Protein AF-A0A7S2P3B4-F1 (afdb_monomer)

Organism: NCBI:txid267567

Solvent-accessible surface area (backbone atoms only — not comparable to full-atom values): 57963 Å² total; per-residue (Å²): 142,80,82,96,54,99,84,70,80,70,62,79,88,70,68,71,36,82,64,69,89,72,74,58,65,65,59,49,44,54,50,34,42,74,70,65,80,42,76,73,78,82,79,81,73,94,86,70,83,77,92,78,60,83,74,72,78,47,70,58,53,63,58,38,51,54,54,14,54,56,57,53,67,38,66,69,57,52,55,55,52,47,54,53,45,50,72,57,20,20,38,34,30,26,48,32,79,60,18,63,72,67,55,43,89,60,34,80,54,40,48,56,32,42,24,51,69,35,58,48,49,57,51,44,83,78,52,70,73,56,48,49,65,69,50,72,83,52,55,79,66,56,47,52,50,50,56,51,50,52,50,50,47,26,43,52,43,17,49,49,49,49,51,49,54,50,35,39,73,72,52,30,27,47,83,44,68,42,51,56,65,48,78,87,75,66,76,62,84,84,61,56,82,74,74,58,59,72,81,86,64,42,69,87,51,33,57,51,62,71,59,48,54,61,48,46,72,54,64,50,49,96,69,79,63,57,74,64,55,53,51,52,48,49,53,23,54,50,46,14,39,54,74,49,40,48,59,50,50,40,53,50,51,55,48,51,52,50,52,52,20,43,52,47,47,43,51,54,34,30,51,41,43,41,57,58,50,45,32,22,28,36,63,46,75,91,52,56,87,46,46,67,89,80,58,72,45,52,59,50,30,25,29,2,26,23,40,51,74,49,55,80,42,45,32,18,41,19,34,24,40,45,87,60,47,80,74,49,72,48,84,37,58,34,76,57,57,74,69,34,83,89,37,32,60,57,51,30,53,51,48,63,73,61,61,36,43,28,35,39,29,21,30,87,9,22,67,51,24,57,58,48,38,54,47,48,43,61,47,46,54,54,29,37,49,55,58,61,46,62,84,59,75,51,98,89,49,51,74,66,60,45,50,51,51,51,50,51,50,47,69,77,39,78,85,70,55,84,88,64,74,87,63,77,69,61,65,50,60,48,53,37,90,22,70,68,15,56,49,39,26,74,31,74,62,36,44,68,79,40,67,93,56,57,48,48,48,45,19,2,43,34,33,22,37,34,41,36,36,30,41,26,57,57,38,31,46,42,70,53,58,46,99,86,67,47,58,35,63,63,54,72,74,52,87,60,36,97,63,55,85,81,46,63,64,72,61,42,52,53,46,45,52,51,41,47,26,52,50,36,48,65,55,41,40,52,48,53,56,31,50,74,37,70,65,41,29,24,43,44,31,31,32,49,70,49,26,66,70,52,31,53,49,35,34,55,46,38,51,75,66,74,54,64,72,76,44,70,69,47,40,54,75,71,59,57,41,56,72,72,38,39,71,55,27,50,36,34,41,30,43,71,94,47,83,96,42,72,92,53,89,62,60,72,58,37,40,20,64,54,45,61,58,45,51,69,73,67,33,50,53,43,48,53,28,32,58,43,66,71,52,62,80,82,64,70,67,85,41,65,68,55,43,48,48,39,43,50,55,47,25,52,52,26,34,54,45,53,55,50,50,49,54,48,53,46,50,54,42,31,74,75,75,36,91,81,61,66,41,91,75,65,39,78,86,78,70,48,61,77,88,74,61,83,38,53,70,70,78,52,68,54,63,63,53,25,50,53,41,33,74,73,68,78,45,89,43,48,73,57,53,54,45,48,54,47,35,36,44,48,50,55,56,72,79,43,54,60,44,75,67,62,53,44,60,60,34,37,32,60,28,52,70,55,43,64,71,77,59,44,52,74,40,77,46,58,28,34,28,70,42,71,47,95,66,16,34,36,26,40,31,75,76,78,42,44,28,35,30,43,36,82,26,61,35,80,63,93,61,90,55,43,67,83,80,52,53,71,70,40,76,46,75,29,31,27,68,40,73,39,40,76,78,58,37,31,37,32,31,52,24,64,69,68,75,67,55,56,76,85,76,42,80,77,61,84,88,46,65,78,67,46,95,44,34,46,61,69,62,51,53,55,52,51,55,54,50,51,56,52,50,52,55,50,53,56,56,53,47,67,61,60,70,69,76,76,78,92,76,90,78,81,68,96,73,90,67,87,82,79,79,78,83,74,86,74,74,57,71,67,97,45,95,45,50,42,91,52,56,72,70,57,53,54,46,55,48,48,75,53,34,75,82,36,48,60,42,57,39,33,24,70,29,92,87,40,85,49,26,34,30,36,44,29,24,75,41,77,86,42,70,48,78,43,72,31,41,41,38,76,52,92,43,84,42,43,71,36,54,33,38,34,49,100,89,47,78,27,69,46,69,68,53,36,44,60,69,53,45,48,61,49,38,58,51,51,51,54,49,68,69,32,94,82,57,71,100,64,58,68,72,57,47,50,54,48,50,53,61,72,72,106

Secondary structure (DSSP, 8-state):
-----TT----GGG-PPPP--SS-HHHHHHHHHHHTSS-----PPTT--GGG-GGGG-TTHHHHHHHHHHHHT-HHHHHHHHHHHHHH-EEEEEE-HHHHHH--TTSTTTTTTTB-SEEGGGGSPPPHHHHHHHHTT--HHHHHHHHHHHHHHHHHHHHHHHHHHHHHHTTSEEEEEEPPBPGGG---TTS-GGG--SGGG-GGGB--HHHHHHHHHHHS-SSS--HHHHHHHHHHHHHIIIIIIHHHHHHHHHHHHHHHHHHHHHHHHHHHHHHHHTEEEE--GGGTTS-TTTS--TTS-EEEEE--SSTTSPEEEEEE-TTS-EEEEEEE-TT--TTSHHHHHHHHHHHHHH--SEEEEEGGGHHHHHHHHHHHHHHHHHHHHHHHTTTPPPTT--HHHHHHHHHHHHHH-TT--GGGTT------EEEE--HHHHHHHHSHHHHHHSTTS-HHHHHHHHHHHHHH-HHHHHHHTTSSB-TTS-B-GGGGGS-S-TTGGGS-HHHHHHHHHHHHHHHHHHH-EEHHHHHH-HHHHGGGGGSTT--HHHHHHHHHHHHHTTS----HHHHHHTTSS-HHHHHHHGGGEE----GGGTTS---GGGGSS--HIIIIIS-HHHHHHHHHTT--TTSSSS-HHHHHHHHHHHHHHHHHHHHHHHHHHHHHHHHHH-S---GGG--HHHHS-GGG--STTTSS-HHHHHHHHHHTTS---HHHHHHHHHHHHSTT---SEEEPPP-HHHHHHHHH---TTTS-TT-EEEEEEEEEETTEEEEEEGGG-EEEEEGGGS-SS--S-GGGT--TT-EEEEEEEEEETTTTEEEEE--HHHHHS-GGGSPPPTTSPPPPTTB-HHHHHHHHHHHHHHHHHHHHHHHHHHTTSS-------TT------PPP-PPP----TTB----HHHHHHHHHHTGGGGTT-EEEEE-SS-TTEEEEEEEEETTEEEEEEEEEES-SSTTSPPSEEEETTEEESSHHHHIIIIIHHHHHHHHHHHTSTT---S-HHHHHHHHHHHH-

Nearest PDB structures (foldseek):
  3psi-assembly1_A  TM=7.676E-01  e=2.113E-30  Saccharomyces cerevisiae
  6gmh-assembly1_M  TM=7.067E-01  e=1.093E-31  Homo sapiens
  3psf-assembly1_A  TM=8.142E-01  e=8.832E-27  Saccharomyces cerevisiae
  8a3y-assembly1_M  TM=6.786E-01  e=1.531E-28  Homo sapiens
  5vko-assembly1_A  TM=9.472E-01  e=9.549E-06  Saccharomyces cerevisiae S288C

Radius of gyration: 38.11 Å; Cα contacts (8 Å, |Δi|>4): 1438; chains: 1; bounding box: 111×89×98 Å

Foldseek 3Di:
DDDDDPPCPDDLVPQFADFDDDDFPVVVLVVCVVVVVFDQPDDDDPDDDDPPDPVSRDRCVVVLVVLLVVVLPDPVLLVVVLVVLLQQKFKFKAFDPQLLPPDDLLDLCVLPHGFPRHRLCQLDQDDPVVLCVVCVPDDPVRNVVVVVVSVVSNLLVLLSVLVVVVCVLVRGMDMFIAGAFDPPPVPVPPDDPNRDDPVSVALLRHPCPVSLVVVCVNNPHPDHYDPSVSVSVSSSSSCSCRVRSRVVSRVVSVVVSNVSSLVSQLVLLLVLLLLLLLAFAADFPVCQLDFCLQDPDLQFKEWFWFDALAQQDWIKIFIAGRLLDTPDMDTGGRPDACCPPVNLVVLLLVCLQRLGQEYEFELNNFPVSVVNLVSSQVSVVVSLCCNLCLQPADPPHDPVNNVVSNVVVCVSHVVDDPVVNPDRRHYHGFYAHLLLLLLLLPDPNVCVVPVPDHSSNSSRSVSRVCNSRVNLSQLCQQLDADPVRHGNPSVLSDCSDPSSVVHDPVSSVVSNLVSSLVSLQLQFAALLSLLPPPSNVSSQCSQFLHHNVLSVLLSVLCVVVPSADQALVSCVVSPSDDPVSSQRGQLRYAHDDDPVCPVGDYQLCSQASARCCCCPVVNVLLVLLCVLVVNDPVQSPPDPVSSSVSLLVLLVQLQVQVVVVLVVVQVVCCVPPNNDDSSLPDDPVPNDDLVSGPRSSSVDDLVVVQVVCVVVVNDGCSVSSVRSSVCSNRGSRRPRRHDDGDAFQRSLCSSQVDDSSRDDAFDKFKWAFADWDQQFTWTQTPSRQIETEGQCQLEVDHGRGRCVRDPHGDMDIWGFHDCRRRVSYTYTHPYPVSNLDQPVVGDRDPPRSDNDPSRDPVVSVVSSVVVSVVSVVVVVVVVVVVVVPDDDDDDDDPDPDDDPPQDDQAAADDDDPQEDQDDPVVVLCVQQVVAPSQALPWHKYRDSPDLQKIWIFHHPHRSDTDIFIWGADCDPDSRYGHCWTDGPHDTDRDPVRCCVVPSNVVNVVSVVQCPPPPDDPDDPVVVVVVVVVVVD

Sequence (1032 aa):
PGDEDEDDIGDPRQWIAPVVEGPGPKEFADELIGKGELVMLSNPREGTDWDKTPEMNDPLRACRYVAAMELAQEPRIRRQLRAIYRSEAVITTRPTSKGMGAIDAFHEYYGLHLIRDKPLKEHFPPDDAELERRRAHLNADELKELDTELKKREANSCIQYLNLLKAERSGDITVQVHLPFVSTNIEDASTPWYKLPADKRGRDRQDVARFMEALERVYFPANGDTDEWNEERRKILRMALVNYLLPQFEAEARRDLKDASTRIGVEASAQNLNTMAMTGPYRPSHLLGESRFIVPTGELPIVGVCSSNDAKDGTFLAAVNEKGELSDHLAIPGGTSVTSDKMRERVITFLMQTRPAAIVVGSGGGVSSRATARKLGEVLTQATERWNNRLIQGQDEDDEDFEERMLAFSQMHPNHKDEDEDIDWKCNVDIVDDNVAQLFGRSVRGKKEFPDTAVNLKVAIATARWAKDPLSELAYTWSTASDAGVFGTEMLFLNVHPLQRLLPKPLLLREYERVLCNVVANVGVDLYGACKFDHIHGLLSFVPGLGPRKANNLKQSVARIGGAVSSRRSILAKRLLGPIVYNNSVAFLRVRAIDELQDHQIHPLDDSRCHPDVYQRNKWAVKIAVDALELGDSAAGDNDEYAISAIRDVMQNSQNEVERLYNETKKEWENVYGPTFVVDSWEPRTSVPTERWRDKVEELDLETFAEMIQQSGLGKWLSHLNMVKWEYRLPFQDPRKPMVPPTGETLFRLLTGETDATLCPGKEVTGKVMKNGDFGSQVKLEGDVPGFIPLRNLADDHVESAEDIVQVGTVVTALITQVKMEHMCVDLSLKKEDFKKKSSEWERPQSLPPLDDHFDRAAALTIDEEKDKERESRLDALRLTIGSSNLGDGETGADGQPVRRSGKVTRRACAHPAFRNAKHDEVDRELNEAGDAMVGEALIRPSNKSCDSLAIHWMVRPGCIKVIEVLEQDKDTDASIGNKLIIKKEVYGSIDELLGRYIAPMNDRVEEVLHHRKFLDKLEDEIDTKLETMKR

Structure (mmCIF, N/CA/C/O backbone):
data_AF-A0A7S2P3B4-F1
#
_entry.id   AF-A0A7S2P3B4-F1
#
loop_
_atom_site.group_PDB
_atom_site.id
_atom_site.type_symbol
_atom_site.label_atom_id
_atom_site.label_alt_id
_atom_site.label_comp_id
_atom_site.label_asym_id
_atom_site.label_entity_id
_atom_site.label_seq_id
_atom_site.pdbx_PDB_ins_code
_atom_site.Cartn_x
_atom_site.Cartn_y
_atom_site.Cartn_z
_atom_site.occupancy
_atom_site.B_iso_or_equiv
_atom_site.auth_seq_id
_atom_site.auth_comp_id
_atom_site.auth_asym_id
_atom_site.auth_atom_id
_atom_site.pdbx_PDB_model_num
ATOM 1 N N . PRO A 1 1 ? 51.470 11.364 -23.595 1.00 34.56 1 PRO A N 1
ATOM 2 C CA . PRO A 1 1 ? 52.400 11.359 -22.444 1.00 34.56 1 PRO A CA 1
ATOM 3 C C . PRO A 1 1 ? 52.934 12.773 -22.178 1.00 34.56 1 PRO A C 1
ATOM 5 O O . PRO A 1 1 ? 53.548 13.364 -23.059 1.00 34.56 1 PRO A O 1
ATOM 8 N N . GLY A 1 2 ? 52.630 13.310 -20.999 1.00 31.06 2 GLY A N 1
ATOM 9 C CA . GLY A 1 2 ? 53.184 14.539 -20.434 1.00 31.06 2 GLY A CA 1
ATOM 10 C C . GLY A 1 2 ? 53.289 14.327 -18.924 1.00 31.06 2 GLY A C 1
ATOM 11 O O . GLY A 1 2 ? 52.432 13.640 -18.367 1.00 31.06 2 GLY A O 1
ATOM 12 N N . ASP A 1 3 ? 54.388 14.810 -18.358 1.00 34.62 3 ASP A N 1
ATOM 13 C CA . ASP A 1 3 ? 55.000 14.418 -17.089 1.00 34.62 3 ASP A CA 1
ATOM 14 C C . ASP A 1 3 ? 54.118 14.474 -15.829 1.00 34.62 3 ASP A C 1
ATOM 16 O O . ASP A 1 3 ? 53.118 15.184 -15.735 1.00 34.62 3 ASP A O 1
ATOM 20 N N . GLU A 1 4 ? 54.551 13.657 -14.871 1.00 41.97 4 GLU A N 1
ATOM 21 C CA . GLU A 1 4 ? 54.034 13.436 -13.525 1.00 41.97 4 GLU A CA 1
ATOM 22 C C . GLU A 1 4 ? 54.135 14.701 -12.650 1.00 41.97 4 GLU A C 1
ATOM 24 O O . GLU A 1 4 ? 55.149 14.920 -12.002 1.00 41.97 4 GLU A O 1
ATOM 29 N N . ASP A 1 5 ? 53.065 15.494 -12.586 1.00 36.78 5 ASP A N 1
ATOM 30 C CA . ASP A 1 5 ? 52.767 16.388 -11.459 1.00 36.78 5 ASP A CA 1
ATOM 31 C C . ASP A 1 5 ? 51.239 16.395 -11.242 1.00 36.78 5 ASP A C 1
ATOM 33 O O . ASP A 1 5 ? 50.469 16.868 -12.079 1.00 36.78 5 ASP A O 1
ATOM 37 N N . GLU A 1 6 ? 50.775 15.812 -10.130 1.00 43.25 6 GLU A N 1
ATOM 38 C CA . GLU A 1 6 ? 49.350 15.530 -9.859 1.00 43.25 6 GLU A CA 1
ATOM 39 C C . GLU A 1 6 ? 48.468 16.776 -9.616 1.00 43.25 6 GLU A C 1
ATOM 41 O O . GLU A 1 6 ? 47.247 16.636 -9.546 1.00 43.25 6 GLU A O 1
ATOM 46 N N . ASP A 1 7 ? 49.035 17.987 -9.574 1.00 38.66 7 ASP A N 1
ATOM 47 C CA . ASP A 1 7 ? 48.306 19.219 -9.224 1.00 38.66 7 ASP A CA 1
ATOM 48 C C . ASP A 1 7 ? 48.288 20.319 -10.308 1.00 38.66 7 ASP A C 1
ATOM 50 O O . ASP A 1 7 ? 47.632 21.343 -10.110 1.00 38.66 7 ASP A O 1
ATOM 54 N N . ASP A 1 8 ? 48.910 20.120 -11.478 1.00 39.28 8 ASP A N 1
ATOM 55 C CA . ASP A 1 8 ? 48.806 21.062 -12.612 1.00 39.28 8 ASP A CA 1
ATOM 56 C C . ASP A 1 8 ? 48.320 20.347 -13.879 1.00 39.28 8 ASP A C 1
ATOM 58 O O . ASP A 1 8 ? 49.012 20.149 -14.879 1.00 39.28 8 ASP A O 1
ATOM 62 N N . ILE A 1 9 ? 47.069 19.895 -13.809 1.00 42.28 9 ILE A N 1
ATOM 63 C CA . ILE A 1 9 ? 46.367 19.305 -14.943 1.00 42.28 9 ILE A CA 1
ATOM 64 C C . ILE A 1 9 ? 46.053 20.434 -15.933 1.00 42.28 9 ILE A C 1
ATOM 66 O O . ILE A 1 9 ? 44.994 21.059 -15.855 1.00 42.28 9 ILE A O 1
ATOM 70 N N . GLY A 1 10 ? 46.978 20.676 -16.867 1.00 42.25 10 GLY A N 1
ATOM 71 C CA . GLY A 1 10 ? 46.860 21.692 -17.913 1.00 42.25 10 GLY A CA 1
ATOM 72 C C . GLY A 1 10 ? 45.469 21.744 -18.563 1.00 42.25 10 GLY A C 1
ATOM 73 O O . GLY A 1 10 ? 44.846 20.708 -18.841 1.00 42.25 10 GLY A O 1
ATOM 74 N N . ASP A 1 11 ? 44.987 22.974 -18.781 1.00 44.31 11 ASP A N 1
ATOM 75 C CA . ASP A 1 11 ? 43.674 23.289 -19.355 1.00 44.31 11 ASP A CA 1
ATOM 76 C C . ASP A 1 11 ? 43.444 22.455 -20.635 1.00 44.31 11 ASP A C 1
ATOM 78 O O . ASP A 1 11 ? 44.242 22.540 -21.569 1.00 44.31 11 ASP A O 1
ATOM 82 N N . PRO A 1 12 ? 42.366 21.653 -20.742 1.00 42.94 12 PRO A N 1
ATOM 83 C CA . PRO A 1 12 ? 42.059 20.865 -21.940 1.00 42.94 12 PRO A CA 1
ATOM 84 C C . PRO A 1 12 ? 41.898 21.701 -23.223 1.00 42.94 12 PRO A C 1
ATOM 86 O O . PRO A 1 12 ? 41.903 21.134 -24.314 1.00 42.94 12 PRO A O 1
ATOM 89 N N . ARG A 1 13 ? 41.798 23.034 -23.129 1.00 47.34 13 ARG A N 1
ATOM 90 C CA . ARG A 1 13 ? 41.897 23.956 -24.275 1.00 47.34 13 ARG A CA 1
ATOM 91 C C . ARG A 1 13 ? 43.312 24.081 -24.859 1.00 47.34 13 ARG A C 1
ATOM 93 O O . ARG A 1 13 ? 43.462 24.701 -25.906 1.00 47.34 13 ARG A O 1
ATOM 100 N N . GLN A 1 14 ? 44.330 23.521 -24.204 1.00 49.34 14 GLN A N 1
ATOM 101 C CA . GLN A 1 14 ? 45.727 23.534 -24.652 1.00 49.34 14 GLN A CA 1
ATOM 102 C C . GLN A 1 14 ? 46.142 22.268 -25.422 1.00 49.34 14 GLN A C 1
ATOM 104 O O . GLN A 1 14 ? 47.264 22.215 -25.921 1.00 49.34 14 GLN A O 1
ATOM 109 N N . TRP A 1 15 ? 45.273 21.253 -25.555 1.00 59.69 15 TRP A N 1
ATOM 110 C CA . TRP A 1 15 ? 45.566 20.112 -26.430 1.00 59.69 15 TRP A CA 1
ATOM 111 C C . TRP A 1 15 ? 45.529 20.555 -27.895 1.00 59.69 15 TRP A C 1
ATOM 113 O O . TRP A 1 15 ? 44.482 20.948 -28.408 1.00 59.69 15 TRP A O 1
ATOM 123 N N . ILE A 1 16 ? 46.677 20.478 -28.566 1.00 63.84 16 ILE A N 1
ATOM 124 C CA . ILE A 1 16 ? 46.807 20.727 -30.001 1.00 63.84 16 ILE A CA 1
ATOM 125 C C . ILE A 1 16 ? 46.945 19.364 -30.672 1.00 63.84 16 ILE A C 1
ATOM 127 O O . ILE A 1 16 ? 47.884 18.622 -30.380 1.00 63.84 16 ILE A O 1
ATOM 131 N N . ALA A 1 17 ? 46.005 19.025 -31.556 1.00 66.50 17 ALA A N 1
ATOM 132 C CA . ALA A 1 17 ? 46.086 17.790 -32.323 1.00 66.50 17 ALA A CA 1
ATOM 133 C C . ALA A 1 17 ? 47.395 17.774 -33.141 1.00 66.50 17 ALA A C 1
ATOM 135 O O . ALA A 1 17 ? 47.664 18.740 -33.863 1.00 66.50 17 ALA A O 1
ATOM 136 N N . PRO A 1 18 ? 48.220 16.718 -33.027 1.00 66.75 18 PRO A N 1
ATOM 137 C CA . PRO A 1 18 ? 49.479 16.642 -33.751 1.00 66.75 18 PRO A CA 1
ATOM 138 C C . PRO A 1 18 ? 49.223 16.558 -35.261 1.00 66.75 18 PRO A C 1
ATOM 140 O O . PRO A 1 18 ? 48.375 15.784 -35.714 1.00 66.75 18 PRO A O 1
ATOM 143 N N . VAL A 1 19 ? 49.980 17.355 -36.014 1.00 72.12 19 VAL A N 1
ATOM 144 C CA . VAL A 1 19 ? 50.012 17.365 -37.484 1.00 72.12 19 VAL A CA 1
ATOM 145 C C . VAL A 1 19 ? 50.993 16.287 -37.949 1.00 72.12 19 VAL A C 1
ATOM 147 O O . VAL A 1 19 ? 52.088 16.167 -37.397 1.00 72.12 19 VAL A O 1
ATOM 150 N N . VAL A 1 20 ? 50.600 15.481 -38.932 1.00 71.56 20 VAL A N 1
ATOM 151 C CA . VAL A 1 20 ? 51.435 14.431 -39.523 1.00 71.56 20 VAL A CA 1
ATOM 152 C C . VAL A 1 20 ? 52.139 15.008 -40.748 1.00 71.56 20 VAL A C 1
ATOM 154 O O . VAL A 1 20 ? 51.585 15.073 -41.842 1.00 71.56 20 VAL A O 1
ATOM 157 N N . GLU A 1 21 ? 53.394 15.412 -40.568 1.00 65.12 21 GLU A N 1
ATOM 158 C CA . GLU A 1 21 ? 54.262 15.815 -41.676 1.00 65.12 21 GLU A CA 1
ATOM 159 C C . GLU A 1 21 ? 54.852 14.556 -42.341 1.00 65.12 21 GLU A C 1
ATOM 161 O O . GLU A 1 21 ? 55.771 13.936 -41.805 1.00 65.12 21 GLU A O 1
ATOM 166 N N . GLY A 1 22 ? 54.306 14.121 -43.485 1.00 67.75 22 GLY A N 1
ATOM 167 C CA . GLY A 1 22 ? 54.757 12.886 -44.140 1.00 67.75 22 GLY A CA 1
ATOM 168 C C . GLY A 1 22 ? 53.903 12.406 -45.324 1.00 67.75 22 GLY A C 1
ATOM 169 O O . GLY A 1 22 ? 52.985 13.113 -45.746 1.00 67.75 22 GLY A O 1
ATOM 170 N N . PRO A 1 23 ? 54.218 11.220 -45.886 1.00 68.44 23 PRO A N 1
ATO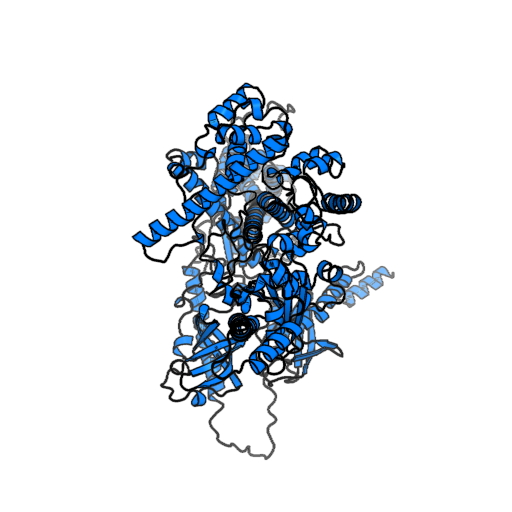M 171 C CA . PRO A 1 23 ? 53.471 10.618 -46.991 1.00 68.44 23 PRO A CA 1
ATOM 172 C C . PRO A 1 23 ? 52.032 10.238 -46.589 1.00 68.44 23 PRO A C 1
ATOM 174 O O . PRO A 1 23 ? 51.699 10.134 -45.403 1.00 68.44 23 PRO A O 1
ATOM 177 N N . GLY A 1 24 ? 51.157 10.051 -47.582 1.00 79.25 24 GLY A N 1
ATOM 178 C CA . GLY A 1 24 ? 49.747 9.715 -47.347 1.00 79.25 24 GLY A CA 1
ATOM 179 C C . GLY A 1 24 ? 49.570 8.369 -46.616 1.00 79.25 24 GLY A C 1
ATOM 180 O O . GLY A 1 24 ? 50.483 7.538 -46.625 1.00 79.25 24 GLY A O 1
ATOM 181 N N . PRO A 1 25 ? 48.396 8.090 -46.016 1.00 80.69 25 PRO A N 1
ATOM 182 C CA . PRO A 1 25 ? 48.178 6.900 -45.183 1.00 80.69 25 PRO A CA 1
ATOM 183 C C . PRO A 1 25 ? 48.524 5.570 -45.865 1.00 80.69 25 PRO A C 1
ATOM 185 O O . PRO A 1 25 ? 48.983 4.630 -45.218 1.00 80.69 25 PRO A O 1
ATOM 188 N N . LYS A 1 26 ? 48.317 5.488 -47.184 1.00 79.75 26 LYS A N 1
ATOM 189 C CA . LYS A 1 26 ? 48.617 4.295 -47.980 1.00 79.75 26 LYS A CA 1
ATOM 190 C C . LYS A 1 26 ? 50.121 4.045 -48.112 1.00 79.75 26 LYS A C 1
ATOM 192 O O . LYS A 1 26 ? 50.571 2.929 -47.890 1.00 79.75 26 LYS A O 1
ATOM 197 N N . GLU A 1 27 ? 50.887 5.085 -48.424 1.00 80.00 27 GLU A N 1
ATOM 198 C CA . GLU A 1 27 ? 52.348 5.013 -48.533 1.00 80.00 27 GLU A CA 1
ATOM 199 C C . GLU A 1 27 ? 52.988 4.708 -47.173 1.00 80.00 27 GLU A C 1
ATOM 201 O O . GLU A 1 27 ? 53.905 3.895 -47.091 1.00 80.00 27 GLU A O 1
ATOM 206 N N . PHE A 1 28 ? 52.443 5.283 -46.096 1.00 82.00 28 PHE A N 1
ATOM 207 C CA . PHE A 1 28 ? 52.837 4.960 -44.725 1.00 82.00 28 PHE A CA 1
ATOM 208 C C . PHE A 1 28 ? 52.593 3.481 -44.382 1.00 82.00 28 PHE A C 1
ATOM 210 O O . PHE A 1 28 ? 53.458 2.818 -43.810 1.00 82.00 28 PHE A O 1
ATOM 217 N N . ALA A 1 29 ? 51.434 2.935 -44.760 1.00 78.62 29 ALA A N 1
ATOM 218 C CA . ALA A 1 29 ? 51.132 1.524 -44.547 1.00 78.62 29 ALA A CA 1
ATOM 219 C C . ALA A 1 29 ? 52.070 0.605 -45.348 1.00 78.62 29 ALA A C 1
ATOM 221 O O . ALA A 1 29 ? 52.605 -0.353 -44.791 1.00 78.62 29 ALA A O 1
ATOM 222 N N . ASP A 1 30 ? 52.311 0.919 -46.624 1.00 78.56 30 ASP A N 1
ATOM 223 C CA . ASP A 1 30 ? 53.215 0.162 -47.497 1.00 78.56 30 ASP A CA 1
ATOM 224 C C . ASP A 1 30 ? 54.665 0.183 -46.968 1.00 78.56 30 ASP A C 1
ATOM 226 O O . ASP A 1 30 ? 55.356 -0.839 -47.004 1.00 78.56 30 ASP A O 1
ATOM 230 N N . GLU A 1 31 ? 55.115 1.310 -46.402 1.00 80.06 31 GLU A N 1
ATOM 231 C CA . GLU A 1 31 ? 56.420 1.434 -45.743 1.00 80.06 31 GLU A CA 1
ATOM 232 C C . GLU A 1 31 ? 56.530 0.534 -44.502 1.00 80.06 31 GLU A C 1
ATOM 234 O O . GLU A 1 31 ? 57.519 -0.188 -44.348 1.00 80.06 31 GLU A O 1
ATOM 239 N N . LEU A 1 32 ? 55.518 0.532 -43.629 1.00 77.69 32 LEU A N 1
ATOM 240 C CA . LEU A 1 32 ? 55.513 -0.294 -42.416 1.00 77.69 32 LEU A CA 1
ATOM 241 C C . LEU A 1 32 ? 55.450 -1.796 -42.723 1.00 77.69 32 LEU A C 1
ATOM 243 O O . LEU A 1 32 ? 56.114 -2.592 -42.051 1.00 77.69 32 LEU A O 1
ATOM 247 N N . ILE A 1 33 ? 54.696 -2.190 -43.755 1.00 77.44 33 ILE A N 1
ATOM 248 C CA . ILE A 1 33 ? 54.684 -3.571 -44.261 1.00 77.44 33 ILE A CA 1
ATOM 249 C C . ILE A 1 33 ? 56.068 -3.929 -44.809 1.00 77.44 33 ILE A C 1
ATOM 251 O O . ILE A 1 33 ? 56.604 -4.990 -44.488 1.00 77.44 33 ILE A O 1
ATOM 255 N N . GLY A 1 34 ? 56.679 -3.032 -45.592 1.00 74.94 34 GLY A N 1
ATOM 256 C CA . GLY A 1 34 ? 58.016 -3.217 -46.160 1.00 74.94 34 GLY A CA 1
ATOM 257 C C . GLY A 1 34 ? 59.121 -3.356 -45.107 1.00 74.94 34 GLY A C 1
ATOM 258 O O . GLY A 1 34 ? 60.079 -4.099 -45.323 1.00 74.94 34 GLY A O 1
ATOM 259 N N . LYS A 1 35 ? 58.974 -2.694 -43.951 1.00 78.06 35 LYS A N 1
ATOM 260 C CA . LYS A 1 35 ? 59.876 -2.808 -42.789 1.00 78.06 35 LYS A CA 1
ATOM 261 C C . LYS A 1 35 ? 59.589 -4.021 -41.893 1.00 78.06 35 LYS A C 1
ATOM 263 O O . LYS A 1 35 ? 60.396 -4.324 -41.018 1.00 78.06 35 LYS A O 1
ATOM 268 N N . GLY A 1 36 ? 58.472 -4.722 -42.103 1.00 69.81 36 GLY A N 1
ATOM 269 C CA . GLY A 1 36 ? 58.033 -5.838 -41.258 1.00 69.81 36 GLY A CA 1
ATOM 270 C C . GLY A 1 36 ? 57.471 -5.417 -39.893 1.00 69.81 36 GLY A C 1
ATOM 271 O O . GLY A 1 36 ? 57.295 -6.265 -39.022 1.00 69.81 36 GLY A O 1
ATOM 272 N N . GLU A 1 37 ? 57.189 -4.127 -39.700 1.00 71.81 37 GLU A N 1
ATOM 273 C CA . GLU A 1 37 ? 56.617 -3.562 -38.467 1.00 71.81 37 GLU A CA 1
ATOM 274 C C . GLU A 1 37 ? 55.086 -3.714 -38.420 1.00 71.81 37 GLU A C 1
ATOM 276 O O . GLU A 1 37 ? 54.486 -3.694 -37.345 1.00 71.81 37 GLU A O 1
ATOM 281 N N . LEU A 1 38 ? 54.454 -3.921 -39.581 1.00 69.25 38 LEU A N 1
ATOM 282 C CA . LEU A 1 38 ? 53.022 -4.162 -39.731 1.00 69.25 38 LEU A CA 1
ATOM 283 C C . LEU A 1 38 ? 52.786 -5.490 -40.462 1.00 69.25 38 LEU A C 1
ATOM 285 O O . LEU A 1 38 ? 53.262 -5.697 -41.576 1.00 69.25 38 LEU A O 1
ATOM 289 N N . VAL A 1 39 ? 52.032 -6.397 -39.839 1.00 64.94 39 VAL A N 1
ATOM 290 C CA . VAL A 1 39 ? 51.682 -7.701 -40.421 1.00 64.94 39 VAL A CA 1
ATOM 291 C C . VAL A 1 39 ? 50.237 -7.665 -40.906 1.00 64.94 39 VAL A C 1
ATOM 293 O O . VAL A 1 39 ? 49.331 -7.323 -40.146 1.00 64.94 39 VAL A O 1
ATOM 296 N N . MET A 1 40 ? 50.009 -8.060 -42.161 1.00 61.19 40 MET A N 1
ATOM 297 C CA . MET A 1 40 ? 48.658 -8.242 -42.697 1.00 61.19 40 MET A CA 1
ATOM 298 C C . MET A 1 40 ? 47.938 -9.334 -41.904 1.00 61.19 40 MET A C 1
ATOM 300 O O . MET A 1 40 ? 48.392 -10.477 -41.847 1.00 61.19 40 MET A O 1
ATOM 304 N N . LEU A 1 41 ? 46.804 -8.992 -41.293 1.00 57.59 41 LEU A N 1
ATOM 305 C CA . LEU A 1 41 ? 45.969 -9.951 -40.573 1.00 57.59 41 LEU A CA 1
ATOM 306 C C . LEU A 1 41 ? 45.239 -10.867 -41.570 1.00 57.59 41 LEU A C 1
ATOM 308 O O . LEU A 1 41 ? 44.057 -10.684 -41.844 1.00 57.59 41 LEU A O 1
ATOM 312 N N . SER A 1 42 ? 45.926 -11.872 -42.112 1.00 49.56 42 SER A N 1
ATOM 313 C CA . SER A 1 42 ? 45.289 -12.961 -42.854 1.00 49.56 42 SER A CA 1
ATOM 314 C C . SER A 1 42 ? 45.012 -14.138 -41.914 1.00 49.56 42 SER A C 1
ATOM 316 O O . SER A 1 42 ? 45.909 -14.944 -41.670 1.00 49.56 42 SER A O 1
ATOM 318 N N . ASN A 1 43 ? 43.787 -14.257 -41.384 1.00 43.41 43 ASN A N 1
ATOM 319 C CA . ASN A 1 43 ? 43.190 -15.582 -41.160 1.00 43.41 43 ASN A CA 1
ATOM 320 C C . ASN A 1 43 ? 41.659 -15.549 -40.927 1.00 43.41 43 ASN A C 1
ATOM 322 O O . ASN A 1 43 ? 41.194 -14.824 -40.044 1.00 43.41 43 ASN A O 1
ATOM 326 N N . PRO A 1 44 ? 40.874 -16.348 -41.677 1.00 38.41 44 PRO A N 1
ATOM 327 C CA . PRO A 1 44 ? 39.423 -16.473 -41.540 1.00 38.41 44 PRO A CA 1
ATOM 328 C C . PRO A 1 44 ? 38.995 -17.548 -40.519 1.00 38.41 44 PRO A C 1
ATOM 330 O O . PRO A 1 44 ? 39.709 -18.518 -40.271 1.00 38.41 44 PRO A O 1
ATOM 333 N N . ARG A 1 45 ? 37.774 -17.414 -39.980 1.00 35.19 45 ARG A N 1
ATOM 334 C CA . ARG A 1 45 ? 36.969 -18.562 -39.519 1.00 35.19 45 ARG A CA 1
ATOM 335 C C . ARG A 1 45 ? 36.423 -19.278 -40.764 1.00 35.19 45 ARG A C 1
ATOM 337 O O . ARG A 1 45 ? 35.971 -18.607 -41.689 1.00 35.19 45 ARG A O 1
ATOM 344 N N . GLU A 1 46 ? 36.464 -20.608 -40.802 1.00 31.47 46 GLU A N 1
ATOM 345 C CA . GLU A 1 46 ? 35.862 -21.395 -41.890 1.00 31.47 46 GLU A CA 1
ATOM 346 C C . GLU A 1 46 ? 34.365 -21.063 -42.042 1.00 31.47 46 GLU A C 1
ATOM 348 O O . GLU A 1 46 ? 33.615 -21.124 -41.067 1.00 31.47 46 GLU A O 1
ATOM 353 N N . GLY A 1 47 ? 33.937 -20.702 -43.261 1.00 43.09 47 GLY A N 1
ATOM 354 C CA . GLY A 1 47 ? 32.521 -20.539 -43.628 1.00 43.09 47 GLY A CA 1
ATOM 355 C C . GLY A 1 47 ? 32.082 -19.164 -44.155 1.00 43.09 47 GLY A C 1
ATOM 356 O O . GLY A 1 47 ? 30.928 -19.029 -44.551 1.00 43.09 47 GLY A O 1
ATOM 357 N N . THR A 1 48 ? 32.951 -18.148 -44.193 1.00 38.19 48 THR A N 1
ATOM 358 C CA . THR A 1 48 ? 32.609 -16.817 -44.746 1.00 38.19 48 THR A CA 1
ATOM 359 C C . THR A 1 48 ? 32.960 -16.683 -46.231 1.00 38.19 48 THR A C 1
ATOM 361 O O . THR A 1 48 ? 34.118 -16.834 -46.614 1.00 38.19 48 THR A O 1
ATOM 364 N N . ASP A 1 49 ? 31.949 -16.375 -47.047 1.00 34.16 49 ASP A N 1
ATOM 365 C CA . ASP A 1 49 ? 32.039 -16.128 -48.492 1.00 34.16 49 ASP A CA 1
ATOM 366 C C . ASP A 1 49 ? 32.799 -14.812 -48.769 1.00 34.16 49 ASP A C 1
ATOM 368 O O . ASP A 1 49 ? 32.398 -13.740 -48.309 1.00 34.16 49 ASP A O 1
ATOM 372 N N . TRP A 1 50 ? 33.949 -14.898 -49.443 1.00 41.09 50 TRP A N 1
ATOM 373 C CA . TRP A 1 50 ? 35.012 -13.878 -49.428 1.00 41.09 50 TRP A CA 1
ATOM 374 C C . TRP A 1 50 ? 34.942 -12.849 -50.570 1.00 41.09 50 TRP A C 1
ATOM 376 O O . TRP A 1 50 ? 35.725 -11.902 -50.584 1.00 41.09 50 TRP A O 1
ATOM 386 N N . ASP A 1 51 ? 33.974 -12.959 -51.479 1.00 38.69 51 ASP A N 1
ATOM 387 C CA . ASP A 1 51 ? 33.840 -12.060 -52.639 1.00 38.69 51 ASP A CA 1
ATOM 388 C C . ASP A 1 51 ? 33.136 -10.714 -52.335 1.00 38.69 51 ASP A C 1
ATOM 390 O O . ASP A 1 51 ? 32.864 -9.934 -53.249 1.00 38.69 51 ASP A O 1
ATOM 394 N N . LYS A 1 52 ? 32.812 -10.399 -51.065 1.00 41.19 52 LYS A N 1
ATOM 395 C CA . LYS A 1 52 ? 31.941 -9.247 -50.720 1.00 41.19 52 LYS A CA 1
ATOM 396 C C . LYS A 1 52 ? 32.471 -8.202 -49.721 1.00 41.19 52 LYS A C 1
ATOM 398 O O . LYS A 1 52 ? 31.723 -7.270 -49.431 1.00 41.19 52 LYS A O 1
ATOM 403 N N . THR A 1 53 ? 33.711 -8.257 -49.218 1.00 41.47 53 THR A N 1
ATOM 404 C CA . THR A 1 53 ? 34.211 -7.241 -48.252 1.00 41.47 53 THR A CA 1
ATOM 405 C C . THR A 1 53 ? 35.637 -6.726 -48.548 1.00 41.47 53 THR A C 1
ATOM 407 O O . THR A 1 53 ? 36.626 -7.337 -48.143 1.00 41.47 53 THR A O 1
ATOM 410 N N . PRO A 1 54 ? 35.785 -5.544 -49.185 1.00 48.53 54 PRO A N 1
ATOM 411 C CA . PRO A 1 54 ? 37.082 -4.897 -49.452 1.00 48.53 54 PRO A CA 1
ATOM 412 C C . PRO A 1 54 ? 37.918 -4.560 -48.198 1.00 48.53 54 PRO A C 1
ATOM 414 O O . PRO A 1 54 ? 39.128 -4.376 -48.290 1.00 48.53 54 PRO A O 1
ATOM 417 N N . GLU A 1 55 ? 37.290 -4.493 -47.019 1.00 52.19 55 GLU A N 1
ATOM 418 C CA . GLU A 1 55 ? 37.896 -4.097 -45.733 1.00 52.19 55 GLU A CA 1
ATOM 419 C C . GLU A 1 55 ? 38.828 -5.157 -45.110 1.00 52.19 55 GLU A C 1
ATOM 421 O O . GLU A 1 55 ? 39.557 -4.868 -44.159 1.00 52.19 55 GLU A O 1
ATOM 426 N N . MET A 1 56 ? 38.816 -6.400 -45.608 1.00 49.59 56 MET A N 1
ATOM 427 C CA . MET A 1 56 ? 39.680 -7.471 -45.089 1.00 49.59 56 MET A CA 1
ATOM 428 C C . MET A 1 56 ? 41.145 -7.344 -45.531 1.00 49.59 56 MET A C 1
ATOM 430 O O . MET A 1 56 ? 42.014 -7.898 -44.866 1.00 49.59 56 MET A O 1
ATOM 434 N N . ASN A 1 57 ? 41.420 -6.565 -46.583 1.00 57.78 57 ASN A N 1
ATOM 435 C CA . ASN A 1 57 ? 42.764 -6.325 -47.121 1.00 57.78 57 ASN A CA 1
ATOM 436 C C . ASN A 1 57 ? 43.334 -4.948 -46.729 1.00 57.78 57 ASN A C 1
ATOM 438 O O . ASN A 1 57 ? 44.254 -4.462 -47.382 1.00 57.78 57 ASN A O 1
ATOM 442 N N . ASP A 1 58 ? 42.790 -4.301 -45.693 1.00 73.19 58 ASP A N 1
ATOM 443 C CA . ASP A 1 58 ? 43.271 -2.999 -45.222 1.00 73.19 58 ASP A CA 1
ATOM 444 C C . ASP A 1 58 ? 44.395 -3.157 -44.174 1.00 73.19 58 ASP A C 1
ATOM 446 O O . ASP A 1 58 ? 44.119 -3.597 -43.048 1.00 73.19 58 ASP A O 1
ATOM 450 N N . PRO A 1 59 ? 45.649 -2.786 -44.497 1.00 71.06 59 PRO A N 1
ATOM 451 C CA . PRO A 1 59 ? 46.783 -2.940 -43.588 1.00 71.06 59 PRO A CA 1
ATOM 452 C C . PRO A 1 59 ? 46.655 -2.114 -42.303 1.00 71.06 59 PRO A C 1
ATOM 454 O O . PRO A 1 59 ? 47.101 -2.550 -41.242 1.00 71.06 59 PRO A O 1
ATOM 457 N N . LEU A 1 60 ? 45.988 -0.955 -42.348 1.00 81.25 60 LEU A N 1
ATOM 458 C CA . LEU A 1 60 ? 45.858 -0.061 -41.193 1.00 81.25 60 LEU A CA 1
ATOM 459 C C . LEU A 1 60 ? 44.768 -0.501 -40.212 1.00 81.25 60 LEU A C 1
ATOM 461 O O . LEU A 1 60 ? 44.638 0.079 -39.133 1.00 81.25 60 LEU A O 1
ATOM 465 N N . ARG A 1 61 ? 43.991 -1.543 -40.530 1.00 80.31 61 ARG A N 1
ATOM 466 C CA . ARG A 1 61 ? 42.886 -2.024 -39.686 1.00 80.31 61 ARG A CA 1
ATOM 467 C C . ARG A 1 61 ? 43.317 -2.324 -38.247 1.00 80.31 61 ARG A C 1
ATOM 469 O O . ARG A 1 61 ? 42.604 -1.956 -37.314 1.00 80.31 61 ARG A O 1
ATOM 476 N N . ALA A 1 62 ? 44.469 -2.970 -38.062 1.00 77.44 62 ALA A N 1
ATOM 477 C CA . ALA A 1 62 ? 45.003 -3.288 -36.736 1.00 77.44 62 ALA A CA 1
ATOM 478 C C . ALA A 1 62 ? 45.387 -2.017 -35.959 1.00 77.44 62 ALA A C 1
ATOM 480 O O . ALA A 1 62 ? 45.032 -1.879 -34.790 1.00 77.44 62 ALA A O 1
ATOM 481 N N . CYS A 1 63 ? 46.032 -1.056 -36.627 1.00 83.25 63 CYS A N 1
ATOM 482 C CA . CYS A 1 63 ? 46.377 0.240 -36.043 1.00 83.25 63 CYS A CA 1
ATOM 483 C C . CYS A 1 63 ? 45.125 1.010 -35.620 1.00 83.25 63 CYS A C 1
ATOM 485 O O . CYS A 1 63 ? 45.062 1.506 -34.496 1.00 83.25 63 CYS A O 1
ATOM 487 N N . ARG A 1 64 ? 44.090 1.046 -36.474 1.00 86.00 64 ARG A N 1
ATOM 488 C CA . ARG A 1 64 ? 42.816 1.678 -36.115 1.00 86.00 64 ARG A CA 1
ATOM 489 C C . ARG A 1 64 ? 42.195 1.015 -34.893 1.00 86.00 64 ARG A C 1
ATOM 491 O O . ARG A 1 64 ? 41.664 1.717 -34.041 1.00 86.00 64 ARG A O 1
ATOM 498 N N . TYR A 1 65 ? 42.237 -0.318 -34.817 1.00 83.88 65 TYR A N 1
ATOM 499 C CA . TYR A 1 65 ? 41.666 -1.082 -33.706 1.00 83.88 65 TYR A CA 1
ATOM 500 C C . TYR A 1 65 ? 42.325 -0.708 -32.376 1.00 83.88 65 TYR A C 1
ATOM 502 O O . TYR A 1 65 ? 41.628 -0.380 -31.418 1.00 83.88 65 TYR A O 1
ATOM 510 N N . VAL A 1 66 ? 43.661 -0.696 -32.341 1.00 85.69 66 VAL A N 1
ATOM 511 C CA . VAL A 1 66 ? 44.438 -0.318 -31.152 1.00 85.69 66 VAL A CA 1
ATOM 512 C C . VAL A 1 66 ? 44.146 1.133 -30.761 1.00 85.69 66 VAL A C 1
ATOM 514 O O . VAL A 1 66 ? 43.758 1.384 -29.622 1.00 85.69 66 VAL A O 1
ATOM 517 N N . ALA A 1 67 ? 44.216 2.066 -31.715 1.00 87.38 67 ALA A N 1
ATOM 518 C CA . ALA A 1 67 ? 43.959 3.484 -31.463 1.00 87.38 67 ALA A CA 1
ATOM 519 C C . ALA A 1 67 ? 42.526 3.747 -30.967 1.00 87.38 67 ALA A C 1
ATOM 521 O O . ALA A 1 67 ? 42.314 4.530 -30.043 1.00 87.38 67 ALA A O 1
ATOM 522 N N . ALA A 1 68 ? 41.529 3.069 -31.542 1.00 89.00 68 ALA A N 1
ATOM 523 C CA . ALA A 1 68 ? 40.141 3.184 -31.108 1.00 89.00 68 ALA A CA 1
ATOM 524 C C . ALA A 1 68 ? 39.934 2.641 -29.687 1.00 89.00 68 ALA A C 1
ATOM 526 O O . ALA A 1 68 ? 39.165 3.214 -28.913 1.00 89.00 68 ALA A O 1
ATOM 527 N N . MET A 1 69 ? 40.619 1.548 -29.342 1.00 88.38 69 MET A N 1
ATOM 528 C CA . MET A 1 69 ? 40.564 0.955 -28.009 1.00 88.38 69 MET A CA 1
ATOM 529 C C . MET A 1 69 ? 41.199 1.873 -26.958 1.00 88.38 69 MET A C 1
ATOM 531 O O . MET A 1 69 ? 40.600 2.073 -25.904 1.00 88.38 69 MET A O 1
ATOM 535 N N . GLU A 1 70 ? 42.366 2.458 -27.242 1.00 89.00 70 GLU A N 1
ATOM 536 C CA . GLU A 1 70 ? 43.025 3.427 -26.354 1.00 89.00 70 GLU A CA 1
ATOM 537 C C . GLU A 1 70 ? 42.160 4.675 -26.151 1.00 89.00 70 GLU A C 1
ATOM 539 O O . GLU A 1 70 ? 41.897 5.077 -25.017 1.00 89.00 70 GLU A O 1
ATOM 544 N N . LEU A 1 71 ? 41.620 5.228 -27.241 1.00 88.00 71 LEU A N 1
ATOM 545 C CA . LEU A 1 71 ? 40.729 6.385 -27.193 1.00 88.00 71 LEU A CA 1
ATOM 546 C C . LEU A 1 71 ? 39.485 6.126 -26.332 1.00 88.00 71 LEU A C 1
ATOM 548 O O . LEU A 1 71 ? 39.048 6.993 -25.575 1.00 88.00 71 LEU A O 1
ATOM 552 N N . ALA A 1 72 ? 38.909 4.926 -26.422 1.00 89.06 72 ALA A N 1
ATOM 553 C CA . ALA A 1 72 ? 37.724 4.558 -25.654 1.00 89.06 72 ALA A CA 1
ATOM 554 C C . ALA A 1 72 ? 37.972 4.489 -24.131 1.00 89.06 72 ALA A C 1
ATOM 556 O O . ALA A 1 72 ? 37.010 4.544 -23.352 1.00 89.06 72 ALA A O 1
ATOM 557 N N . GLN A 1 73 ? 39.235 4.381 -23.703 1.00 88.75 73 GLN A N 1
ATOM 558 C CA . GLN A 1 73 ? 39.635 4.362 -22.293 1.00 88.75 73 GLN A CA 1
ATOM 559 C C . GLN A 1 73 ? 39.930 5.758 -21.722 1.00 88.75 73 GLN A C 1
ATOM 561 O O . GLN A 1 73 ? 40.057 5.890 -20.508 1.00 88.75 73 GLN A O 1
ATOM 566 N N . GLU A 1 74 ? 39.957 6.811 -22.546 1.00 88.31 74 GLU A N 1
ATOM 567 C CA . GLU A 1 74 ? 40.300 8.170 -22.110 1.00 88.31 74 GLU A CA 1
ATOM 568 C C . GLU A 1 74 ? 39.211 8.789 -21.196 1.00 88.31 74 GLU A C 1
ATOM 570 O O . GLU A 1 74 ? 38.101 9.094 -21.661 1.00 88.31 74 GLU A O 1
ATOM 575 N N . PRO A 1 75 ? 39.476 9.036 -19.893 1.00 87.88 75 PRO A N 1
ATOM 576 C CA . PRO A 1 75 ? 38.439 9.437 -18.936 1.00 87.88 75 PRO A CA 1
ATOM 577 C C . PRO A 1 75 ? 37.747 10.765 -19.265 1.00 87.88 75 PRO A C 1
ATOM 579 O O . PRO A 1 75 ? 36.547 10.919 -19.007 1.00 87.88 75 PRO A O 1
ATOM 582 N N . ARG A 1 76 ? 38.481 11.731 -19.838 1.00 82.75 76 ARG A N 1
ATOM 583 C CA . ARG A 1 76 ? 37.953 13.066 -20.175 1.00 82.75 76 ARG A CA 1
ATOM 584 C C . ARG A 1 76 ? 36.902 12.986 -21.279 1.00 82.75 76 ARG A C 1
ATOM 586 O O . ARG A 1 76 ? 35.815 13.550 -21.149 1.00 82.75 76 ARG A O 1
ATOM 593 N N . ILE A 1 77 ? 37.199 12.210 -22.317 1.00 84.12 77 ILE A N 1
ATOM 594 C CA . ILE A 1 77 ? 36.310 11.985 -23.461 1.00 84.12 77 ILE A CA 1
ATOM 595 C C . ILE A 1 77 ? 35.075 11.226 -23.020 1.00 84.12 77 ILE A C 1
ATOM 597 O O . ILE A 1 77 ? 33.956 11.644 -23.311 1.00 84.12 77 ILE A O 1
ATOM 601 N N . ARG A 1 78 ? 35.260 10.165 -22.229 1.00 89.62 78 ARG A N 1
ATOM 602 C CA . ARG A 1 78 ? 34.145 9.411 -21.654 1.00 89.62 78 ARG A CA 1
ATOM 603 C C . ARG A 1 78 ? 33.200 10.314 -20.869 1.00 89.62 78 ARG A C 1
ATOM 605 O O . ARG A 1 78 ? 31.990 10.179 -21.000 1.00 89.62 78 ARG A O 1
ATOM 612 N N . ARG A 1 79 ? 33.730 11.249 -20.068 1.00 86.81 79 ARG A N 1
ATOM 613 C CA . ARG A 1 79 ? 32.918 12.200 -19.291 1.00 86.81 79 ARG A CA 1
ATOM 614 C C . ARG A 1 79 ? 32.065 13.093 -20.193 1.00 86.81 79 ARG A C 1
ATOM 616 O O . ARG A 1 79 ? 30.866 13.197 -19.951 1.00 86.81 79 ARG A O 1
ATOM 623 N N . GLN A 1 80 ? 32.660 13.705 -21.216 1.00 86.38 80 GLN A N 1
ATOM 624 C CA . GLN A 1 80 ? 31.945 14.614 -22.115 1.00 86.38 80 GLN A CA 1
ATOM 625 C C . GLN A 1 80 ? 30.929 13.873 -22.994 1.00 86.38 80 GLN A C 1
ATOM 627 O O . GLN A 1 80 ? 29.772 14.279 -23.070 1.00 86.38 80 GLN A O 1
ATOM 632 N N . LEU A 1 81 ? 31.328 12.759 -23.611 1.00 90.94 81 LEU A N 1
ATOM 633 C CA . LEU A 1 81 ? 30.443 11.983 -24.480 1.00 90.94 81 LEU A CA 1
ATOM 634 C C . LEU A 1 81 ? 29.299 11.317 -23.707 1.00 90.94 81 LEU A C 1
ATOM 636 O O . LEU A 1 81 ? 28.195 11.223 -24.231 1.00 90.94 81 LEU A O 1
ATOM 640 N N . ARG A 1 82 ? 29.511 10.926 -22.443 1.00 90.94 82 ARG A N 1
ATOM 641 C CA . ARG A 1 82 ? 28.429 10.436 -21.575 1.00 90.94 82 ARG A CA 1
ATOM 642 C C . ARG A 1 82 ? 27.352 11.495 -21.348 1.00 90.94 82 ARG A C 1
ATOM 644 O O . ARG A 1 82 ? 26.172 11.155 -21.352 1.00 90.94 82 ARG A O 1
ATOM 651 N N . ALA A 1 83 ? 27.737 12.758 -21.146 1.00 87.38 83 ALA A N 1
ATOM 652 C CA . ALA A 1 83 ? 26.773 13.846 -20.979 1.00 87.38 83 ALA A CA 1
ATOM 653 C C . ALA A 1 83 ? 25.921 14.027 -22.246 1.00 87.38 83 ALA A C 1
ATOM 655 O O . ALA A 1 83 ? 24.700 14.097 -22.144 1.00 87.38 83 ALA A O 1
ATOM 656 N N . ILE A 1 84 ? 26.556 13.985 -23.425 1.00 90.75 84 ILE A N 1
ATOM 657 C CA . ILE A 1 84 ? 25.866 14.036 -24.725 1.00 90.75 84 ILE A CA 1
ATOM 658 C C . ILE A 1 84 ? 24.932 12.827 -24.893 1.00 90.75 84 ILE A C 1
ATOM 660 O O . ILE A 1 84 ? 23.783 12.980 -25.298 1.00 90.75 84 ILE A O 1
ATOM 664 N N . TYR A 1 85 ? 25.383 11.622 -24.529 1.00 93.06 85 TYR A N 1
ATOM 665 C CA . TYR A 1 85 ? 24.549 10.421 -24.601 1.00 93.06 85 TYR A CA 1
ATOM 666 C C . TYR A 1 85 ? 23.317 10.531 -23.712 1.00 93.06 85 TYR A C 1
ATOM 668 O O . TYR A 1 85 ? 22.217 10.260 -24.171 1.00 93.06 85 TYR A O 1
ATOM 676 N N . ARG A 1 86 ? 23.460 10.993 -22.467 1.00 89.56 86 ARG A N 1
ATOM 677 C CA . ARG A 1 86 ? 22.311 11.166 -21.568 1.00 89.56 86 ARG A CA 1
ATOM 678 C C . ARG A 1 86 ? 21.296 12.191 -22.079 1.00 89.56 86 ARG A C 1
ATOM 680 O O . ARG A 1 86 ? 20.106 12.010 -21.837 1.00 89.56 86 ARG A O 1
ATOM 687 N N . SER A 1 87 ? 21.742 13.243 -22.771 1.00 88.81 87 SER A N 1
ATOM 688 C CA . SER A 1 87 ? 20.841 14.269 -23.308 1.00 88.81 87 SER A CA 1
ATOM 689 C C . SER A 1 87 ? 20.117 13.854 -24.590 1.00 88.81 87 SER A C 1
ATOM 691 O O . SER A 1 87 ? 19.004 14.328 -24.813 1.00 88.81 87 SER A O 1
ATOM 693 N N . GLU A 1 88 ? 20.739 13.006 -25.416 1.00 91.56 88 GLU A N 1
ATOM 694 C CA . GLU A 1 88 ? 20.255 12.656 -26.764 1.00 91.56 88 GLU A CA 1
ATOM 695 C C . GLU A 1 88 ? 19.687 11.231 -26.865 1.00 91.56 88 GLU A C 1
ATOM 697 O O . GLU A 1 88 ? 18.951 10.929 -27.800 1.00 91.56 88 GLU A O 1
ATOM 702 N N . ALA A 1 89 ? 20.024 10.330 -25.938 1.00 94.25 89 ALA A N 1
ATOM 703 C CA . ALA A 1 89 ? 19.529 8.960 -25.972 1.00 94.25 89 ALA A CA 1
ATOM 704 C C . ALA A 1 89 ? 18.011 8.901 -25.772 1.00 94.25 89 ALA A C 1
ATOM 706 O O . ALA A 1 89 ? 17.405 9.706 -25.059 1.00 94.25 89 ALA A O 1
ATOM 707 N N . VAL A 1 90 ? 17.415 7.886 -26.381 1.00 94.56 90 VAL A N 1
ATOM 708 C CA . VAL A 1 90 ? 15.987 7.606 -26.367 1.00 94.56 90 VAL A CA 1
ATOM 709 C C . VAL A 1 90 ? 15.721 6.149 -25.994 1.00 94.56 90 VAL A C 1
ATOM 711 O O . VAL A 1 90 ? 16.590 5.280 -26.112 1.00 94.56 90 VAL A O 1
ATOM 714 N N . ILE A 1 91 ? 14.502 5.887 -25.537 1.00 94.69 91 ILE A N 1
ATOM 715 C CA . ILE A 1 91 ? 13.968 4.565 -25.239 1.00 94.69 91 ILE A CA 1
ATOM 716 C C . ILE A 1 91 ? 12.919 4.229 -26.295 1.00 94.69 91 ILE A C 1
ATOM 718 O O . ILE A 1 91 ? 11.966 4.979 -26.506 1.00 94.69 91 ILE A O 1
ATOM 722 N N . THR A 1 92 ? 13.077 3.066 -26.916 1.00 93.00 92 THR A N 1
ATOM 723 C CA . THR A 1 92 ? 12.114 2.513 -27.868 1.00 93.00 92 THR A CA 1
ATOM 724 C C . THR A 1 92 ? 11.737 1.106 -27.444 1.00 93.00 92 THR A C 1
ATOM 726 O O . THR A 1 92 ? 12.595 0.302 -27.064 1.00 93.00 92 THR A O 1
ATOM 729 N N . THR A 1 93 ? 10.451 0.790 -27.529 1.00 94.25 93 THR A N 1
ATOM 730 C CA . THR A 1 93 ? 9.910 -0.520 -27.177 1.00 94.25 93 THR A CA 1
ATOM 731 C C . THR A 1 93 ? 9.256 -1.167 -28.386 1.00 94.25 93 THR A C 1
ATOM 733 O O . THR A 1 93 ? 8.766 -0.490 -29.291 1.00 94.25 93 THR A O 1
ATOM 736 N N . ARG A 1 94 ? 9.309 -2.500 -28.441 1.00 91.50 94 ARG A N 1
ATOM 737 C CA . ARG A 1 94 ? 8.654 -3.279 -29.499 1.00 91.50 94 ARG A CA 1
ATOM 738 C C . ARG A 1 94 ? 8.048 -4.558 -28.938 1.00 91.50 94 ARG A C 1
ATOM 740 O O . ARG A 1 94 ? 8.709 -5.197 -28.112 1.00 91.50 94 ARG A O 1
ATOM 747 N N . PRO A 1 95 ? 6.868 -4.985 -29.414 1.00 91.69 95 PRO A N 1
ATOM 748 C CA . PRO A 1 95 ? 6.323 -6.282 -29.042 1.00 91.69 95 PRO A CA 1
ATOM 749 C C . PRO A 1 95 ? 7.205 -7.410 -29.601 1.00 91.69 95 PRO A C 1
ATOM 751 O O . PRO A 1 95 ? 7.732 -7.317 -30.713 1.00 91.69 95 PRO A O 1
ATOM 754 N N . THR A 1 96 ? 7.372 -8.483 -28.832 1.00 89.19 96 THR A N 1
ATOM 755 C CA . THR A 1 96 ? 7.953 -9.745 -29.322 1.00 89.19 96 THR A CA 1
ATOM 756 C C . THR A 1 96 ? 6.938 -10.499 -30.186 1.00 89.19 96 THR A C 1
ATOM 758 O O . THR A 1 96 ? 5.793 -10.075 -30.317 1.00 89.19 96 THR A O 1
ATOM 761 N N . SER A 1 97 ? 7.307 -11.650 -30.756 1.00 85.56 97 SER A N 1
ATOM 762 C CA . SER A 1 97 ? 6.335 -12.547 -31.407 1.00 85.56 97 SER A CA 1
ATOM 763 C C . SER A 1 97 ? 5.192 -12.935 -30.458 1.00 85.56 97 SER A C 1
ATOM 765 O O . SER A 1 97 ? 4.025 -12.875 -30.840 1.00 85.56 97 SER A O 1
ATOM 767 N N . LYS A 1 98 ? 5.524 -13.242 -29.197 1.00 85.81 98 LYS A N 1
ATOM 768 C CA . LYS A 1 98 ? 4.559 -13.492 -28.120 1.00 85.81 98 LYS A CA 1
ATOM 769 C C . LYS A 1 98 ? 3.679 -12.266 -27.860 1.00 85.81 98 LYS A C 1
ATOM 771 O O . LYS A 1 98 ? 2.455 -12.378 -27.890 1.00 85.81 98 LYS A O 1
ATOM 776 N N . GLY A 1 99 ? 4.290 -11.095 -27.672 1.00 85.69 99 GLY A N 1
ATOM 777 C CA . GLY A 1 99 ? 3.564 -9.849 -27.424 1.00 85.69 99 GLY A CA 1
ATOM 778 C C . GLY A 1 99 ? 2.651 -9.444 -28.580 1.00 85.69 99 GLY A C 1
ATOM 779 O O . GLY A 1 99 ? 1.538 -8.983 -28.347 1.00 85.69 99 GLY A O 1
ATOM 780 N N . MET A 1 100 ? 3.067 -9.685 -29.827 1.00 85.88 100 MET A N 1
ATOM 781 C CA . MET A 1 100 ? 2.245 -9.432 -31.013 1.00 85.88 100 MET A CA 1
ATOM 782 C C . MET A 1 100 ? 0.949 -10.242 -30.984 1.00 85.88 100 MET A C 1
ATOM 784 O O . MET A 1 100 ? -0.080 -9.716 -31.385 1.00 85.88 100 MET A O 1
ATOM 788 N N . GLY A 1 101 ? 0.957 -11.474 -30.471 1.00 81.12 101 GLY A N 1
ATOM 789 C CA . GLY A 1 101 ? -0.266 -12.259 -30.281 1.00 81.12 101 GLY A CA 1
ATOM 790 C C . GLY A 1 101 ? -1.072 -11.820 -29.056 1.00 81.12 101 GLY A C 1
ATOM 791 O O . GLY A 1 101 ? -2.272 -11.576 -29.161 1.00 81.12 101 GLY A O 1
ATOM 792 N N . ALA A 1 102 ? -0.407 -11.678 -27.907 1.00 82.50 102 ALA A N 1
ATOM 793 C CA . ALA A 1 102 ? -1.055 -11.539 -26.603 1.00 82.50 102 ALA A CA 1
ATOM 794 C C . ALA A 1 102 ? -1.548 -10.121 -26.265 1.00 82.50 102 ALA A C 1
ATOM 796 O O . ALA A 1 102 ? -2.563 -9.978 -25.588 1.00 82.50 102 ALA A O 1
ATOM 797 N N . ILE A 1 103 ? -0.844 -9.075 -26.709 1.00 86.00 103 ILE A N 1
ATOM 798 C CA . ILE A 1 103 ? -1.160 -7.691 -26.336 1.00 86.00 103 ILE A CA 1
ATOM 799 C C . ILE A 1 103 ? -2.308 -7.187 -27.211 1.00 86.00 103 ILE A C 1
ATOM 801 O O . ILE A 1 103 ? -2.117 -6.886 -28.389 1.00 86.00 103 ILE A O 1
ATOM 805 N N . ASP A 1 104 ? -3.502 -7.115 -26.641 1.00 79.00 104 ASP A N 1
ATOM 806 C CA . ASP A 1 104 ? -4.670 -6.439 -27.207 1.00 79.00 104 ASP A CA 1
ATOM 807 C C . ASP A 1 104 ? -4.914 -5.090 -26.505 1.00 79.00 104 ASP A C 1
ATOM 809 O O . ASP A 1 104 ? -4.177 -4.717 -25.589 1.00 79.00 104 ASP A O 1
ATOM 813 N N . ALA A 1 105 ? -5.951 -4.355 -26.919 1.00 77.69 105 ALA A N 1
ATOM 814 C CA . ALA A 1 105 ? -6.327 -3.056 -26.346 1.00 77.69 105 ALA A CA 1
ATOM 815 C C . ALA A 1 105 ? -6.561 -3.070 -24.818 1.00 77.69 105 ALA A C 1
ATOM 817 O O . ALA A 1 105 ? -6.459 -2.021 -24.169 1.00 77.69 105 ALA A O 1
ATOM 818 N N . PHE A 1 106 ? -6.845 -4.244 -24.246 1.00 76.00 106 PHE A N 1
ATOM 819 C CA . PHE A 1 106 ? -7.185 -4.448 -22.837 1.00 76.00 106 PHE A CA 1
ATOM 820 C C . PHE A 1 106 ? -6.030 -5.045 -22.020 1.00 76.00 106 PHE A C 1
ATOM 822 O O . PHE A 1 106 ? -6.117 -5.129 -20.794 1.00 76.00 106 PHE A O 1
ATOM 829 N N . HIS A 1 107 ? -4.936 -5.436 -22.674 1.00 82.00 107 HIS A N 1
ATOM 830 C CA . HIS A 1 107 ? -3.759 -5.987 -22.021 1.00 82.00 107 HIS A CA 1
ATOM 831 C C . HIS A 1 107 ? -3.049 -4.927 -21.167 1.00 82.00 107 HIS A C 1
ATOM 833 O O . HIS A 1 107 ? -2.908 -3.768 -21.565 1.00 82.00 107 HIS A O 1
ATOM 839 N N . GLU A 1 108 ? -2.482 -5.336 -20.025 1.00 82.75 108 GLU A N 1
ATOM 840 C CA . GLU A 1 108 ? -1.781 -4.431 -19.093 1.00 82.75 108 GLU A CA 1
ATOM 841 C C . GLU A 1 108 ? -0.566 -3.704 -19.705 1.00 82.75 108 GLU A C 1
ATOM 843 O O . GLU A 1 108 ? -0.133 -2.666 -19.209 1.00 82.75 108 GLU A O 1
ATOM 848 N N . TYR A 1 109 ? -0.036 -4.231 -20.812 1.00 88.75 109 TYR A N 1
ATOM 849 C CA . TYR A 1 109 ? 1.104 -3.672 -21.553 1.00 88.75 109 TYR A CA 1
ATOM 850 C C . TYR A 1 109 ? 0.693 -2.911 -22.823 1.00 88.75 109 TYR A C 1
ATOM 852 O O . TYR A 1 109 ? 1.543 -2.432 -23.587 1.00 88.75 109 TYR A O 1
ATOM 860 N N . TYR A 1 110 ? -0.609 -2.756 -23.072 1.00 87.19 110 TYR A N 1
ATOM 861 C CA . TYR A 1 110 ? -1.075 -1.881 -24.136 1.00 87.19 110 TYR A CA 1
ATOM 862 C C . TYR A 1 110 ? -0.728 -0.426 -23.807 1.00 87.19 110 TYR A C 1
ATOM 864 O O . TYR A 1 110 ? -1.015 0.052 -22.711 1.00 87.19 110 TYR A O 1
ATOM 872 N N . GLY A 1 111 ? -0.108 0.284 -24.751 1.00 88.25 111 GLY A N 1
ATOM 873 C CA . GLY A 1 111 ? 0.498 1.599 -24.509 1.00 88.25 111 GLY A CA 1
ATOM 874 C C . GLY A 1 111 ? 1.999 1.549 -24.212 1.00 88.25 111 GLY A C 1
ATOM 875 O O . GLY A 1 111 ? 2.689 2.544 -24.400 1.00 88.25 111 GLY A O 1
ATOM 876 N N . LEU A 1 112 ? 2.521 0.389 -23.799 1.00 90.75 112 LEU A N 1
ATOM 877 C CA . LEU A 1 112 ? 3.941 0.195 -23.488 1.00 90.75 112 LEU A CA 1
ATOM 878 C C . LEU A 1 112 ? 4.712 -0.531 -24.591 1.00 90.75 112 LEU A C 1
ATOM 880 O O . LEU A 1 112 ? 5.932 -0.422 -24.656 1.00 90.75 112 LEU A O 1
ATOM 884 N N . HIS A 1 113 ? 4.020 -1.280 -25.448 1.00 90.12 113 HIS A N 1
ATOM 885 C CA . HIS A 1 113 ? 4.626 -2.122 -26.482 1.00 90.12 113 HIS A CA 1
ATOM 886 C C . HIS A 1 113 ? 5.137 -1.356 -27.709 1.00 90.12 113 HIS A C 1
ATOM 888 O O . HIS A 1 113 ? 5.959 -1.903 -28.434 1.00 90.12 113 HIS A O 1
ATOM 894 N N . LEU A 1 114 ? 4.685 -0.116 -27.935 1.00 93.19 114 LEU A N 1
ATOM 895 C CA . LEU A 1 114 ? 5.033 0.708 -29.107 1.00 93.19 114 LEU A CA 1
ATOM 896 C C . LEU A 1 114 ? 5.431 2.135 -28.708 1.00 93.19 114 LEU A C 1
ATOM 898 O O . LEU A 1 114 ? 4.945 3.112 -29.275 1.00 93.19 114 LEU A O 1
ATOM 902 N N . ILE A 1 115 ? 6.286 2.265 -27.699 1.00 93.44 115 ILE A N 1
ATOM 903 C CA . ILE A 1 115 ? 6.910 3.544 -27.359 1.00 93.44 115 ILE A CA 1
ATOM 904 C C . ILE A 1 115 ? 8.018 3.793 -28.373 1.00 93.44 115 ILE A C 1
ATOM 906 O O . ILE A 1 115 ? 8.878 2.931 -28.577 1.00 93.44 115 ILE A O 1
ATOM 910 N N . ARG A 1 116 ? 8.007 4.965 -29.004 1.00 91.75 116 ARG A N 1
ATOM 911 C CA . ARG A 1 116 ? 8.981 5.329 -30.029 1.00 91.75 116 ARG A CA 1
ATOM 912 C C . ARG A 1 116 ? 9.762 6.568 -29.618 1.00 91.75 116 ARG A C 1
ATOM 914 O O . ARG A 1 116 ? 9.168 7.607 -29.375 1.00 91.75 116 ARG A O 1
ATOM 921 N N . ASP A 1 117 ? 11.089 6.450 -29.612 1.00 92.00 117 ASP A N 1
ATOM 922 C CA . ASP A 1 117 ? 12.028 7.563 -29.440 1.00 92.00 117 ASP A CA 1
ATOM 923 C C . ASP A 1 117 ? 11.757 8.439 -28.189 1.00 92.00 117 ASP A C 1
ATOM 925 O O . ASP A 1 117 ? 11.988 9.649 -28.199 1.00 92.00 117 ASP A O 1
ATOM 929 N N . LYS A 1 118 ? 11.316 7.827 -27.077 1.00 93.38 118 LYS A N 1
ATOM 930 C CA . LYS A 1 118 ? 11.062 8.534 -25.810 1.00 93.38 118 LYS A CA 1
ATOM 931 C C . LYS A 1 118 ? 12.374 9.060 -25.213 1.00 93.38 118 LYS A C 1
ATOM 933 O O . LYS A 1 118 ? 13.246 8.244 -24.915 1.00 93.38 118 LYS A O 1
ATOM 938 N N . PRO A 1 119 ? 12.548 10.370 -24.964 1.00 93.50 119 PRO A N 1
ATOM 939 C CA . PRO A 1 119 ? 13.812 10.908 -24.468 1.00 93.50 119 PRO A CA 1
ATOM 940 C C . PRO A 1 119 ? 14.208 10.358 -23.093 1.00 93.50 119 PRO A C 1
ATOM 942 O O . PRO A 1 119 ? 13.455 10.443 -22.123 1.00 93.50 119 PRO A O 1
ATOM 945 N N . LEU A 1 120 ? 15.446 9.868 -22.987 1.00 92.88 120 LEU A N 1
ATOM 946 C CA . LEU A 1 120 ? 15.997 9.268 -21.769 1.00 92.88 120 LEU A CA 1
ATOM 947 C C . LEU A 1 120 ? 15.974 10.237 -20.578 1.00 92.88 120 LEU A C 1
ATOM 949 O O . LEU A 1 120 ? 15.687 9.841 -19.448 1.00 92.88 120 LEU A O 1
ATOM 953 N N . LYS A 1 121 ? 16.243 11.520 -20.838 1.00 89.56 121 LYS A N 1
ATOM 954 C CA . LYS A 1 121 ? 16.274 12.589 -19.830 1.00 89.56 121 LYS A CA 1
ATOM 955 C C . LYS A 1 121 ? 14.958 12.776 -19.069 1.00 89.56 121 LYS A C 1
ATOM 957 O O . LYS A 1 121 ? 14.984 13.293 -17.963 1.00 89.56 121 LYS A O 1
ATOM 962 N N . GLU A 1 122 ? 13.821 12.333 -19.612 1.00 88.50 122 GLU A N 1
ATOM 963 C CA . GLU A 1 122 ? 12.519 12.441 -18.935 1.00 88.50 122 GLU A CA 1
ATOM 964 C C . GLU A 1 122 ? 12.378 11.518 -17.715 1.00 88.50 122 GLU A C 1
ATOM 966 O O . GLU A 1 122 ? 11.432 11.657 -16.941 1.00 88.50 122 GLU A O 1
ATOM 971 N N . HIS A 1 123 ? 13.290 10.560 -17.543 1.00 90.00 123 HIS A N 1
ATOM 972 C CA . HIS A 1 123 ? 13.329 9.658 -16.389 1.00 90.00 123 HIS A CA 1
ATOM 973 C C . HIS A 1 123 ? 14.174 10.193 -15.225 1.00 90.00 123 HIS A C 1
ATOM 975 O O . HIS A 1 123 ? 14.257 9.540 -14.187 1.00 90.00 123 HIS A O 1
ATOM 981 N N . PHE A 1 124 ? 14.818 11.350 -15.392 1.00 90.19 124 PHE A N 1
ATOM 982 C CA . PHE A 1 124 ? 15.733 11.927 -14.413 1.00 90.19 124 PHE A CA 1
ATOM 983 C C . PHE A 1 124 ? 15.316 13.361 -14.058 1.00 90.19 124 PHE A C 1
ATOM 985 O O . PHE A 1 124 ? 14.641 14.020 -14.854 1.00 90.19 124 PHE A O 1
ATOM 992 N N . PRO A 1 125 ? 15.728 13.874 -12.884 1.00 85.88 125 PRO A N 1
ATOM 993 C CA . PRO A 1 125 ? 15.566 15.285 -12.562 1.00 85.88 125 PRO A CA 1
ATOM 994 C C . PRO A 1 125 ? 16.234 16.177 -13.624 1.00 85.88 125 PRO A C 1
ATOM 996 O O . PRO A 1 125 ? 17.303 15.806 -14.124 1.00 85.88 125 PRO A O 1
ATOM 999 N N . PRO A 1 126 ? 15.650 17.345 -13.957 1.00 83.69 126 PRO A N 1
ATOM 1000 C CA . PRO A 1 126 ? 16.291 18.303 -14.853 1.00 83.69 126 PRO A CA 1
ATOM 1001 C C . PRO A 1 126 ? 17.651 18.755 -14.311 1.00 83.69 126 PRO A C 1
ATOM 1003 O O . PRO A 1 126 ? 17.870 18.760 -13.098 1.00 83.69 126 PRO A O 1
ATOM 1006 N N . ASP A 1 127 ? 18.555 19.151 -15.207 1.00 84.31 127 ASP A N 1
ATOM 1007 C CA . ASP A 1 127 ? 19.854 19.687 -14.800 1.00 84.31 127 ASP A CA 1
ATOM 1008 C C . ASP A 1 127 ? 19.727 21.072 -14.134 1.00 84.31 127 ASP A C 1
ATOM 1010 O O . ASP A 1 127 ? 18.723 21.773 -14.290 1.00 84.31 127 ASP A O 1
ATOM 1014 N N . ASP A 1 128 ? 20.752 21.472 -13.373 1.00 82.88 128 ASP A N 1
ATOM 1015 C CA . ASP A 1 128 ? 20.736 22.732 -12.616 1.00 82.88 128 ASP A CA 1
ATOM 1016 C C . ASP A 1 128 ? 20.516 23.948 -13.531 1.00 82.88 128 ASP A C 1
ATOM 1018 O O . ASP A 1 128 ? 19.769 24.861 -13.188 1.00 82.88 128 ASP A O 1
ATOM 1022 N N . ALA A 1 129 ? 21.088 23.935 -14.739 1.00 82.81 129 ALA A N 1
ATOM 1023 C CA . ALA A 1 129 ? 20.934 25.016 -15.712 1.00 82.81 129 ALA A CA 1
ATOM 1024 C C . ALA A 1 129 ? 19.496 25.121 -16.256 1.00 82.81 129 ALA A C 1
ATOM 1026 O O . ALA A 1 129 ? 18.984 26.214 -16.510 1.00 82.81 129 ALA A O 1
ATOM 1027 N N . GLU A 1 130 ? 18.821 23.995 -16.473 1.00 82.81 130 GLU A N 1
ATOM 1028 C CA . GLU A 1 130 ? 17.414 23.939 -16.840 1.00 82.81 130 GLU A CA 1
ATOM 1029 C C . GLU A 1 130 ? 16.517 24.365 -15.680 1.00 82.81 130 GLU A C 1
ATOM 1031 O O . GLU A 1 130 ? 15.587 25.145 -15.904 1.00 82.81 130 GLU A O 1
ATOM 1036 N N . LEU A 1 131 ? 16.813 23.930 -14.454 1.00 84.56 131 LEU A N 1
ATOM 1037 C CA . LEU A 1 131 ? 16.097 24.373 -13.259 1.00 84.56 131 LEU A CA 1
ATOM 1038 C C . LEU A 1 131 ? 16.216 25.884 -13.068 1.00 84.56 131 LEU A C 1
ATOM 1040 O O . LEU A 1 131 ? 15.198 26.541 -12.871 1.00 84.56 131 LEU A O 1
ATOM 1044 N N . GLU A 1 132 ? 17.410 26.461 -13.192 1.00 85.94 132 GLU A N 1
ATOM 1045 C CA . GLU A 1 132 ? 17.617 27.911 -13.111 1.00 85.94 132 GLU A CA 1
ATOM 1046 C C . GLU A 1 132 ? 16.780 28.661 -14.153 1.00 85.94 132 GLU A C 1
ATOM 1048 O O . GLU A 1 132 ? 16.067 29.605 -13.808 1.00 85.94 132 GLU A O 1
ATOM 1053 N N . ARG A 1 133 ? 16.780 28.202 -15.413 1.00 85.88 133 ARG A N 1
ATOM 1054 C CA . ARG A 1 133 ? 15.959 28.804 -16.479 1.00 85.88 133 ARG A CA 1
ATOM 1055 C C . ARG A 1 133 ? 14.461 28.729 -16.183 1.00 85.88 133 ARG A C 1
ATOM 1057 O O . ARG A 1 133 ? 13.754 29.706 -16.419 1.00 85.88 133 ARG A O 1
ATOM 1064 N N . ARG A 1 134 ? 13.979 27.588 -15.680 1.00 83.88 134 ARG A N 1
ATOM 1065 C CA . ARG A 1 134 ? 12.560 27.382 -15.340 1.00 83.88 134 ARG A CA 1
ATOM 1066 C C . ARG A 1 134 ? 12.137 28.198 -14.117 1.00 83.88 134 ARG A C 1
ATOM 1068 O O . ARG A 1 134 ? 11.019 28.693 -14.083 1.00 83.88 134 ARG A O 1
ATOM 1075 N N . ARG A 1 135 ? 13.031 28.373 -13.141 1.00 89.44 135 ARG A N 1
ATOM 1076 C CA . ARG A 1 135 ? 12.773 29.094 -11.883 1.00 89.44 135 ARG A CA 1
ATOM 1077 C C . ARG A 1 135 ? 12.900 30.612 -12.004 1.00 89.44 135 ARG A C 1
ATOM 1079 O O . ARG A 1 135 ? 12.305 31.320 -11.201 1.00 89.44 135 ARG A O 1
ATOM 1086 N N . ALA A 1 136 ? 13.636 31.113 -12.999 1.00 84.94 136 ALA A N 1
ATOM 1087 C CA . ALA A 1 136 ? 14.008 32.525 -13.130 1.00 84.94 136 ALA A CA 1
ATOM 1088 C C . ALA A 1 136 ? 12.842 33.537 -13.111 1.00 84.94 136 ALA A C 1
ATOM 1090 O O . ALA A 1 136 ? 13.080 34.708 -12.827 1.00 84.94 136 ALA A O 1
ATOM 1091 N N . HIS A 1 137 ? 11.606 33.114 -13.399 1.00 83.56 137 HIS A N 1
ATOM 1092 C CA . HIS A 1 137 ? 10.441 34.003 -13.507 1.00 83.56 137 HIS A CA 1
ATOM 1093 C C . HIS A 1 137 ? 9.257 33.604 -12.606 1.00 83.56 137 HIS A C 1
ATOM 1095 O O . HIS A 1 137 ? 8.163 34.119 -12.816 1.00 83.56 137 HIS A O 1
ATOM 1101 N N . LEU A 1 138 ? 9.451 32.701 -11.635 1.00 88.75 138 LEU A N 1
ATOM 1102 C CA . LEU A 1 138 ? 8.361 32.145 -10.819 1.00 88.75 138 LEU A CA 1
ATOM 1103 C C . LEU A 1 138 ? 8.350 32.699 -9.388 1.00 88.75 138 LEU A C 1
ATOM 1105 O O . LEU A 1 138 ? 9.400 32.915 -8.777 1.00 88.75 138 LEU A O 1
ATOM 1109 N N . ASN A 1 139 ? 7.152 32.898 -8.840 1.00 91.56 139 ASN A N 1
ATOM 1110 C CA . ASN A 1 139 ? 6.941 33.241 -7.432 1.00 91.56 139 ASN A CA 1
ATOM 1111 C C . ASN A 1 139 ? 7.050 31.999 -6.509 1.00 91.56 139 ASN A C 1
ATOM 1113 O O . ASN A 1 139 ? 7.217 30.876 -6.975 1.00 91.56 139 ASN A O 1
ATOM 1117 N N . ALA A 1 140 ? 6.977 32.174 -5.182 1.00 89.44 140 ALA A N 1
ATOM 1118 C CA . ALA A 1 140 ? 7.185 31.079 -4.221 1.00 89.44 140 ALA A CA 1
ATOM 1119 C C . ALA A 1 140 ? 6.167 29.923 -4.337 1.00 89.44 140 ALA A C 1
ATOM 1121 O O . ALA A 1 140 ? 6.542 28.763 -4.149 1.00 89.44 140 ALA A O 1
ATOM 1122 N N . ASP A 1 141 ? 4.908 30.225 -4.662 1.00 89.44 141 ASP A N 1
ATOM 1123 C CA . ASP A 1 141 ? 3.857 29.216 -4.819 1.00 89.44 141 ASP A CA 1
ATOM 1124 C C . ASP A 1 141 ? 3.999 28.485 -6.160 1.00 89.44 141 ASP A C 1
ATOM 1126 O O . ASP A 1 141 ? 3.978 27.254 -6.199 1.00 89.44 141 ASP A O 1
ATOM 1130 N N . GLU A 1 142 ? 4.268 29.226 -7.236 1.00 90.25 142 GLU A N 1
ATOM 1131 C CA . GLU A 1 142 ? 4.563 28.684 -8.567 1.00 90.25 142 GLU A CA 1
ATOM 1132 C C . GLU A 1 142 ? 5.818 27.795 -8.558 1.00 90.25 142 GLU A C 1
ATOM 1134 O O . GLU A 1 142 ? 5.857 26.759 -9.219 1.00 90.25 142 GLU A O 1
ATOM 1139 N N . LEU A 1 143 ? 6.841 28.145 -7.770 1.00 88.06 143 LEU A N 1
ATOM 1140 C CA . LEU A 1 143 ? 8.031 27.311 -7.572 1.00 88.06 143 LEU A CA 1
ATOM 1141 C C . LEU A 1 143 ? 7.688 25.975 -6.905 1.00 88.06 143 LEU A C 1
ATOM 1143 O O . LEU A 1 143 ? 8.219 24.933 -7.293 1.00 88.06 143 LEU A O 1
ATOM 1147 N N . LYS A 1 144 ? 6.799 25.989 -5.907 1.00 89.31 144 LYS A N 1
ATOM 1148 C CA . LYS A 1 144 ? 6.349 24.777 -5.214 1.00 89.31 144 LYS A CA 1
ATOM 1149 C C . LYS A 1 144 ? 5.502 23.891 -6.128 1.00 89.31 144 LYS A C 1
ATOM 1151 O O . LYS A 1 144 ? 5.629 22.664 -6.077 1.00 89.31 144 LYS A O 1
ATOM 1156 N N . GLU A 1 145 ? 4.653 24.498 -6.952 1.00 90.75 145 GLU A N 1
ATOM 1157 C CA . GLU A 1 145 ? 3.861 23.796 -7.961 1.00 90.75 145 GLU A CA 1
ATOM 1158 C C . GLU A 1 145 ? 4.767 23.147 -9.014 1.00 90.75 145 GLU A C 1
ATOM 1160 O O . GLU A 1 145 ? 4.671 21.937 -9.220 1.00 90.75 145 GLU A O 1
ATOM 1165 N N . LEU A 1 146 ? 5.732 23.895 -9.564 1.00 88.31 146 LEU A N 1
ATOM 1166 C CA . LEU A 1 146 ? 6.720 23.379 -10.514 1.00 88.31 146 LEU A CA 1
ATOM 1167 C C . LEU A 1 146 ? 7.525 22.209 -9.929 1.00 88.31 146 LEU A C 1
ATOM 1169 O O . LEU A 1 146 ? 7.677 21.175 -10.578 1.00 88.31 146 LEU A O 1
ATOM 1173 N N . ASP A 1 147 ? 8.035 22.334 -8.701 1.00 87.25 147 ASP A N 1
ATOM 1174 C CA . ASP A 1 147 ? 8.785 21.258 -8.042 1.00 87.25 147 ASP A CA 1
ATOM 1175 C C . ASP A 1 147 ? 7.917 19.998 -7.844 1.00 87.25 147 ASP A C 1
ATOM 1177 O O . ASP A 1 147 ? 8.405 18.870 -7.959 1.00 87.25 147 ASP A O 1
ATOM 1181 N N . THR A 1 148 ? 6.623 20.172 -7.561 1.00 90.12 148 THR A N 1
ATOM 1182 C CA . THR A 1 148 ? 5.668 19.063 -7.412 1.00 90.12 148 THR A CA 1
ATOM 1183 C C . THR A 1 148 ? 5.372 18.404 -8.758 1.00 90.12 148 THR A C 1
ATOM 1185 O O . THR A 1 148 ? 5.358 17.175 -8.852 1.00 90.12 148 THR A O 1
ATOM 1188 N N . GLU A 1 149 ? 5.182 19.203 -9.807 1.00 89.81 149 GLU A N 1
ATOM 1189 C CA . GLU A 1 149 ? 4.972 18.733 -11.174 1.00 89.81 149 GLU A CA 1
ATOM 1190 C C . GLU A 1 149 ? 6.184 17.943 -11.687 1.00 89.81 149 GLU A C 1
ATOM 1192 O O . GLU A 1 149 ? 6.026 16.827 -12.185 1.00 89.81 149 GLU A O 1
ATOM 1197 N N . LEU A 1 150 ? 7.401 18.467 -11.499 1.00 88.19 150 LEU A N 1
ATOM 1198 C CA . LEU A 1 150 ? 8.646 17.805 -11.896 1.00 88.19 150 LEU A CA 1
ATOM 1199 C C . LEU A 1 150 ? 8.822 16.453 -11.199 1.00 88.19 150 LEU A C 1
ATOM 1201 O O . LEU A 1 150 ? 9.091 15.453 -11.866 1.00 88.19 150 LEU A O 1
ATOM 1205 N N . LYS A 1 151 ? 8.601 16.396 -9.879 1.00 88.06 151 LYS A N 1
ATOM 1206 C CA . LYS A 1 151 ? 8.645 15.136 -9.118 1.00 88.06 151 LYS A CA 1
ATOM 1207 C C . LYS A 1 151 ? 7.591 14.146 -9.593 1.00 88.06 151 LYS A C 1
ATOM 1209 O O . LYS A 1 151 ? 7.881 12.962 -9.731 1.00 88.06 151 LYS A O 1
ATOM 1214 N N . LYS A 1 152 ? 6.369 14.615 -9.861 1.00 89.38 152 LYS A N 1
ATOM 1215 C CA . LYS A 1 152 ? 5.283 13.768 -10.368 1.00 89.38 152 LYS A CA 1
ATOM 1216 C C . LYS A 1 152 ? 5.619 13.209 -11.750 1.00 89.38 152 LYS A C 1
ATOM 1218 O O . LYS A 1 152 ? 5.379 12.030 -11.999 1.00 89.38 152 LYS A O 1
ATOM 1223 N N . ARG A 1 153 ? 6.204 14.023 -12.631 1.00 87.88 153 ARG A N 1
ATOM 1224 C CA . ARG A 1 153 ? 6.647 13.593 -13.961 1.00 87.88 153 ARG A CA 1
ATOM 1225 C C . ARG A 1 153 ? 7.757 12.545 -13.877 1.00 87.88 153 ARG A C 1
ATOM 1227 O O . ARG A 1 153 ? 7.618 11.495 -14.501 1.00 87.88 153 ARG A O 1
ATOM 1234 N N . GLU A 1 154 ? 8.806 12.796 -13.088 1.00 89.38 154 GLU A N 1
ATOM 1235 C CA . GLU A 1 154 ? 9.889 11.826 -12.849 1.00 89.38 154 GLU A CA 1
ATOM 1236 C C . GLU A 1 154 ? 9.316 10.513 -12.303 1.00 89.38 154 GLU A C 1
ATOM 1238 O O . GLU A 1 154 ? 9.597 9.439 -12.841 1.00 89.38 154 GLU A O 1
ATOM 1243 N N . ALA A 1 155 ? 8.458 10.604 -11.281 1.00 90.44 155 ALA A N 1
ATOM 1244 C CA . ALA A 1 155 ? 7.850 9.445 -10.648 1.00 90.44 155 ALA A CA 1
ATOM 1245 C C . ALA A 1 155 ? 7.030 8.617 -11.648 1.00 90.44 155 ALA A C 1
ATOM 1247 O O . ALA A 1 155 ? 7.248 7.412 -11.769 1.00 90.44 155 ALA A O 1
ATOM 1248 N N . ASN A 1 156 ? 6.146 9.257 -12.418 1.00 89.69 156 ASN A N 1
ATOM 1249 C CA . ASN A 1 156 ? 5.332 8.588 -13.433 1.00 89.69 156 ASN A CA 1
ATOM 1250 C C . ASN A 1 156 ? 6.201 7.898 -14.493 1.00 89.69 156 ASN A C 1
ATOM 1252 O O . ASN A 1 156 ? 5.975 6.731 -14.813 1.00 89.69 156 ASN A O 1
ATOM 1256 N N . SER A 1 157 ? 7.225 8.593 -14.992 1.00 90.31 157 SER A N 1
ATOM 1257 C CA . SER A 1 157 ? 8.144 8.072 -16.009 1.00 90.31 157 SER A CA 1
ATOM 1258 C C . SER A 1 157 ? 8.946 6.863 -15.497 1.00 90.31 157 SER A C 1
ATOM 1260 O O . SER A 1 157 ? 9.094 5.852 -16.187 1.00 90.31 157 SER A O 1
ATOM 1262 N N . CYS A 1 158 ? 9.416 6.915 -14.249 1.00 93.19 158 CYS A N 1
ATOM 1263 C CA . CYS A 1 158 ? 10.114 5.816 -13.578 1.00 93.19 158 CYS A CA 1
ATOM 1264 C C . CYS A 1 158 ? 9.208 4.605 -13.295 1.00 93.19 158 CYS A C 1
ATOM 1266 O O . CYS A 1 158 ? 9.593 3.465 -13.561 1.00 93.19 158 CYS A O 1
ATOM 1268 N N . ILE A 1 159 ? 7.990 4.824 -12.786 1.00 91.56 159 ILE A N 1
ATOM 1269 C CA . ILE A 1 159 ? 7.012 3.748 -12.552 1.00 91.56 159 ILE A CA 1
ATOM 1270 C C . ILE A 1 159 ? 6.646 3.058 -13.865 1.00 91.56 159 ILE A C 1
ATOM 1272 O O . ILE A 1 159 ? 6.556 1.832 -13.936 1.00 91.56 159 ILE A O 1
ATOM 1276 N N . GLN A 1 160 ? 6.492 3.828 -14.934 1.00 90.31 160 GLN A N 1
ATOM 1277 C CA . GLN A 1 160 ? 6.254 3.274 -16.252 1.00 90.31 160 GLN A CA 1
ATOM 1278 C C . GLN A 1 160 ? 7.437 2.439 -16.755 1.00 90.31 160 GLN A C 1
ATOM 1280 O O . GLN A 1 160 ? 7.227 1.359 -17.303 1.00 90.31 160 GLN A O 1
ATOM 1285 N N . TYR A 1 161 ? 8.677 2.873 -16.514 1.00 93.12 161 TYR A N 1
ATOM 1286 C CA . TYR A 1 161 ? 9.852 2.063 -16.832 1.00 93.12 161 TYR A CA 1
ATOM 1287 C C . TYR A 1 161 ? 9.904 0.758 -16.019 1.00 93.12 161 TYR A C 1
ATOM 1289 O O . TYR A 1 161 ? 10.273 -0.283 -16.557 1.00 93.12 161 TYR A O 1
ATOM 1297 N N . LEU A 1 162 ? 9.458 0.743 -14.757 1.00 93.25 162 LEU A N 1
ATOM 1298 C CA . LEU A 1 162 ? 9.295 -0.516 -14.013 1.00 93.25 162 LEU A CA 1
ATOM 1299 C C . LEU A 1 162 ? 8.265 -1.451 -14.665 1.00 93.25 162 LEU A C 1
ATOM 1301 O O . LEU A 1 162 ? 8.496 -2.659 -14.712 1.00 93.25 162 LEU A O 1
ATOM 1305 N N . ASN A 1 163 ? 7.159 -0.914 -15.193 1.00 91.56 163 ASN A N 1
ATOM 1306 C CA . ASN A 1 163 ? 6.198 -1.702 -15.973 1.00 91.56 163 ASN A CA 1
ATOM 1307 C C . ASN A 1 163 ? 6.816 -2.230 -17.278 1.00 91.56 163 ASN A C 1
ATOM 1309 O O . ASN A 1 163 ? 6.551 -3.369 -17.654 1.00 91.56 163 ASN A O 1
ATOM 1313 N N . LEU A 1 164 ? 7.696 -1.463 -17.932 1.00 92.88 164 LEU A N 1
ATOM 1314 C CA . LEU A 1 164 ? 8.469 -1.952 -19.079 1.00 92.88 164 LEU A CA 1
ATOM 1315 C C . LEU A 1 164 ? 9.393 -3.106 -18.696 1.00 92.88 164 LEU A C 1
ATOM 1317 O O . LEU A 1 164 ? 9.413 -4.118 -19.387 1.00 92.88 164 LEU A O 1
ATOM 1321 N N . LEU A 1 165 ? 10.096 -3.007 -17.567 1.00 91.75 165 LEU A N 1
ATOM 1322 C CA . LEU A 1 165 ? 10.922 -4.104 -17.058 1.00 91.75 165 LEU A CA 1
ATOM 1323 C C . LEU A 1 165 ? 10.085 -5.338 -16.695 1.00 91.75 165 LEU A C 1
ATOM 1325 O O . LEU A 1 165 ? 10.558 -6.464 -16.848 1.00 91.75 165 LEU A O 1
ATOM 1329 N N . LYS A 1 166 ? 8.851 -5.145 -16.211 1.00 91.56 166 LYS A N 1
ATOM 1330 C CA . LYS A 1 166 ? 7.894 -6.237 -15.984 1.00 91.56 166 LYS A CA 1
ATOM 1331 C C . LYS A 1 166 ? 7.572 -6.951 -17.301 1.00 91.56 166 LYS A C 1
ATOM 1333 O O . LYS A 1 166 ? 7.708 -8.169 -17.362 1.00 91.56 166 LYS A O 1
ATOM 1338 N N . ALA A 1 167 ? 7.221 -6.186 -18.334 1.00 90.94 167 ALA A N 1
ATOM 1339 C CA . ALA A 1 167 ? 6.870 -6.701 -19.657 1.00 90.94 167 ALA A CA 1
ATOM 1340 C C . ALA A 1 167 ? 8.060 -7.318 -20.416 1.00 90.94 167 ALA A C 1
ATOM 1342 O O . ALA A 1 167 ? 7.901 -8.248 -21.206 1.00 90.94 167 ALA A O 1
ATOM 1343 N N . GLU A 1 168 ? 9.272 -6.816 -20.172 1.00 91.88 168 GLU A N 1
ATOM 1344 C CA . GLU A 1 168 ? 10.502 -7.399 -20.709 1.00 91.88 168 GLU A CA 1
ATOM 1345 C C . GLU A 1 168 ? 10.801 -8.749 -20.048 1.00 91.88 168 GLU A C 1
ATOM 1347 O O . GLU A 1 168 ? 11.112 -9.717 -20.738 1.00 91.88 168 GLU A O 1
ATOM 1352 N N . ARG A 1 169 ? 10.619 -8.864 -18.723 1.00 90.00 169 ARG A N 1
ATOM 1353 C CA . ARG A 1 169 ? 10.762 -10.143 -18.002 1.00 90.00 169 ARG A CA 1
ATOM 1354 C C . ARG A 1 169 ? 9.706 -11.175 -18.385 1.00 90.00 169 ARG A C 1
ATOM 1356 O O . ARG A 1 169 ? 10.007 -12.362 -18.342 1.00 90.00 169 ARG A O 1
ATOM 1363 N N . SER A 1 170 ? 8.491 -10.752 -18.734 1.00 86.06 170 SER A N 1
ATOM 1364 C CA . SER A 1 170 ? 7.450 -11.663 -19.230 1.00 86.06 170 SER A CA 1
ATOM 1365 C C . SER A 1 170 ? 7.678 -12.093 -20.685 1.00 86.06 170 SER A C 1
ATOM 1367 O O . SER A 1 170 ? 7.003 -13.008 -21.165 1.00 86.06 170 SER A O 1
ATOM 1369 N N . GLY A 1 171 ? 8.628 -11.463 -21.386 1.00 87.94 171 GLY A N 1
ATOM 1370 C CA . GLY A 1 171 ? 8.961 -11.753 -22.776 1.00 87.94 171 GLY A CA 1
ATOM 1371 C C . GLY A 1 171 ? 7.949 -11.208 -23.784 1.00 87.94 171 GLY A C 1
ATOM 1372 O O . GLY A 1 171 ? 7.958 -11.649 -24.931 1.00 87.94 171 GLY A O 1
ATOM 1373 N N . ASP A 1 172 ? 7.073 -10.280 -23.390 1.00 88.56 172 ASP A N 1
ATOM 1374 C CA . ASP A 1 172 ? 6.060 -9.693 -24.281 1.00 88.56 172 ASP A CA 1
ATOM 1375 C C . ASP A 1 172 ? 6.597 -8.468 -25.037 1.00 88.56 172 ASP A C 1
ATOM 1377 O O . ASP A 1 172 ? 6.191 -8.194 -26.167 1.00 88.56 172 ASP A O 1
ATOM 1381 N N . ILE A 1 173 ? 7.535 -7.732 -24.435 1.00 93.56 173 ILE A N 1
ATOM 1382 C CA . ILE A 1 173 ? 8.108 -6.500 -24.992 1.00 93.56 173 ILE A CA 1
ATOM 1383 C C . ILE A 1 173 ? 9.636 -6.565 -24.945 1.00 93.56 173 ILE A C 1
ATOM 1385 O O . ILE A 1 173 ? 10.224 -7.105 -24.017 1.00 93.56 173 ILE A O 1
ATOM 1389 N N . THR A 1 174 ? 10.293 -5.969 -25.936 1.00 91.69 174 THR A N 1
ATOM 1390 C CA . THR A 1 174 ? 11.736 -5.690 -25.923 1.00 91.69 174 THR A CA 1
ATOM 1391 C C . THR A 1 174 ? 11.981 -4.204 -25.705 1.00 91.69 174 THR A C 1
ATOM 1393 O O . THR A 1 174 ? 11.308 -3.376 -26.323 1.00 91.69 174 THR A O 1
ATOM 1396 N N . VAL A 1 175 ? 12.950 -3.861 -24.850 1.00 92.81 175 VAL A N 1
ATOM 1397 C CA . VAL A 1 175 ? 13.315 -2.470 -24.548 1.00 92.81 175 VAL A CA 1
ATOM 1398 C C . VAL A 1 175 ? 14.712 -2.169 -25.091 1.00 92.81 175 VAL A C 1
ATOM 1400 O O . VAL A 1 175 ? 15.686 -2.886 -24.831 1.00 92.81 175 VAL A O 1
ATOM 1403 N N . GLN A 1 176 ? 14.828 -1.088 -25.860 1.00 91.31 176 GLN A N 1
ATOM 1404 C CA . GLN A 1 176 ? 16.087 -0.625 -26.439 1.00 91.31 176 GLN A CA 1
ATOM 1405 C C . GLN A 1 176 ? 16.381 0.805 -25.991 1.00 91.31 176 GLN A C 1
ATOM 1407 O O . GLN A 1 176 ? 15.537 1.683 -26.142 1.00 91.31 176 GLN A O 1
ATOM 1412 N N . VAL A 1 177 ? 17.591 1.029 -25.473 1.00 93.69 177 VAL A N 1
ATOM 1413 C CA . VAL A 1 177 ? 18.137 2.364 -25.199 1.00 93.69 177 VAL A CA 1
ATOM 1414 C C . VAL A 1 177 ? 19.165 2.654 -26.284 1.00 93.69 177 VAL A C 1
ATOM 1416 O O . VAL A 1 177 ? 20.120 1.897 -26.450 1.00 93.69 177 VAL A O 1
ATOM 1419 N N . HIS A 1 178 ? 18.944 3.693 -27.078 1.00 92.44 178 HIS A N 1
ATOM 1420 C CA . HIS A 1 178 ? 19.780 3.993 -28.239 1.00 92.44 178 HIS A CA 1
ATOM 1421 C C . HIS A 1 178 ? 19.776 5.490 -28.551 1.00 92.44 178 HIS A C 1
ATOM 1423 O O . HIS A 1 178 ? 18.941 6.228 -28.042 1.00 92.44 178 HIS A O 1
ATOM 1429 N N . LEU A 1 179 ? 20.702 5.958 -29.388 1.00 92.25 179 LEU A N 1
ATOM 1430 C CA . LEU A 1 179 ? 20.560 7.272 -30.020 1.00 92.25 179 LEU A CA 1
ATOM 1431 C C . LEU A 1 179 ? 19.539 7.179 -31.167 1.00 92.25 179 LEU A C 1
ATOM 1433 O O . LEU A 1 179 ? 19.413 6.099 -31.759 1.00 92.25 179 LEU A O 1
ATOM 1437 N N . PRO A 1 180 ? 18.828 8.266 -31.511 1.00 89.88 180 PRO A N 1
ATOM 1438 C CA . PRO A 1 180 ? 17.898 8.285 -32.638 1.00 89.88 180 PRO A CA 1
ATOM 1439 C C . PRO A 1 180 ? 18.527 7.721 -33.919 1.00 89.88 180 PRO A C 1
ATOM 1441 O O . PRO A 1 180 ? 19.716 7.907 -34.173 1.00 89.88 180 PRO A O 1
ATOM 1444 N N . PHE A 1 181 ? 17.755 6.999 -34.729 1.00 85.88 181 PHE A N 1
ATOM 1445 C CA . PHE A 1 181 ? 18.255 6.449 -35.994 1.00 85.88 181 PHE A CA 1
ATOM 1446 C C . PHE A 1 181 ? 18.266 7.516 -37.099 1.00 85.88 181 PHE A C 1
ATOM 1448 O O . PHE A 1 181 ? 17.374 8.361 -37.158 1.00 85.88 181 PHE A O 1
ATOM 1455 N N . VAL A 1 182 ? 19.248 7.457 -38.006 1.00 80.69 182 VAL A N 1
ATOM 1456 C CA . VAL A 1 182 ? 19.368 8.421 -39.115 1.00 80.69 182 VAL A CA 1
ATOM 1457 C C . VAL A 1 182 ? 18.188 8.271 -40.089 1.00 80.69 182 VAL A C 1
ATOM 1459 O O . VAL A 1 182 ? 17.948 7.189 -40.631 1.00 80.69 182 VAL A O 1
ATOM 1462 N N . SER A 1 183 ? 17.463 9.366 -40.335 1.00 61.47 183 SER A N 1
ATOM 1463 C CA . SER A 1 183 ? 16.202 9.395 -41.098 1.00 61.47 183 SER A CA 1
ATOM 1464 C C . SER A 1 183 ? 16.330 9.019 -42.580 1.00 61.47 183 SER A C 1
ATOM 1466 O O . SER A 1 183 ? 15.359 8.557 -43.173 1.00 61.47 183 SER A O 1
ATOM 1468 N N . THR A 1 184 ? 17.513 9.167 -43.180 1.00 49.59 184 THR A N 1
ATOM 1469 C CA . THR A 1 184 ? 17.751 8.952 -44.619 1.00 49.59 184 THR A CA 1
ATOM 1470 C C . THR A 1 184 ? 17.865 7.486 -45.044 1.00 49.59 184 THR A C 1
ATOM 1472 O O . THR A 1 184 ? 17.833 7.215 -46.233 1.00 49.59 184 THR A O 1
ATOM 1475 N N . ASN A 1 185 ? 17.962 6.529 -44.113 1.00 46.09 185 ASN A N 1
ATOM 1476 C CA . ASN A 1 185 ? 18.171 5.105 -44.434 1.00 46.09 185 ASN A CA 1
ATOM 1477 C C . ASN A 1 185 ? 16.944 4.208 -44.172 1.00 46.09 185 ASN A C 1
ATOM 1479 O O . ASN A 1 185 ? 17.045 2.980 -44.245 1.00 46.09 185 ASN A O 1
ATOM 1483 N N . ILE A 1 186 ? 15.777 4.798 -43.887 1.00 52.88 186 ILE A N 1
ATOM 1484 C CA . ILE A 1 186 ? 14.480 4.099 -43.865 1.00 52.88 186 ILE A CA 1
ATOM 1485 C C . ILE A 1 186 ? 13.829 4.250 -45.255 1.00 52.88 186 ILE A C 1
ATOM 1487 O O . ILE A 1 186 ? 12.718 4.748 -45.388 1.00 52.88 186 ILE A O 1
ATOM 1491 N N . GLU A 1 187 ? 14.545 3.874 -46.319 1.00 46.34 187 GLU A N 1
ATOM 1492 C CA . GLU A 1 187 ? 14.023 3.919 -47.700 1.00 46.34 187 GLU A CA 1
ATOM 1493 C C . GLU A 1 187 ? 13.162 2.691 -48.067 1.00 46.34 187 GLU A C 1
ATOM 1495 O O . GLU A 1 187 ? 12.520 2.675 -49.113 1.00 46.34 187 GLU A O 1
ATOM 1500 N N . ASP A 1 188 ? 13.038 1.696 -47.179 1.00 51.91 188 ASP A N 1
ATOM 1501 C CA . ASP A 1 188 ? 11.987 0.673 -47.275 1.00 51.91 188 ASP A CA 1
ATOM 1502 C C . ASP A 1 188 ? 10.699 1.194 -46.615 1.00 51.91 188 ASP A C 1
ATOM 1504 O O . ASP A 1 188 ? 10.334 0.795 -45.508 1.00 51.91 188 ASP A O 1
ATOM 1508 N N . ALA A 1 189 ? 9.970 2.075 -47.305 1.00 56.09 189 ALA A N 1
ATOM 1509 C CA . ALA A 1 189 ? 8.661 2.575 -46.861 1.00 56.09 189 ALA A CA 1
ATOM 1510 C C . ALA A 1 189 ? 7.587 1.469 -46.694 1.00 56.09 189 ALA A C 1
ATOM 1512 O O . ALA A 1 189 ? 6.468 1.748 -46.268 1.00 56.09 189 ALA A O 1
ATOM 1513 N N . SER A 1 190 ? 7.902 0.215 -47.040 1.00 65.00 190 SER A N 1
ATOM 1514 C CA . SER A 1 190 ? 6.984 -0.927 -46.999 1.00 65.00 190 SER A CA 1
ATOM 1515 C C . SER A 1 190 ? 6.925 -1.643 -45.644 1.00 65.00 190 SER A C 1
ATOM 1517 O O . SER A 1 190 ? 5.919 -2.288 -45.355 1.00 65.00 190 SER A O 1
ATOM 1519 N N . THR A 1 191 ? 7.973 -1.564 -44.810 1.00 74.69 191 THR A N 1
ATOM 1520 C CA . THR A 1 191 ? 8.045 -2.324 -43.547 1.00 74.69 191 THR A CA 1
ATOM 1521 C C . THR A 1 191 ? 7.876 -1.400 -42.339 1.00 74.69 191 THR A C 1
ATOM 1523 O O . THR A 1 191 ? 8.707 -0.513 -42.138 1.00 74.69 191 THR A O 1
ATOM 1526 N N . PRO A 1 192 ? 6.857 -1.611 -41.483 1.00 83.00 192 PRO A N 1
ATOM 1527 C CA . PRO A 1 192 ? 6.676 -0.808 -40.279 1.00 83.00 192 PRO A CA 1
ATOM 1528 C C . PRO A 1 192 ? 7.884 -0.873 -39.335 1.00 83.00 192 PRO A C 1
ATOM 1530 O O . PRO A 1 192 ? 8.493 -1.930 -39.158 1.00 83.00 192 PRO A O 1
ATOM 1533 N N . TRP A 1 193 ? 8.200 0.238 -38.661 1.00 84.88 193 TRP A N 1
ATOM 1534 C CA . TRP A 1 193 ? 9.398 0.369 -37.814 1.00 84.88 193 TRP A CA 1
ATOM 1535 C C . TRP A 1 193 ? 9.474 -0.665 -36.671 1.00 84.88 193 TRP A C 1
ATOM 1537 O O . TRP A 1 193 ? 10.563 -1.054 -36.234 1.00 84.88 193 TRP A O 1
ATOM 1547 N N . TYR A 1 194 ? 8.319 -1.130 -36.189 1.00 84.56 194 TYR A N 1
ATOM 1548 C CA . TYR A 1 194 ? 8.193 -2.133 -35.131 1.00 84.56 194 TYR A CA 1
ATOM 1549 C C . TYR A 1 194 ? 8.375 -3.577 -35.640 1.00 84.56 194 TYR A C 1
ATOM 1551 O O . TYR A 1 194 ? 8.679 -4.457 -34.839 1.00 84.56 194 TYR A O 1
ATOM 1559 N N . LYS A 1 195 ? 8.285 -3.814 -36.960 1.00 83.88 195 LYS A N 1
ATOM 1560 C CA . LYS A 1 195 ? 8.561 -5.102 -37.634 1.00 83.88 195 LYS A CA 1
ATOM 1561 C C . LYS A 1 195 ? 9.986 -5.179 -38.219 1.00 83.88 195 LYS A C 1
ATOM 1563 O O . LYS A 1 195 ? 10.352 -6.195 -38.803 1.00 83.88 195 LYS A O 1
ATOM 1568 N N . LEU A 1 196 ? 10.806 -4.129 -38.073 1.00 80.62 196 LEU A N 1
ATOM 1569 C CA . LEU A 1 196 ? 12.171 -4.114 -38.615 1.00 80.62 196 LEU A CA 1
ATOM 1570 C C . LEU A 1 196 ? 13.049 -5.216 -37.987 1.00 80.62 196 LEU A C 1
ATOM 1572 O O . LEU A 1 196 ? 13.019 -5.385 -36.766 1.00 80.62 196 LEU A O 1
ATOM 1576 N N . PRO A 1 197 ? 13.870 -5.932 -38.776 1.00 75.50 197 PRO A N 1
ATOM 1577 C CA . PRO A 1 197 ? 14.774 -6.961 -38.265 1.00 75.50 197 PRO A CA 1
ATOM 1578 C C . PRO A 1 197 ? 15.977 -6.367 -37.499 1.00 75.50 197 PRO A C 1
ATOM 1580 O O . PRO A 1 197 ? 16.236 -5.162 -37.525 1.00 75.50 197 PRO A O 1
ATOM 1583 N N . ALA A 1 198 ? 16.663 -7.188 -36.692 1.00 70.56 198 ALA A N 1
ATOM 1584 C CA . ALA A 1 198 ? 17.715 -6.736 -35.764 1.00 70.56 198 ALA A CA 1
ATOM 1585 C C . ALA A 1 198 ? 18.962 -6.160 -36.461 1.00 70.56 198 ALA A C 1
ATOM 1587 O O . ALA A 1 198 ? 19.537 -5.189 -35.977 1.00 70.56 198 ALA A O 1
ATOM 1588 N N . ASP A 1 199 ? 19.324 -6.707 -37.616 1.00 67.19 199 ASP A N 1
ATOM 1589 C CA . ASP A 1 199 ? 20.403 -6.257 -38.502 1.00 67.19 199 ASP A CA 1
ATOM 1590 C C . ASP A 1 199 ? 20.210 -4.813 -38.997 1.00 67.19 199 ASP A C 1
ATOM 1592 O O . ASP A 1 199 ? 21.158 -4.031 -39.036 1.00 67.19 199 ASP A O 1
ATOM 1596 N N . LYS A 1 200 ? 18.970 -4.406 -39.295 1.00 67.88 200 LYS A N 1
ATOM 1597 C CA . LYS A 1 200 ? 18.645 -3.035 -39.726 1.00 67.88 200 LYS A CA 1
ATOM 1598 C C . LYS A 1 200 ? 18.640 -2.009 -38.582 1.00 67.88 200 LYS A C 1
ATOM 1600 O O . LYS A 1 200 ? 18.364 -0.837 -38.829 1.00 67.88 200 LYS A O 1
ATOM 1605 N N . ARG A 1 201 ? 18.937 -2.428 -37.347 1.00 72.00 201 ARG A N 1
ATOM 1606 C CA . ARG A 1 201 ? 18.854 -1.622 -36.112 1.00 72.00 201 ARG A CA 1
ATOM 1607 C C . ARG A 1 201 ? 20.177 -1.578 -35.341 1.00 72.00 201 ARG A C 1
ATOM 1609 O O . ARG A 1 201 ? 20.190 -1.339 -34.134 1.00 72.00 201 ARG A O 1
ATOM 1616 N N . GLY A 1 202 ? 21.282 -1.839 -36.034 1.00 77.88 202 GLY A N 1
ATOM 1617 C CA . GLY A 1 202 ? 22.623 -1.788 -35.467 1.00 77.88 202 GLY A CA 1
ATOM 1618 C C . GLY A 1 202 ? 23.046 -0.381 -35.027 1.00 77.88 202 GLY A C 1
ATOM 1619 O O . GLY A 1 202 ? 22.470 0.637 -35.420 1.00 77.88 202 GLY A O 1
ATOM 1620 N N . ARG A 1 203 ? 24.080 -0.328 -34.179 1.00 84.00 203 ARG A N 1
ATOM 1621 C CA . ARG A 1 203 ? 24.665 0.925 -33.660 1.00 84.00 203 ARG A CA 1
ATOM 1622 C C . ARG A 1 203 ? 25.294 1.787 -34.758 1.00 84.00 203 ARG A C 1
ATOM 1624 O O . ARG A 1 203 ? 25.389 2.997 -34.607 1.00 84.00 203 ARG A O 1
ATOM 1631 N N . ASP A 1 204 ? 25.684 1.172 -35.868 1.00 79.19 204 ASP A N 1
ATOM 1632 C CA . ASP A 1 204 ? 26.224 1.806 -37.072 1.00 79.19 204 ASP A CA 1
ATOM 1633 C C . ASP A 1 204 ? 25.235 2.762 -37.760 1.00 79.19 204 ASP A C 1
ATOM 1635 O O . ASP A 1 204 ? 25.668 3.675 -38.467 1.00 79.19 204 ASP A O 1
ATOM 1639 N N . ARG A 1 205 ? 23.929 2.574 -37.519 1.00 82.50 205 ARG A N 1
ATOM 1640 C CA . ARG A 1 205 ? 22.826 3.356 -38.105 1.00 82.50 205 ARG A CA 1
ATOM 1641 C C . ARG A 1 205 ? 22.252 4.430 -37.178 1.00 82.50 205 ARG A C 1
ATOM 1643 O O . ARG A 1 205 ? 21.286 5.102 -37.544 1.00 82.50 205 ARG A O 1
ATOM 1650 N N . GLN A 1 206 ? 22.806 4.568 -35.979 1.00 88.44 206 GLN A N 1
ATOM 1651 C CA . GLN A 1 206 ? 22.421 5.611 -35.035 1.00 88.44 206 GLN A CA 1
ATOM 1652 C C . GLN A 1 206 ? 23.017 6.964 -35.443 1.00 88.44 206 GLN A C 1
ATOM 1654 O O . GLN A 1 206 ? 24.098 7.023 -36.037 1.00 88.44 206 GLN A O 1
ATOM 1659 N N . ASP A 1 207 ? 22.320 8.051 -35.122 1.00 89.19 207 ASP A N 1
ATOM 1660 C CA . ASP A 1 207 ? 22.807 9.406 -35.347 1.00 89.19 207 ASP A CA 1
ATOM 1661 C C . ASP A 1 207 ? 23.913 9.743 -34.342 1.00 89.19 207 ASP A C 1
ATOM 1663 O O . ASP A 1 207 ? 23.686 10.034 -33.168 1.00 89.19 207 ASP A O 1
ATOM 1667 N N . VAL A 1 208 ? 25.146 9.668 -34.835 1.00 89.94 208 VAL A N 1
ATOM 1668 C CA . VAL A 1 208 ? 26.366 9.962 -34.083 1.00 89.94 208 VAL A CA 1
ATOM 1669 C C . VAL A 1 208 ? 26.943 11.340 -34.413 1.00 89.94 208 VAL A C 1
ATOM 1671 O O . VAL A 1 208 ? 28.050 11.644 -33.970 1.00 89.94 208 VAL A O 1
ATOM 1674 N N . ALA A 1 209 ? 26.235 12.186 -35.171 1.00 89.00 209 ALA A N 1
ATOM 1675 C CA . ALA A 1 209 ? 26.778 13.443 -35.689 1.00 89.00 209 ALA A CA 1
ATOM 1676 C C . ALA A 1 209 ? 27.316 14.355 -34.576 1.00 89.00 209 ALA A C 1
ATOM 1678 O O . ALA A 1 209 ? 28.445 14.828 -34.664 1.00 89.00 209 ALA A O 1
ATOM 1679 N N . ARG A 1 210 ? 26.570 14.519 -33.475 1.00 87.38 210 ARG A N 1
ATOM 1680 C CA . ARG A 1 210 ? 27.003 15.343 -32.329 1.00 87.38 210 ARG A CA 1
ATOM 1681 C C . ARG A 1 210 ? 28.217 14.799 -31.586 1.00 87.38 210 ARG A C 1
ATOM 1683 O O . ARG A 1 210 ? 29.034 15.564 -31.080 1.00 87.38 210 ARG A O 1
ATOM 1690 N N . PHE A 1 211 ? 28.346 13.478 -31.515 1.00 89.62 211 PHE A N 1
ATOM 1691 C CA . PHE A 1 211 ? 29.517 12.841 -30.915 1.00 89.62 211 PHE A CA 1
ATOM 1692 C C . PHE A 1 211 ? 30.741 13.034 -31.800 1.00 89.62 211 PHE A C 1
ATOM 1694 O O . PHE A 1 211 ? 31.815 13.355 -31.297 1.00 89.62 211 PHE A O 1
ATOM 1701 N N . MET A 1 212 ? 30.561 12.866 -33.112 1.00 89.88 212 MET A N 1
ATOM 1702 C CA . MET A 1 212 ? 31.612 13.093 -34.093 1.00 89.88 212 MET A CA 1
ATOM 1703 C C . MET A 1 212 ? 32.045 14.559 -34.097 1.00 89.88 212 MET A C 1
ATOM 1705 O O . MET A 1 212 ? 33.235 14.798 -33.993 1.00 89.88 212 MET A O 1
ATOM 1709 N N . GLU A 1 213 ? 31.130 15.531 -34.076 1.00 88.12 213 GLU A N 1
ATOM 1710 C CA . GLU A 1 213 ? 31.465 16.962 -33.975 1.00 88.12 213 GLU A CA 1
ATOM 1711 C C . GLU A 1 213 ? 32.312 17.266 -32.725 1.00 88.12 213 GLU A C 1
ATOM 1713 O O . GLU A 1 213 ? 33.336 17.951 -32.799 1.00 88.12 213 GLU A O 1
ATOM 1718 N N . ALA A 1 214 ? 31.928 16.711 -31.568 1.00 86.44 214 ALA A N 1
ATOM 1719 C CA . ALA A 1 214 ? 32.670 16.890 -30.323 1.00 86.44 214 ALA A CA 1
ATOM 1720 C C . ALA A 1 214 ? 34.075 16.261 -30.368 1.00 86.44 214 ALA A C 1
ATOM 1722 O O . ALA A 1 214 ? 35.014 16.844 -29.823 1.00 86.44 214 ALA A O 1
ATOM 1723 N N . LEU A 1 215 ? 34.220 15.092 -31.001 1.00 87.69 215 LEU A N 1
ATOM 1724 C CA . LEU A 1 215 ? 35.494 14.384 -31.152 1.00 87.69 215 LEU A CA 1
ATOM 1725 C C . LEU A 1 215 ? 36.397 15.029 -32.212 1.00 87.69 215 LEU A C 1
ATOM 1727 O O . LEU A 1 215 ? 37.578 15.251 -31.954 1.00 87.69 215 LEU A O 1
ATOM 1731 N N . GLU A 1 216 ? 35.855 15.365 -33.382 1.00 87.94 216 GLU A N 1
ATOM 1732 C CA . GLU A 1 216 ? 36.583 15.996 -34.486 1.00 87.94 216 GLU A CA 1
ATOM 1733 C C . GLU A 1 216 ? 37.164 17.343 -34.043 1.00 87.94 216 GLU A C 1
ATOM 1735 O O . GLU A 1 216 ? 38.337 17.600 -34.289 1.00 87.94 216 GLU A O 1
ATOM 1740 N N . ARG A 1 217 ? 36.428 18.146 -33.260 1.00 83.19 217 ARG A N 1
ATOM 1741 C CA . ARG A 1 217 ? 36.942 19.411 -32.701 1.00 83.19 217 ARG A CA 1
ATOM 1742 C C . ARG A 1 217 ? 38.211 19.250 -31.850 1.00 83.19 217 ARG A C 1
ATOM 1744 O O . ARG A 1 217 ? 38.966 20.205 -31.706 1.00 83.19 217 ARG A O 1
ATOM 1751 N N . VAL A 1 218 ? 38.418 18.083 -31.240 1.00 81.25 218 VAL A N 1
ATOM 1752 C CA . VAL A 1 218 ? 39.572 17.807 -30.365 1.00 81.25 218 VAL A CA 1
ATOM 1753 C C . VAL A 1 218 ? 40.712 17.138 -31.133 1.00 81.25 218 VAL A C 1
ATOM 1755 O O . VAL A 1 218 ? 41.879 17.422 -30.872 1.00 81.25 218 VAL A O 1
ATOM 1758 N N . TYR A 1 219 ? 40.383 16.235 -32.058 1.00 82.19 219 TYR A N 1
ATOM 1759 C CA . TYR A 1 219 ? 41.356 15.359 -32.716 1.00 82.19 219 TYR A CA 1
ATOM 1760 C C . TYR A 1 219 ? 41.756 15.788 -34.123 1.00 82.19 219 TYR A C 1
ATOM 1762 O O . TYR A 1 219 ? 42.708 15.224 -34.664 1.00 82.19 219 TYR A O 1
ATOM 1770 N N . PHE A 1 220 ? 41.051 16.745 -34.730 1.00 83.25 220 PHE A N 1
ATOM 1771 C CA . PHE A 1 220 ? 41.410 17.258 -36.046 1.00 83.25 220 PHE A CA 1
ATOM 1772 C C . PHE A 1 220 ? 42.273 18.511 -35.876 1.00 83.25 220 PHE A C 1
ATOM 1774 O O . PHE A 1 220 ? 41.883 19.432 -35.152 1.00 83.25 220 PHE A O 1
ATOM 1781 N N . PRO A 1 221 ? 43.451 18.572 -36.516 1.00 78.06 221 PRO A N 1
ATOM 1782 C CA . PRO A 1 221 ? 44.280 19.765 -36.470 1.00 78.06 221 PRO A CA 1
ATOM 1783 C C . PRO A 1 221 ? 43.612 20.917 -37.224 1.00 78.06 221 PRO A C 1
ATOM 1785 O O . PRO A 1 221 ? 42.999 20.725 -38.272 1.00 78.06 221 PRO A O 1
ATOM 1788 N N . ALA A 1 222 ? 43.759 22.136 -36.698 1.00 68.00 222 ALA A N 1
ATOM 1789 C CA . ALA A 1 222 ? 43.165 23.333 -37.293 1.00 68.00 222 ALA A CA 1
ATOM 1790 C C . ALA A 1 222 ? 43.782 23.697 -38.657 1.00 68.00 222 ALA A C 1
ATOM 1792 O O . ALA A 1 222 ? 43.093 24.266 -39.494 1.00 68.00 222 ALA A O 1
ATOM 1793 N N . ASN A 1 223 ? 45.064 23.374 -38.872 1.00 69.94 223 ASN A N 1
ATOM 1794 C CA . ASN A 1 223 ? 45.803 23.544 -40.126 1.00 69.94 223 ASN A CA 1
ATOM 1795 C C . ASN A 1 223 ? 46.871 22.435 -40.232 1.00 69.94 223 ASN A C 1
ATOM 1797 O O . ASN A 1 223 ? 47.479 22.112 -39.214 1.00 69.94 223 ASN A O 1
ATOM 1801 N N . GLY A 1 224 ? 47.154 21.916 -41.435 1.00 63.44 224 GLY A N 1
ATOM 1802 C CA . GLY A 1 224 ? 48.409 21.191 -41.714 1.00 63.44 224 GLY A CA 1
ATOM 1803 C C . GLY A 1 224 ? 48.322 19.742 -42.211 1.00 63.44 224 GLY A C 1
ATOM 1804 O O . GLY A 1 224 ? 49.310 19.276 -42.762 1.00 63.44 224 GLY A O 1
ATOM 1805 N N . ASP A 1 225 ? 47.182 19.053 -42.101 1.00 68.44 225 ASP A N 1
ATOM 1806 C CA . ASP A 1 225 ? 47.056 17.653 -42.555 1.00 68.44 225 ASP A CA 1
ATOM 1807 C C . ASP A 1 225 ? 46.286 17.488 -43.869 1.00 68.44 225 ASP A C 1
ATOM 1809 O O . ASP A 1 225 ? 45.384 18.264 -44.180 1.00 68.44 225 ASP A O 1
ATOM 1813 N N . THR A 1 226 ? 46.607 16.424 -44.616 1.00 70.44 226 THR A N 1
ATOM 1814 C CA . THR A 1 226 ? 45.848 15.992 -45.803 1.00 70.44 226 THR A CA 1
ATOM 1815 C C . THR A 1 226 ? 44.450 15.483 -45.431 1.00 70.44 226 THR A C 1
ATOM 1817 O O . THR A 1 226 ? 44.287 14.836 -44.391 1.00 70.44 226 THR A O 1
ATOM 1820 N N . ASP A 1 227 ? 43.475 15.651 -46.331 1.00 76.50 227 ASP A N 1
ATOM 1821 C CA . ASP A 1 227 ? 42.117 15.101 -46.175 1.00 76.50 227 ASP A CA 1
ATOM 1822 C C . ASP A 1 227 ? 42.113 13.576 -45.942 1.00 76.50 227 ASP A C 1
ATOM 1824 O O . ASP A 1 227 ? 41.257 13.058 -45.224 1.00 76.50 227 ASP A O 1
ATOM 1828 N N . GLU A 1 228 ? 43.108 12.858 -46.473 1.00 81.38 228 GLU A N 1
ATOM 1829 C CA . GLU A 1 228 ? 43.256 11.405 -46.322 1.00 81.38 228 GLU A CA 1
ATOM 1830 C C . GLU A 1 228 ? 43.549 10.983 -44.871 1.00 81.38 228 GLU A C 1
ATOM 1832 O O . GLU A 1 228 ? 42.914 10.066 -44.351 1.00 81.38 228 GLU A O 1
ATOM 1837 N N . TRP A 1 229 ? 44.460 11.674 -44.176 1.00 83.19 229 TRP A N 1
ATOM 1838 C CA . TRP A 1 229 ? 44.754 11.414 -42.758 1.00 83.19 229 TRP A CA 1
ATOM 1839 C C . TRP A 1 229 ? 43.575 11.773 -41.843 1.00 83.19 229 TRP A C 1
ATOM 1841 O O . TRP A 1 229 ? 43.306 11.065 -40.869 1.00 83.19 229 TRP A O 1
ATOM 1851 N N . ASN A 1 230 ? 42.825 12.829 -42.169 1.00 85.56 230 ASN A N 1
ATOM 1852 C CA . ASN A 1 230 ? 41.604 13.177 -41.438 1.00 85.56 230 ASN A CA 1
ATOM 1853 C C . ASN A 1 230 ? 40.496 12.131 -41.627 1.00 85.56 230 ASN A C 1
ATOM 1855 O O . ASN A 1 230 ? 39.787 11.816 -40.671 1.00 85.56 230 ASN A O 1
ATOM 1859 N N . GLU A 1 231 ? 40.380 11.532 -42.813 1.00 85.31 231 GLU A N 1
ATOM 1860 C CA . GLU A 1 231 ? 39.464 10.412 -43.049 1.00 85.31 231 GLU A CA 1
ATOM 1861 C C . GLU A 1 231 ? 39.861 9.165 -42.239 1.00 85.31 231 GLU A C 1
ATOM 1863 O O . GLU A 1 231 ? 39.010 8.500 -41.646 1.00 85.31 231 GLU A O 1
ATOM 1868 N N . GLU A 1 232 ? 41.157 8.880 -42.109 1.00 85.88 232 GLU A N 1
ATOM 1869 C CA . GLU A 1 232 ? 41.645 7.801 -41.243 1.00 85.88 232 GLU A CA 1
ATOM 1870 C C . GLU A 1 232 ? 41.342 8.054 -39.761 1.00 85.88 232 GLU A C 1
ATOM 1872 O O . GLU A 1 232 ? 40.831 7.163 -39.072 1.00 85.88 232 GLU A O 1
ATOM 1877 N N . ARG A 1 233 ? 41.545 9.286 -39.273 1.00 87.56 233 ARG A N 1
ATOM 1878 C CA . ARG A 1 233 ? 41.111 9.677 -37.922 1.00 87.56 233 ARG A CA 1
ATOM 1879 C C . ARG A 1 233 ? 39.609 9.509 -37.756 1.00 87.56 233 ARG A C 1
ATOM 1881 O O . ARG A 1 233 ? 39.181 8.936 -36.759 1.00 87.56 233 ARG A O 1
ATOM 1888 N N . ARG A 1 234 ? 38.801 9.931 -38.732 1.00 89.69 234 ARG A N 1
ATOM 1889 C CA . ARG A 1 234 ? 37.340 9.767 -38.701 1.00 89.69 234 ARG A CA 1
ATOM 1890 C C . ARG A 1 234 ? 36.935 8.305 -38.538 1.00 89.69 234 ARG A C 1
ATOM 1892 O O . ARG A 1 234 ? 36.072 8.009 -37.711 1.00 89.69 234 ARG A O 1
ATOM 1899 N N . LYS A 1 235 ? 37.583 7.382 -39.258 1.00 88.38 235 LYS A N 1
ATOM 1900 C CA . LYS A 1 235 ? 37.360 5.932 -39.112 1.00 88.38 235 LYS A CA 1
ATOM 1901 C C . LYS A 1 235 ? 37.711 5.437 -37.706 1.00 88.38 235 LYS A C 1
ATOM 1903 O O . LYS A 1 235 ? 36.937 4.674 -37.130 1.00 88.38 235 LYS A O 1
ATOM 1908 N N . ILE A 1 236 ? 38.831 5.890 -37.133 1.00 89.75 236 ILE A N 1
ATOM 1909 C CA . ILE A 1 236 ? 39.240 5.550 -35.756 1.00 89.75 236 ILE A CA 1
ATOM 1910 C C . ILE A 1 236 ? 38.220 6.075 -34.741 1.00 89.75 236 ILE A C 1
ATOM 1912 O O . ILE A 1 236 ? 37.736 5.303 -33.914 1.00 89.75 236 ILE A O 1
ATOM 1916 N N . LEU A 1 237 ? 37.853 7.358 -34.830 1.00 90.88 237 LEU A N 1
ATOM 1917 C CA . LEU A 1 237 ? 36.878 8.005 -33.948 1.00 90.88 237 LEU A CA 1
ATOM 1918 C C . LEU A 1 237 ? 35.519 7.298 -34.014 1.00 90.88 237 LEU A C 1
ATOM 1920 O O . LEU A 1 237 ? 34.947 6.951 -32.979 1.00 90.88 237 LEU A O 1
ATOM 1924 N N . ARG A 1 238 ? 35.024 7.014 -35.227 1.00 90.19 238 ARG A N 1
ATOM 1925 C CA . ARG A 1 238 ? 33.758 6.300 -35.434 1.00 90.19 238 ARG A CA 1
ATOM 1926 C C . ARG A 1 238 ? 33.816 4.884 -34.870 1.00 90.19 238 ARG A C 1
ATOM 1928 O O . ARG A 1 238 ? 32.859 4.452 -34.232 1.00 90.19 238 ARG A O 1
ATOM 1935 N N . MET A 1 239 ? 34.924 4.169 -35.059 1.00 88.25 239 MET A N 1
ATOM 1936 C CA . MET A 1 239 ? 35.096 2.826 -34.507 1.00 88.25 239 MET A CA 1
ATOM 1937 C C . MET A 1 239 ? 35.157 2.835 -32.975 1.00 88.25 239 MET A C 1
ATOM 1939 O O . MET A 1 239 ? 34.494 2.015 -32.341 1.00 88.25 239 MET A O 1
ATOM 1943 N N . ALA A 1 240 ? 35.892 3.776 -32.375 1.00 90.31 240 ALA A N 1
ATOM 1944 C CA . ALA A 1 240 ? 35.947 3.959 -30.925 1.00 90.31 240 ALA A CA 1
ATOM 1945 C C . ALA A 1 240 ? 34.547 4.211 -30.350 1.00 90.31 240 ALA A C 1
ATOM 1947 O O . ALA A 1 240 ? 34.138 3.594 -29.363 1.00 90.31 240 ALA A O 1
ATOM 1948 N N . LEU A 1 241 ? 33.786 5.078 -31.021 1.00 90.38 241 LEU A N 1
ATOM 1949 C CA . LEU A 1 241 ? 32.431 5.424 -30.633 1.00 90.38 241 LEU A CA 1
ATOM 1950 C C . LEU A 1 241 ? 31.474 4.228 -30.738 1.00 90.38 241 LEU A C 1
ATOM 1952 O O . LEU A 1 241 ? 30.868 3.841 -29.741 1.00 90.38 241 LEU A O 1
ATOM 1956 N N . VAL A 1 242 ? 31.348 3.625 -31.922 1.00 89.38 242 VAL A N 1
ATOM 1957 C CA . VAL A 1 242 ? 30.323 2.611 -32.221 1.00 89.38 242 VAL A CA 1
ATOM 1958 C C . VAL A 1 242 ? 30.619 1.265 -31.554 1.00 89.38 242 VAL A C 1
ATOM 1960 O O . VAL A 1 242 ? 29.697 0.630 -31.035 1.00 89.38 242 VAL A O 1
ATOM 1963 N N . ASN A 1 243 ? 31.885 0.835 -31.527 1.00 88.94 243 ASN A N 1
ATOM 1964 C CA . ASN A 1 243 ? 32.247 -0.508 -31.063 1.00 88.94 243 ASN A CA 1
ATOM 1965 C C . ASN A 1 243 ? 32.553 -0.575 -29.562 1.00 88.94 243 ASN A C 1
ATOM 1967 O O . ASN A 1 243 ? 32.402 -1.647 -28.977 1.00 88.94 243 ASN A O 1
ATOM 1971 N N . TYR A 1 244 ? 32.962 0.534 -28.932 1.00 89.12 244 TYR A N 1
ATOM 1972 C CA . TYR A 1 244 ? 33.399 0.529 -27.529 1.00 89.12 244 TYR A CA 1
ATOM 1973 C C . TYR A 1 244 ? 32.604 1.480 -26.637 1.00 89.12 244 TYR A C 1
ATOM 1975 O O . TYR A 1 244 ? 32.108 1.051 -25.596 1.00 89.12 244 TYR A O 1
ATOM 1983 N N . LEU A 1 245 ? 32.455 2.752 -27.019 1.00 91.62 245 LEU A N 1
ATOM 1984 C CA . LEU A 1 245 ? 31.846 3.764 -26.149 1.00 91.62 245 LEU A CA 1
ATOM 1985 C C . LEU A 1 245 ? 30.317 3.646 -26.073 1.00 91.62 245 LEU A C 1
ATOM 1987 O O . LEU A 1 245 ? 29.779 3.575 -24.971 1.00 91.62 245 LEU A O 1
ATOM 1991 N N . LEU A 1 246 ? 29.609 3.566 -27.206 1.00 91.56 246 LEU A N 1
ATOM 1992 C CA . LEU A 1 246 ? 28.143 3.448 -27.224 1.00 91.56 246 LEU A CA 1
ATOM 1993 C C . LEU A 1 246 ? 27.619 2.207 -26.479 1.00 91.56 246 LEU A C 1
ATOM 1995 O O . LEU A 1 246 ? 26.686 2.371 -25.696 1.00 91.56 246 LEU A O 1
ATOM 1999 N N . PRO A 1 247 ? 28.189 0.990 -26.634 1.00 91.56 247 PRO A N 1
ATOM 2000 C CA . PRO A 1 247 ? 27.753 -0.169 -25.852 1.00 91.56 247 PRO A CA 1
ATOM 2001 C C . PRO A 1 247 ? 27.905 0.038 -24.340 1.00 91.56 247 PRO A C 1
ATOM 2003 O O . PRO A 1 247 ? 27.055 -0.395 -23.563 1.00 91.56 247 PRO A O 1
ATOM 2006 N N . GLN A 1 248 ? 28.979 0.708 -23.915 1.00 92.50 248 GLN A N 1
ATOM 2007 C CA . GLN A 1 248 ? 29.208 1.005 -22.504 1.00 92.50 248 GLN A CA 1
ATOM 2008 C C . GLN A 1 248 ? 28.235 2.068 -21.992 1.00 92.50 248 GLN A C 1
ATOM 2010 O O . GLN A 1 248 ? 27.655 1.879 -20.929 1.00 92.50 248 GLN A O 1
ATOM 2015 N N . PHE A 1 249 ? 28.002 3.143 -22.750 1.00 94.38 249 PHE A N 1
ATOM 2016 C CA . PHE A 1 249 ? 27.031 4.174 -22.377 1.00 94.38 249 PHE A CA 1
ATOM 2017 C C . PHE A 1 249 ? 25.596 3.645 -22.355 1.00 94.38 249 PHE A C 1
ATOM 2019 O O . PHE A 1 249 ? 24.843 4.006 -21.457 1.00 94.38 249 PHE A O 1
ATOM 2026 N N . GLU A 1 250 ? 25.230 2.747 -23.273 1.00 93.44 250 GLU A N 1
ATOM 2027 C CA . GLU A 1 250 ? 23.944 2.044 -23.244 1.00 93.44 250 GLU A CA 1
ATOM 2028 C C . GLU A 1 250 ? 23.794 1.232 -21.947 1.00 93.44 250 GLU A C 1
ATOM 2030 O O . GLU A 1 250 ? 22.774 1.328 -21.262 1.00 93.44 250 GLU A O 1
ATOM 2035 N N . ALA A 1 251 ? 24.817 0.453 -21.576 1.00 93.31 251 ALA A N 1
ATOM 2036 C CA . ALA A 1 251 ? 24.803 -0.345 -20.352 1.00 93.31 251 ALA A CA 1
ATOM 2037 C C . ALA A 1 251 ? 24.758 0.526 -19.082 1.00 93.31 251 ALA A C 1
ATOM 2039 O O . ALA A 1 251 ? 24.000 0.224 -18.157 1.00 93.31 251 ALA A O 1
ATOM 2040 N N . GLU A 1 252 ? 25.530 1.617 -19.046 1.00 94.38 252 GLU A N 1
ATOM 2041 C CA . GLU A 1 252 ? 25.504 2.616 -17.970 1.00 94.38 252 GLU A CA 1
ATOM 2042 C C . GLU A 1 252 ? 24.111 3.264 -17.861 1.00 94.38 252 GLU A C 1
ATOM 2044 O O . GLU A 1 252 ? 23.521 3.259 -16.785 1.00 94.38 252 GLU A O 1
ATOM 2049 N N . ALA A 1 253 ? 23.526 3.726 -18.971 1.00 93.88 253 ALA A N 1
ATOM 2050 C CA . ALA A 1 253 ? 22.202 4.350 -18.992 1.00 93.88 253 ALA A CA 1
ATOM 2051 C C . ALA A 1 253 ? 21.086 3.392 -18.549 1.00 93.88 253 ALA A C 1
ATOM 2053 O O . ALA A 1 253 ? 20.224 3.775 -17.759 1.00 93.88 253 ALA A O 1
ATOM 2054 N N . ARG A 1 254 ? 21.112 2.128 -18.998 1.00 94.38 254 ARG A N 1
ATOM 2055 C CA . ARG A 1 254 ? 20.168 1.094 -18.535 1.00 94.38 254 ARG A CA 1
ATOM 2056 C C . ARG A 1 254 ? 20.288 0.847 -17.030 1.00 94.38 254 ARG A C 1
ATOM 2058 O O . ARG A 1 254 ? 19.271 0.640 -16.366 1.00 94.38 254 ARG A O 1
ATOM 2065 N N . ARG A 1 255 ? 21.513 0.854 -16.491 1.00 94.50 255 ARG A N 1
ATOM 2066 C CA . ARG A 1 255 ? 21.762 0.715 -15.050 1.00 94.50 255 ARG A CA 1
ATOM 2067 C C . ARG A 1 255 ? 21.206 1.909 -14.280 1.00 94.50 255 ARG A C 1
ATOM 2069 O O . ARG A 1 255 ? 20.436 1.700 -13.351 1.00 94.50 255 ARG A O 1
ATOM 2076 N N . ASP A 1 256 ? 21.525 3.125 -14.713 1.00 93.75 256 ASP A N 1
ATOM 2077 C CA . ASP A 1 256 ? 21.059 4.362 -14.080 1.00 93.75 256 ASP A CA 1
ATOM 2078 C C . ASP A 1 256 ? 19.525 4.453 -14.083 1.00 93.75 256 ASP A C 1
ATOM 2080 O O . ASP A 1 256 ? 18.919 4.767 -13.059 1.00 93.75 256 ASP A O 1
ATOM 2084 N N . LEU A 1 257 ? 18.883 4.105 -15.206 1.00 94.44 257 LEU A N 1
ATOM 2085 C CA . LEU A 1 257 ? 17.424 4.016 -15.319 1.00 94.44 257 LEU A CA 1
ATOM 2086 C C . LEU A 1 257 ? 16.832 3.025 -14.324 1.00 94.44 257 LEU A C 1
ATOM 2088 O O . LEU A 1 257 ? 15.832 3.316 -13.666 1.00 94.44 257 LEU A O 1
ATOM 2092 N N . LYS A 1 258 ? 17.435 1.837 -14.221 1.00 93.94 258 LYS A N 1
ATOM 2093 C CA . LYS A 1 258 ? 16.985 0.801 -13.294 1.00 93.94 258 LYS A CA 1
ATOM 2094 C C . LYS A 1 258 ? 17.131 1.262 -11.849 1.00 93.94 258 LYS A C 1
ATOM 2096 O O . LYS A 1 258 ? 16.208 1.038 -11.070 1.00 93.94 258 LYS A O 1
ATOM 2101 N N . ASP A 1 259 ? 18.236 1.908 -11.496 1.00 94.69 259 ASP A N 1
ATOM 2102 C CA . ASP A 1 259 ? 18.492 2.392 -10.139 1.00 94.69 259 ASP A CA 1
ATOM 2103 C C . ASP A 1 259 ? 17.536 3.540 -9.766 1.00 94.69 259 ASP A C 1
ATOM 2105 O O . ASP A 1 259 ? 16.900 3.485 -8.709 1.00 94.69 259 ASP A O 1
ATOM 2109 N N . ALA A 1 260 ? 17.343 4.521 -10.657 1.00 94.44 260 ALA A N 1
ATOM 2110 C CA . ALA A 1 260 ? 16.379 5.611 -10.476 1.00 94.44 260 ALA A CA 1
ATOM 2111 C C . ALA A 1 260 ? 14.943 5.082 -10.341 1.00 94.44 260 ALA A C 1
ATOM 2113 O O . ALA A 1 260 ? 14.241 5.398 -9.379 1.00 94.44 260 ALA A O 1
ATOM 2114 N N . SER A 1 261 ? 14.539 4.186 -11.243 1.00 95.25 261 SER A N 1
ATOM 2115 C CA . SER A 1 261 ? 13.198 3.599 -11.225 1.00 95.25 261 SER A CA 1
ATOM 2116 C C . SER A 1 261 ? 12.973 2.713 -10.004 1.00 95.25 261 SER A C 1
ATOM 2118 O O . SER A 1 261 ? 11.893 2.723 -9.421 1.00 95.25 261 SER A O 1
ATOM 2120 N N . THR A 1 262 ? 14.000 1.983 -9.562 1.00 95.75 262 THR A N 1
ATOM 2121 C CA . THR A 1 262 ? 13.946 1.186 -8.330 1.00 95.75 262 THR A CA 1
ATOM 2122 C C . THR A 1 262 ? 13.739 2.074 -7.109 1.00 95.75 262 THR A C 1
ATOM 2124 O O . THR A 1 262 ? 12.898 1.748 -6.275 1.00 95.75 262 THR A O 1
ATOM 2127 N N . ARG A 1 263 ? 14.462 3.198 -7.005 1.00 95.31 263 ARG A N 1
ATOM 2128 C CA . ARG A 1 263 ? 14.288 4.169 -5.913 1.00 95.31 263 ARG A CA 1
ATOM 2129 C C . ARG A 1 263 ? 12.844 4.666 -5.852 1.00 95.31 263 ARG A C 1
ATOM 2131 O O . ARG A 1 263 ? 12.203 4.506 -4.818 1.00 95.31 263 ARG A O 1
ATOM 2138 N N . ILE A 1 264 ? 12.320 5.170 -6.970 1.00 95.44 264 ILE A N 1
ATOM 2139 C CA . ILE A 1 264 ? 10.936 5.656 -7.063 1.00 95.44 264 ILE A CA 1
ATOM 2140 C C . ILE A 1 264 ? 9.927 4.543 -6.746 1.00 95.44 264 ILE A C 1
ATOM 2142 O O . ILE A 1 264 ? 8.966 4.770 -6.018 1.00 95.44 264 ILE A O 1
ATOM 2146 N N . GLY A 1 265 ? 10.137 3.322 -7.245 1.00 95.56 265 GLY A N 1
ATOM 2147 C CA . GLY A 1 265 ? 9.251 2.191 -6.955 1.00 95.56 265 GLY A CA 1
ATOM 2148 C C . GLY A 1 265 ? 9.227 1.806 -5.475 1.00 95.56 265 GLY A C 1
ATOM 2149 O O . GLY A 1 265 ? 8.167 1.468 -4.941 1.00 95.56 265 GLY A O 1
ATOM 2150 N N . VAL A 1 266 ? 10.379 1.867 -4.800 1.00 96.81 266 VAL A N 1
ATOM 2151 C CA . VAL A 1 266 ? 10.480 1.637 -3.352 1.00 96.81 266 VAL A CA 1
ATOM 2152 C C . VAL A 1 266 ? 9.768 2.755 -2.588 1.00 96.81 266 VAL A C 1
ATOM 2154 O O . VAL A 1 266 ? 8.998 2.450 -1.682 1.00 96.81 266 VAL A O 1
ATOM 2157 N N . GLU A 1 267 ? 9.954 4.018 -2.979 1.00 95.25 267 GLU A N 1
ATOM 2158 C CA . GLU A 1 267 ? 9.259 5.169 -2.384 1.00 95.25 267 GLU A CA 1
ATOM 2159 C C . GLU A 1 267 ? 7.735 5.075 -2.558 1.00 95.25 267 GLU A C 1
ATOM 2161 O O . GLU A 1 267 ? 6.997 5.244 -1.589 1.00 95.25 267 GLU A O 1
ATOM 2166 N N . ALA A 1 268 ? 7.250 4.712 -3.750 1.00 95.38 268 ALA A N 1
ATOM 2167 C CA . ALA A 1 268 ? 5.827 4.490 -4.009 1.00 95.38 268 ALA A CA 1
ATOM 2168 C C . ALA A 1 268 ? 5.261 3.340 -3.157 1.00 95.38 268 ALA A C 1
ATOM 2170 O O . ALA A 1 268 ? 4.195 3.462 -2.553 1.00 95.38 268 ALA A O 1
ATOM 2171 N N . SER A 1 269 ? 6.008 2.238 -3.037 1.00 96.06 269 SER A N 1
ATOM 2172 C CA . SER A 1 269 ? 5.621 1.112 -2.179 1.00 96.06 269 SER A CA 1
ATOM 2173 C C . SER A 1 269 ? 5.581 1.509 -0.700 1.00 96.06 269 SER A C 1
ATOM 2175 O O . SER A 1 269 ? 4.688 1.087 0.032 1.00 96.06 269 SER A O 1
ATOM 2177 N N . ALA A 1 270 ? 6.536 2.326 -0.249 1.00 96.31 270 ALA A N 1
ATOM 2178 C CA . ALA A 1 270 ? 6.584 2.850 1.110 1.00 96.31 270 ALA A CA 1
ATOM 2179 C C . ALA A 1 270 ? 5.422 3.819 1.386 1.00 96.31 270 ALA A C 1
ATOM 2181 O O . ALA A 1 270 ? 4.832 3.768 2.464 1.00 96.31 270 ALA A O 1
ATOM 2182 N N . GLN A 1 271 ? 5.036 4.642 0.408 1.00 96.06 271 GLN A N 1
ATOM 2183 C CA . GLN A 1 271 ? 3.881 5.531 0.521 1.00 96.06 271 GLN A CA 1
ATOM 2184 C C . GLN A 1 271 ? 2.569 4.746 0.674 1.00 96.06 271 GLN A C 1
ATOM 2186 O O . GLN A 1 271 ? 1.756 5.095 1.528 1.00 96.06 271 GLN A O 1
ATOM 2191 N N . ASN A 1 272 ? 2.385 3.655 -0.078 1.00 96.00 272 ASN A N 1
ATOM 2192 C CA . ASN A 1 272 ? 1.226 2.772 0.090 1.00 96.00 272 ASN A CA 1
ATOM 2193 C C . ASN A 1 272 ? 1.190 2.132 1.485 1.00 96.00 272 ASN A C 1
ATOM 2195 O O . ASN A 1 272 ? 0.138 2.116 2.127 1.00 96.00 272 ASN A O 1
ATOM 2199 N N . LEU A 1 273 ? 2.339 1.656 1.987 1.00 96.06 273 LEU A N 1
ATOM 2200 C CA . LEU A 1 273 ? 2.427 1.139 3.356 1.00 96.06 273 LEU A CA 1
ATOM 2201 C C . LEU A 1 273 ? 2.098 2.225 4.382 1.00 96.06 273 LEU A C 1
ATOM 2203 O O . LEU A 1 273 ? 1.423 1.945 5.366 1.00 96.06 273 LEU A O 1
ATOM 2207 N N . ASN A 1 274 ? 2.552 3.460 4.159 1.00 97.00 274 ASN A N 1
ATOM 2208 C CA . ASN A 1 274 ? 2.255 4.585 5.037 1.00 97.00 274 ASN A CA 1
ATOM 2209 C C . ASN A 1 274 ? 0.749 4.861 5.093 1.00 97.00 274 ASN A C 1
ATOM 2211 O O . ASN A 1 274 ? 0.210 5.010 6.183 1.00 97.00 274 ASN A O 1
ATOM 2215 N N . THR A 1 275 ? 0.054 4.859 3.952 1.00 95.88 275 THR A N 1
ATOM 2216 C CA . THR A 1 275 ? -1.411 4.982 3.913 1.00 95.88 275 THR A CA 1
ATOM 2217 C C . THR A 1 275 ? -2.089 3.855 4.691 1.00 95.88 275 THR A C 1
ATOM 2219 O O . THR A 1 275 ? -2.965 4.120 5.510 1.00 95.88 275 THR A O 1
ATOM 2222 N N . MET A 1 276 ? -1.643 2.610 4.502 1.00 94.50 276 MET A N 1
ATOM 2223 C CA . MET A 1 276 ? -2.165 1.455 5.236 1.00 94.50 276 MET A CA 1
ATOM 2224 C C . MET A 1 276 ? -1.938 1.588 6.753 1.00 94.50 276 MET A C 1
ATOM 2226 O O . MET A 1 276 ? -2.877 1.448 7.531 1.00 94.50 276 MET A O 1
ATOM 2230 N N . ALA A 1 277 ? -0.722 1.933 7.179 1.00 96.06 277 ALA A N 1
ATOM 2231 C CA . ALA A 1 277 ? -0.338 2.099 8.582 1.00 96.06 277 ALA A CA 1
ATOM 2232 C C . ALA A 1 277 ? -1.004 3.317 9.259 1.00 96.06 277 ALA A C 1
ATOM 2234 O O . ALA A 1 277 ? -1.254 3.298 10.464 1.00 96.06 277 ALA A O 1
ATOM 2235 N N . MET A 1 278 ? -1.317 4.364 8.488 1.00 96.50 278 MET A N 1
ATOM 2236 C CA . MET A 1 278 ? -2.059 5.548 8.937 1.00 96.50 278 MET A CA 1
ATOM 2237 C C . MET A 1 278 ? -3.580 5.341 8.965 1.00 96.50 278 MET A C 1
ATOM 2239 O O . MET A 1 278 ? -4.312 6.289 9.254 1.00 96.50 278 MET A O 1
ATOM 2243 N N . THR A 1 279 ? -4.062 4.122 8.709 1.00 95.38 279 THR A N 1
ATOM 2244 C CA . THR A 1 279 ? -5.458 3.754 8.964 1.00 95.38 279 THR A CA 1
ATOM 2245 C C . THR A 1 279 ? -5.673 3.646 10.471 1.00 95.38 279 THR A C 1
ATOM 2247 O O . THR A 1 279 ? -4.968 2.918 11.174 1.00 95.38 279 THR A O 1
ATOM 2250 N N . GLY A 1 280 ? -6.615 4.428 10.983 1.00 94.25 280 GLY A N 1
ATOM 2251 C CA . GLY A 1 280 ? -6.985 4.460 12.390 1.00 94.25 280 GLY A CA 1
ATOM 2252 C C . GLY A 1 280 ? -8.035 3.408 12.745 1.00 94.25 280 GLY A C 1
ATOM 2253 O O . GLY A 1 280 ? -8.494 2.662 11.876 1.00 94.25 280 GLY A O 1
ATOM 2254 N N . PRO A 1 281 ? -8.441 3.362 14.022 1.00 94.56 281 PRO A N 1
ATOM 2255 C CA . PRO A 1 281 ? -9.490 2.469 14.497 1.00 94.56 281 PRO A CA 1
ATOM 2256 C C . PRO A 1 281 ? -10.790 2.609 13.700 1.00 94.56 281 PRO A C 1
ATOM 2258 O O . PRO A 1 281 ? -11.171 3.702 13.272 1.00 94.56 281 PRO A O 1
ATOM 2261 N N . TYR A 1 282 ? -11.489 1.496 13.523 1.00 94.94 282 TYR A N 1
ATOM 2262 C CA . TYR A 1 282 ? -12.807 1.446 12.913 1.00 94.94 282 TYR A CA 1
ATOM 2263 C C . TYR A 1 282 ? -13.817 2.272 13.721 1.00 94.94 282 TYR A C 1
ATOM 2265 O O . TYR A 1 282 ? -13.776 2.308 14.955 1.00 94.94 282 TYR A O 1
ATOM 2273 N N . ARG A 1 283 ? -14.723 2.958 13.016 1.00 92.62 283 ARG A N 1
ATOM 2274 C CA . ARG A 1 283 ? -15.783 3.774 13.616 1.00 92.62 283 ARG A CA 1
ATOM 2275 C C . ARG A 1 283 ? -17.154 3.229 13.199 1.00 92.62 283 ARG A C 1
ATOM 2277 O O . ARG A 1 283 ? -17.489 3.330 12.021 1.00 92.62 283 ARG A O 1
ATOM 2284 N N . PRO A 1 284 ? -17.940 2.677 14.144 1.00 92.44 284 PRO A N 1
ATOM 2285 C CA . PRO A 1 284 ? -19.295 2.198 13.883 1.00 92.44 284 PRO A CA 1
ATOM 2286 C C . PRO A 1 284 ? -20.207 3.270 13.286 1.00 92.44 284 PRO A C 1
ATOM 2288 O O . PRO A 1 284 ? -20.077 4.458 13.595 1.00 92.44 284 PRO A O 1
ATOM 2291 N N . SER A 1 285 ? -21.186 2.841 12.489 1.00 90.94 285 SER A N 1
ATOM 2292 C CA . SER A 1 285 ? -22.071 3.744 11.739 1.00 90.94 285 SER A CA 1
ATOM 2293 C C . SER A 1 285 ? -22.871 4.697 12.633 1.00 90.94 285 SER A C 1
ATOM 2295 O O . SER A 1 285 ? -23.063 5.861 12.286 1.00 90.94 285 SER A O 1
ATOM 2297 N N . HIS A 1 286 ? -23.277 4.241 13.820 1.00 87.62 286 HIS A N 1
ATOM 2298 C CA . HIS A 1 286 ? -24.019 5.047 14.790 1.00 87.62 286 HIS A CA 1
ATOM 2299 C C . HIS A 1 286 ? -23.179 6.160 15.447 1.00 87.62 286 HIS A C 1
ATOM 2301 O O . HIS A 1 286 ? -23.760 7.085 16.003 1.00 87.62 286 HIS A O 1
ATOM 2307 N N . LEU A 1 287 ? -21.842 6.108 15.344 1.00 89.06 287 LEU A N 1
ATOM 2308 C CA . LEU A 1 287 ? -20.920 7.131 15.864 1.00 89.06 287 LEU A CA 1
ATOM 2309 C C . LEU A 1 287 ? -20.395 8.081 14.776 1.00 89.06 287 LEU A C 1
ATOM 2311 O O . LEU A 1 287 ? -19.618 8.992 15.071 1.00 89.06 287 LEU A O 1
ATOM 2315 N N . LEU A 1 288 ? -20.791 7.903 13.510 1.00 85.56 288 LEU A N 1
ATOM 2316 C CA . LEU A 1 288 ? -20.352 8.772 12.407 1.00 85.56 288 LEU A CA 1
ATOM 2317 C C . LEU A 1 288 ? -20.899 10.207 12.517 1.00 85.56 288 LEU A C 1
ATOM 2319 O O . LEU A 1 288 ? -20.304 11.127 11.964 1.00 85.56 288 LEU A O 1
ATOM 2323 N N . GLY A 1 289 ? -22.004 10.413 13.244 1.00 82.50 289 GLY A N 1
ATOM 2324 C CA . GLY A 1 289 ? -22.577 11.739 13.521 1.00 82.50 289 GLY A CA 1
ATOM 2325 C C . GLY A 1 289 ? -21.868 12.528 14.634 1.00 82.50 289 GLY A C 1
ATOM 2326 O O . GLY A 1 289 ? -22.220 13.684 14.897 1.00 82.50 289 GLY A O 1
ATOM 2327 N N . GLU A 1 290 ? -20.880 11.916 15.285 1.00 85.56 290 GLU A N 1
ATOM 2328 C CA . GLU A 1 290 ? -20.118 12.486 16.392 1.00 85.56 290 GLU A CA 1
ATOM 2329 C C . GLU A 1 290 ? -18.652 12.666 16.010 1.00 85.56 290 GLU A C 1
ATOM 2331 O O . GLU A 1 290 ? -18.058 11.820 15.334 1.00 85.56 290 GLU A O 1
ATOM 2336 N N . SER A 1 291 ? -18.049 13.760 16.480 1.00 89.19 291 SER A N 1
ATOM 2337 C CA . SER A 1 291 ? -16.642 14.047 16.216 1.00 89.19 291 SER A CA 1
ATOM 2338 C C . SER A 1 291 ? -15.742 12.950 16.777 1.00 89.19 291 SER A C 1
ATOM 2340 O O . SER A 1 291 ? -15.803 12.607 17.960 1.00 89.19 291 SER A O 1
ATOM 2342 N N . ARG A 1 292 ? -14.822 12.459 15.943 1.00 89.56 292 ARG A N 1
ATOM 2343 C CA . ARG A 1 292 ? -13.787 11.486 16.331 1.00 89.56 292 ARG A CA 1
ATOM 2344 C C . ARG A 1 292 ? -12.848 11.986 17.438 1.00 89.56 292 ARG A C 1
ATOM 2346 O O . ARG A 1 292 ? -12.146 11.182 18.043 1.00 89.56 292 ARG A O 1
ATOM 2353 N N . PHE A 1 293 ? -12.797 13.302 17.649 1.00 88.31 293 PHE A N 1
ATOM 2354 C CA . PHE A 1 293 ? -11.998 13.952 18.691 1.00 88.31 293 PHE A CA 1
ATOM 2355 C C . PHE A 1 293 ? -12.705 13.972 20.049 1.00 88.31 293 PHE A C 1
ATOM 2357 O O . PHE A 1 293 ? -12.042 14.114 21.067 1.00 88.31 293 PHE A O 1
ATOM 2364 N N . ILE A 1 294 ? -14.034 13.835 20.053 1.00 84.94 294 ILE A N 1
ATOM 2365 C CA . ILE A 1 294 ? -14.860 13.847 21.265 1.00 84.94 294 ILE A CA 1
ATOM 2366 C C . ILE A 1 294 ? -15.130 12.411 21.722 1.00 84.94 294 ILE A C 1
ATOM 2368 O O . ILE A 1 294 ? -14.993 12.107 22.900 1.00 84.94 294 ILE A O 1
ATOM 2372 N N . VAL A 1 295 ? -15.443 11.508 20.783 1.00 86.62 295 VAL A N 1
ATOM 2373 C CA . VAL A 1 295 ? -15.775 10.105 21.084 1.00 86.62 295 VAL A CA 1
ATOM 2374 C C . VAL A 1 295 ? -14.824 9.166 20.335 1.00 86.62 295 VAL A C 1
ATOM 2376 O O . VAL A 1 295 ? -15.087 8.836 19.175 1.00 86.62 295 VAL A O 1
ATOM 2379 N N . PRO A 1 296 ? -13.691 8.751 20.932 1.00 85.81 296 PRO A N 1
ATOM 2380 C CA . PRO A 1 296 ? -12.762 7.786 20.338 1.00 85.81 296 PRO A CA 1
ATOM 2381 C C . PRO A 1 296 ? -13.343 6.363 20.272 1.00 85.81 296 PRO A C 1
ATOM 2383 O O . PRO A 1 296 ? -14.194 5.997 21.072 1.00 85.81 296 PRO A O 1
ATOM 2386 N N . THR A 1 297 ? -12.862 5.527 19.344 1.00 87.31 297 THR A N 1
ATOM 2387 C CA . THR A 1 297 ? -13.410 4.168 19.112 1.00 87.31 297 THR A CA 1
ATOM 2388 C C . THR A 1 297 ? -12.433 3.020 19.372 1.00 87.31 297 THR A C 1
ATOM 2390 O O . THR A 1 297 ? -12.817 1.857 19.277 1.00 87.31 297 THR A O 1
ATOM 2393 N N . GLY A 1 298 ? -11.175 3.314 19.719 1.00 81.75 298 GLY A N 1
ATOM 2394 C CA . GLY A 1 298 ? -10.140 2.287 19.922 1.00 81.75 298 GLY A CA 1
ATOM 2395 C C . GLY A 1 298 ? -10.439 1.306 21.064 1.00 81.75 298 GLY A C 1
ATOM 2396 O O . GLY A 1 298 ? -9.955 0.175 21.054 1.00 81.75 298 GLY A O 1
ATOM 2397 N N . GLU A 1 299 ? -11.270 1.711 22.025 1.00 84.94 299 GLU A N 1
ATOM 2398 C CA . GLU A 1 299 ? -11.610 0.909 23.205 1.00 84.94 299 GLU A CA 1
ATOM 2399 C C . GLU A 1 299 ? -12.947 0.168 23.057 1.00 84.94 299 GLU A C 1
ATOM 2401 O O . GLU A 1 299 ? -13.349 -0.540 23.962 1.00 84.94 299 GLU A O 1
ATOM 2406 N N . LEU A 1 300 ? -13.611 0.218 21.899 1.00 89.38 300 LEU A N 1
ATOM 2407 C CA . LEU A 1 300 ? -14.895 -0.468 21.713 1.00 89.38 300 LEU A CA 1
ATOM 2408 C C . LEU A 1 300 ? -14.736 -1.992 21.532 1.00 89.38 300 LEU A C 1
ATOM 2410 O O . LEU A 1 300 ? -13.781 -2.429 20.873 1.00 89.38 300 LEU A O 1
ATOM 2414 N N . PRO A 1 301 ? -15.657 -2.825 22.057 1.00 92.75 301 PRO A N 1
ATOM 2415 C CA . PRO A 1 301 ? -15.683 -4.261 21.785 1.00 92.75 301 PRO A CA 1
ATOM 2416 C C . PRO A 1 301 ? -16.112 -4.538 20.337 1.00 92.75 301 PRO A C 1
ATOM 2418 O O . PRO A 1 301 ? -17.068 -3.944 19.832 1.00 92.75 301 PRO A O 1
ATOM 2421 N N . ILE A 1 302 ? -15.414 -5.455 19.663 1.00 96.69 302 ILE A N 1
ATOM 2422 C CA . ILE A 1 302 ? -15.638 -5.782 18.246 1.00 96.69 302 ILE A CA 1
ATOM 2423 C C . ILE A 1 302 ? -15.747 -7.295 18.077 1.00 96.69 302 ILE A C 1
ATOM 2425 O O . ILE A 1 302 ? -14.957 -8.047 18.647 1.00 96.69 302 ILE A O 1
ATOM 2429 N N . VAL A 1 303 ? -16.692 -7.745 17.249 1.00 98.44 303 VAL A N 1
ATOM 2430 C CA . VAL A 1 303 ? -16.737 -9.133 16.771 1.00 98.44 303 VAL A CA 1
ATOM 2431 C C . VAL A 1 303 ? -16.130 -9.209 15.375 1.00 98.44 303 VAL A C 1
ATOM 2433 O O . VAL A 1 303 ? -16.605 -8.562 14.446 1.00 98.44 303 VAL A O 1
ATOM 2436 N N . GLY A 1 304 ? -15.090 -10.019 15.216 1.00 98.12 304 GLY A N 1
ATOM 2437 C CA . GLY A 1 304 ? -14.493 -10.332 13.922 1.00 98.12 304 GLY A CA 1
ATOM 2438 C C . GLY A 1 304 ? -15.052 -11.631 13.363 1.00 98.12 304 GLY A C 1
ATOM 2439 O O . GLY A 1 304 ? -15.311 -12.574 14.113 1.00 98.12 304 GLY A O 1
ATOM 2440 N N . VAL A 1 305 ? -15.241 -11.692 12.046 1.00 98.06 305 VAL A N 1
ATOM 2441 C CA . VAL A 1 305 ? -15.811 -12.858 11.366 1.00 98.06 305 VAL A CA 1
ATOM 2442 C C . VAL A 1 305 ? -14.906 -13.304 10.232 1.00 98.06 305 VAL A C 1
ATOM 2444 O O . VAL A 1 305 ? -14.600 -12.528 9.330 1.00 98.06 305 VAL A O 1
ATOM 2447 N N . CYS A 1 306 ? -14.534 -14.580 10.244 1.00 96.56 306 CYS A N 1
ATOM 2448 C CA . CYS A 1 306 ? -13.885 -15.235 9.115 1.00 96.56 306 CYS A CA 1
ATOM 2449 C C . CYS A 1 306 ? -14.880 -16.205 8.480 1.00 96.56 306 CYS A C 1
ATOM 2451 O O . CYS A 1 306 ? -15.255 -17.203 9.100 1.00 96.56 306 CYS A O 1
ATOM 2453 N N . SER A 1 307 ? -15.319 -15.901 7.259 1.00 91.44 307 SER A N 1
ATOM 2454 C CA . SER A 1 307 ? -16.117 -16.800 6.424 1.00 91.44 307 SER A CA 1
ATOM 2455 C C . SER A 1 307 ? -15.232 -17.532 5.421 1.00 91.44 307 SER A C 1
ATOM 2457 O O . SER A 1 307 ? -14.319 -16.930 4.860 1.00 91.44 307 SER A O 1
ATOM 2459 N N . SER A 1 308 ? -15.530 -18.807 5.161 1.00 82.12 308 SER A N 1
ATOM 2460 C CA . SER A 1 308 ? -14.860 -19.590 4.116 1.00 82.12 308 SER A CA 1
ATOM 2461 C C . SER A 1 308 ? -15.782 -19.833 2.923 1.00 82.12 308 SER A C 1
ATOM 2463 O O . SER A 1 308 ? -17.000 -19.946 3.076 1.00 82.12 308 SER A O 1
ATOM 2465 N N . ASN A 1 309 ? -15.179 -19.928 1.738 1.00 75.81 309 ASN A N 1
ATOM 2466 C CA . ASN A 1 309 ? -15.833 -20.422 0.524 1.00 75.81 309 ASN A CA 1
ATOM 2467 C C . ASN A 1 309 ? -15.827 -21.953 0.434 1.00 75.81 309 ASN A C 1
ATOM 2469 O O . ASN A 1 309 ? -16.615 -22.519 -0.322 1.00 75.81 309 ASN A O 1
ATOM 2473 N N . ASP A 1 310 ? -14.961 -22.632 1.192 1.00 80.81 310 ASP A N 1
ATOM 2474 C CA . ASP A 1 310 ? -14.947 -24.090 1.241 1.00 80.81 310 ASP A CA 1
ATOM 2475 C C . ASP A 1 310 ? -16.067 -24.580 2.166 1.00 80.81 310 ASP A C 1
ATOM 2477 O O . ASP A 1 310 ? -16.122 -24.244 3.348 1.00 80.81 310 ASP A O 1
ATOM 2481 N N . ALA A 1 311 ? -16.953 -25.423 1.637 1.00 76.81 311 ALA A N 1
ATOM 2482 C CA . ALA A 1 311 ? -18.032 -26.037 2.401 1.00 76.81 311 ALA A CA 1
ATOM 2483 C C . ALA A 1 311 ? -17.533 -26.927 3.557 1.00 76.81 311 ALA A C 1
ATOM 2485 O O . ALA A 1 311 ? -18.322 -27.274 4.433 1.00 76.81 311 ALA A O 1
ATOM 2486 N N . LYS A 1 312 ? -16.255 -27.319 3.574 1.00 84.56 312 LYS A N 1
ATOM 2487 C CA . LYS A 1 312 ? -15.641 -28.070 4.680 1.00 84.56 312 LYS A CA 1
ATOM 2488 C C . LYS A 1 312 ? -15.205 -27.175 5.833 1.00 84.56 312 LYS A C 1
ATOM 2490 O O . LYS A 1 312 ? -15.181 -27.629 6.977 1.00 84.56 312 LYS A O 1
ATOM 2495 N N . ASP A 1 313 ? -14.878 -25.926 5.540 1.00 88.06 313 ASP A N 1
ATOM 2496 C CA . ASP A 1 313 ? -14.348 -24.994 6.517 1.00 88.06 313 ASP A CA 1
ATOM 2497 C C . ASP A 1 313 ? -15.476 -24.274 7.249 1.00 88.06 313 ASP A C 1
ATOM 2499 O O . ASP A 1 313 ? -16.432 -23.777 6.655 1.00 88.06 313 ASP A O 1
ATOM 2503 N N . GLY A 1 314 ? -15.354 -24.199 8.571 1.00 88.94 314 GLY A N 1
ATOM 2504 C CA . GLY A 1 314 ? -16.299 -23.454 9.390 1.00 88.94 314 GLY A CA 1
ATOM 2505 C C . GLY A 1 314 ? -16.127 -21.941 9.260 1.00 88.94 314 GLY A C 1
ATOM 2506 O O . GLY A 1 314 ? -15.009 -21.439 9.097 1.00 88.94 314 GLY A O 1
ATOM 2507 N N . THR A 1 315 ? -17.242 -21.226 9.411 1.00 93.56 315 THR A N 1
ATOM 2508 C CA . THR A 1 315 ? -17.258 -19.779 9.661 1.00 93.56 315 THR A CA 1
ATOM 2509 C C . THR A 1 315 ? -17.102 -19.546 11.160 1.00 93.56 315 THR A C 1
ATOM 2511 O O . THR A 1 315 ? -17.763 -20.206 11.961 1.00 93.56 315 THR A O 1
ATOM 2514 N N . PHE A 1 316 ? -16.248 -18.607 11.558 1.00 96.56 316 PHE A N 1
ATOM 2515 C CA . PHE A 1 316 ? -15.990 -18.306 12.969 1.00 96.56 316 PHE A CA 1
ATOM 2516 C C . PHE A 1 316 ? -16.314 -16.851 13.285 1.00 96.56 316 PHE A C 1
ATOM 2518 O O . PHE A 1 316 ? -15.918 -15.961 12.534 1.00 96.56 316 PHE A O 1
ATOM 2525 N N . LEU A 1 317 ? -17.000 -16.628 14.406 1.00 98.00 317 LEU A N 1
ATOM 2526 C CA . LEU A 1 317 ? -17.190 -15.322 15.034 1.00 98.00 317 LEU A CA 1
ATOM 2527 C C . LEU A 1 317 ? -16.297 -15.272 16.277 1.00 98.00 317 LEU A C 1
ATOM 2529 O O . LEU A 1 317 ? -16.341 -16.195 17.087 1.00 98.00 317 LEU A O 1
ATOM 2533 N N . ALA A 1 318 ? -15.506 -14.216 16.434 1.00 98.19 318 ALA A N 1
ATOM 2534 C CA . ALA A 1 318 ? -14.628 -14.009 17.582 1.00 98.19 318 ALA A CA 1
ATOM 2535 C C . ALA A 1 318 ? -14.912 -12.642 18.206 1.00 98.19 318 ALA A C 1
ATOM 2537 O O . ALA A 1 318 ? -14.694 -11.617 17.561 1.00 98.19 318 ALA A O 1
ATOM 2538 N N . ALA A 1 319 ? -15.397 -12.627 19.444 1.00 97.81 319 ALA A N 1
ATOM 2539 C CA . ALA A 1 319 ? -15.593 -11.410 20.214 1.00 97.81 319 ALA A CA 1
ATOM 2540 C C . ALA A 1 319 ? -14.277 -11.001 20.871 1.00 97.81 319 ALA A C 1
ATOM 2542 O O . ALA A 1 319 ? -13.610 -11.798 21.532 1.00 97.81 319 ALA A O 1
ATOM 2543 N N . VAL A 1 320 ? -13.900 -9.745 20.669 1.00 96.31 320 VAL A N 1
ATOM 2544 C CA . VAL A 1 320 ? -12.678 -9.167 21.204 1.00 96.31 320 VAL A CA 1
ATOM 2545 C C . VAL A 1 320 ? -13.034 -7.963 22.068 1.00 96.31 320 VAL A C 1
ATOM 2547 O O . VAL A 1 320 ? -13.769 -7.070 21.642 1.00 96.31 320 VAL A O 1
ATOM 2550 N N . ASN A 1 321 ? -12.507 -7.948 23.292 1.00 93.19 321 ASN A N 1
ATOM 2551 C CA . ASN A 1 321 ? -12.786 -6.911 24.282 1.00 93.19 321 ASN A CA 1
ATOM 2552 C C . ASN A 1 321 ? -12.096 -5.575 23.946 1.00 93.19 321 ASN A C 1
ATOM 2554 O O . ASN A 1 321 ? -11.406 -5.425 22.935 1.00 93.19 321 ASN A O 1
ATOM 2558 N N . GLU A 1 322 ? -12.240 -4.592 24.831 1.00 89.19 322 GLU A N 1
ATOM 2559 C CA . GLU A 1 322 ? -11.661 -3.250 24.709 1.00 89.19 322 GLU A CA 1
ATOM 2560 C C . GLU A 1 322 ? -10.137 -3.248 24.510 1.00 89.19 322 GLU A C 1
ATOM 2562 O O . GLU A 1 322 ? -9.618 -2.425 23.759 1.00 89.19 322 GLU A O 1
ATOM 2567 N N . LYS A 1 323 ? -9.423 -4.212 25.107 1.00 89.88 323 LYS A N 1
ATOM 2568 C CA . LYS A 1 323 ? -7.955 -4.330 25.056 1.00 89.88 323 LYS A CA 1
ATOM 2569 C C . LYS A 1 323 ? -7.438 -5.197 23.903 1.00 89.88 323 LYS A C 1
ATOM 2571 O O . LYS A 1 323 ? -6.229 -5.274 23.686 1.00 89.88 323 LYS A O 1
ATOM 2576 N N . GLY A 1 324 ? -8.323 -5.822 23.127 1.00 92.06 324 GLY A N 1
ATOM 2577 C CA . GLY A 1 324 ? -7.927 -6.676 22.006 1.00 92.06 324 GLY A CA 1
ATOM 2578 C C . GLY A 1 324 ? -7.755 -8.159 22.367 1.00 92.06 324 GLY A C 1
ATOM 2579 O O . GLY A 1 324 ? -7.209 -8.920 21.568 1.00 92.06 324 GLY A O 1
ATOM 2580 N N . GLU A 1 325 ? -8.204 -8.595 23.543 1.00 93.81 325 GLU A N 1
ATOM 2581 C CA . GLU A 1 325 ? -8.189 -10.005 23.947 1.00 93.81 325 GLU A CA 1
ATOM 2582 C C . GLU A 1 325 ? -9.474 -10.721 23.528 1.00 93.81 325 GLU A C 1
ATOM 2584 O O . GLU A 1 325 ? -10.555 -10.130 23.524 1.00 93.81 325 GLU A O 1
ATOM 2589 N N . LEU A 1 326 ? -9.351 -12.006 23.192 1.00 95.38 326 LEU A N 1
ATOM 2590 C CA . LEU A 1 326 ? -10.488 -12.868 22.885 1.00 95.38 326 LEU A CA 1
ATOM 2591 C C . LEU A 1 326 ? -11.341 -13.059 24.146 1.00 95.38 326 LEU A C 1
ATOM 2593 O O . LEU A 1 326 ? -10.859 -13.635 25.119 1.00 95.38 326 LEU A O 1
ATOM 2597 N N . SER A 1 327 ? -12.590 -12.599 24.115 1.00 93.69 327 SER A N 1
ATOM 2598 C CA . SER A 1 327 ? -13.552 -12.813 25.199 1.00 93.69 327 SER A CA 1
ATOM 2599 C C . SER A 1 327 ? -14.365 -14.088 24.992 1.00 93.69 327 SER A C 1
ATOM 2601 O O . SER A 1 327 ? -14.469 -14.898 25.908 1.00 93.69 327 SER A O 1
ATOM 2603 N N . ASP A 1 328 ? -14.908 -14.287 23.790 1.00 95.50 328 ASP A N 1
ATOM 2604 C CA . ASP A 1 328 ? -15.703 -15.464 23.431 1.00 95.50 328 ASP A CA 1
ATOM 2605 C C . ASP A 1 328 ? -15.654 -15.736 21.915 1.00 95.50 328 ASP A C 1
ATOM 2607 O O . ASP A 1 328 ? -15.261 -14.874 21.125 1.00 95.50 328 ASP A O 1
ATOM 2611 N N . HIS A 1 329 ? -16.047 -16.933 21.479 1.00 96.69 329 HIS A N 1
ATOM 2612 C CA . HIS A 1 329 ? -16.141 -17.277 20.063 1.00 96.69 329 HIS A CA 1
ATOM 2613 C C . HIS A 1 329 ? -17.267 -18.266 19.752 1.00 96.69 329 HIS A C 1
ATOM 2615 O O . HIS A 1 329 ? -17.611 -19.140 20.543 1.00 96.69 329 HIS A O 1
ATOM 2621 N N . LEU A 1 330 ? -17.776 -18.194 18.523 1.00 96.31 330 LEU A N 1
ATOM 2622 C CA . LEU A 1 330 ? -18.777 -19.115 18.000 1.00 96.31 330 LEU A CA 1
ATOM 2623 C C . LEU A 1 330 ? -18.305 -19.725 16.679 1.00 96.31 330 LEU A C 1
ATOM 2625 O O . LEU A 1 330 ? -18.008 -19.020 15.714 1.00 96.31 330 LEU A O 1
ATOM 2629 N N . ALA A 1 331 ? -18.281 -21.056 16.628 1.00 94.88 331 ALA A N 1
ATOM 2630 C CA . ALA A 1 331 ? -18.002 -21.816 15.417 1.00 94.88 331 ALA A CA 1
ATOM 2631 C C . ALA A 1 331 ? -19.303 -22.229 14.717 1.00 94.88 331 ALA A C 1
ATOM 2633 O O . ALA A 1 331 ? -20.202 -22.818 15.326 1.00 94.88 331 ALA A O 1
ATOM 2634 N N . ILE A 1 332 ? -19.371 -21.965 13.417 1.00 93.19 332 ILE A N 1
ATOM 2635 C CA . ILE A 1 332 ? -20.461 -22.358 12.530 1.00 93.19 332 ILE A CA 1
ATOM 2636 C C . ILE A 1 332 ? -19.914 -23.436 11.594 1.00 93.19 332 ILE A C 1
ATOM 2638 O O . ILE A 1 332 ? -18.977 -23.152 10.845 1.00 93.19 332 ILE A O 1
ATOM 2642 N N . PRO A 1 333 ? -20.451 -24.668 11.628 1.00 91.31 333 PRO A N 1
ATOM 2643 C CA . PRO A 1 333 ? -19.962 -25.751 10.783 1.00 91.31 333 PRO A CA 1
ATOM 2644 C C . PRO A 1 333 ? -19.975 -25.386 9.296 1.00 91.31 333 PRO A C 1
ATOM 2646 O O . PRO A 1 333 ? -20.885 -24.696 8.829 1.00 91.31 333 PRO A O 1
ATOM 2649 N N . GLY A 1 334 ? -18.991 -25.891 8.551 1.00 87.50 334 GLY A N 1
ATOM 2650 C CA . GLY A 1 334 ? -18.898 -25.671 7.111 1.00 87.50 334 GLY A CA 1
ATOM 2651 C C . GLY A 1 334 ? -20.181 -26.068 6.375 1.00 87.50 334 GLY A C 1
ATOM 2652 O O . GLY A 1 334 ? -20.904 -26.983 6.781 1.00 87.50 334 GLY A O 1
ATOM 2653 N N . GLY A 1 335 ? -20.522 -25.298 5.341 1.00 82.12 335 GLY A N 1
ATOM 2654 C CA . GLY A 1 335 ? -21.755 -25.471 4.567 1.00 82.12 335 GLY A CA 1
ATOM 2655 C C . GLY A 1 335 ? -23.044 -25.070 5.301 1.00 82.12 335 GLY A C 1
ATOM 2656 O O . GLY A 1 335 ? -24.124 -25.136 4.714 1.00 82.12 335 GLY A O 1
ATOM 2657 N N . THR A 1 336 ? -22.965 -24.625 6.561 1.00 87.00 336 THR A N 1
ATOM 2658 C CA . THR A 1 336 ? -24.125 -24.177 7.343 1.00 87.00 336 THR A CA 1
ATOM 2659 C C . THR A 1 336 ? -24.241 -22.653 7.324 1.00 87.00 336 THR A C 1
ATOM 2661 O O . THR A 1 336 ? -23.279 -21.929 7.559 1.00 87.00 336 THR A O 1
ATOM 2664 N N . SER A 1 337 ? -25.448 -22.143 7.071 1.00 85.88 337 SER A N 1
ATOM 2665 C CA . SER A 1 337 ? -25.727 -20.702 7.115 1.00 85.88 337 SER A CA 1
ATOM 2666 C C . SER A 1 337 ? -25.767 -20.180 8.556 1.00 85.88 337 SER A C 1
ATOM 2668 O O . SER A 1 337 ? -26.358 -20.828 9.425 1.00 85.88 337 SER A O 1
ATOM 2670 N N . VAL A 1 338 ? -25.270 -18.955 8.777 1.00 86.75 338 VAL A N 1
ATOM 2671 C CA . VAL A 1 338 ? -25.418 -18.204 10.047 1.00 86.75 338 VAL A CA 1
ATOM 2672 C C . VAL A 1 338 ? -26.884 -18.078 10.490 1.00 86.75 338 VAL A C 1
ATOM 2674 O O . VAL A 1 338 ? -27.178 -18.062 11.677 1.00 86.75 338 VAL A O 1
ATOM 2677 N N . THR A 1 339 ? -27.811 -18.054 9.529 1.00 89.31 339 THR A N 1
ATOM 2678 C CA . THR A 1 339 ? -29.266 -17.943 9.728 1.00 89.31 339 THR A CA 1
ATOM 2679 C C . THR A 1 339 ? -30.008 -19.280 9.779 1.00 89.31 339 THR A C 1
ATOM 2681 O O . THR A 1 339 ? -31.238 -19.279 9.831 1.00 89.31 339 THR A O 1
ATOM 2684 N N . SER A 1 340 ? -29.306 -20.417 9.712 1.00 90.44 340 SER A N 1
ATOM 2685 C CA . SER A 1 340 ? -29.958 -21.733 9.808 1.00 90.44 340 SER A CA 1
ATOM 2686 C C . SER A 1 340 ? -30.649 -21.902 11.162 1.00 90.44 340 SER A C 1
ATOM 2688 O O . SER A 1 340 ? -30.136 -21.413 12.164 1.00 90.44 340 SER A O 1
ATOM 2690 N N . ASP A 1 341 ? -31.768 -22.627 11.220 1.00 85.31 341 ASP A N 1
ATOM 2691 C CA . ASP A 1 341 ? -32.586 -22.746 12.443 1.00 85.31 341 ASP A CA 1
ATOM 2692 C C . ASP A 1 341 ? -31.783 -23.229 13.660 1.00 85.31 341 ASP A C 1
ATOM 2694 O O . ASP A 1 341 ? -31.969 -22.747 14.772 1.00 85.31 341 ASP A O 1
ATOM 2698 N N . LYS A 1 342 ? -30.812 -24.126 13.439 1.00 85.19 342 LYS A N 1
ATOM 2699 C CA . LYS A 1 342 ? -29.916 -24.634 14.491 1.00 85.19 342 LYS A CA 1
ATOM 2700 C C . LYS A 1 342 ? -28.922 -23.593 15.014 1.00 85.19 342 LYS A C 1
ATOM 2702 O O . LYS A 1 342 ? -28.462 -23.716 16.146 1.00 85.19 342 LYS A O 1
ATOM 2707 N N . MET A 1 343 ? -28.525 -22.633 14.180 1.00 91.06 343 MET A N 1
ATOM 2708 C CA . MET A 1 343 ? -27.482 -21.657 14.508 1.00 91.06 343 MET A CA 1
ATOM 2709 C C . MET A 1 343 ? -28.036 -20.285 14.862 1.00 91.06 343 MET A C 1
ATOM 2711 O O . MET A 1 343 ? -27.408 -19.601 15.660 1.00 91.06 343 MET A O 1
ATOM 2715 N N . ARG A 1 344 ? -29.200 -19.906 14.328 1.00 92.81 344 ARG A N 1
ATOM 2716 C CA . ARG A 1 344 ? -29.817 -18.590 14.514 1.00 92.81 344 ARG A CA 1
ATOM 2717 C C . ARG A 1 344 ? -29.862 -18.186 15.985 1.00 92.81 344 ARG A C 1
ATOM 2719 O O . ARG A 1 344 ? -29.272 -17.174 16.338 1.00 92.81 344 ARG A O 1
ATOM 2726 N N . GLU A 1 345 ? -30.484 -18.999 16.838 1.00 91.31 345 GLU A N 1
ATOM 2727 C CA . GLU A 1 345 ? -30.596 -18.690 18.271 1.00 91.31 345 GLU A CA 1
ATOM 2728 C C . GLU A 1 345 ? -29.228 -18.643 18.960 1.00 91.31 345 GLU A C 1
ATOM 2730 O O . GLU A 1 345 ? -28.968 -17.740 19.742 1.00 91.31 345 GLU A O 1
ATOM 2735 N N . ARG A 1 346 ? -28.294 -19.530 18.593 1.00 93.75 346 ARG A N 1
ATOM 2736 C CA . ARG A 1 346 ? -26.928 -19.512 19.145 1.00 93.75 346 ARG A CA 1
ATOM 2737 C C . ARG A 1 346 ? -26.170 -18.233 18.786 1.00 93.75 346 ARG A C 1
ATOM 2739 O O . ARG A 1 346 ? -25.430 -17.721 19.618 1.00 93.75 346 ARG A O 1
ATOM 2746 N N . VAL A 1 347 ? -26.338 -17.734 17.559 1.00 94.88 347 VAL A N 1
ATOM 2747 C CA . VAL A 1 347 ? -25.747 -16.464 17.117 1.00 94.88 347 VAL A CA 1
ATOM 2748 C C . VAL A 1 347 ? -26.390 -15.301 17.872 1.00 94.88 347 VAL A C 1
ATOM 2750 O O . VAL A 1 347 ? -25.664 -14.445 18.360 1.00 94.88 347 VAL A O 1
ATOM 2753 N N . ILE A 1 348 ? -27.718 -15.287 18.025 1.00 93.38 348 ILE A N 1
ATOM 2754 C CA . ILE A 1 348 ? -28.426 -14.250 18.793 1.00 93.38 348 ILE A CA 1
ATOM 2755 C C . ILE A 1 348 ? -27.925 -14.216 20.239 1.00 93.38 348 ILE A C 1
ATOM 2757 O O . ILE A 1 348 ? -27.512 -13.156 20.702 1.00 93.38 348 ILE A O 1
ATOM 2761 N N . THR A 1 349 ? -27.884 -15.362 20.927 1.00 91.38 349 THR A N 1
ATOM 2762 C CA . THR A 1 349 ? -27.378 -15.456 22.304 1.00 91.38 349 THR A CA 1
ATOM 2763 C C . THR A 1 349 ? -25.933 -14.971 22.405 1.00 91.38 349 THR A C 1
ATOM 2765 O O . THR A 1 349 ? -25.626 -14.158 23.270 1.00 91.38 349 THR A O 1
ATOM 2768 N N . PHE A 1 350 ? -25.057 -15.399 21.489 1.00 94.81 350 PHE A N 1
ATOM 2769 C CA . PHE A 1 350 ? -23.663 -14.947 21.451 1.00 94.81 350 PHE A CA 1
ATOM 2770 C C . PHE A 1 350 ? -23.553 -13.420 21.304 1.00 94.81 350 PHE A C 1
ATOM 2772 O O . PHE A 1 350 ? -22.784 -12.776 22.017 1.00 94.81 350 PHE A O 1
ATOM 2779 N N . LEU A 1 351 ? -24.336 -12.815 20.406 1.00 94.31 351 LEU A N 1
ATOM 2780 C CA . LEU A 1 351 ? -24.307 -11.368 20.188 1.00 94.31 351 LEU A CA 1
ATOM 2781 C C . LEU A 1 351 ? -24.887 -10.590 21.381 1.00 94.31 351 LEU A C 1
ATOM 2783 O O . LEU A 1 351 ? -24.315 -9.575 21.764 1.00 94.31 351 LEU A O 1
ATOM 2787 N N . MET A 1 352 ? -25.960 -11.080 22.007 1.00 89.75 352 MET A N 1
ATOM 2788 C CA . MET A 1 352 ? -26.543 -10.467 23.210 1.00 89.75 352 MET A CA 1
ATOM 2789 C C . MET A 1 352 ? -25.610 -10.547 24.424 1.00 89.75 352 MET A C 1
ATOM 2791 O O . MET A 1 352 ? -25.567 -9.617 25.222 1.00 89.75 352 MET A O 1
ATOM 2795 N N . GLN A 1 353 ? -24.833 -11.625 24.559 1.00 88.00 353 GLN A N 1
ATOM 2796 C CA . GLN A 1 353 ? -23.844 -11.762 25.632 1.00 88.00 353 GLN A CA 1
ATOM 2797 C C . GLN A 1 353 ? -22.622 -10.864 25.420 1.00 88.00 353 GLN A C 1
ATOM 2799 O O . GLN A 1 353 ? -22.078 -10.320 26.378 1.00 88.00 353 GLN A O 1
ATOM 2804 N N . THR A 1 354 ? -22.181 -10.712 24.170 1.00 91.06 354 THR A N 1
ATOM 2805 C CA . THR A 1 354 ? -20.947 -9.981 23.841 1.00 91.06 354 THR A CA 1
ATOM 2806 C C . THR A 1 354 ? -21.163 -8.490 23.586 1.00 91.06 354 THR A C 1
ATOM 2808 O O . THR A 1 354 ? -20.205 -7.730 23.710 1.00 91.06 354 THR A O 1
ATOM 2811 N N . ARG A 1 355 ? -22.389 -8.073 23.232 1.00 91.25 355 ARG A N 1
ATOM 2812 C CA . ARG A 1 355 ? -22.806 -6.688 22.931 1.00 91.25 355 ARG A CA 1
ATOM 2813 C C . ARG A 1 355 ? -21.750 -5.878 22.160 1.00 91.25 355 ARG A C 1
ATOM 2815 O O . ARG A 1 355 ? -21.332 -4.812 22.615 1.00 91.25 355 ARG A O 1
ATOM 2822 N N . PRO A 1 356 ? -21.273 -6.358 20.998 1.00 94.44 356 PRO A N 1
ATOM 2823 C CA . PRO A 1 356 ? -20.255 -5.640 20.248 1.00 94.44 356 PRO A CA 1
ATOM 2824 C C . PRO A 1 356 ? -20.779 -4.294 19.749 1.00 94.44 356 PRO A C 1
ATOM 2826 O O . PRO A 1 356 ? -21.935 -4.181 19.336 1.00 94.44 356 PRO A O 1
ATOM 2829 N N . ALA A 1 357 ? -19.895 -3.300 19.680 1.00 93.12 357 ALA A N 1
ATOM 2830 C CA . ALA A 1 357 ? -20.190 -2.029 19.023 1.00 93.12 357 ALA A CA 1
ATOM 2831 C C . ALA A 1 357 ? -20.246 -2.178 17.491 1.00 93.12 357 ALA A C 1
ATOM 2833 O O . ALA A 1 357 ? -20.930 -1.413 16.813 1.00 93.12 357 ALA A O 1
ATOM 2834 N N . ALA A 1 358 ? -19.534 -3.169 16.941 1.00 95.94 358 ALA A N 1
ATOM 2835 C CA . ALA A 1 358 ? -19.564 -3.514 15.524 1.00 95.94 358 ALA A CA 1
ATOM 2836 C C . ALA A 1 358 ? -19.165 -4.971 15.258 1.00 95.94 358 ALA A C 1
ATOM 2838 O O . ALA A 1 358 ? -18.394 -5.579 16.009 1.00 95.94 358 ALA A O 1
ATOM 2839 N N . ILE A 1 359 ? -19.659 -5.500 14.140 1.00 98.00 359 ILE A N 1
ATOM 2840 C CA . ILE A 1 359 ? -19.275 -6.790 13.572 1.00 98.00 359 ILE A CA 1
ATOM 2841 C C . ILE A 1 359 ? -18.528 -6.529 12.262 1.00 98.00 359 ILE A C 1
ATOM 2843 O O . ILE A 1 359 ? -19.074 -5.923 11.341 1.00 98.00 359 ILE A O 1
ATOM 2847 N N . VAL A 1 360 ? -17.294 -7.014 12.156 1.00 97.75 360 VAL A N 1
ATOM 2848 C CA . VAL A 1 360 ? -16.457 -6.863 10.959 1.00 97.75 360 VAL A CA 1
ATOM 2849 C C . VAL A 1 360 ? -16.215 -8.216 10.296 1.00 97.75 360 VAL A C 1
ATOM 2851 O O . VAL A 1 360 ? -15.685 -9.145 10.905 1.00 97.75 360 VAL A O 1
ATOM 2854 N N . VAL A 1 361 ? -16.620 -8.345 9.034 1.00 97.81 361 VAL A N 1
ATOM 2855 C CA . VAL A 1 361 ? -16.494 -9.574 8.242 1.00 97.81 361 VAL A CA 1
ATOM 2856 C C . VAL A 1 361 ? -15.292 -9.470 7.312 1.00 97.81 361 VAL A C 1
ATOM 2858 O O . VAL A 1 361 ? -15.204 -8.551 6.504 1.00 97.81 361 VAL A O 1
ATOM 2861 N N . GLY A 1 362 ? -14.366 -10.421 7.410 1.00 96.44 362 GLY A N 1
ATOM 2862 C CA . GLY A 1 362 ? -13.179 -10.462 6.564 1.00 96.44 362 GLY A CA 1
ATOM 2863 C C . GLY A 1 362 ? -13.502 -10.773 5.102 1.00 96.44 362 GLY A C 1
ATOM 2864 O O . GLY A 1 362 ? -14.363 -11.604 4.794 1.00 96.44 362 GLY A O 1
ATOM 2865 N N . SER A 1 363 ? -12.796 -10.116 4.187 1.00 93.75 363 SER A N 1
ATOM 2866 C CA . SER A 1 363 ? -12.932 -10.309 2.742 1.00 93.75 363 SER A CA 1
ATOM 2867 C C . SER A 1 363 ? -12.459 -11.656 2.191 1.00 93.75 363 SER A C 1
ATOM 2869 O O . SER A 1 363 ? -12.850 -12.005 1.082 1.00 93.75 363 SER A O 1
ATOM 2871 N N . GLY A 1 364 ? -11.661 -12.435 2.925 1.00 88.94 364 GLY A N 1
ATOM 2872 C CA . GLY A 1 364 ? -11.028 -13.657 2.415 1.00 88.94 364 GLY A CA 1
ATOM 2873 C C . GLY A 1 364 ? -11.997 -14.775 2.015 1.00 88.94 364 GLY A C 1
ATOM 2874 O O . GLY A 1 364 ? -11.610 -15.692 1.295 1.00 88.94 364 GLY A O 1
ATOM 2875 N N . GLY A 1 365 ? -13.264 -14.685 2.426 1.00 86.81 365 GLY A N 1
ATOM 2876 C CA . GLY A 1 365 ? -14.355 -15.529 1.931 1.00 86.81 365 GLY A CA 1
ATOM 2877 C C . GLY A 1 365 ? -14.966 -15.048 0.610 1.00 86.81 365 GLY A C 1
ATOM 2878 O O . GLY A 1 365 ? -16.027 -15.528 0.227 1.00 86.81 365 GLY A O 1
ATOM 2879 N N . GLY A 1 366 ? -14.365 -14.080 -0.082 1.00 88.69 366 GLY A N 1
ATOM 2880 C CA . GLY A 1 366 ? -14.817 -13.559 -1.371 1.00 88.69 366 GLY A CA 1
ATOM 2881 C C . GLY A 1 366 ? -16.305 -13.190 -1.402 1.00 88.69 366 GLY A C 1
ATOM 2882 O O . GLY A 1 366 ? -16.850 -12.599 -0.468 1.00 88.69 366 GLY A O 1
ATOM 2883 N N . VAL A 1 367 ? -17.017 -13.576 -2.461 1.00 86.31 367 VAL A N 1
ATOM 2884 C CA . VAL A 1 367 ? -18.455 -13.274 -2.608 1.00 86.31 367 VAL A CA 1
ATOM 2885 C C . VAL A 1 367 ? -19.302 -13.830 -1.443 1.00 86.31 367 VAL A C 1
ATOM 2887 O O . VAL A 1 367 ? -20.301 -13.209 -1.058 1.00 86.31 367 VAL A O 1
ATOM 2890 N N . SER A 1 368 ? -18.892 -14.932 -0.801 1.00 86.94 368 SER A N 1
ATOM 2891 C CA . SER A 1 368 ? -19.598 -15.481 0.369 1.00 86.94 368 SER A CA 1
ATOM 2892 C C . SER A 1 368 ? -19.470 -14.611 1.618 1.00 86.94 368 SER A C 1
ATOM 2894 O O . SER A 1 368 ? -20.388 -14.617 2.445 1.00 86.94 368 SER A O 1
ATOM 2896 N N . SER A 1 369 ? -18.407 -13.808 1.753 1.00 92.12 369 SER A N 1
ATOM 2897 C CA . SER A 1 369 ? -18.295 -12.813 2.830 1.00 92.12 369 SER A CA 1
ATOM 2898 C C . SER A 1 369 ? -19.439 -11.801 2.763 1.00 92.12 369 SER A C 1
ATOM 2900 O O . SER A 1 369 ? -20.043 -11.480 3.787 1.00 92.12 369 SER A O 1
ATOM 2902 N N . ARG A 1 370 ? -19.841 -11.381 1.553 1.00 90.56 370 ARG A N 1
ATOM 2903 C CA . ARG A 1 370 ? -21.002 -10.494 1.349 1.00 90.56 370 ARG A CA 1
ATOM 2904 C C . ARG A 1 370 ? -22.316 -11.139 1.758 1.00 90.56 370 ARG A C 1
ATOM 2906 O O . ARG A 1 370 ? -23.130 -10.507 2.432 1.00 90.56 370 ARG A O 1
ATOM 2913 N N . ALA A 1 371 ? -22.519 -12.400 1.385 1.00 89.62 371 ALA A N 1
ATOM 2914 C CA . ALA A 1 371 ? -23.700 -13.148 1.806 1.00 89.62 371 ALA A CA 1
ATOM 2915 C C . ALA A 1 371 ? -23.744 -13.322 3.334 1.00 89.62 371 ALA A C 1
ATOM 2917 O O . ALA A 1 371 ? -24.809 -13.197 3.939 1.00 89.62 371 ALA A O 1
ATOM 2918 N N . THR A 1 372 ? -22.591 -13.574 3.956 1.00 93.25 372 THR A N 1
ATOM 2919 C CA . THR A 1 372 ? -22.446 -13.728 5.408 1.00 93.25 372 THR A CA 1
ATOM 2920 C C . THR A 1 372 ? -22.749 -12.424 6.139 1.00 93.25 372 THR A C 1
ATOM 2922 O O . THR A 1 372 ? -23.578 -12.431 7.045 1.00 93.25 372 THR A O 1
ATOM 2925 N N . ALA A 1 373 ? -22.167 -11.301 5.706 1.00 95.06 373 ALA A N 1
ATOM 2926 C CA . ALA A 1 373 ? -22.405 -9.982 6.291 1.00 95.06 373 ALA A CA 1
ATOM 2927 C C . ALA A 1 373 ? -23.889 -9.588 6.245 1.00 95.06 373 ALA A C 1
ATOM 2929 O O . ALA A 1 373 ? -24.461 -9.214 7.266 1.00 95.06 373 ALA A O 1
ATOM 2930 N N . ARG A 1 374 ? -24.552 -9.771 5.092 1.00 94.50 374 ARG A N 1
ATOM 2931 C CA . ARG A 1 374 ? -25.993 -9.502 4.956 1.00 94.50 374 ARG A CA 1
ATOM 2932 C C . ARG A 1 374 ? -26.827 -10.326 5.940 1.00 94.50 374 ARG A C 1
ATOM 2934 O O . ARG A 1 374 ? -27.674 -9.779 6.637 1.00 94.50 374 ARG A O 1
ATOM 2941 N N . LYS A 1 375 ? -26.584 -11.638 6.000 1.00 94.44 375 LYS A N 1
ATOM 2942 C CA . LYS A 1 375 ? -27.327 -12.548 6.884 1.00 94.44 375 LYS A CA 1
ATOM 2943 C C . LYS A 1 375 ? -27.064 -12.267 8.364 1.00 94.44 375 LYS A C 1
ATOM 2945 O O . LYS A 1 375 ? -27.972 -12.408 9.173 1.00 94.44 375 LYS A O 1
ATOM 2950 N N . LEU A 1 376 ? -25.842 -11.872 8.725 1.00 95.94 376 LEU A N 1
ATOM 2951 C CA . LEU A 1 376 ? -25.530 -11.421 10.080 1.00 95.94 376 LEU A CA 1
ATOM 2952 C C . LEU A 1 376 ? -26.263 -10.125 10.419 1.00 95.94 376 LEU A C 1
ATOM 2954 O O . LEU A 1 376 ? -26.749 -10.015 11.535 1.00 95.94 376 LEU A O 1
ATOM 2958 N N . GLY A 1 377 ? -26.416 -9.199 9.468 1.00 95.50 377 GLY A N 1
ATOM 2959 C CA . GLY A 1 377 ? -27.237 -7.999 9.649 1.00 95.50 377 GLY A CA 1
ATOM 2960 C C . GLY A 1 377 ? -28.689 -8.327 10.012 1.00 95.50 377 GLY A C 1
ATOM 2961 O O . GLY A 1 377 ? -29.218 -7.771 10.966 1.00 95.50 377 GLY A O 1
ATOM 2962 N N . GLU A 1 378 ? -29.303 -9.296 9.325 1.00 93.56 378 GLU A N 1
ATOM 2963 C CA . GLU A 1 378 ? -30.671 -9.756 9.626 1.00 93.56 378 GLU A CA 1
ATOM 2964 C C . GLU A 1 378 ? -30.798 -10.333 11.049 1.00 93.56 378 GLU A C 1
ATOM 2966 O O . GLU A 1 378 ? -31.778 -10.074 11.747 1.00 93.56 378 GLU A O 1
ATOM 2971 N N . VAL A 1 379 ? -29.810 -11.118 11.490 1.00 94.12 379 VAL A N 1
ATOM 2972 C CA . VAL A 1 379 ? -29.789 -11.708 12.841 1.00 94.12 379 VAL A CA 1
ATOM 2973 C C . VAL A 1 379 ? -29.470 -10.657 13.906 1.00 94.12 379 VAL A C 1
ATOM 2975 O O . VAL A 1 379 ? -30.026 -10.706 15.001 1.00 94.12 379 VAL A O 1
ATOM 2978 N N . LEU A 1 380 ? -28.611 -9.690 13.585 1.00 95.25 380 LEU A N 1
ATOM 2979 C CA . LEU A 1 380 ? -28.238 -8.604 14.480 1.00 95.25 380 LEU A CA 1
ATOM 2980 C C . LEU A 1 380 ? -29.445 -7.734 14.824 1.00 95.25 380 LEU A C 1
ATOM 2982 O O . LEU A 1 380 ? -29.647 -7.466 16.000 1.00 95.25 380 LEU A O 1
ATOM 2986 N N . THR A 1 381 ? -30.271 -7.365 13.837 1.00 93.75 381 THR A N 1
ATOM 2987 C CA . THR A 1 381 ? -31.503 -6.597 14.083 1.00 93.75 381 THR A CA 1
ATOM 2988 C C . THR A 1 381 ? -32.399 -7.301 15.102 1.00 93.75 381 THR A C 1
ATOM 2990 O O . THR A 1 381 ? -32.847 -6.677 16.061 1.00 93.75 381 THR A O 1
ATOM 2993 N N . GLN A 1 382 ? -32.570 -8.621 14.968 1.00 91.31 382 GLN A N 1
ATOM 2994 C CA . GLN A 1 382 ? -33.341 -9.424 15.924 1.00 91.31 382 GLN A CA 1
ATOM 2995 C C . GLN A 1 382 ? -32.704 -9.416 17.322 1.00 91.31 382 GLN A C 1
ATOM 2997 O O . GLN A 1 382 ? -33.410 -9.289 18.319 1.00 91.31 382 GLN A O 1
ATOM 3002 N N . ALA A 1 383 ? -31.377 -9.540 17.411 1.00 91.69 383 ALA A N 1
ATOM 3003 C CA . ALA A 1 383 ? -30.659 -9.525 18.685 1.00 91.69 383 ALA A CA 1
ATOM 3004 C C . ALA A 1 383 ? -30.763 -8.162 19.394 1.00 91.69 383 ALA A C 1
ATOM 3006 O O . ALA A 1 383 ? -31.037 -8.118 20.593 1.00 91.69 383 ALA A O 1
ATOM 3007 N N . THR A 1 384 ? -30.600 -7.057 18.660 1.00 91.31 384 THR A N 1
ATOM 3008 C CA . THR A 1 384 ? -30.710 -5.697 19.207 1.00 91.31 384 THR A CA 1
ATOM 3009 C C . THR A 1 384 ? -32.138 -5.368 19.629 1.00 91.31 384 THR A C 1
ATOM 3011 O O . THR A 1 384 ? -32.334 -4.786 20.689 1.00 91.31 384 THR A O 1
ATOM 3014 N N . GLU A 1 385 ? -33.150 -5.787 18.860 1.00 89.50 385 GLU A N 1
ATOM 3015 C CA . GLU A 1 385 ? -34.560 -5.600 19.231 1.00 89.50 385 GLU A CA 1
ATOM 3016 C C . GLU A 1 385 ? -34.914 -6.382 20.499 1.00 89.50 385 GLU A C 1
ATOM 3018 O O . GLU A 1 385 ? -35.526 -5.824 21.409 1.00 89.50 385 GLU A O 1
ATOM 3023 N N . ARG A 1 386 ? -34.486 -7.650 20.602 1.00 87.75 386 ARG A N 1
ATOM 3024 C CA . ARG A 1 386 ? -34.687 -8.463 21.814 1.00 87.75 386 ARG A CA 1
ATOM 3025 C C . ARG A 1 386 ? -34.024 -7.839 23.041 1.00 87.75 386 ARG A C 1
ATOM 3027 O O . ARG A 1 386 ? -34.596 -7.892 24.123 1.00 87.75 386 ARG A O 1
ATOM 3034 N N . TRP A 1 387 ? -32.836 -7.256 22.881 1.00 85.69 387 TRP A N 1
ATOM 3035 C CA . TRP A 1 387 ? -32.140 -6.577 23.972 1.00 85.69 387 TRP A CA 1
ATOM 3036 C C . TRP A 1 387 ? -32.835 -5.274 24.380 1.00 85.69 387 TRP A C 1
ATOM 3038 O O . TRP A 1 387 ? -33.127 -5.077 25.557 1.00 85.69 387 TRP A O 1
ATOM 3048 N N . ASN A 1 388 ? -33.121 -4.387 23.427 1.00 86.38 388 ASN A N 1
ATOM 3049 C CA . ASN A 1 388 ? -33.673 -3.062 23.722 1.00 86.38 388 ASN A CA 1
ATOM 3050 C C . ASN A 1 388 ? -35.105 -3.157 24.274 1.00 86.38 388 ASN A C 1
ATOM 3052 O O . ASN A 1 388 ? -35.467 -2.411 25.176 1.00 86.38 388 ASN A O 1
ATOM 3056 N N . ASN A 1 389 ? -35.890 -4.141 23.825 1.00 83.50 389 ASN A N 1
ATOM 3057 C CA . ASN A 1 389 ? -37.259 -4.350 24.300 1.00 83.50 389 ASN A CA 1
ATOM 3058 C C . ASN A 1 389 ? -37.353 -5.258 25.538 1.00 83.50 389 ASN A C 1
ATOM 3060 O O . ASN A 1 389 ? -38.459 -5.596 25.953 1.00 83.50 389 ASN A O 1
ATOM 3064 N N . ARG A 1 390 ? -36.229 -5.668 26.146 1.00 80.56 390 ARG A N 1
ATOM 3065 C CA . ARG A 1 390 ? -36.232 -6.645 27.252 1.00 80.56 390 ARG A CA 1
ATOM 3066 C C . ARG A 1 390 ? -37.065 -6.194 28.457 1.00 80.56 390 ARG A C 1
ATOM 3068 O O . ARG A 1 390 ? -37.702 -7.028 29.082 1.00 80.56 390 ARG A O 1
ATOM 3075 N N . LEU A 1 391 ? -37.108 -4.890 28.730 1.00 76.88 391 LEU A N 1
ATOM 3076 C CA . LEU A 1 391 ? -37.847 -4.299 29.853 1.00 76.88 391 LEU A CA 1
ATOM 3077 C C . LEU A 1 391 ? -39.290 -3.905 29.499 1.00 76.88 391 LEU A C 1
ATOM 3079 O O . LEU A 1 391 ? -40.027 -3.441 30.364 1.00 76.88 391 LEU A O 1
ATOM 3083 N N . ILE A 1 392 ? -39.703 -4.057 28.237 1.00 78.00 392 ILE A N 1
ATOM 3084 C CA . ILE A 1 392 ? -41.062 -3.730 27.802 1.00 78.00 392 ILE A CA 1
ATOM 3085 C C . ILE A 1 392 ? -41.939 -4.960 28.040 1.00 78.00 392 ILE A C 1
ATOM 3087 O O . ILE A 1 392 ? -41.673 -6.026 27.482 1.00 78.00 392 ILE A O 1
ATOM 3091 N N . GLN A 1 393 ? -42.976 -4.809 28.863 1.00 74.88 393 GLN A N 1
ATOM 3092 C CA . GLN A 1 393 ? -44.013 -5.824 29.039 1.00 74.88 393 GLN A CA 1
ATOM 3093 C C . GLN A 1 393 ? -44.911 -5.850 27.796 1.00 74.88 393 GLN A C 1
ATOM 3095 O O . GLN A 1 393 ? -45.373 -4.803 27.325 1.00 74.88 393 GLN A O 1
ATOM 3100 N N . GLY A 1 394 ? -45.116 -7.036 27.222 1.00 75.31 394 GLY A N 1
ATOM 3101 C CA . GLY A 1 394 ? -46.010 -7.210 26.078 1.00 75.31 394 GLY A CA 1
ATOM 3102 C C . GLY A 1 394 ? -47.458 -6.841 26.424 1.00 75.31 394 GLY A C 1
ATOM 3103 O O . GLY A 1 394 ? -47.895 -7.026 27.551 1.00 75.31 394 GLY A O 1
ATOM 3104 N N . GLN A 1 395 ? -48.238 -6.351 25.449 1.00 76.19 395 GLN A N 1
ATOM 3105 C CA . GLN A 1 395 ? -49.658 -6.015 25.681 1.00 76.19 395 GLN A CA 1
ATOM 3106 C C . GLN A 1 395 ? -50.501 -7.221 26.131 1.00 76.19 395 GLN A C 1
ATOM 3108 O O . GLN A 1 395 ? -51.507 -7.031 26.810 1.00 76.19 395 GLN A O 1
ATOM 3113 N N . ASP A 1 396 ? -50.075 -8.428 25.753 1.00 80.38 396 ASP A N 1
ATOM 3114 C CA . ASP A 1 396 ? -50.713 -9.704 26.087 1.00 80.38 396 ASP A CA 1
ATOM 3115 C C . ASP A 1 396 ? -49.909 -10.519 27.130 1.00 80.38 396 ASP A C 1
ATOM 3117 O O . ASP A 1 396 ? -50.243 -11.674 27.374 1.00 80.38 396 ASP A O 1
ATOM 3121 N N . GLU A 1 397 ? -48.837 -9.955 27.701 1.00 81.25 397 GLU A N 1
ATOM 3122 C CA . GLU A 1 397 ? -47.958 -10.615 28.681 1.00 81.25 397 GLU A CA 1
ATOM 3123 C C . GLU A 1 397 ? -48.379 -10.202 30.096 1.00 81.25 397 GLU A C 1
ATOM 3125 O O . GLU A 1 397 ? -48.410 -9.009 30.408 1.00 81.25 397 GLU A O 1
ATOM 3130 N N . ASP A 1 398 ? -48.736 -11.166 30.945 1.00 86.56 398 ASP A N 1
ATOM 3131 C CA . ASP A 1 398 ? -49.077 -10.878 32.338 1.00 86.56 398 ASP A CA 1
ATOM 3132 C C . ASP A 1 398 ? -47.823 -10.677 33.209 1.00 86.56 398 ASP A C 1
ATOM 3134 O O . ASP A 1 398 ? -46.685 -10.798 32.748 1.00 86.56 398 ASP A O 1
ATOM 3138 N N . ASP A 1 399 ? -48.023 -10.252 34.460 1.00 83.44 399 ASP A N 1
ATOM 3139 C CA . ASP A 1 399 ? -46.913 -9.905 35.357 1.00 83.44 399 ASP A CA 1
ATOM 3140 C C . ASP A 1 399 ? -46.046 -11.135 35.693 1.00 83.44 399 ASP A C 1
ATOM 3142 O O . ASP A 1 399 ? -44.829 -11.006 35.824 1.00 83.44 399 ASP A O 1
ATOM 3146 N N . GLU A 1 400 ? -46.649 -12.328 35.783 1.00 84.38 400 GLU A N 1
ATOM 3147 C CA . GLU A 1 400 ? -45.931 -13.582 36.056 1.00 84.38 400 GLU A CA 1
ATOM 3148 C C . GLU A 1 400 ? -45.066 -14.003 34.856 1.00 84.38 400 GLU A C 1
ATOM 3150 O O . GLU A 1 400 ? -43.886 -14.314 35.040 1.00 84.38 400 GLU A O 1
ATOM 3155 N N . ASP A 1 401 ? -45.601 -13.939 33.631 1.00 80.94 401 ASP A N 1
ATOM 3156 C CA . ASP A 1 401 ? -44.863 -14.241 32.399 1.00 80.94 401 ASP A CA 1
ATOM 3157 C C . ASP A 1 401 ? -43.697 -13.256 32.182 1.00 80.94 401 ASP A C 1
ATOM 3159 O O . ASP A 1 401 ? -42.588 -13.653 31.795 1.00 80.94 401 ASP A O 1
ATOM 3163 N N . PHE A 1 402 ? -43.912 -11.969 32.480 1.00 80.31 402 PHE A N 1
ATOM 3164 C CA . PHE A 1 402 ? -42.870 -10.944 32.411 1.00 80.31 402 PHE A CA 1
ATOM 3165 C C . PHE A 1 402 ? -41.748 -11.202 33.424 1.00 80.31 402 PHE A C 1
ATOM 3167 O O . PHE A 1 402 ? -40.563 -11.149 33.070 1.00 80.31 402 PHE A O 1
ATOM 3174 N N . GLU A 1 403 ? -42.101 -11.513 34.676 1.00 80.75 403 GLU A N 1
ATOM 3175 C CA . GLU A 1 403 ? -41.135 -11.868 35.716 1.00 80.75 403 GLU A CA 1
ATOM 3176 C C . GLU A 1 403 ? -40.353 -13.135 35.345 1.00 80.75 403 GLU A C 1
ATOM 3178 O O . GLU A 1 403 ? -39.123 -13.133 35.443 1.00 80.75 403 GLU A O 1
ATOM 3183 N N . GLU A 1 404 ? -41.008 -14.188 34.841 1.00 80.62 404 GLU A N 1
ATOM 3184 C CA . GLU A 1 404 ? -40.334 -15.404 34.367 1.00 80.62 404 GLU A CA 1
ATOM 3185 C C . GLU A 1 404 ? -39.370 -15.114 33.214 1.00 80.62 404 GLU A C 1
ATOM 3187 O O . GLU A 1 404 ? -38.234 -15.601 33.221 1.00 80.62 404 GLU A O 1
ATOM 3192 N N . ARG A 1 405 ? -39.771 -14.286 32.242 1.00 81.88 405 ARG A N 1
ATOM 3193 C CA . ARG A 1 405 ? -38.908 -13.891 31.124 1.00 81.88 405 ARG A CA 1
ATOM 3194 C C . ARG A 1 405 ? -37.700 -13.090 31.595 1.00 81.88 405 ARG A C 1
ATOM 3196 O O . ARG A 1 405 ? -36.588 -13.352 31.130 1.00 81.88 405 ARG A O 1
ATOM 3203 N N . MET A 1 406 ? -37.888 -12.143 32.511 1.00 76.88 406 MET A N 1
ATOM 3204 C CA . MET A 1 406 ? -36.797 -11.355 33.093 1.00 76.88 406 MET A CA 1
ATOM 3205 C C . MET A 1 406 ? -35.842 -12.223 33.914 1.00 76.88 406 MET A C 1
ATOM 3207 O O . MET A 1 406 ? -34.621 -12.066 33.835 1.00 76.88 406 MET A O 1
ATOM 3211 N N . LEU A 1 407 ? -36.376 -13.198 34.645 1.00 76.62 407 LEU A N 1
ATOM 3212 C CA . LEU A 1 407 ? -35.596 -14.127 35.450 1.00 76.62 407 LEU A CA 1
ATOM 3213 C C . LEU A 1 407 ? -34.827 -15.121 34.562 1.00 76.62 407 LEU A C 1
ATOM 3215 O O . LEU A 1 407 ? -33.643 -15.367 34.798 1.00 76.62 407 LEU A O 1
ATOM 3219 N N . ALA A 1 408 ? -35.436 -15.611 33.480 1.00 74.38 408 ALA A N 1
ATOM 3220 C CA . ALA A 1 408 ? -34.767 -16.406 32.451 1.00 74.38 408 ALA A CA 1
ATOM 3221 C C . ALA A 1 408 ? -33.680 -15.602 31.718 1.00 74.38 408 ALA A C 1
ATOM 3223 O O . ALA A 1 408 ? -32.587 -16.116 31.470 1.00 74.38 408 ALA A O 1
ATOM 3224 N N . PHE A 1 409 ? -33.943 -14.329 31.412 1.00 72.94 409 PHE A N 1
ATOM 3225 C CA . PHE A 1 409 ? -32.967 -13.422 30.814 1.00 72.94 409 PHE A CA 1
ATOM 3226 C C . PHE A 1 409 ? -31.759 -13.221 31.736 1.00 72.94 409 PHE A C 1
ATOM 3228 O O . PHE A 1 409 ? -30.623 -13.385 31.286 1.00 72.94 409 PHE A O 1
ATOM 3235 N N . SER A 1 410 ? -32.000 -12.951 33.023 1.00 71.25 410 SER A N 1
ATOM 3236 C CA . SER A 1 410 ? -30.962 -12.816 34.051 1.00 71.25 410 SER A CA 1
ATOM 3237 C C . SER A 1 410 ? -30.136 -14.102 34.203 1.00 71.25 410 SER A C 1
ATOM 3239 O O . SER A 1 410 ? -28.906 -14.058 34.199 1.00 71.25 410 SER A O 1
ATOM 3241 N N . GLN A 1 411 ? -30.784 -15.274 34.215 1.00 72.06 411 GLN A N 1
ATOM 3242 C CA . GLN A 1 411 ? -30.095 -16.571 34.270 1.00 72.06 411 GLN A CA 1
ATOM 3243 C C . GLN A 1 411 ? -29.232 -16.857 33.031 1.00 72.06 411 GLN A C 1
ATOM 3245 O O . GLN A 1 411 ? -28.156 -17.442 33.156 1.00 72.06 411 GLN A O 1
ATOM 3250 N N . MET A 1 412 ? -29.679 -16.460 31.834 1.00 60.00 412 MET A N 1
ATOM 3251 C CA . MET A 1 412 ? -28.913 -16.638 30.591 1.00 60.00 412 MET A CA 1
ATOM 3252 C C . MET A 1 412 ? -27.756 -15.636 30.434 1.00 60.00 412 MET A C 1
ATOM 3254 O O . MET A 1 412 ? -26.850 -15.875 29.628 1.00 60.00 412 MET A O 1
ATOM 3258 N N . HIS A 1 413 ? -27.763 -14.540 31.201 1.00 64.31 413 HIS A N 1
ATOM 3259 C CA . HIS A 1 413 ? -26.776 -13.458 31.128 1.00 64.31 413 HIS A CA 1
ATOM 3260 C C . HIS A 1 413 ? -26.192 -13.136 32.519 1.00 64.31 413 HIS A C 1
ATOM 3262 O O . HIS A 1 413 ? -26.345 -12.021 33.014 1.00 64.31 413 HIS A O 1
ATOM 3268 N N . PRO A 1 414 ? -25.456 -14.075 33.148 1.00 58.47 414 PRO A N 1
ATOM 3269 C CA . PRO A 1 414 ? -24.977 -13.939 34.531 1.00 58.47 414 PRO A CA 1
ATOM 3270 C C . PRO A 1 414 ? -23.942 -12.819 34.748 1.00 58.47 414 PRO A C 1
ATOM 3272 O O . PRO A 1 414 ? -23.633 -12.487 35.887 1.00 58.47 414 PRO A O 1
ATOM 3275 N N . ASN A 1 415 ? -23.401 -12.241 33.670 1.00 55.72 415 ASN A N 1
ATOM 3276 C CA . ASN A 1 415 ? -22.444 -11.131 33.713 1.00 55.72 415 ASN A CA 1
ATOM 3277 C C . ASN A 1 415 ? -23.110 -9.744 33.564 1.00 55.72 415 ASN A C 1
ATOM 3279 O O . ASN A 1 415 ? -22.399 -8.752 33.417 1.00 55.72 415 ASN A O 1
ATOM 3283 N N . HIS A 1 416 ? -24.445 -9.669 33.553 1.00 56.94 416 HIS A N 1
ATOM 3284 C CA . HIS A 1 416 ? -25.206 -8.416 33.507 1.00 56.94 416 HIS A CA 1
ATOM 3285 C C . HIS A 1 416 ? -25.022 -7.618 34.810 1.00 56.94 416 HIS A C 1
ATOM 3287 O O . HIS A 1 416 ? -25.159 -8.182 35.895 1.00 56.94 416 HIS A O 1
ATOM 3293 N N . LYS A 1 417 ? -24.721 -6.317 34.714 1.00 56.16 417 LYS A N 1
ATOM 3294 C CA . LYS A 1 417 ? -24.707 -5.383 35.852 1.00 56.16 417 LYS A CA 1
ATOM 3295 C C . LYS A 1 417 ? -25.896 -4.428 35.739 1.00 56.16 417 LYS A C 1
ATOM 3297 O O . LYS A 1 417 ? -26.203 -3.988 34.640 1.00 56.16 417 LYS A O 1
ATOM 3302 N N . ASP A 1 418 ? -26.507 -4.063 36.862 1.00 52.88 418 ASP A N 1
ATOM 3303 C CA . ASP A 1 418 ? -27.693 -3.183 36.906 1.00 52.88 418 ASP A CA 1
ATOM 3304 C C . ASP A 1 418 ? -27.424 -1.772 36.319 1.00 52.88 418 ASP A C 1
ATOM 3306 O O . ASP A 1 418 ? -28.333 -1.084 35.877 1.00 52.88 418 ASP A O 1
ATOM 3310 N N . GLU A 1 419 ? -26.157 -1.348 36.231 1.00 51.97 419 GLU A N 1
ATOM 3311 C CA . GLU A 1 419 ? -25.739 -0.070 35.620 1.00 51.97 419 GLU A CA 1
ATOM 3312 C C . GLU A 1 419 ? -25.791 -0.066 34.071 1.00 51.97 419 GLU A C 1
ATOM 3314 O O . GLU A 1 419 ? -25.676 0.993 33.458 1.00 51.97 419 GLU A O 1
ATOM 3319 N N . ASP A 1 420 ? -25.970 -1.226 33.422 1.00 52.62 420 ASP A N 1
ATOM 3320 C CA . ASP A 1 420 ? -26.123 -1.368 31.959 1.00 52.62 420 ASP A CA 1
ATOM 3321 C C . ASP A 1 420 ? -27.582 -1.158 31.479 1.00 52.62 420 ASP A C 1
ATOM 3323 O O . ASP A 1 420 ? -27.882 -1.321 30.290 1.00 52.62 420 ASP A O 1
ATOM 3327 N N . GLU A 1 421 ? -28.517 -0.845 32.384 1.00 54.00 421 GLU A N 1
ATOM 3328 C CA . GLU A 1 421 ? -29.958 -0.849 32.098 1.00 54.00 421 GLU A CA 1
ATOM 3329 C C . GLU A 1 421 ? -30.415 0.257 31.127 1.00 54.00 421 GLU A C 1
ATOM 3331 O O . GLU A 1 421 ? -31.339 0.020 30.345 1.00 54.00 421 GLU A O 1
ATOM 3336 N N . ASP A 1 422 ? -29.700 1.386 31.069 1.00 52.19 422 ASP A N 1
ATOM 3337 C CA . ASP A 1 422 ? -30.154 2.631 30.425 1.00 52.19 422 ASP A CA 1
ATOM 3338 C C . ASP A 1 422 ? -29.672 2.868 28.972 1.00 52.19 422 ASP A C 1
ATOM 3340 O O . ASP A 1 422 ? -29.955 3.924 28.399 1.00 52.19 422 ASP A O 1
ATOM 3344 N N . ILE A 1 423 ? -28.943 1.934 28.337 1.00 64.88 423 ILE A N 1
ATOM 3345 C CA . ILE A 1 423 ? -28.354 2.163 26.998 1.00 64.88 423 ILE A CA 1
ATOM 3346 C C . ILE A 1 423 ? -28.926 1.212 25.938 1.00 64.88 423 ILE A C 1
ATOM 3348 O O . ILE A 1 423 ? -28.717 -0.004 25.980 1.00 64.88 423 ILE A O 1
ATOM 3352 N N . ASP A 1 424 ? -29.572 1.793 24.920 1.00 83.06 424 ASP A N 1
ATOM 3353 C CA . ASP A 1 424 ? -29.921 1.105 23.673 1.00 83.06 424 ASP A CA 1
ATOM 3354 C C . ASP A 1 424 ? -28.662 0.518 23.021 1.00 83.06 424 ASP A C 1
ATOM 3356 O O . ASP A 1 424 ? -27.751 1.249 22.612 1.00 83.06 424 ASP A O 1
ATOM 3360 N N . TRP A 1 425 ? -28.618 -0.804 22.852 1.00 89.50 425 TRP A N 1
ATOM 3361 C CA . TRP A 1 425 ? -27.511 -1.453 22.159 1.00 89.50 425 TRP A CA 1
ATOM 3362 C C . TRP A 1 425 ? -27.609 -1.186 20.654 1.00 89.50 425 TRP A C 1
ATOM 3364 O O . TRP A 1 425 ? -28.573 -1.570 19.984 1.00 89.50 425 TRP A O 1
ATOM 3374 N N . LYS A 1 426 ? -26.579 -0.519 20.119 1.00 90.75 426 LYS A N 1
ATOM 3375 C CA . LYS A 1 426 ? -26.423 -0.203 18.696 1.00 90.75 426 LYS A CA 1
ATOM 3376 C C . LYS A 1 426 ? -25.201 -0.916 18.136 1.00 90.75 426 LYS A C 1
ATOM 3378 O O . LYS A 1 426 ? -24.126 -0.895 18.728 1.00 90.75 426 LYS A O 1
ATOM 3383 N N . CYS A 1 427 ? -25.367 -1.527 16.971 1.00 93.50 427 CYS A N 1
ATOM 3384 C CA . CYS A 1 427 ? -24.325 -2.297 16.309 1.00 93.50 427 CYS A CA 1
ATOM 3385 C C . CYS A 1 427 ? -24.589 -2.336 14.801 1.00 93.50 427 CYS A C 1
ATOM 3387 O O . CYS A 1 427 ? -25.738 -2.249 14.363 1.00 93.50 427 CYS A O 1
ATOM 3389 N N . ASN A 1 428 ? -23.539 -2.484 14.000 1.00 95.44 428 ASN A N 1
ATOM 3390 C CA . ASN A 1 428 ? -23.643 -2.654 12.554 1.00 95.44 428 ASN A CA 1
ATOM 3391 C C . ASN A 1 428 ? -22.684 -3.738 12.045 1.00 95.44 428 ASN A C 1
ATOM 3393 O O . ASN A 1 428 ? -21.765 -4.151 12.753 1.00 95.44 428 ASN A O 1
ATOM 3397 N N . VAL A 1 429 ? -22.925 -4.204 10.816 1.00 97.31 429 VAL A N 1
ATOM 3398 C CA . VAL A 1 429 ? -22.124 -5.244 10.158 1.00 97.31 429 VAL A CA 1
ATOM 3399 C C . VAL A 1 429 ? -21.498 -4.678 8.894 1.00 97.31 429 VAL A C 1
ATOM 3401 O O . VAL A 1 429 ? -22.231 -4.313 7.979 1.00 97.31 429 VAL A O 1
ATOM 3404 N N . ASP A 1 430 ? -20.170 -4.670 8.826 1.00 96.88 430 ASP A N 1
ATOM 3405 C CA . ASP A 1 430 ? -19.418 -4.220 7.651 1.00 96.88 430 ASP A CA 1
ATOM 3406 C C . ASP A 1 430 ? -18.380 -5.253 7.214 1.00 96.88 430 ASP A C 1
ATOM 3408 O O . ASP A 1 430 ? -17.934 -6.094 7.995 1.00 96.88 430 ASP A O 1
ATOM 3412 N N . ILE A 1 431 ? -17.982 -5.186 5.944 1.00 96.50 431 ILE A N 1
ATOM 3413 C CA . ILE A 1 431 ? -16.860 -5.967 5.415 1.00 96.50 431 ILE A CA 1
ATOM 3414 C C . ILE A 1 431 ? -15.589 -5.140 5.539 1.00 96.50 431 ILE A C 1
ATOM 3416 O O . ILE A 1 431 ? -15.615 -3.941 5.279 1.00 96.50 431 ILE A O 1
ATOM 3420 N N . VAL A 1 432 ? -14.479 -5.783 5.888 1.00 96.06 432 VAL A N 1
ATOM 3421 C CA . VAL A 1 432 ? -13.151 -5.164 5.953 1.00 96.06 432 VAL A CA 1
ATOM 3422 C C . VAL A 1 432 ? -12.125 -6.013 5.207 1.00 96.06 432 VAL A C 1
ATOM 3424 O O . VAL A 1 432 ? -12.286 -7.230 5.087 1.00 96.06 432 VAL A O 1
ATOM 3427 N N . ASP A 1 433 ? -11.061 -5.370 4.724 1.00 94.00 433 ASP A N 1
ATOM 3428 C CA . ASP A 1 433 ? -9.897 -6.084 4.198 1.00 94.00 433 ASP A CA 1
ATOM 3429 C C . ASP A 1 433 ? -9.207 -6.849 5.337 1.00 94.00 433 ASP A C 1
ATOM 3431 O O . ASP A 1 433 ? -8.759 -6.262 6.324 1.00 94.00 433 ASP A O 1
ATOM 3435 N N . ASP A 1 434 ? -9.149 -8.170 5.199 1.00 93.62 434 ASP A N 1
ATOM 3436 C CA . ASP A 1 434 ? -8.558 -9.095 6.155 1.00 93.62 434 ASP A CA 1
ATOM 3437 C C . ASP A 1 434 ? -7.202 -9.652 5.703 1.00 93.62 434 ASP A C 1
ATOM 3439 O O . ASP A 1 434 ? -6.711 -10.587 6.326 1.00 93.62 434 ASP A O 1
ATOM 3443 N N . ASN A 1 435 ? -6.543 -9.080 4.690 1.00 92.19 435 ASN A N 1
ATOM 3444 C CA . ASN A 1 435 ? -5.235 -9.536 4.197 1.00 92.19 435 ASN A CA 1
ATOM 3445 C C . ASN A 1 435 ? -4.191 -9.713 5.320 1.00 92.19 435 ASN A C 1
ATOM 3447 O O . ASN A 1 435 ? -3.478 -10.720 5.370 1.00 92.19 435 ASN A O 1
ATOM 3451 N N . VAL A 1 436 ? -4.133 -8.776 6.274 1.00 93.75 436 VAL A N 1
ATOM 3452 C CA . VAL A 1 436 ? -3.239 -8.870 7.446 1.00 93.75 436 VAL A CA 1
ATOM 3453 C C . VAL A 1 436 ? -3.668 -9.991 8.394 1.00 93.75 436 VAL A C 1
ATOM 3455 O O . VAL A 1 436 ? -2.831 -10.754 8.879 1.00 93.75 436 VAL A O 1
ATOM 3458 N N . ALA A 1 437 ? -4.971 -10.147 8.621 1.00 95.19 437 ALA A N 1
ATOM 3459 C CA . ALA A 1 437 ? -5.515 -11.206 9.466 1.00 95.19 437 ALA A CA 1
ATOM 3460 C C . ALA A 1 437 ? -5.317 -12.603 8.848 1.00 95.19 437 ALA A C 1
ATOM 3462 O O . ALA A 1 437 ? -4.999 -13.562 9.555 1.00 95.19 437 ALA A O 1
ATOM 3463 N N . GLN A 1 438 ? -5.431 -12.720 7.524 1.00 93.62 438 GLN A N 1
ATOM 3464 C CA . GLN A 1 438 ? -5.164 -13.937 6.759 1.00 93.62 438 GLN A CA 1
ATOM 3465 C C . GLN A 1 438 ? -3.689 -14.346 6.859 1.00 93.62 438 GLN A C 1
ATOM 3467 O O . GLN A 1 438 ? -3.394 -15.536 7.030 1.00 93.62 438 GLN A O 1
ATOM 3472 N N . LEU A 1 439 ? -2.768 -13.375 6.807 1.00 92.56 439 LEU A N 1
ATOM 3473 C CA . LEU A 1 439 ? -1.344 -13.604 7.058 1.00 92.56 439 LEU A CA 1
ATOM 3474 C C . LEU A 1 439 ? -1.114 -14.082 8.500 1.00 92.56 439 LEU A C 1
ATOM 3476 O O . LEU A 1 439 ? -0.464 -15.106 8.710 1.00 92.56 439 LEU A O 1
ATOM 3480 N N . PHE A 1 440 ? -1.708 -13.404 9.489 1.00 92.88 440 PHE A N 1
ATOM 3481 C CA . PHE A 1 440 ? -1.617 -13.786 10.902 1.00 92.88 440 PHE A CA 1
ATOM 3482 C C . PHE A 1 440 ? -2.092 -15.220 11.165 1.00 92.88 440 PHE A C 1
ATOM 3484 O O . PHE A 1 440 ? -1.398 -15.988 11.831 1.00 92.88 440 PHE A O 1
ATOM 3491 N N . GLY A 1 441 ? -3.254 -15.608 10.632 1.00 92.06 441 GLY A N 1
ATOM 3492 C CA . GLY A 1 441 ? -3.845 -16.920 10.905 1.00 92.06 441 GLY A CA 1
ATOM 3493 C C . GLY A 1 441 ? -2.946 -18.097 10.509 1.00 92.06 441 GLY A C 1
ATOM 3494 O O . GLY A 1 441 ? -3.039 -19.173 11.104 1.00 92.06 441 GLY A O 1
ATOM 3495 N N . ARG A 1 442 ? -2.045 -17.881 9.540 1.00 90.19 442 ARG A N 1
ATOM 3496 C CA . ARG A 1 442 ? -1.107 -18.880 9.002 1.00 90.19 442 ARG A CA 1
ATOM 3497 C C . ARG A 1 442 ? 0.340 -18.667 9.455 1.00 90.19 442 ARG A C 1
ATOM 3499 O O . ARG A 1 442 ? 1.191 -19.498 9.141 1.00 90.19 442 ARG A O 1
ATOM 3506 N N . SER A 1 443 ? 0.632 -17.589 10.179 1.00 87.94 443 SER A N 1
ATOM 3507 C CA . SER A 1 443 ? 1.995 -17.250 10.585 1.00 87.94 443 SER A CA 1
ATOM 3508 C C . SER A 1 443 ? 2.478 -18.073 11.781 1.00 87.94 443 SER A C 1
ATOM 3510 O O . SER A 1 443 ? 1.703 -18.672 12.540 1.00 87.94 443 SER A O 1
ATOM 3512 N N . VAL A 1 444 ? 3.798 -18.065 11.991 1.00 85.88 444 VAL A N 1
ATOM 3513 C CA . VAL A 1 444 ? 4.425 -18.675 13.175 1.00 85.88 444 VAL A CA 1
ATOM 3514 C C . VAL A 1 444 ? 3.911 -18.008 14.451 1.00 85.88 444 VAL A C 1
ATOM 3516 O O . VAL A 1 444 ? 3.647 -18.691 15.443 1.00 85.88 444 VAL A O 1
ATOM 3519 N N . ARG A 1 445 ? 3.686 -16.688 14.411 1.00 86.44 445 ARG A N 1
ATOM 3520 C CA . ARG A 1 445 ? 3.062 -15.936 15.504 1.00 86.44 445 ARG A CA 1
ATOM 3521 C C . ARG A 1 445 ? 1.675 -16.472 15.828 1.00 86.44 445 ARG A C 1
ATOM 3523 O O . ARG A 1 445 ? 1.437 -16.800 16.985 1.00 86.44 445 ARG A O 1
ATOM 3530 N N . GLY A 1 446 ? 0.774 -16.578 14.849 1.00 90.12 446 GLY A N 1
ATOM 3531 C CA . GLY A 1 446 ? -0.588 -17.057 15.106 1.00 90.12 446 GLY A CA 1
ATOM 3532 C C . GLY A 1 446 ? -0.593 -18.468 15.700 1.00 90.12 446 GLY A C 1
ATOM 3533 O O . GLY A 1 446 ? -1.440 -18.820 16.521 1.00 90.12 446 GLY A O 1
ATOM 3534 N N . LYS A 1 447 ? 0.393 -19.295 15.339 1.00 90.69 447 LYS A N 1
ATOM 3535 C CA . LYS A 1 447 ? 0.604 -20.619 15.937 1.00 90.69 447 LYS A CA 1
ATOM 3536 C C . LYS A 1 447 ? 1.160 -20.571 17.363 1.00 90.69 447 LYS A C 1
ATOM 3538 O O . LYS A 1 447 ? 0.816 -21.438 18.154 1.00 90.69 447 LYS A O 1
ATOM 3543 N N . LYS A 1 448 ? 1.986 -19.579 17.696 1.00 89.38 448 LYS A N 1
ATOM 3544 C CA . LYS A 1 448 ? 2.532 -19.375 19.044 1.00 89.38 448 LYS A CA 1
ATOM 3545 C C . LYS A 1 448 ? 1.499 -18.792 20.010 1.00 89.38 448 LYS A C 1
ATOM 3547 O O . LYS A 1 448 ? 1.436 -19.234 21.148 1.00 89.38 448 LYS A O 1
ATOM 3552 N N . GLU A 1 449 ? 0.728 -17.805 19.560 1.00 89.88 449 GLU A N 1
ATOM 3553 C CA . GLU A 1 449 ? -0.268 -17.110 20.384 1.00 89.88 449 GLU A CA 1
ATOM 3554 C C . GLU A 1 449 ? -1.504 -17.986 20.632 1.00 89.88 449 GLU A C 1
ATOM 3556 O O . GLU A 1 449 ? -2.016 -18.033 21.744 1.00 89.88 449 GLU A O 1
ATOM 3561 N N . PHE A 1 450 ? -1.928 -18.752 19.620 1.00 93.00 450 PHE A N 1
ATOM 3562 C CA . PHE A 1 450 ? -3.085 -19.643 19.710 1.00 93.00 450 PHE A CA 1
ATOM 3563 C C . PHE A 1 450 ? -2.750 -21.062 19.204 1.00 93.00 450 PHE A C 1
ATOM 3565 O O . PHE A 1 450 ? -3.135 -21.417 18.086 1.00 93.00 450 PHE A O 1
ATOM 3572 N N . PRO A 1 451 ? -2.015 -21.894 19.966 1.00 92.75 451 PRO A N 1
ATOM 3573 C CA . PRO A 1 451 ? -1.548 -23.204 19.494 1.00 92.75 451 PRO A CA 1
ATOM 3574 C C . PRO A 1 451 ? -2.668 -24.169 19.089 1.00 92.75 451 PRO A C 1
ATOM 3576 O O . PRO A 1 451 ? -2.600 -24.749 18.004 1.00 92.75 451 PRO A O 1
ATOM 3579 N N . ASP A 1 452 ? -3.717 -24.264 19.907 1.00 92.75 452 ASP A N 1
ATOM 3580 C CA . ASP A 1 452 ? -4.793 -25.262 19.779 1.00 92.75 452 ASP A CA 1
ATOM 3581 C C . ASP A 1 452 ? -6.039 -24.738 19.040 1.00 92.75 452 ASP A C 1
ATOM 3583 O O . ASP A 1 452 ? -7.098 -25.362 19.038 1.00 92.75 452 ASP A O 1
ATOM 3587 N N . THR A 1 453 ? -5.919 -23.580 18.389 1.00 94.25 453 THR A N 1
ATOM 3588 C CA . THR A 1 453 ? -7.026 -22.907 17.705 1.00 94.25 453 THR A CA 1
ATOM 3589 C C . THR A 1 453 ? -6.998 -23.158 16.195 1.00 94.25 453 THR A C 1
ATOM 3591 O O . THR A 1 453 ? -5.934 -23.149 15.570 1.00 94.25 453 THR A O 1
ATOM 3594 N N . ALA A 1 454 ? -8.172 -23.325 15.577 1.00 93.69 454 ALA A N 1
ATOM 3595 C CA . ALA A 1 454 ? -8.310 -23.424 14.123 1.00 93.69 454 ALA A CA 1
ATOM 3596 C C . ALA A 1 454 ? -7.836 -22.143 13.409 1.00 93.69 454 ALA A C 1
ATOM 3598 O O . ALA A 1 454 ? -7.995 -21.038 13.928 1.00 93.69 454 ALA A O 1
ATOM 3599 N N . VAL A 1 455 ? -7.299 -22.276 12.189 1.00 94.50 455 VAL A N 1
ATOM 3600 C CA . VAL A 1 455 ? -6.768 -21.141 11.404 1.00 94.50 455 VAL A CA 1
ATOM 3601 C C . VAL A 1 455 ? -7.822 -20.048 11.212 1.00 94.50 455 VAL A C 1
ATOM 3603 O O . VAL A 1 455 ? -7.546 -18.892 11.512 1.00 94.50 455 VAL A O 1
ATOM 3606 N N . ASN A 1 456 ? -9.045 -20.403 10.811 1.00 94.88 456 ASN A N 1
ATOM 3607 C CA . ASN A 1 456 ? -10.108 -19.421 10.561 1.00 94.88 456 ASN A CA 1
ATOM 3608 C C . ASN A 1 456 ? -10.549 -18.684 11.836 1.00 94.88 456 ASN A C 1
ATOM 3610 O O . ASN A 1 456 ? -10.903 -17.511 11.767 1.00 94.88 456 ASN A O 1
ATOM 3614 N N . LEU A 1 457 ? -10.463 -19.317 13.014 1.00 96.69 457 LEU A N 1
ATOM 3615 C CA . LEU A 1 457 ? -10.711 -18.615 14.275 1.00 96.69 457 LEU A CA 1
ATOM 3616 C C . LEU A 1 457 ? -9.599 -17.594 14.569 1.00 96.69 457 LEU A C 1
ATOM 3618 O O . LEU A 1 457 ? -9.894 -16.475 14.973 1.00 96.69 457 LEU A O 1
ATOM 3622 N N . LYS A 1 458 ? -8.330 -17.920 14.289 1.00 96.75 458 LYS A N 1
ATOM 3623 C CA . LYS A 1 458 ? -7.221 -16.950 14.399 1.00 96.75 458 LYS A CA 1
ATOM 3624 C C . LYS A 1 458 ? -7.402 -15.769 13.458 1.00 96.75 458 LYS A C 1
ATOM 3626 O O . LYS A 1 458 ? -7.151 -14.637 13.861 1.00 96.75 458 LYS A O 1
ATOM 3631 N N . VAL A 1 459 ? -7.844 -16.035 12.228 1.00 97.06 459 VAL A N 1
ATOM 3632 C CA . VAL A 1 459 ? -8.179 -14.980 11.268 1.00 97.06 459 VAL A CA 1
ATOM 3633 C C . VAL A 1 459 ? -9.299 -14.110 11.834 1.00 97.06 459 VAL A C 1
ATOM 3635 O O . VAL A 1 459 ? -9.113 -12.907 11.902 1.00 97.06 459 VAL A O 1
ATOM 3638 N N . ALA A 1 460 ? -10.397 -14.688 12.336 1.00 97.88 460 ALA A N 1
ATOM 3639 C CA . ALA A 1 460 ? -11.502 -13.922 12.923 1.00 97.88 460 ALA A CA 1
ATOM 3640 C C . ALA A 1 460 ? -11.051 -13.019 14.091 1.00 97.88 460 ALA A C 1
ATOM 3642 O O . ALA A 1 460 ? -11.419 -11.846 14.141 1.00 97.88 460 ALA A O 1
ATOM 3643 N N . ILE A 1 461 ? -10.197 -13.533 14.987 1.00 97.69 461 ILE A N 1
ATOM 3644 C CA . ILE A 1 461 ? -9.592 -12.753 16.081 1.00 97.69 461 ILE A CA 1
ATOM 3645 C C . ILE A 1 461 ? -8.779 -11.582 15.519 1.00 97.69 461 ILE A C 1
ATOM 3647 O O . ILE A 1 461 ? -8.942 -10.440 15.950 1.00 97.69 461 ILE A O 1
ATOM 3651 N N . ALA A 1 462 ? -7.913 -11.849 14.540 1.00 96.94 462 ALA A N 1
ATOM 3652 C CA . ALA A 1 462 ? -7.079 -10.820 13.935 1.00 96.94 462 ALA A CA 1
ATOM 3653 C C . ALA A 1 462 ? -7.881 -9.813 13.101 1.00 96.94 462 ALA A C 1
ATOM 3655 O O . ALA A 1 462 ? -7.500 -8.651 13.068 1.00 96.94 462 ALA A O 1
ATOM 3656 N N . THR A 1 463 ? -9.008 -10.193 12.493 1.00 97.75 463 THR A N 1
ATOM 3657 C CA . THR A 1 463 ? -9.916 -9.261 11.805 1.00 97.75 463 THR A CA 1
ATOM 3658 C C . THR A 1 463 ? -10.523 -8.263 12.795 1.00 97.75 463 THR A C 1
ATOM 3660 O O . THR A 1 463 ? -10.561 -7.068 12.511 1.00 97.75 463 THR A O 1
ATOM 3663 N N . ALA A 1 464 ? -10.927 -8.717 13.988 1.00 97.50 464 ALA A N 1
ATOM 3664 C CA . ALA A 1 464 ? -11.390 -7.817 15.045 1.00 97.50 464 ALA A CA 1
ATOM 3665 C C . ALA A 1 464 ? -10.268 -6.890 15.538 1.00 97.50 464 ALA A C 1
ATOM 3667 O O . ALA A 1 464 ? -10.462 -5.681 15.643 1.00 97.50 464 ALA A O 1
ATOM 3668 N N . ARG A 1 465 ? -9.070 -7.434 15.800 1.00 96.44 465 ARG A N 1
ATOM 3669 C CA . ARG A 1 465 ? -7.905 -6.637 16.225 1.00 96.44 465 ARG A CA 1
ATOM 3670 C C . ARG A 1 465 ? -7.461 -5.633 15.164 1.00 96.44 465 ARG A C 1
ATOM 3672 O O . ARG A 1 465 ? -7.133 -4.506 15.513 1.00 96.44 465 ARG A O 1
ATOM 3679 N N . TRP A 1 466 ? -7.524 -6.011 13.889 1.00 95.88 466 TRP A N 1
ATOM 3680 C CA . TRP A 1 466 ? -7.264 -5.134 12.751 1.00 95.88 466 TRP A CA 1
ATOM 3681 C C . TRP A 1 466 ? -8.239 -3.959 12.720 1.00 95.88 466 TRP A C 1
ATOM 3683 O O . TRP A 1 466 ? -7.809 -2.825 12.566 1.00 95.88 466 TRP A O 1
ATOM 3693 N N . ALA A 1 467 ? -9.535 -4.194 12.940 1.00 96.06 467 ALA A N 1
ATOM 3694 C CA . ALA A 1 467 ? -10.509 -3.110 13.048 1.00 96.06 467 ALA A CA 1
ATOM 3695 C C . ALA A 1 467 ? -10.258 -2.208 14.271 1.00 96.06 467 ALA A C 1
ATOM 3697 O O . ALA A 1 467 ? -10.449 -0.998 14.181 1.00 96.06 467 ALA A O 1
ATOM 3698 N N . LYS A 1 468 ? -9.805 -2.761 15.403 1.00 93.81 468 LYS A N 1
ATOM 3699 C CA . LYS A 1 468 ? -9.502 -1.980 16.616 1.00 93.81 468 LYS A CA 1
ATOM 3700 C C . LYS A 1 468 ? -8.253 -1.110 16.474 1.00 93.81 468 LYS A C 1
ATOM 3702 O O . LYS A 1 468 ? -8.302 0.075 16.784 1.00 93.81 468 LYS A O 1
ATOM 3707 N N . ASP A 1 469 ? -7.136 -1.687 16.039 1.00 94.44 469 ASP A N 1
ATOM 3708 C CA . ASP A 1 469 ? -5.881 -0.963 15.831 1.00 94.44 469 ASP A CA 1
ATOM 3709 C C . ASP A 1 469 ? -5.055 -1.592 14.694 1.00 94.44 469 ASP A C 1
ATOM 3711 O O . ASP A 1 469 ? -4.202 -2.455 14.951 1.00 94.44 469 ASP A O 1
ATOM 3715 N N . PRO A 1 470 ? -5.255 -1.129 13.442 1.00 95.12 470 PRO A N 1
ATOM 3716 C CA . PRO A 1 470 ? -4.547 -1.648 12.273 1.00 95.12 470 PRO A CA 1
ATOM 3717 C C . PRO A 1 470 ? -3.021 -1.608 12.420 1.00 95.12 470 PRO A C 1
ATOM 3719 O O . PRO A 1 470 ? -2.316 -2.537 12.027 1.00 95.12 470 PRO A O 1
ATOM 3722 N N . LEU A 1 471 ? -2.492 -0.539 13.026 1.00 96.12 471 LEU A N 1
ATOM 3723 C CA . LEU A 1 471 ? -1.051 -0.340 13.166 1.00 96.12 471 LEU A CA 1
ATOM 3724 C C . LEU A 1 471 ? -0.413 -1.401 14.063 1.00 96.12 471 LEU A C 1
ATOM 3726 O O . LEU A 1 471 ? 0.689 -1.853 13.758 1.00 96.12 471 LEU A O 1
ATOM 3730 N N . SER A 1 472 ? -1.085 -1.810 15.144 1.00 93.88 472 SER A N 1
ATOM 3731 C CA . SER A 1 472 ? -0.566 -2.839 16.054 1.00 93.88 472 SER A CA 1
ATOM 3732 C C . SER A 1 472 ? -0.402 -4.190 15.356 1.00 93.88 472 SER A C 1
ATOM 3734 O O . SER A 1 472 ? 0.683 -4.778 15.394 1.00 93.88 472 SER A O 1
ATOM 3736 N N . GLU A 1 473 ? -1.435 -4.629 14.633 1.00 93.31 473 GLU A N 1
ATOM 3737 C CA . GLU A 1 473 ? -1.416 -5.886 13.886 1.00 93.31 473 GLU A CA 1
ATOM 3738 C C . GLU A 1 473 ? -0.401 -5.848 12.739 1.00 93.31 473 GLU A C 1
ATOM 3740 O O . GLU A 1 473 ? 0.353 -6.808 12.552 1.00 93.31 473 GLU A O 1
ATOM 3745 N N . LEU A 1 474 ? -0.301 -4.715 12.033 1.00 94.00 474 LEU A N 1
ATOM 3746 C CA . LEU A 1 474 ? 0.700 -4.514 10.986 1.00 94.00 474 LEU A CA 1
ATOM 3747 C C . LEU A 1 474 ? 2.127 -4.548 11.547 1.00 94.00 474 LEU A C 1
ATOM 3749 O O . LEU A 1 474 ? 2.974 -5.277 11.035 1.00 94.00 474 LEU A O 1
ATOM 3753 N N . ALA A 1 475 ? 2.409 -3.793 12.611 1.00 93.81 475 ALA A N 1
ATOM 3754 C CA . ALA A 1 475 ? 3.735 -3.704 13.220 1.00 93.81 475 ALA A CA 1
ATOM 3755 C C . ALA A 1 475 ? 4.202 -5.054 13.776 1.00 93.81 475 ALA A C 1
ATOM 3757 O O . ALA A 1 475 ? 5.384 -5.396 13.705 1.00 93.81 475 ALA A O 1
ATOM 3758 N N . TYR A 1 476 ? 3.286 -5.862 14.308 1.00 88.00 476 TYR A N 1
ATOM 3759 C CA . TYR A 1 476 ? 3.656 -7.148 14.881 1.00 88.00 476 TYR A CA 1
ATOM 3760 C C . TYR A 1 476 ? 4.137 -8.156 13.813 1.00 88.00 476 TYR A C 1
ATOM 3762 O O . TYR A 1 476 ? 4.939 -9.035 14.137 1.00 88.00 476 TYR A O 1
ATOM 3770 N N . THR A 1 477 ? 3.801 -7.996 12.526 1.00 86.25 477 THR A N 1
ATOM 3771 C CA . THR A 1 477 ? 4.417 -8.795 11.434 1.00 86.25 477 THR A CA 1
ATOM 3772 C C . THR A 1 477 ? 5.956 -8.696 11.397 1.00 86.25 477 THR A C 1
ATOM 3774 O O . THR A 1 477 ? 6.638 -9.540 10.818 1.00 86.25 477 THR A O 1
ATOM 3777 N N . TRP A 1 478 ? 6.536 -7.700 12.077 1.00 88.69 478 TRP A N 1
ATOM 3778 C CA . TRP A 1 478 ? 7.979 -7.508 12.224 1.00 88.69 478 TRP A CA 1
ATOM 3779 C C . TRP A 1 478 ? 8.608 -8.224 13.428 1.00 88.69 478 TRP A C 1
ATOM 3781 O O . TRP A 1 478 ? 9.822 -8.186 13.607 1.00 88.69 478 TRP A O 1
ATOM 3791 N N . SER A 1 479 ? 7.805 -8.853 14.289 1.00 76.75 479 SER A N 1
ATOM 3792 C CA . SER A 1 479 ? 8.251 -9.433 15.567 1.00 76.75 479 SER A CA 1
ATOM 3793 C C . SER A 1 479 ? 9.146 -10.666 15.418 1.00 76.75 479 SER A C 1
ATOM 3795 O O . SER A 1 479 ? 9.968 -10.945 16.294 1.00 76.75 479 SER A O 1
ATOM 3797 N N . THR A 1 480 ? 8.984 -11.410 14.322 1.00 78.75 480 THR A N 1
ATOM 3798 C CA . THR A 1 480 ? 9.647 -12.696 14.101 1.00 78.75 480 THR A CA 1
ATOM 3799 C C . THR A 1 480 ? 10.733 -12.538 13.042 1.00 78.75 480 THR A C 1
ATOM 3801 O O . THR A 1 480 ? 10.492 -12.034 11.945 1.00 78.75 480 THR A O 1
ATOM 3804 N N . ALA A 1 481 ? 11.955 -12.944 13.387 1.00 79.44 481 ALA A N 1
ATOM 3805 C CA . ALA A 1 481 ? 13.047 -13.019 12.427 1.00 79.44 481 ALA A CA 1
ATOM 3806 C C . ALA A 1 481 ? 12.894 -14.275 11.560 1.00 79.44 481 ALA A C 1
ATOM 3808 O O . ALA A 1 481 ? 12.507 -15.331 12.054 1.00 79.44 481 ALA A O 1
ATOM 3809 N N . SER A 1 482 ? 13.247 -14.158 10.283 1.00 78.31 482 SER A N 1
ATOM 3810 C CA . SER A 1 482 ? 13.469 -15.311 9.403 1.00 78.31 482 SER A CA 1
ATOM 3811 C C . SER A 1 482 ? 14.645 -16.169 9.887 1.00 78.31 482 SER A C 1
ATOM 3813 O O . SER A 1 482 ? 15.455 -15.717 10.698 1.00 78.31 482 SER A O 1
ATOM 3815 N N . ASP A 1 483 ? 14.805 -17.369 9.322 1.00 75.62 483 ASP A N 1
ATOM 3816 C CA . ASP A 1 483 ? 15.943 -18.261 9.611 1.00 75.62 483 ASP A CA 1
ATOM 3817 C C . ASP A 1 483 ? 17.309 -17.596 9.355 1.00 75.62 483 ASP A C 1
ATOM 3819 O O . ASP A 1 483 ? 18.303 -17.913 10.005 1.00 75.62 483 ASP A O 1
ATOM 3823 N N . ALA A 1 484 ? 17.354 -16.614 8.448 1.00 75.88 484 ALA A N 1
ATOM 3824 C CA . ALA A 1 484 ? 18.534 -15.800 8.155 1.00 75.88 484 ALA A CA 1
ATOM 3825 C C . ALA A 1 484 ? 18.747 -14.626 9.140 1.00 75.88 484 ALA A C 1
ATOM 3827 O O . ALA A 1 484 ? 19.638 -13.802 8.939 1.00 75.88 484 ALA A O 1
ATOM 3828 N N . GLY A 1 485 ? 17.918 -14.500 10.181 1.00 79.69 485 GLY A N 1
ATOM 3829 C CA . GLY A 1 485 ? 17.980 -13.423 11.174 1.00 79.69 485 GLY A CA 1
ATOM 3830 C C . GLY A 1 485 ? 17.404 -12.080 10.707 1.00 79.69 485 GLY A C 1
ATOM 3831 O O . GLY A 1 485 ? 17.569 -11.074 11.398 1.00 79.69 485 GLY A O 1
ATOM 3832 N N . VAL A 1 486 ? 16.733 -12.037 9.550 1.00 83.50 486 VAL A N 1
ATOM 3833 C CA . VAL A 1 486 ? 16.149 -10.811 8.979 1.00 83.50 486 VAL A CA 1
ATOM 3834 C C . VAL A 1 486 ? 14.701 -10.659 9.444 1.00 83.50 486 VAL A C 1
ATOM 3836 O O . VAL A 1 486 ? 13.894 -11.569 9.238 1.00 83.50 486 VAL A O 1
ATOM 3839 N N . PHE A 1 487 ? 14.369 -9.516 10.046 1.00 88.25 487 PH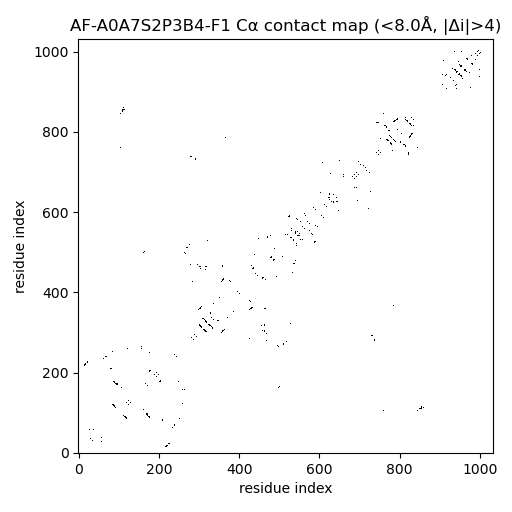E A N 1
ATOM 3840 C CA . PHE A 1 487 ? 13.012 -9.174 10.489 1.00 88.25 487 PHE A CA 1
ATOM 3841 C C . PHE A 1 487 ? 12.158 -8.613 9.344 1.00 88.25 487 PHE A C 1
ATOM 3843 O O . PHE A 1 487 ? 12.685 -8.125 8.345 1.00 88.25 487 PHE A O 1
ATOM 3850 N N . GLY A 1 488 ? 10.832 -8.699 9.486 1.00 87.06 488 GLY A N 1
ATOM 3851 C CA . GLY A 1 488 ? 9.891 -8.063 8.558 1.00 87.06 488 GLY A CA 1
ATOM 3852 C C . GLY A 1 488 ? 9.640 -8.803 7.248 1.00 87.06 488 GLY A C 1
ATOM 3853 O O . GLY A 1 488 ? 8.879 -8.326 6.414 1.00 87.06 488 GLY A O 1
ATOM 3854 N N . THR A 1 489 ? 10.243 -9.978 7.052 1.00 88.69 489 THR A N 1
ATOM 3855 C CA . THR A 1 489 ? 10.064 -10.763 5.817 1.00 88.69 489 THR A CA 1
ATOM 3856 C C . THR A 1 489 ? 8.607 -11.153 5.559 1.00 88.69 489 THR A C 1
ATOM 3858 O O . THR A 1 489 ? 8.209 -11.209 4.397 1.00 88.69 489 THR A O 1
ATOM 3861 N N . GLU A 1 490 ? 7.796 -11.328 6.610 1.00 86.62 490 GLU A N 1
ATOM 3862 C CA . GLU A 1 490 ? 6.360 -11.601 6.483 1.00 86.62 490 GLU A CA 1
ATOM 3863 C C . GLU A 1 490 ? 5.598 -10.455 5.792 1.00 86.62 490 GLU A C 1
ATOM 3865 O O . GLU A 1 490 ? 4.666 -10.707 5.032 1.00 86.62 490 GLU A O 1
ATOM 3870 N N . MET A 1 491 ? 6.046 -9.205 5.964 1.00 88.75 491 MET A N 1
ATOM 3871 C CA . MET A 1 491 ? 5.449 -8.027 5.323 1.00 88.75 491 MET A CA 1
ATOM 3872 C C . MET A 1 491 ? 5.485 -8.121 3.791 1.00 88.75 491 MET A C 1
ATOM 3874 O O . MET A 1 491 ? 4.606 -7.600 3.114 1.00 88.75 491 MET A O 1
ATOM 3878 N N . LEU A 1 492 ? 6.481 -8.815 3.227 1.00 89.44 492 LEU A N 1
ATOM 3879 C CA . LEU A 1 492 ? 6.628 -8.971 1.776 1.00 89.44 492 LEU A CA 1
ATOM 3880 C C . LEU A 1 492 ? 5.560 -9.893 1.159 1.00 89.44 492 LEU A C 1
ATOM 3882 O O . LEU A 1 492 ? 5.443 -9.939 -0.068 1.00 89.44 492 LEU A O 1
ATOM 3886 N N . PHE A 1 493 ? 4.801 -10.629 1.981 1.00 88.31 493 PHE A N 1
ATOM 3887 C CA . PHE A 1 493 ? 3.648 -11.411 1.529 1.00 88.31 493 PHE A CA 1
ATOM 3888 C C . PHE A 1 493 ? 2.369 -10.577 1.423 1.00 88.31 493 PHE A C 1
ATOM 3890 O O . PHE A 1 493 ? 1.454 -10.982 0.709 1.00 88.31 493 PHE A O 1
ATOM 3897 N N . LEU A 1 494 ? 2.308 -9.410 2.075 1.00 90.12 494 LEU A N 1
ATOM 3898 C CA . LEU A 1 494 ? 1.226 -8.454 1.854 1.00 90.12 494 LEU A CA 1
ATOM 3899 C C . LEU A 1 494 ? 1.406 -7.803 0.484 1.00 90.12 494 LEU A C 1
ATOM 3901 O O . LEU A 1 494 ? 2.517 -7.435 0.104 1.00 90.12 494 LEU A O 1
ATOM 3905 N N . ASN A 1 495 ? 0.320 -7.642 -0.268 1.00 86.00 495 ASN A N 1
ATOM 3906 C CA . ASN A 1 495 ? 0.345 -6.945 -1.551 1.00 86.00 495 ASN A CA 1
ATOM 3907 C C . ASN A 1 495 ? 0.244 -5.425 -1.338 1.00 86.00 495 ASN A C 1
ATOM 3909 O O . ASN A 1 495 ? -0.811 -4.835 -1.545 1.00 86.00 495 ASN A O 1
ATOM 3913 N N . VAL A 1 496 ? 1.334 -4.798 -0.890 1.00 91.62 496 VAL A N 1
ATOM 3914 C CA . VAL A 1 496 ? 1.380 -3.351 -0.614 1.00 91.62 496 VAL A CA 1
ATOM 3915 C C . VAL A 1 496 ? 1.410 -2.542 -1.913 1.00 91.62 496 VAL A C 1
ATOM 3917 O O . VAL A 1 496 ? 0.799 -1.476 -2.016 1.00 91.62 496 VAL A O 1
ATOM 3920 N N . HIS A 1 497 ? 2.135 -3.032 -2.920 1.00 91.00 497 HIS A N 1
ATOM 3921 C CA . HIS A 1 497 ? 2.239 -2.377 -4.220 1.00 91.00 497 HIS A CA 1
ATOM 3922 C C . HIS A 1 497 ? 2.357 -3.409 -5.357 1.00 91.00 497 HIS A C 1
ATOM 3924 O O . HIS A 1 497 ? 3.178 -4.324 -5.248 1.00 91.00 497 HIS A O 1
ATOM 3930 N N . PRO A 1 498 ? 1.650 -3.245 -6.497 1.00 86.62 498 PRO A N 1
ATOM 3931 C CA . PRO A 1 498 ? 1.665 -4.219 -7.600 1.00 86.62 498 PRO A CA 1
ATOM 3932 C C . PRO A 1 498 ? 3.067 -4.549 -8.138 1.00 86.62 498 PRO A C 1
ATOM 3934 O O . PRO A 1 498 ? 3.349 -5.676 -8.541 1.00 86.62 498 PRO A O 1
ATOM 3937 N N . LEU A 1 499 ? 3.972 -3.565 -8.116 1.00 88.56 499 LEU A N 1
ATOM 3938 C CA . LEU A 1 499 ? 5.352 -3.698 -8.601 1.00 88.56 499 LEU A CA 1
ATOM 3939 C C . LEU A 1 499 ? 6.360 -4.132 -7.528 1.00 88.56 499 LEU A C 1
ATOM 3941 O O . LEU A 1 499 ? 7.538 -4.288 -7.845 1.00 88.56 499 LEU A O 1
ATOM 3945 N N . GLN A 1 500 ? 5.935 -4.375 -6.281 1.00 90.44 500 GLN A N 1
ATOM 3946 C CA . GLN A 1 500 ? 6.851 -4.679 -5.171 1.00 90.44 500 GLN A CA 1
ATOM 3947 C C . GLN A 1 500 ? 7.759 -5.885 -5.451 1.00 90.44 500 GLN A C 1
ATOM 3949 O O . GLN A 1 500 ? 8.918 -5.910 -5.046 1.00 90.44 500 GLN A O 1
ATOM 3954 N N . ARG A 1 501 ? 7.259 -6.878 -6.202 1.00 89.31 501 ARG A N 1
ATOM 3955 C CA . ARG A 1 501 ? 8.000 -8.105 -6.540 1.00 89.31 501 ARG A CA 1
ATOM 3956 C C . ARG A 1 501 ? 9.184 -7.855 -7.479 1.00 89.31 501 ARG A C 1
ATOM 3958 O O . ARG A 1 501 ? 10.086 -8.685 -7.549 1.00 89.31 501 ARG A O 1
ATOM 3965 N N . LEU A 1 502 ? 9.192 -6.732 -8.199 1.00 89.31 502 LEU A N 1
ATOM 3966 C CA . LEU A 1 502 ? 10.287 -6.353 -9.097 1.00 89.31 502 LEU A CA 1
ATOM 3967 C C . LEU A 1 502 ? 11.443 -5.674 -8.355 1.00 89.31 502 LEU A C 1
ATOM 3969 O O . LEU A 1 502 ? 12.549 -5.603 -8.898 1.00 89.31 502 LEU A O 1
ATOM 3973 N N . LEU A 1 503 ? 11.185 -5.182 -7.140 1.00 93.56 503 LEU A N 1
ATOM 3974 C CA . LEU A 1 503 ? 12.090 -4.332 -6.380 1.00 93.56 503 LEU A CA 1
ATOM 3975 C C . LEU A 1 503 ? 13.009 -5.152 -5.456 1.00 93.56 503 LEU A C 1
ATOM 3977 O O . LEU A 1 503 ? 12.639 -6.235 -4.991 1.00 93.56 503 LEU A O 1
ATOM 3981 N N . PRO A 1 504 ? 14.216 -4.650 -5.137 1.00 93.50 504 PRO A N 1
ATOM 3982 C CA . PRO A 1 504 ? 15.114 -5.311 -4.200 1.00 93.50 504 PRO A CA 1
ATOM 3983 C C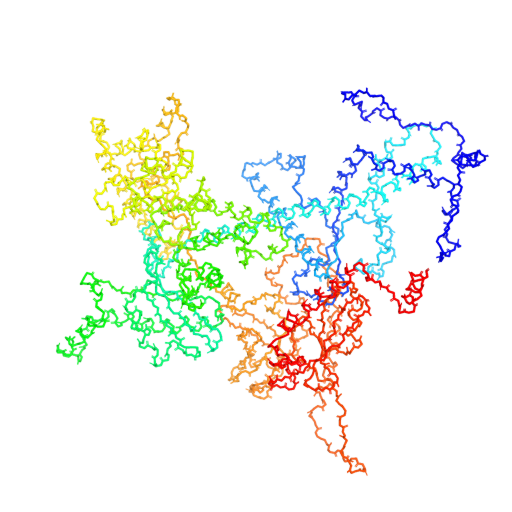 . PRO A 1 504 ? 14.525 -5.368 -2.784 1.00 93.50 504 PRO A C 1
ATOM 3985 O O . PRO A 1 504 ? 14.347 -4.342 -2.125 1.00 93.50 504 PRO A O 1
ATOM 3988 N N . LYS A 1 505 ? 14.303 -6.589 -2.279 1.00 92.81 505 LYS A N 1
ATOM 3989 C CA . LYS A 1 505 ? 13.748 -6.852 -0.937 1.00 92.81 505 LYS A CA 1
ATOM 3990 C C . LYS A 1 505 ? 14.458 -6.092 0.203 1.00 92.81 505 LYS A C 1
ATOM 3992 O O . LYS A 1 505 ? 13.751 -5.554 1.049 1.00 92.81 505 LYS A O 1
ATOM 3997 N N . PRO A 1 506 ? 15.806 -5.980 0.252 1.00 93.00 506 PRO A N 1
ATOM 3998 C CA . PRO A 1 506 ? 16.477 -5.260 1.340 1.00 93.00 506 PRO A CA 1
ATOM 3999 C C . PRO A 1 506 ? 16.156 -3.761 1.378 1.00 93.00 506 PRO A C 1
ATOM 4001 O O . PRO A 1 506 ? 16.046 -3.187 2.458 1.00 93.00 506 PRO A O 1
ATOM 4004 N N . LEU A 1 507 ? 15.987 -3.130 0.210 1.00 94.69 507 LEU A N 1
ATOM 4005 C CA . LEU A 1 507 ? 15.627 -1.713 0.126 1.00 94.69 507 LEU A CA 1
ATOM 4006 C C . LEU A 1 507 ? 14.176 -1.494 0.560 1.00 94.69 507 LEU A C 1
ATOM 4008 O O . LEU A 1 507 ? 13.915 -0.572 1.326 1.00 94.69 507 LEU A O 1
ATOM 4012 N N . LEU A 1 508 ? 13.264 -2.379 0.139 1.00 95.06 508 LEU A N 1
ATOM 4013 C CA . LEU A 1 508 ? 11.869 -2.356 0.585 1.00 95.06 508 LEU A CA 1
ATOM 4014 C C . LEU A 1 508 ? 11.759 -2.473 2.104 1.00 95.06 508 LEU A C 1
ATOM 4016 O O . LEU A 1 508 ? 11.139 -1.624 2.730 1.00 95.06 508 LEU A O 1
ATOM 4020 N N . LEU A 1 509 ? 12.395 -3.485 2.704 1.00 94.44 509 LEU A N 1
ATOM 4021 C CA . LEU A 1 509 ? 12.338 -3.691 4.152 1.00 94.44 509 LEU A CA 1
ATOM 4022 C C . LEU A 1 509 ? 12.887 -2.484 4.923 1.00 94.44 509 LEU A C 1
ATOM 4024 O O . LEU A 1 509 ? 12.285 -2.073 5.909 1.00 94.44 509 LEU A O 1
ATOM 4028 N N . ARG A 1 510 ? 13.979 -1.870 4.450 1.00 95.00 510 ARG A N 1
ATOM 4029 C CA . ARG A 1 510 ? 14.543 -0.672 5.085 1.00 95.00 510 ARG A CA 1
ATOM 4030 C C . ARG A 1 510 ? 13.570 0.510 5.067 1.00 95.00 510 ARG A C 1
ATOM 4032 O O . ARG A 1 510 ? 13.414 1.183 6.083 1.00 95.00 510 ARG A O 1
ATOM 4039 N N . GLU A 1 511 ? 12.928 0.784 3.932 1.00 96.38 511 GLU A N 1
ATOM 4040 C CA . GLU A 1 511 ? 11.965 1.890 3.861 1.00 96.38 511 GLU A CA 1
ATOM 4041 C C . GLU A 1 511 ? 10.650 1.556 4.582 1.00 96.38 511 GLU A C 1
ATOM 4043 O O . GLU A 1 511 ? 10.062 2.437 5.203 1.00 96.38 511 GLU A O 1
ATOM 4048 N N . TYR A 1 512 ? 10.216 0.293 4.601 1.00 96.44 512 TYR A N 1
ATOM 4049 C CA . TYR A 1 512 ? 9.062 -0.142 5.394 1.00 96.44 512 TYR A CA 1
ATOM 4050 C C . TYR A 1 512 ? 9.298 0.024 6.897 1.00 96.44 512 TYR A C 1
ATOM 4052 O O . TYR A 1 512 ? 8.435 0.554 7.595 1.00 96.44 512 TYR A O 1
ATOM 4060 N N . GLU A 1 513 ? 10.480 -0.349 7.393 1.00 95.56 513 GLU A N 1
ATOM 4061 C CA . GLU A 1 513 ? 10.886 -0.090 8.778 1.00 95.56 513 GLU A CA 1
ATOM 4062 C C . GLU A 1 513 ? 10.833 1.410 9.094 1.00 95.56 513 GLU A C 1
ATOM 4064 O O . GLU A 1 513 ? 10.298 1.815 10.125 1.00 95.56 513 GLU A O 1
ATOM 4069 N N . ARG A 1 514 ? 11.327 2.253 8.179 1.00 96.69 514 ARG A N 1
ATOM 4070 C CA . ARG A 1 514 ? 11.296 3.712 8.327 1.00 96.69 514 ARG A CA 1
ATOM 4071 C C . ARG A 1 514 ? 9.874 4.264 8.403 1.00 96.69 514 ARG A C 1
ATOM 4073 O O . ARG A 1 514 ? 9.601 5.112 9.252 1.00 96.69 514 ARG A O 1
ATOM 4080 N N . VAL A 1 515 ? 8.980 3.789 7.537 1.00 97.62 515 VAL A N 1
ATOM 4081 C CA . VAL A 1 515 ? 7.560 4.164 7.546 1.00 97.62 515 VAL A CA 1
ATOM 4082 C C . VAL A 1 515 ? 6.922 3.794 8.879 1.00 97.62 515 VAL A C 1
ATOM 4084 O O . VAL A 1 515 ? 6.324 4.656 9.519 1.00 97.62 515 VAL A O 1
ATOM 4087 N N . LEU A 1 516 ? 7.103 2.556 9.344 1.00 97.00 516 LEU A N 1
ATOM 4088 C CA . LEU A 1 516 ? 6.539 2.108 10.617 1.00 97.00 516 LEU A CA 1
ATOM 4089 C C . LEU A 1 516 ? 7.097 2.904 11.804 1.00 97.00 516 LEU A C 1
ATOM 4091 O O . LEU A 1 516 ? 6.318 3.315 12.657 1.00 97.00 516 LEU A O 1
ATOM 4095 N N . CYS A 1 517 ? 8.398 3.213 11.830 1.00 97.00 517 CYS A N 1
ATOM 4096 C CA . CYS A 1 517 ? 8.992 4.106 12.833 1.00 97.00 517 CYS A CA 1
ATOM 4097 C C . CYS A 1 517 ? 8.325 5.489 12.855 1.00 97.00 517 CYS A C 1
ATOM 4099 O O . CYS A 1 517 ? 7.992 5.995 13.927 1.00 97.00 517 CYS A O 1
ATOM 4101 N N . ASN A 1 518 ? 8.098 6.096 11.687 1.00 97.44 518 ASN A N 1
ATOM 4102 C CA . ASN A 1 518 ? 7.462 7.412 11.591 1.00 97.44 518 ASN A CA 1
ATOM 4103 C C . ASN A 1 518 ? 6.001 7.374 12.059 1.00 97.44 518 ASN A C 1
ATOM 4105 O O . ASN A 1 518 ? 5.572 8.232 12.831 1.00 97.44 518 ASN A O 1
ATOM 4109 N N . VAL A 1 519 ? 5.237 6.372 11.618 1.00 97.81 519 VAL A N 1
ATOM 4110 C CA . VAL A 1 519 ? 3.822 6.234 11.984 1.00 97.81 519 VAL A CA 1
ATOM 4111 C C . VAL A 1 519 ? 3.672 5.932 13.476 1.00 97.81 519 VAL A C 1
ATOM 4113 O O . VAL A 1 519 ? 2.887 6.593 14.152 1.00 97.81 519 VAL A O 1
ATOM 4116 N N . VAL A 1 520 ? 4.473 5.014 14.027 1.00 97.50 520 VAL A N 1
ATOM 4117 C CA . VAL A 1 520 ? 4.467 4.696 15.465 1.00 97.50 520 VAL A CA 1
ATOM 4118 C C . VAL A 1 520 ? 4.890 5.898 16.308 1.00 97.50 520 VAL A C 1
ATOM 4120 O O . VAL A 1 520 ? 4.292 6.137 17.353 1.00 97.50 520 VAL A O 1
ATOM 4123 N N . ALA A 1 521 ? 5.857 6.703 15.862 1.00 96.06 521 ALA A N 1
ATOM 4124 C CA . ALA A 1 521 ? 6.215 7.944 16.549 1.00 96.06 521 ALA A CA 1
ATOM 4125 C C . ALA A 1 521 ? 5.057 8.965 16.559 1.00 96.06 521 ALA A C 1
ATOM 4127 O O . ALA A 1 521 ? 4.831 9.629 17.569 1.00 96.06 521 ALA A O 1
ATOM 4128 N N . ASN A 1 522 ? 4.286 9.064 15.472 1.00 95.19 522 ASN A N 1
ATOM 4129 C CA . ASN A 1 522 ? 3.128 9.962 15.398 1.00 95.19 522 ASN A CA 1
ATOM 4130 C C . ASN A 1 522 ? 1.953 9.491 16.278 1.00 95.19 522 ASN A C 1
ATOM 4132 O O . ASN A 1 522 ? 1.299 10.308 16.938 1.00 95.19 522 ASN A O 1
ATOM 4136 N N . VAL A 1 523 ? 1.679 8.183 16.285 1.00 95.75 523 VAL A N 1
ATOM 4137 C CA . VAL A 1 523 ? 0.549 7.564 17.004 1.00 95.75 523 VAL A CA 1
ATOM 4138 C C . VAL A 1 523 ? 0.844 7.345 18.486 1.00 95.75 523 VAL A C 1
ATOM 4140 O O . VAL A 1 523 ? -0.064 7.472 19.304 1.00 95.75 523 VAL A O 1
ATOM 4143 N N . GLY A 1 524 ? 2.102 7.069 18.835 1.00 95.44 524 GLY A N 1
ATOM 4144 C CA . GLY A 1 524 ? 2.554 6.702 20.175 1.00 95.44 524 GLY A CA 1
ATOM 4145 C C . GLY A 1 524 ? 2.195 5.277 20.585 1.00 95.44 524 GLY A C 1
ATOM 4146 O O . GLY A 1 524 ? 1.459 4.568 19.904 1.00 95.44 524 GLY A O 1
ATOM 4147 N N . VAL A 1 525 ? 2.739 4.848 21.724 1.00 96.06 525 VAL A N 1
ATOM 4148 C CA . VAL A 1 525 ? 2.578 3.482 22.235 1.00 96.06 525 VAL A CA 1
ATOM 4149 C C . VAL A 1 525 ? 2.196 3.512 23.705 1.00 96.06 525 VAL A C 1
ATOM 4151 O O . VAL A 1 525 ? 2.922 4.083 24.518 1.00 96.06 525 VAL A O 1
ATOM 4154 N N . ASP A 1 526 ? 1.088 2.860 24.057 1.00 93.88 526 ASP A N 1
ATOM 4155 C CA . ASP A 1 526 ? 0.768 2.558 25.453 1.00 93.88 526 ASP A CA 1
ATOM 4156 C C . ASP A 1 526 ? 1.753 1.524 26.006 1.00 93.88 526 ASP A C 1
ATOM 4158 O O . ASP A 1 526 ? 1.772 0.364 25.587 1.00 93.88 526 ASP A O 1
ATOM 4162 N N . LEU A 1 527 ? 2.599 1.964 26.941 1.00 95.00 527 LEU A N 1
ATOM 4163 C CA . LEU A 1 527 ? 3.656 1.135 27.505 1.00 95.00 527 LEU A CA 1
ATOM 4164 C C . LEU A 1 527 ? 3.089 -0.051 28.285 1.00 95.00 527 LEU A C 1
ATOM 4166 O O . LEU A 1 527 ? 3.674 -1.134 28.238 1.00 95.00 527 LEU A O 1
ATOM 4170 N N . TYR A 1 528 ? 1.974 0.141 28.992 1.00 93.25 528 TYR A N 1
ATOM 4171 C CA . TYR A 1 528 ? 1.349 -0.938 29.745 1.00 93.25 528 TYR A CA 1
ATOM 4172 C C . TYR A 1 528 ? 0.748 -1.964 28.783 1.00 93.25 528 TYR A C 1
ATOM 4174 O O . TYR A 1 528 ? 1.140 -3.133 28.825 1.00 93.25 528 TYR A O 1
ATOM 4182 N N . GLY A 1 529 ? -0.102 -1.520 27.850 1.00 92.75 529 GLY A N 1
ATOM 4183 C CA . GLY A 1 529 ? -0.711 -2.385 26.842 1.00 92.75 529 GLY A CA 1
ATOM 4184 C C . GLY A 1 529 ? 0.317 -3.173 26.026 1.00 92.75 529 GLY A C 1
ATOM 4185 O O . GLY A 1 529 ? 0.196 -4.387 25.894 1.00 92.75 529 GLY A O 1
ATOM 4186 N N . ALA A 1 530 ? 1.390 -2.528 25.560 1.00 94.50 530 ALA A N 1
ATOM 4187 C CA . ALA A 1 530 ? 2.432 -3.184 24.766 1.00 94.50 530 ALA A CA 1
ATOM 4188 C C . ALA A 1 530 ? 3.347 -4.135 25.568 1.00 94.50 530 ALA A C 1
ATOM 4190 O O . ALA A 1 530 ? 4.029 -4.991 24.990 1.00 94.50 530 ALA A O 1
ATOM 4191 N N . CYS A 1 531 ? 3.406 -3.989 26.895 1.00 93.81 531 CYS A N 1
ATOM 4192 C CA . CYS A 1 531 ? 4.104 -4.932 27.769 1.00 93.81 531 CYS A CA 1
ATOM 4193 C C . CYS A 1 531 ? 3.207 -6.104 28.184 1.00 93.81 531 CYS A C 1
ATOM 4195 O O . CYS A 1 531 ? 3.704 -7.229 28.266 1.00 93.81 531 CYS A O 1
ATOM 4197 N N . LYS A 1 532 ? 1.914 -5.855 28.426 1.00 92.31 532 LYS A N 1
ATOM 4198 C CA . LYS A 1 532 ? 0.943 -6.857 28.883 1.00 92.31 532 LYS A CA 1
ATOM 4199 C C . LYS A 1 532 ? 0.436 -7.737 27.745 1.00 92.31 532 LYS A C 1
ATOM 4201 O O . LYS A 1 532 ? 0.484 -8.957 27.863 1.00 92.31 532 LYS A O 1
ATOM 4206 N N . PHE A 1 533 ? 0.004 -7.134 26.642 1.00 91.44 533 PHE A N 1
ATOM 4207 C CA . PHE A 1 533 ? -0.648 -7.841 25.545 1.00 91.44 533 PHE A CA 1
ATOM 4208 C C . PHE A 1 533 ? 0.316 -8.083 24.390 1.00 91.44 533 PHE A C 1
ATOM 4210 O O . PHE A 1 533 ? 1.041 -7.184 23.955 1.00 91.44 533 PHE A O 1
ATOM 4217 N N . ASP A 1 534 ? 0.331 -9.314 23.881 1.00 88.56 534 ASP A N 1
ATOM 4218 C CA . ASP A 1 534 ? 1.237 -9.683 22.801 1.00 88.56 534 ASP A CA 1
ATOM 4219 C C . ASP A 1 534 ? 0.910 -8.906 21.524 1.00 88.56 534 ASP A C 1
ATOM 4221 O O . ASP A 1 534 ? 1.801 -8.245 21.012 1.00 88.56 534 ASP A O 1
ATOM 4225 N N . HIS A 1 535 ? -0.337 -8.849 21.054 1.00 89.25 535 HIS A N 1
ATOM 4226 C CA . HIS A 1 535 ? -0.683 -8.174 19.789 1.00 89.25 535 HIS A CA 1
ATOM 4227 C C . HIS A 1 535 ? -0.278 -6.691 19.701 1.00 89.25 535 HIS A C 1
ATOM 4229 O O . HIS A 1 535 ? 0.004 -6.207 18.610 1.00 89.25 535 HIS A O 1
ATOM 4235 N N . ILE A 1 536 ? -0.146 -5.987 20.829 1.00 92.81 536 ILE A N 1
ATOM 4236 C CA . ILE A 1 536 ? 0.277 -4.573 20.881 1.00 92.81 536 ILE A CA 1
ATOM 4237 C C . ILE A 1 536 ? 1.810 -4.435 20.938 1.00 92.81 536 ILE A C 1
ATOM 4239 O O . ILE A 1 536 ? 2.379 -3.425 20.518 1.00 92.81 536 ILE A O 1
ATOM 4243 N N . HIS A 1 537 ? 2.518 -5.464 21.412 1.00 92.56 537 HIS A N 1
ATOM 4244 C CA . HIS A 1 537 ? 3.963 -5.430 21.657 1.00 92.56 537 HIS A CA 1
ATOM 4245 C C . HIS A 1 537 ? 4.800 -5.044 20.427 1.00 92.56 537 HIS A C 1
ATOM 4247 O O . HIS A 1 537 ? 5.855 -4.422 20.565 1.00 92.56 537 HIS A O 1
ATOM 4253 N N . GLY A 1 538 ? 4.324 -5.382 19.223 1.00 91.69 538 GLY A N 1
ATOM 4254 C CA . GLY A 1 538 ? 4.995 -5.087 17.954 1.00 91.69 538 GLY A CA 1
ATOM 4255 C C . GLY A 1 538 ? 5.343 -3.606 17.789 1.00 91.69 538 GLY A C 1
ATOM 4256 O O . GLY A 1 538 ? 6.426 -3.285 17.297 1.00 91.69 538 GLY A O 1
ATOM 4257 N N . LEU A 1 539 ? 4.491 -2.713 18.303 1.00 96.06 539 LEU A N 1
ATOM 4258 C CA . LEU A 1 539 ? 4.683 -1.263 18.254 1.00 96.06 539 LEU A CA 1
ATOM 4259 C C . LEU A 1 539 ? 5.985 -0.813 18.935 1.00 96.06 539 LEU A C 1
ATOM 4261 O O . LEU A 1 539 ? 6.683 0.058 18.419 1.00 96.06 539 LEU A O 1
ATOM 4265 N N . LEU A 1 540 ? 6.378 -1.440 20.054 1.00 96.19 540 LEU A N 1
ATOM 4266 C CA . LEU A 1 540 ? 7.596 -1.066 20.790 1.00 96.19 540 LEU A CA 1
ATOM 4267 C C . LEU A 1 540 ? 8.873 -1.244 19.963 1.00 96.19 540 LEU A C 1
ATOM 4269 O O . LEU A 1 540 ? 9.875 -0.586 20.240 1.00 96.19 540 LEU A O 1
ATOM 4273 N N . SER A 1 541 ? 8.861 -2.119 18.955 1.00 95.00 541 SER A N 1
ATOM 4274 C CA . SER A 1 541 ? 10.023 -2.325 18.083 1.00 95.00 541 SER A CA 1
ATOM 4275 C C . SER A 1 541 ? 10.333 -1.104 17.218 1.00 95.00 541 SER A C 1
ATOM 4277 O O . SER A 1 541 ? 11.486 -0.933 16.834 1.00 95.00 541 SER A O 1
ATOM 4279 N N . PHE A 1 542 ? 9.336 -0.256 16.964 1.00 97.00 542 PHE A N 1
ATOM 4280 C CA . PHE A 1 542 ? 9.422 0.904 16.076 1.00 97.00 542 PHE A CA 1
ATOM 4281 C C . PHE A 1 542 ? 9.450 2.243 16.815 1.00 97.00 542 PHE A C 1
ATOM 4283 O O . PHE A 1 542 ? 9.552 3.298 16.194 1.00 97.00 542 PHE A O 1
ATOM 4290 N N . VAL A 1 543 ? 9.390 2.227 18.148 1.00 97.31 543 VAL A N 1
ATOM 4291 C CA . VAL A 1 543 ? 9.578 3.444 18.941 1.00 97.31 543 VAL A CA 1
ATOM 4292 C C . VAL A 1 543 ? 11.013 3.955 18.741 1.00 97.31 543 VAL A C 1
ATOM 4294 O O . VAL A 1 543 ? 11.961 3.180 18.921 1.00 97.31 543 VAL A O 1
ATOM 4297 N N . PRO A 1 544 ? 11.216 5.248 18.428 1.00 96.06 544 PRO A N 1
ATOM 4298 C CA . PRO A 1 544 ? 12.547 5.814 18.237 1.00 96.06 544 PRO A CA 1
ATOM 4299 C C . PRO A 1 544 ? 13.511 5.497 19.390 1.00 96.06 544 PRO A C 1
ATOM 4301 O O . PRO A 1 544 ? 13.222 5.715 20.563 1.00 96.06 544 PRO A O 1
ATOM 4304 N N . GLY A 1 545 ? 14.680 4.946 19.056 1.00 93.56 545 GLY A N 1
ATOM 4305 C CA . GLY A 1 545 ? 15.696 4.509 20.024 1.00 93.56 545 GLY A CA 1
ATOM 4306 C C . GLY A 1 545 ? 15.555 3.057 20.505 1.00 93.56 545 GLY A C 1
ATOM 4307 O O . GLY A 1 545 ? 16.538 2.488 21.014 1.00 93.56 545 GLY A O 1
ATOM 4308 N N . LEU A 1 546 ? 14.386 2.443 20.304 1.00 94.81 546 LEU A N 1
ATOM 4309 C CA . LEU A 1 546 ? 14.155 1.014 20.491 1.00 94.81 546 LEU A CA 1
ATOM 4310 C C . LEU A 1 546 ? 14.469 0.233 19.202 1.00 94.81 546 LEU A C 1
ATOM 4312 O O . LEU A 1 546 ? 15.205 0.683 18.330 1.00 94.81 546 LEU A O 1
ATOM 4316 N N . GLY A 1 547 ? 14.047 -1.021 19.192 1.00 92.44 547 GLY A N 1
ATOM 4317 C CA . GLY A 1 547 ? 14.318 -2.045 18.193 1.00 92.44 547 GLY A CA 1
ATOM 4318 C C . GLY A 1 547 ? 13.906 -3.394 18.788 1.00 92.44 547 GLY A C 1
ATOM 4319 O O . GLY A 1 547 ? 13.794 -3.486 20.018 1.00 92.44 547 GLY A O 1
ATOM 4320 N N . PRO A 1 548 ? 13.747 -4.467 17.994 1.00 90.81 548 PRO A N 1
ATOM 4321 C CA . PRO A 1 548 ? 13.147 -5.721 18.467 1.00 90.81 548 PRO A CA 1
ATOM 4322 C C . PRO A 1 548 ? 13.791 -6.283 19.744 1.00 90.81 548 PRO A C 1
ATOM 4324 O O . PRO A 1 548 ? 13.117 -6.724 20.674 1.00 90.81 548 PRO A O 1
ATOM 4327 N N . ARG A 1 549 ? 15.124 -6.201 19.849 1.00 90.50 549 ARG A N 1
ATOM 4328 C CA . ARG A 1 549 ? 15.870 -6.660 21.035 1.00 90.50 549 ARG A CA 1
ATOM 4329 C C . ARG A 1 549 ? 15.615 -5.800 22.276 1.00 90.50 549 ARG A C 1
ATOM 4331 O O . ARG A 1 549 ? 15.445 -6.337 23.368 1.00 90.50 549 ARG A O 1
ATOM 4338 N N . LYS A 1 550 ? 15.597 -4.472 22.125 1.00 93.94 550 LYS A N 1
ATOM 4339 C CA . LYS A 1 550 ? 15.371 -3.542 23.244 1.00 93.94 550 LYS A CA 1
ATOM 4340 C C . LYS A 1 550 ? 13.912 -3.559 23.696 1.00 93.94 550 LYS A C 1
ATOM 4342 O O . LYS A 1 550 ? 13.675 -3.513 24.895 1.00 93.94 550 LYS A O 1
ATOM 4347 N N . ALA A 1 551 ? 12.968 -3.687 22.764 1.00 94.75 551 ALA A N 1
ATOM 4348 C CA . ALA A 1 551 ? 11.543 -3.830 23.051 1.00 94.75 551 ALA A CA 1
ATOM 4349 C C . ALA A 1 551 ? 11.262 -5.075 23.910 1.00 94.75 551 ALA A C 1
ATOM 4351 O O . ALA A 1 551 ? 10.639 -4.975 24.967 1.00 94.75 551 ALA A O 1
ATOM 4352 N N . ASN A 1 552 ? 11.816 -6.230 23.525 1.00 93.19 552 ASN A N 1
ATOM 4353 C CA . ASN A 1 552 ? 11.697 -7.463 24.308 1.00 93.19 552 ASN A CA 1
ATOM 4354 C C . ASN A 1 552 ? 12.330 -7.338 25.706 1.00 93.19 552 ASN A C 1
ATOM 4356 O O . ASN A 1 552 ? 11.741 -7.773 26.696 1.00 93.19 552 ASN A O 1
ATOM 4360 N N . ASN A 1 553 ? 13.510 -6.714 25.811 1.00 94.81 553 ASN A N 1
ATOM 4361 C CA . ASN A 1 553 ? 14.149 -6.467 27.107 1.00 94.81 553 ASN A CA 1
ATOM 4362 C C . ASN A 1 553 ? 13.300 -5.535 27.988 1.00 94.81 553 ASN A C 1
ATOM 4364 O O . ASN A 1 553 ? 13.136 -5.799 29.178 1.00 94.81 553 ASN A O 1
ATOM 4368 N N . LEU A 1 554 ? 12.713 -4.485 27.406 1.00 95.50 554 LEU A N 1
ATOM 4369 C CA . LEU A 1 554 ? 11.820 -3.577 28.118 1.00 95.50 554 LEU A CA 1
ATOM 4370 C C . LEU A 1 554 ? 10.615 -4.332 28.690 1.00 95.50 554 LEU A C 1
ATOM 4372 O O . LEU A 1 554 ? 10.378 -4.235 29.890 1.00 95.50 554 LEU A O 1
ATOM 4376 N N . LYS A 1 555 ? 9.935 -5.161 27.885 1.00 94.81 555 LYS A N 1
ATOM 4377 C CA . LYS A 1 555 ? 8.819 -6.009 28.345 1.00 94.81 555 LYS A CA 1
ATOM 4378 C C . LYS A 1 555 ? 9.222 -6.916 29.513 1.00 94.81 555 LYS A C 1
ATOM 4380 O O . LYS A 1 555 ? 8.548 -6.939 30.540 1.00 94.81 555 LYS A O 1
ATOM 4385 N N . GLN A 1 556 ? 10.359 -7.606 29.407 1.00 95.00 556 GLN A N 1
ATOM 4386 C CA . GLN A 1 556 ? 10.880 -8.453 30.490 1.00 95.00 556 GLN A CA 1
ATOM 4387 C C . GLN A 1 556 ? 11.246 -7.648 31.747 1.00 95.00 556 GLN A C 1
ATOM 4389 O O . GLN A 1 556 ? 11.041 -8.098 32.873 1.00 95.00 556 GLN A O 1
ATOM 4394 N N . SER A 1 557 ? 11.803 -6.452 31.577 1.00 94.94 557 SER A N 1
ATOM 4395 C CA . SER A 1 557 ? 12.184 -5.575 32.684 1.00 94.94 557 SER A CA 1
ATOM 4396 C C . SER A 1 557 ? 10.969 -4.983 33.396 1.00 94.94 557 SER A C 1
ATOM 4398 O O . SER A 1 557 ? 10.974 -4.929 34.622 1.00 94.94 557 SER A O 1
ATOM 4400 N N . VAL A 1 558 ? 9.917 -4.624 32.656 1.00 94.75 558 VAL A N 1
ATOM 4401 C CA . VAL A 1 558 ? 8.625 -4.192 33.209 1.00 94.75 558 VAL A CA 1
ATOM 4402 C C . VAL A 1 558 ? 7.956 -5.336 33.976 1.00 94.75 558 VAL A C 1
ATOM 4404 O O . VAL A 1 558 ? 7.528 -5.140 35.111 1.00 94.75 558 VAL A O 1
ATOM 4407 N N . ALA A 1 559 ? 7.959 -6.557 33.433 1.00 93.62 559 ALA A N 1
ATOM 4408 C CA . ALA A 1 559 ? 7.432 -7.728 34.137 1.00 93.62 559 ALA A CA 1
ATOM 4409 C C . ALA A 1 559 ? 8.144 -7.974 35.484 1.00 93.62 559 ALA A C 1
ATOM 4411 O O . ALA A 1 559 ? 7.492 -8.245 36.489 1.00 93.62 559 ALA A O 1
ATOM 4412 N N . ARG A 1 560 ? 9.474 -7.795 35.547 1.00 92.88 560 ARG A N 1
ATOM 4413 C CA . ARG A 1 560 ? 10.257 -7.953 36.792 1.00 92.88 560 ARG A CA 1
ATOM 4414 C C . ARG A 1 560 ? 9.908 -6.951 37.894 1.00 92.88 560 ARG A C 1
ATOM 4416 O O . ARG A 1 560 ? 10.138 -7.258 39.058 1.00 92.88 560 ARG A O 1
ATOM 4423 N N . ILE A 1 561 ? 9.394 -5.770 37.553 1.00 90.44 561 ILE A N 1
ATOM 4424 C CA . ILE A 1 561 ? 9.047 -4.722 38.530 1.00 90.44 561 ILE A CA 1
ATOM 4425 C C . ILE A 1 561 ? 7.559 -4.720 38.911 1.00 90.44 561 ILE A C 1
ATOM 4427 O O . ILE A 1 561 ? 7.096 -3.738 39.487 1.00 90.44 561 ILE A O 1
ATOM 4431 N N . GLY A 1 562 ? 6.823 -5.787 38.583 1.00 86.31 562 GLY A N 1
ATOM 4432 C CA . GLY A 1 562 ? 5.396 -5.925 38.891 1.00 86.31 562 GLY A CA 1
ATOM 4433 C C . GLY A 1 562 ? 4.451 -5.605 37.730 1.00 86.31 562 GLY A C 1
ATOM 4434 O O . GLY A 1 562 ? 3.254 -5.501 37.948 1.00 86.31 562 GLY A O 1
ATOM 4435 N N . GLY A 1 563 ? 4.955 -5.442 36.501 1.00 86.25 563 GLY A N 1
ATOM 4436 C CA . GLY A 1 563 ? 4.126 -5.322 35.293 1.00 86.25 563 GLY A CA 1
ATOM 4437 C C . GLY A 1 563 ? 3.593 -3.919 34.981 1.00 86.25 563 GLY A C 1
ATOM 4438 O O . GLY A 1 563 ? 3.179 -3.683 33.850 1.00 86.25 563 GLY A O 1
ATOM 4439 N N . ALA A 1 564 ? 3.670 -2.975 35.922 1.00 87.94 564 ALA A N 1
ATOM 4440 C CA . ALA A 1 564 ? 3.200 -1.601 35.744 1.00 87.94 564 ALA A CA 1
ATOM 4441 C C . ALA A 1 564 ? 4.311 -0.555 35.951 1.00 87.94 564 ALA A C 1
ATOM 4443 O O . ALA A 1 564 ? 5.219 -0.700 36.779 1.00 87.94 564 ALA A O 1
ATOM 4444 N N . VAL A 1 565 ? 4.227 0.534 35.185 1.00 91.00 565 VAL A N 1
ATOM 4445 C CA . VAL A 1 565 ? 5.143 1.681 35.236 1.00 91.00 565 VAL A CA 1
ATOM 4446 C C . VAL A 1 565 ? 4.342 2.893 35.696 1.00 91.00 565 VAL A C 1
ATOM 4448 O O . VAL A 1 565 ? 3.437 3.315 34.995 1.00 91.00 565 VAL A O 1
ATOM 4451 N N . SER A 1 566 ? 4.669 3.450 36.865 1.00 89.00 566 SER A N 1
ATOM 4452 C CA . SER A 1 566 ? 3.863 4.505 37.501 1.00 89.00 566 SER A CA 1
ATOM 4453 C C . SER A 1 566 ? 4.104 5.915 36.956 1.00 89.00 566 SER A C 1
ATOM 4455 O O . SER A 1 566 ? 3.272 6.795 37.137 1.00 89.00 566 SER A O 1
ATOM 4457 N N . SER A 1 567 ? 5.248 6.157 36.313 1.00 91.06 567 SER A N 1
ATOM 4458 C CA . SER A 1 567 ? 5.555 7.429 35.647 1.00 91.06 567 SER A CA 1
ATOM 4459 C C . SER A 1 567 ? 6.652 7.261 34.605 1.00 91.06 567 SER A C 1
ATOM 4461 O O . SER A 1 567 ? 7.490 6.354 34.714 1.00 91.06 567 SER A O 1
ATOM 4463 N N . ARG A 1 568 ? 6.735 8.180 33.640 1.00 93.00 568 ARG A N 1
ATOM 4464 C CA . ARG A 1 568 ? 7.837 8.211 32.660 1.00 93.00 568 ARG A CA 1
ATOM 4465 C C . ARG A 1 568 ? 9.202 8.284 33.345 1.00 93.00 568 ARG A C 1
ATOM 4467 O O . ARG A 1 568 ? 10.108 7.530 32.998 1.00 93.00 568 ARG A O 1
ATOM 4474 N N . ARG A 1 569 ? 9.332 9.076 34.415 1.00 89.75 569 ARG A N 1
ATOM 4475 C CA . ARG A 1 569 ? 10.571 9.182 35.209 1.00 89.75 569 ARG A CA 1
ATOM 4476 C C . ARG A 1 569 ? 11.007 7.842 35.807 1.00 89.75 569 ARG A C 1
ATOM 4478 O O . ARG A 1 569 ? 12.207 7.573 35.913 1.00 89.75 569 ARG A O 1
ATOM 4485 N N . SER A 1 570 ? 10.053 6.982 36.171 1.00 91.19 570 SER A N 1
ATOM 4486 C CA . SER A 1 570 ? 10.351 5.664 36.735 1.00 91.19 570 SER A CA 1
ATOM 4487 C C . SER A 1 570 ? 11.060 4.732 35.743 1.00 91.19 570 SER A C 1
ATOM 4489 O O . SER A 1 570 ? 11.834 3.882 36.177 1.00 91.19 570 SER A O 1
ATOM 4491 N N . ILE A 1 571 ? 10.896 4.940 34.429 1.00 93.25 571 ILE A N 1
ATOM 4492 C CA . ILE A 1 571 ? 11.595 4.176 33.382 1.00 93.25 571 ILE A CA 1
ATOM 4493 C C . ILE A 1 571 ? 13.112 4.353 33.517 1.00 93.25 571 ILE A C 1
ATOM 4495 O O . ILE A 1 571 ? 13.865 3.376 33.472 1.00 93.25 571 ILE A O 1
ATOM 4499 N N . LEU A 1 572 ? 13.559 5.592 33.738 1.00 92.56 572 LEU A N 1
ATOM 4500 C CA . LEU A 1 572 ? 14.968 5.904 33.955 1.00 92.56 572 LEU A CA 1
ATOM 4501 C C . LEU A 1 572 ? 15.418 5.509 35.370 1.00 92.56 572 LEU A C 1
ATOM 4503 O O . LEU A 1 572 ? 16.463 4.878 35.530 1.00 92.56 572 LEU A O 1
ATOM 4507 N N . ALA A 1 573 ? 14.618 5.822 36.396 1.00 91.69 573 ALA A N 1
ATOM 4508 C CA . ALA A 1 573 ? 14.969 5.557 37.795 1.00 91.69 573 ALA A CA 1
ATOM 4509 C C . ALA A 1 573 ? 15.125 4.055 38.099 1.00 91.69 573 ALA A C 1
ATOM 4511 O O . ALA A 1 573 ? 16.065 3.653 38.783 1.00 91.69 573 ALA A O 1
ATOM 4512 N N . LYS A 1 574 ? 14.248 3.215 37.533 1.00 93.00 574 LYS A N 1
ATOM 4513 C CA . LYS A 1 574 ? 14.297 1.749 37.655 1.00 93.00 574 LYS A CA 1
ATOM 4514 C C . LYS A 1 574 ? 15.246 1.093 36.639 1.00 93.00 574 LYS A C 1
ATOM 4516 O O . LYS A 1 574 ? 15.306 -0.131 36.573 1.00 93.00 574 LYS A O 1
ATOM 4521 N N . ARG A 1 575 ? 16.002 1.885 35.861 1.00 93.38 575 ARG A N 1
ATOM 4522 C CA . ARG A 1 575 ? 16.963 1.424 34.839 1.00 93.38 575 ARG A CA 1
ATOM 4523 C C . ARG A 1 575 ? 16.343 0.484 33.797 1.00 93.38 575 ARG A C 1
ATOM 4525 O O . ARG A 1 575 ? 16.999 -0.450 33.340 1.00 93.38 575 ARG A O 1
ATOM 4532 N N . LEU A 1 576 ? 15.087 0.728 33.418 1.00 94.06 576 LEU A N 1
ATOM 4533 C CA . LEU A 1 576 ? 14.416 -0.047 32.371 1.00 94.06 576 LEU A CA 1
ATOM 4534 C C . LEU A 1 576 ? 15.010 0.267 30.994 1.00 94.06 576 LEU A C 1
ATOM 4536 O O . LEU A 1 576 ? 15.149 -0.620 30.158 1.00 94.06 576 LEU A O 1
ATOM 4540 N N . LEU A 1 577 ? 15.401 1.528 30.781 1.00 95.12 577 LEU A N 1
ATOM 4541 C CA . LEU A 1 577 ? 16.112 2.000 29.596 1.00 95.12 577 LEU A CA 1
ATOM 4542 C C . LEU A 1 577 ? 17.344 2.816 30.005 1.00 95.12 577 LEU A C 1
ATOM 4544 O O . LEU A 1 577 ? 17.360 3.476 31.044 1.00 95.12 577 LEU A O 1
ATOM 4548 N N . GLY A 1 578 ? 18.382 2.780 29.167 1.00 94.31 578 GLY A N 1
ATOM 4549 C CA . GLY A 1 578 ? 19.554 3.643 29.332 1.00 94.31 578 GLY A CA 1
ATOM 4550 C C . GLY A 1 578 ? 19.243 5.109 28.984 1.00 94.31 578 GLY A C 1
ATOM 4551 O O . GLY A 1 578 ? 18.331 5.346 28.193 1.00 94.31 578 GLY A O 1
ATOM 4552 N N . PRO A 1 579 ? 20.018 6.092 29.485 1.00 94.44 579 PRO A N 1
ATOM 4553 C CA . PRO A 1 579 ? 19.695 7.521 29.361 1.00 94.44 579 PRO A CA 1
ATOM 4554 C C . PRO A 1 579 ? 19.470 8.016 27.925 1.00 94.44 579 PRO A C 1
ATOM 4556 O O . PRO A 1 579 ? 18.506 8.726 27.665 1.00 94.44 579 PRO A O 1
ATOM 4559 N N . ILE A 1 580 ? 20.319 7.599 26.978 1.00 95.31 580 ILE A N 1
ATOM 4560 C CA . ILE A 1 580 ? 20.203 7.995 25.561 1.00 95.31 580 ILE A CA 1
ATOM 4561 C C . ILE A 1 580 ? 18.924 7.423 24.942 1.00 95.31 580 ILE A C 1
ATOM 4563 O O . ILE A 1 580 ? 18.204 8.114 24.230 1.00 95.31 580 ILE A O 1
ATOM 4567 N N . VAL A 1 581 ? 18.633 6.150 25.225 1.00 96.00 581 VAL A N 1
ATOM 4568 C CA . VAL A 1 581 ? 17.441 5.479 24.696 1.00 96.00 581 VAL A CA 1
ATOM 4569 C C . VAL A 1 581 ? 16.186 6.102 25.289 1.00 96.00 581 VAL A C 1
ATOM 4571 O O . VAL A 1 581 ? 15.280 6.419 24.537 1.00 96.00 581 VAL A O 1
ATOM 4574 N N . TYR A 1 582 ? 16.180 6.343 26.602 1.00 95.69 582 TYR A N 1
ATOM 4575 C CA . TYR A 1 582 ? 15.103 7.033 27.303 1.00 95.69 582 TYR A CA 1
ATOM 4576 C C . TYR A 1 582 ? 14.792 8.388 26.661 1.00 95.69 582 TYR A C 1
ATOM 4578 O O . TYR A 1 582 ? 13.649 8.623 26.291 1.00 95.69 582 TYR A O 1
ATOM 4586 N N . ASN A 1 583 ? 15.806 9.236 26.463 1.00 94.69 583 ASN A N 1
ATOM 4587 C CA . ASN A 1 583 ? 15.628 10.559 25.865 1.00 94.69 583 ASN A CA 1
ATOM 4588 C C . ASN A 1 583 ? 15.040 10.490 24.447 1.00 94.69 583 ASN A C 1
ATOM 4590 O O . ASN A 1 583 ? 14.206 11.305 24.075 1.00 94.69 583 ASN A O 1
ATOM 4594 N N . ASN A 1 584 ? 15.442 9.490 23.662 1.00 95.31 584 ASN A N 1
ATOM 4595 C CA . ASN A 1 584 ? 14.920 9.312 22.310 1.00 95.31 584 ASN A CA 1
ATOM 4596 C C . ASN A 1 584 ? 13.499 8.728 22.290 1.00 95.31 584 ASN A C 1
ATOM 4598 O O . ASN A 1 584 ? 12.749 9.037 21.375 1.00 95.31 584 ASN A O 1
ATOM 4602 N N . SER A 1 585 ? 13.129 7.879 23.257 1.00 96.12 585 SER A N 1
ATOM 4603 C CA . SER A 1 585 ? 11.886 7.097 23.200 1.00 96.12 585 SER A CA 1
ATOM 4604 C C . SER A 1 585 ? 10.738 7.663 24.034 1.00 96.12 585 SER A C 1
ATOM 4606 O O . SER A 1 585 ? 9.578 7.395 23.738 1.00 96.12 585 SER A O 1
ATOM 4608 N N . VAL A 1 586 ? 11.027 8.379 25.124 1.00 95.56 586 VAL A N 1
ATOM 4609 C CA . VAL A 1 586 ? 10.049 8.613 26.201 1.00 95.56 586 VAL A CA 1
ATOM 4610 C C . VAL A 1 586 ? 8.845 9.460 25.779 1.00 95.56 586 VAL A C 1
ATOM 4612 O O . VAL A 1 586 ? 7.746 9.196 26.255 1.00 95.56 586 VAL A O 1
ATOM 4615 N N . ALA A 1 587 ? 9.010 10.414 24.857 1.00 93.44 587 ALA A N 1
ATOM 4616 C CA . ALA A 1 587 ? 7.894 11.224 24.349 1.00 93.44 587 ALA A CA 1
ATOM 4617 C C . ALA A 1 587 ? 6.846 10.391 23.586 1.00 93.44 587 ALA A C 1
ATOM 4619 O O . ALA A 1 587 ? 5.686 10.782 23.497 1.00 93.44 587 ALA A O 1
ATOM 4620 N N . PHE A 1 588 ? 7.248 9.227 23.069 1.00 96.12 588 PHE A N 1
ATOM 4621 C CA . PHE A 1 588 ? 6.394 8.323 22.300 1.00 96.12 588 PHE A CA 1
ATOM 4622 C C . PHE A 1 588 ? 5.765 7.220 23.163 1.00 96.12 588 PHE A C 1
ATOM 4624 O O . PHE A 1 588 ? 4.884 6.504 22.691 1.00 96.12 588 PHE A O 1
ATOM 4631 N N . LEU A 1 589 ? 6.208 7.071 24.417 1.00 96.00 589 LEU A N 1
ATOM 4632 C CA . LEU A 1 589 ? 5.695 6.080 25.362 1.00 96.00 589 LEU A CA 1
ATOM 4633 C C . LEU A 1 589 ? 4.665 6.732 26.280 1.00 96.00 589 LEU A C 1
ATOM 4635 O O . LEU A 1 589 ? 4.978 7.662 27.023 1.00 96.00 589 LEU A O 1
ATOM 4639 N N . ARG A 1 590 ? 3.436 6.236 26.238 1.00 93.00 590 ARG A N 1
ATOM 4640 C CA . ARG A 1 590 ? 2.322 6.701 27.061 1.00 93.00 590 ARG A CA 1
ATOM 4641 C C . ARG A 1 590 ? 2.293 5.931 28.372 1.00 93.00 590 ARG A C 1
ATOM 4643 O O . ARG A 1 590 ? 2.502 4.716 28.378 1.00 93.00 590 ARG A O 1
ATOM 4650 N N . VAL A 1 591 ? 2.027 6.636 29.466 1.00 92.56 591 VAL A N 1
ATOM 4651 C CA . VAL A 1 591 ? 1.741 6.030 30.771 1.00 92.56 591 VAL A CA 1
ATOM 4652 C C . VAL A 1 591 ? 0.357 6.502 31.194 1.00 92.56 591 VAL A C 1
ATOM 4654 O O . VAL A 1 591 ? 0.185 7.655 31.582 1.00 92.56 591 VAL A O 1
ATOM 4657 N N . ARG A 1 592 ? -0.628 5.611 31.061 1.00 88.31 592 ARG A N 1
ATOM 4658 C CA . ARG A 1 592 ? -2.032 5.873 31.390 1.00 88.31 592 ARG A CA 1
ATOM 4659 C C . ARG A 1 592 ? -2.355 5.454 32.821 1.00 88.31 592 ARG A C 1
ATOM 4661 O O . ARG A 1 592 ? -1.676 4.602 33.396 1.00 88.31 592 ARG A O 1
ATOM 4668 N N . ALA A 1 593 ? -3.427 6.024 33.363 1.00 83.06 593 ALA A N 1
ATOM 4669 C CA . ALA A 1 593 ? -4.057 5.481 34.557 1.00 83.06 593 ALA A CA 1
ATOM 4670 C C . ALA A 1 593 ? -4.647 4.101 34.248 1.00 83.06 593 ALA A C 1
ATOM 4672 O O . ALA A 1 593 ? -5.352 3.925 33.257 1.00 83.06 593 ALA A O 1
ATOM 4673 N N . ILE A 1 594 ? -4.302 3.131 35.085 1.00 83.62 594 ILE A N 1
ATOM 4674 C CA . ILE A 1 594 ? -4.761 1.742 35.024 1.00 83.62 594 ILE A CA 1
ATOM 4675 C C . ILE A 1 594 ? -5.148 1.309 36.435 1.00 83.62 594 ILE A C 1
ATOM 4677 O O . ILE A 1 594 ? -4.680 1.905 37.410 1.00 83.62 594 ILE A O 1
ATOM 4681 N N . ASP A 1 595 ? -5.950 0.255 36.546 1.00 81.38 595 ASP A N 1
ATOM 4682 C CA . ASP A 1 595 ? -6.445 -0.229 37.836 1.00 81.38 595 ASP A CA 1
ATOM 4683 C C . ASP A 1 595 ? -5.312 -0.622 38.791 1.00 81.38 595 ASP A C 1
ATOM 4685 O O . ASP A 1 595 ? -5.369 -0.340 39.986 1.00 81.38 595 ASP A O 1
ATOM 4689 N N . GLU A 1 596 ? -4.212 -1.171 38.270 1.00 80.88 596 GLU A N 1
ATOM 4690 C CA . GLU A 1 596 ? -3.037 -1.521 39.074 1.00 80.88 596 GLU A CA 1
ATOM 4691 C C . GLU A 1 596 ? -2.277 -0.302 39.636 1.00 80.88 596 GLU A C 1
ATOM 4693 O O . GLU A 1 596 ? -1.360 -0.463 40.444 1.00 80.88 596 GLU A O 1
ATOM 4698 N N . LEU A 1 597 ? -2.627 0.916 39.210 1.00 82.44 597 LEU A N 1
ATOM 4699 C CA . LEU A 1 597 ? -2.009 2.174 39.628 1.00 82.44 597 LEU A CA 1
ATOM 4700 C C . LEU A 1 597 ? -2.984 3.114 40.356 1.00 82.44 597 LEU A C 1
ATOM 4702 O O . LEU A 1 597 ? -2.649 4.285 40.514 1.00 82.44 597 LEU A O 1
ATOM 4706 N N . GLN A 1 598 ? -4.137 2.636 40.838 1.00 77.00 598 GLN A N 1
ATOM 4707 C CA . GLN A 1 598 ? -5.129 3.477 41.536 1.00 77.00 598 GLN A CA 1
ATOM 4708 C C . GLN A 1 598 ? -4.536 4.274 42.717 1.00 77.00 598 GLN A C 1
ATOM 4710 O O . GLN A 1 598 ? -4.887 5.435 42.907 1.00 77.00 598 GLN A O 1
ATOM 4715 N N . ASP A 1 599 ? -3.566 3.705 43.443 1.00 79.31 599 ASP A N 1
ATOM 4716 C CA . ASP A 1 599 ? -2.889 4.371 44.570 1.00 79.31 599 ASP A CA 1
ATOM 4717 C C . ASP A 1 599 ? -1.783 5.367 44.154 1.00 79.31 599 ASP A C 1
ATOM 4719 O O . ASP A 1 599 ? -1.153 5.999 45.005 1.00 79.31 599 ASP A O 1
ATOM 4723 N N . HIS A 1 600 ? -1.480 5.496 42.859 1.00 81.31 600 HIS A N 1
ATOM 4724 C CA . HIS A 1 600 ? -0.381 6.326 42.363 1.00 81.31 600 HIS A CA 1
ATOM 4725 C C . HIS A 1 600 ? -0.897 7.613 41.714 1.00 81.31 600 HIS A C 1
ATOM 4727 O O . HIS A 1 600 ? -1.706 7.592 40.789 1.00 81.31 600 HIS A O 1
ATOM 4733 N N . GLN A 1 601 ? -0.346 8.758 42.125 1.00 80.44 601 GLN A N 1
ATOM 4734 C CA . GLN A 1 601 ? -0.620 10.028 41.457 1.00 80.44 601 GLN A CA 1
ATOM 4735 C C . GLN A 1 601 ? 0.141 10.101 40.125 1.00 80.44 601 GLN A C 1
ATOM 4737 O O . GLN A 1 601 ? 1.352 10.330 40.086 1.00 80.44 601 GLN A O 1
ATOM 4742 N N . ILE A 1 602 ? -0.577 9.893 39.022 1.00 85.19 602 ILE A N 1
ATOM 4743 C CA . ILE A 1 602 ? -0.017 9.959 37.668 1.00 85.19 602 ILE A CA 1
ATOM 4744 C C . ILE A 1 602 ? -0.024 11.406 37.178 1.00 85.19 602 ILE A C 1
ATOM 4746 O O . ILE A 1 602 ? -1.026 12.123 37.285 1.00 85.19 602 ILE A O 1
ATOM 4750 N N . HIS A 1 603 ? 1.110 11.828 36.617 1.00 89.56 603 HIS A N 1
ATOM 4751 C CA . HIS A 1 603 ? 1.243 13.142 36.008 1.00 89.56 603 HIS A CA 1
ATOM 4752 C C . HIS A 1 603 ? 0.415 13.199 34.706 1.00 89.56 603 HIS A C 1
ATOM 4754 O O . HIS A 1 603 ? 0.685 12.402 33.811 1.00 89.56 603 HIS A O 1
ATOM 4760 N N . PRO A 1 604 ? -0.522 14.152 34.523 1.00 90.88 604 PRO A N 1
ATOM 4761 C CA . PRO A 1 604 ? -1.415 14.186 33.354 1.00 90.88 604 PRO A CA 1
ATOM 4762 C C . PRO A 1 604 ? -0.672 14.190 32.009 1.00 90.88 604 PRO A C 1
ATOM 4764 O O . PRO A 1 604 ? -1.041 13.487 31.076 1.00 90.88 604 PRO A O 1
ATOM 4767 N N . LEU A 1 605 ? 0.445 14.923 31.931 1.00 93.19 605 LEU A N 1
ATOM 4768 C CA . LEU A 1 605 ? 1.277 14.994 30.721 1.00 93.19 605 LEU A CA 1
ATOM 4769 C C . LEU A 1 605 ? 2.115 13.733 30.431 1.00 93.19 605 LEU A C 1
ATOM 4771 O O . LEU A 1 605 ? 2.739 13.674 29.371 1.00 93.19 605 LEU A O 1
ATOM 4775 N N . ASP A 1 606 ? 2.129 12.721 31.307 1.00 93.38 606 ASP A N 1
ATOM 4776 C CA . ASP A 1 606 ? 2.705 11.410 30.962 1.00 93.38 606 ASP A CA 1
ATOM 4777 C C . ASP A 1 606 ? 1.832 10.655 29.933 1.00 93.38 606 ASP A C 1
ATOM 4779 O O . ASP A 1 606 ? 2.340 9.777 29.227 1.00 93.38 606 ASP A O 1
ATOM 4783 N N . ASP A 1 607 ? 0.565 11.062 29.772 1.00 93.25 607 ASP A N 1
ATOM 4784 C CA . ASP A 1 607 ? -0.315 10.679 28.663 1.00 93.25 607 ASP A CA 1
ATOM 4785 C C . ASP A 1 607 ? -0.460 11.812 27.629 1.00 93.25 607 ASP A C 1
ATOM 4787 O O . ASP A 1 607 ? -1.543 12.118 27.147 1.00 93.25 607 ASP A O 1
ATOM 4791 N N . SER A 1 608 ? 0.657 12.465 27.291 1.00 93.81 608 SER A N 1
ATOM 4792 C CA . SER A 1 608 ? 0.743 13.473 26.220 1.00 93.81 608 SER A CA 1
ATOM 4793 C C . SER A 1 608 ? 2.011 13.298 25.377 1.00 93.81 608 SER A C 1
ATOM 4795 O O . SER A 1 608 ? 2.947 12.599 25.783 1.00 93.81 608 SER A O 1
ATOM 4797 N N . ARG A 1 609 ? 2.093 13.960 24.220 1.00 93.94 609 ARG A N 1
ATOM 4798 C CA . ARG A 1 609 ? 3.319 13.994 23.391 1.00 93.94 609 ARG A CA 1
ATOM 4799 C C . ARG A 1 609 ? 4.420 14.894 23.950 1.00 93.94 609 ARG A C 1
ATOM 4801 O O . ARG A 1 609 ? 5.519 14.949 23.396 1.00 93.94 609 ARG A O 1
ATOM 4808 N N . CYS A 1 610 ? 4.159 15.599 25.048 1.00 93.94 610 CYS A N 1
ATOM 4809 C CA . CYS A 1 610 ? 5.153 16.446 25.688 1.00 93.94 610 CYS A CA 1
ATOM 4810 C C . CYS A 1 610 ? 6.324 15.604 26.197 1.00 93.94 610 CYS A C 1
ATOM 4812 O O . CYS A 1 610 ? 6.143 14.632 26.927 1.00 93.94 610 CYS A O 1
ATOM 4814 N N . HIS A 1 611 ? 7.547 15.998 25.843 1.00 93.50 611 HIS A N 1
ATOM 4815 C CA . HIS A 1 611 ? 8.740 15.386 26.417 1.00 93.50 611 HIS A CA 1
ATOM 4816 C C . HIS A 1 611 ? 8.847 15.758 27.913 1.00 93.50 611 HIS A C 1
ATOM 4818 O O . HIS A 1 611 ? 8.594 16.919 28.252 1.00 93.50 611 HIS A O 1
ATOM 4824 N N . PRO A 1 612 ? 9.266 14.842 28.814 1.00 91.62 612 PRO A N 1
ATOM 4825 C CA . PRO A 1 612 ? 9.424 15.117 30.249 1.00 91.62 612 PRO A CA 1
ATOM 4826 C C . PRO A 1 612 ? 10.280 16.338 30.588 1.00 91.62 612 PRO A C 1
ATOM 4828 O O . PRO A 1 612 ? 10.075 16.960 31.628 1.00 91.62 612 PRO A O 1
ATOM 4831 N N . ASP A 1 613 ? 11.204 16.736 29.711 1.00 89.75 613 ASP A N 1
ATOM 4832 C CA . ASP A 1 613 ? 11.982 17.961 29.919 1.00 89.75 613 ASP A CA 1
ATOM 4833 C C . ASP A 1 613 ? 11.105 19.220 29.999 1.00 89.75 613 ASP A C 1
ATOM 4835 O O . ASP A 1 613 ? 11.428 20.150 30.737 1.00 89.75 613 ASP A O 1
ATOM 4839 N N . VAL A 1 614 ? 9.970 19.239 29.298 1.00 91.38 614 VAL A N 1
ATOM 4840 C CA . VAL A 1 614 ? 9.079 20.403 29.218 1.00 91.38 614 VAL A CA 1
ATOM 4841 C C . VAL A 1 614 ? 8.300 20.619 30.519 1.00 91.38 614 VAL A C 1
ATOM 4843 O O . VAL A 1 614 ? 8.069 21.762 30.909 1.00 91.38 614 VAL A O 1
ATOM 4846 N N . TYR A 1 615 ? 7.921 19.548 31.223 1.00 90.19 615 TYR A N 1
ATOM 4847 C CA . TYR A 1 615 ? 7.044 19.637 32.400 1.00 90.19 615 TYR A CA 1
ATOM 4848 C C . TYR A 1 615 ? 7.670 19.149 33.710 1.00 90.19 615 TYR A C 1
ATOM 4850 O O . TYR A 1 615 ? 7.314 19.669 34.760 1.00 90.19 615 TYR A O 1
ATOM 4858 N N . GLN A 1 616 ? 8.642 18.231 33.679 1.00 86.75 616 GLN A N 1
ATOM 4859 C CA . GLN A 1 616 ? 9.339 17.763 34.887 1.00 86.75 616 GLN A CA 1
ATOM 4860 C C . GLN A 1 616 ? 10.642 18.525 35.132 1.00 86.75 616 GLN A C 1
ATOM 4862 O O . GLN A 1 616 ? 10.904 18.948 36.255 1.00 86.75 616 GLN A O 1
ATOM 4867 N N . ARG A 1 617 ? 11.481 18.687 34.097 1.00 86.56 617 ARG A N 1
ATOM 4868 C CA . ARG A 1 617 ? 12.811 19.303 34.249 1.00 86.56 617 ARG A CA 1
ATOM 4869 C C . ARG A 1 617 ? 12.739 20.824 34.305 1.00 86.56 617 ARG A C 1
ATOM 4871 O O . ARG A 1 617 ? 13.289 21.416 35.225 1.00 86.56 617 ARG A O 1
ATOM 4878 N N . ASN A 1 618 ? 12.075 21.436 33.325 1.00 89.00 618 ASN A N 1
ATOM 4879 C CA . ASN A 1 618 ? 12.027 22.892 33.187 1.00 89.00 618 ASN A CA 1
ATOM 4880 C C . ASN A 1 618 ? 10.728 23.514 33.724 1.00 89.00 618 ASN A C 1
ATOM 4882 O O . ASN A 1 618 ? 10.648 24.733 33.842 1.00 89.00 618 ASN A O 1
ATOM 4886 N N . LYS A 1 619 ? 9.714 22.691 34.035 1.00 89.56 619 LYS A N 1
ATOM 4887 C CA . LYS A 1 619 ? 8.392 23.111 34.542 1.00 89.56 619 LYS A CA 1
ATOM 4888 C C . LYS A 1 619 ? 7.685 24.181 33.679 1.00 89.56 619 LYS A C 1
ATOM 4890 O O . LYS A 1 619 ? 6.816 24.894 34.170 1.00 89.56 619 LYS A O 1
ATOM 4895 N N . TRP A 1 620 ? 7.998 24.280 32.383 1.00 91.69 620 TRP A N 1
ATOM 4896 C CA . TRP A 1 620 ? 7.392 25.268 31.478 1.00 91.69 620 TRP A CA 1
ATOM 4897 C C . TRP A 1 620 ? 5.904 25.024 31.254 1.00 91.69 620 TRP A C 1
ATOM 4899 O O . TRP A 1 620 ? 5.137 25.977 31.247 1.00 91.69 620 TRP A O 1
ATOM 4909 N N . ALA A 1 621 ? 5.484 23.763 31.123 1.00 92.56 621 ALA A N 1
ATOM 4910 C CA . ALA A 1 621 ? 4.062 23.441 31.011 1.00 92.56 621 ALA A CA 1
ATOM 4911 C C . ALA A 1 621 ? 3.296 23.862 32.278 1.00 92.56 621 ALA A C 1
ATOM 4913 O O . ALA A 1 621 ? 2.269 24.520 32.192 1.00 92.56 621 ALA A O 1
ATOM 4914 N N . VAL A 1 622 ? 3.844 23.573 33.465 1.00 90.75 622 VAL A N 1
ATOM 4915 C CA . VAL A 1 622 ? 3.252 24.016 34.740 1.00 90.75 622 VAL A CA 1
ATOM 4916 C C . VAL A 1 622 ? 3.092 25.534 34.758 1.00 90.75 622 VAL A C 1
ATOM 4918 O O . VAL A 1 622 ? 2.025 26.020 35.109 1.00 90.75 622 VAL A O 1
ATOM 4921 N N . LYS A 1 623 ? 4.119 26.276 34.325 1.00 89.50 623 LYS A N 1
ATOM 4922 C CA . LYS A 1 623 ? 4.049 27.736 34.236 1.00 89.50 623 LYS A CA 1
ATOM 4923 C C . LYS A 1 623 ? 2.946 28.212 33.285 1.00 89.50 623 LYS A C 1
ATOM 4925 O O . LYS A 1 623 ? 2.157 29.053 33.681 1.00 89.50 623 LYS A O 1
ATOM 4930 N N . ILE A 1 624 ? 2.837 27.626 32.090 1.00 91.94 624 ILE A N 1
ATOM 4931 C CA . ILE A 1 624 ? 1.743 27.928 31.148 1.00 91.94 624 ILE A CA 1
ATOM 4932 C C . ILE A 1 624 ? 0.380 27.710 31.817 1.00 91.94 624 ILE A C 1
ATOM 4934 O O . ILE A 1 624 ? -0.507 28.542 31.672 1.00 91.94 624 ILE A O 1
ATOM 4938 N N . ALA A 1 625 ? 0.207 26.612 32.558 1.00 92.06 625 ALA A N 1
ATOM 4939 C CA . ALA A 1 625 ? -1.060 26.323 33.221 1.00 92.06 625 ALA A CA 1
ATOM 4940 C C . ALA A 1 625 ? -1.378 27.309 34.362 1.00 92.06 625 ALA A C 1
ATOM 4942 O O . ALA A 1 625 ? -2.513 27.759 34.486 1.00 92.06 625 ALA A O 1
ATOM 4943 N N . VAL A 1 626 ? -0.379 27.661 35.174 1.00 90.06 626 VAL A N 1
ATOM 4944 C CA . VAL A 1 626 ? -0.501 28.636 36.272 1.00 90.06 626 VAL A CA 1
ATOM 4945 C C . VAL A 1 626 ? -0.835 30.028 35.733 1.00 90.06 626 VAL A C 1
ATOM 4947 O O . VAL A 1 626 ? -1.780 30.647 36.221 1.00 90.06 626 VAL A O 1
ATOM 4950 N N . ASP A 1 627 ? -0.125 30.472 34.693 1.00 90.56 627 ASP A N 1
ATOM 4951 C CA . ASP A 1 627 ? -0.332 31.772 34.048 1.00 90.56 627 ASP A CA 1
ATOM 4952 C C . ASP A 1 627 ? -1.718 31.837 33.376 1.00 90.56 627 ASP A C 1
ATOM 4954 O O . ASP A 1 627 ? -2.429 32.826 33.533 1.00 90.56 627 ASP A O 1
ATOM 4958 N N . ALA A 1 628 ? -2.154 30.763 32.699 1.00 91.06 628 ALA A N 1
ATOM 4959 C CA . ALA A 1 628 ? -3.490 30.673 32.093 1.00 91.06 628 ALA A CA 1
ATOM 4960 C C . ALA A 1 628 ? -4.626 30.784 33.127 1.00 91.06 628 ALA A C 1
ATOM 4962 O O . ALA A 1 628 ? -5.695 31.315 32.833 1.00 91.06 628 ALA A O 1
ATOM 4963 N N . LEU A 1 629 ? -4.416 30.267 34.338 1.00 89.06 629 LEU A N 1
ATOM 4964 C CA . LEU A 1 629 ? -5.396 30.330 35.424 1.00 89.06 629 LEU A CA 1
ATOM 4965 C C . LEU A 1 629 ? -5.262 31.597 36.286 1.00 89.06 629 LEU A C 1
ATOM 4967 O O . LEU A 1 629 ? -5.997 31.729 37.263 1.00 89.06 629 LEU A O 1
ATOM 4971 N N . GLU A 1 630 ? -4.338 32.507 35.949 1.00 85.62 630 GLU A N 1
ATOM 4972 C CA . GLU A 1 630 ? -4.022 33.718 36.723 1.00 85.62 630 GLU A CA 1
ATOM 4973 C C . GLU A 1 630 ? -3.715 33.414 38.206 1.00 85.62 630 GLU A C 1
ATOM 4975 O O . GLU A 1 630 ? -4.024 34.187 39.119 1.00 85.62 630 GLU A O 1
ATOM 4980 N N . LEU A 1 631 ? -3.107 32.254 38.466 1.00 79.75 631 LEU A N 1
ATOM 4981 C CA . LEU A 1 631 ? -2.744 31.819 39.811 1.00 79.75 631 LEU A CA 1
ATOM 4982 C C . LEU A 1 631 ? -1.457 32.535 40.245 1.00 79.75 631 LEU A C 1
ATOM 4984 O O . LEU A 1 631 ? -0.492 32.616 39.492 1.00 79.75 631 LEU A O 1
ATOM 4988 N N . GLY A 1 632 ? -1.424 33.068 41.470 1.00 67.94 632 GLY A N 1
ATOM 4989 C CA . GLY A 1 632 ? -0.267 33.831 41.950 1.00 67.94 632 GLY A CA 1
ATOM 4990 C C . GLY A 1 632 ? 1.025 33.001 42.023 1.00 67.94 632 GLY A C 1
ATOM 4991 O O . GLY A 1 632 ? 1.002 31.856 42.478 1.00 67.94 632 GLY A O 1
ATOM 4992 N N . ASP A 1 633 ? 2.167 33.618 41.686 1.00 63.97 633 ASP A N 1
ATOM 4993 C CA . ASP A 1 633 ? 3.514 33.003 41.657 1.00 63.97 633 ASP A CA 1
ATOM 4994 C C . ASP A 1 633 ? 3.903 32.258 42.951 1.00 63.97 633 ASP A C 1
ATOM 4996 O O . ASP A 1 633 ? 4.734 31.350 42.947 1.00 63.97 633 ASP A O 1
ATOM 5000 N N . SER A 1 634 ? 3.297 32.629 44.084 1.00 58.34 634 SER A N 1
ATOM 5001 C CA . SER A 1 634 ? 3.535 32.019 45.399 1.00 58.34 634 SER A CA 1
ATOM 5002 C C . SER A 1 634 ? 2.988 30.591 45.527 1.00 58.34 634 SER A C 1
ATOM 5004 O O . SER A 1 634 ? 3.407 29.869 46.428 1.00 58.34 634 SER A O 1
ATOM 5006 N N . ALA A 1 635 ? 2.050 30.186 44.664 1.00 53.56 635 ALA A N 1
ATOM 5007 C CA . ALA A 1 635 ? 1.381 28.887 44.734 1.00 53.56 635 ALA A CA 1
ATOM 5008 C C . ALA A 1 635 ? 2.128 27.772 43.972 1.00 53.56 635 ALA A C 1
ATOM 5010 O O . ALA A 1 635 ? 1.966 26.594 44.279 1.00 53.56 635 ALA A O 1
ATOM 5011 N N . ALA A 1 636 ? 2.998 28.134 43.021 1.00 53.44 636 ALA A N 1
ATOM 5012 C CA . ALA A 1 636 ? 3.738 27.203 42.162 1.00 53.44 636 ALA A CA 1
ATOM 5013 C C . ALA A 1 636 ? 5.105 26.752 42.733 1.00 53.44 636 ALA A C 1
ATOM 5015 O O . ALA A 1 636 ? 5.823 25.971 42.101 1.00 53.44 636 ALA A O 1
ATOM 5016 N N . GLY A 1 637 ? 5.487 27.248 43.916 1.00 53.31 637 GLY A N 1
ATOM 5017 C CA . GLY A 1 637 ? 6.762 26.941 44.568 1.00 53.31 637 GLY A CA 1
ATOM 5018 C C . GLY A 1 637 ? 6.748 25.580 45.268 1.00 53.31 637 GLY A C 1
ATOM 5019 O O . GLY A 1 637 ? 6.241 25.460 46.377 1.00 53.31 637 GLY A O 1
ATOM 5020 N N . ASP A 1 638 ? 7.325 24.571 44.615 1.00 59.28 638 ASP A N 1
ATOM 5021 C CA . ASP A 1 638 ? 7.648 23.217 45.114 1.00 59.28 638 ASP A CA 1
ATOM 5022 C C . ASP A 1 638 ? 6.498 22.246 45.448 1.00 59.28 638 ASP A C 1
ATOM 5024 O O . ASP A 1 638 ? 6.771 21.071 45.698 1.00 59.28 638 ASP A O 1
ATOM 5028 N N . ASN A 1 639 ? 5.227 22.655 45.382 1.00 75.81 639 ASN A N 1
ATOM 5029 C CA . ASN A 1 639 ? 4.107 21.725 45.567 1.00 75.81 639 ASN A CA 1
ATOM 5030 C C . ASN A 1 639 ? 3.694 21.036 44.248 1.00 75.81 639 ASN A C 1
ATOM 5032 O O . ASN A 1 639 ? 2.904 21.572 43.467 1.00 75.81 639 ASN A O 1
ATOM 5036 N N . ASP A 1 640 ? 4.212 19.826 44.014 1.00 77.44 640 ASP A N 1
ATOM 5037 C CA . ASP A 1 640 ? 3.914 19.021 42.819 1.00 77.44 640 ASP A CA 1
ATOM 5038 C C . ASP A 1 640 ? 2.416 18.660 42.691 1.00 77.44 640 ASP A C 1
ATOM 5040 O O . ASP A 1 640 ? 1.905 18.554 41.575 1.00 77.44 640 ASP A O 1
ATOM 5044 N N . GLU A 1 641 ? 1.682 18.534 43.801 1.00 81.75 641 GLU A N 1
ATOM 5045 C CA . GLU A 1 641 ? 0.242 18.236 43.786 1.00 81.75 641 GLU A CA 1
ATOM 5046 C C . GLU A 1 641 ? -0.568 19.414 43.230 1.00 81.75 641 GLU A C 1
ATOM 5048 O O . GLU A 1 641 ? -1.450 19.233 42.386 1.00 81.75 641 GLU A O 1
ATOM 5053 N N . TYR A 1 642 ? -0.207 20.635 43.629 1.00 82.69 642 TYR A N 1
ATOM 5054 C CA . TYR A 1 642 ? -0.831 21.855 43.119 1.00 82.69 642 TYR A CA 1
ATOM 5055 C C . TYR A 1 642 ? -0.550 22.056 41.624 1.00 82.69 642 TYR A C 1
ATOM 5057 O O . TYR A 1 642 ? -1.459 22.366 40.855 1.00 82.69 642 TYR A O 1
ATOM 5065 N N . ALA A 1 643 ? 0.689 21.803 41.190 1.00 84.44 643 ALA A N 1
ATOM 5066 C CA . ALA A 1 643 ? 1.070 21.863 39.780 1.00 84.44 643 ALA A CA 1
ATOM 5067 C C . ALA A 1 643 ? 0.273 20.869 38.913 1.00 84.44 643 ALA A C 1
ATOM 5069 O O . ALA A 1 643 ? -0.166 21.210 37.813 1.00 84.44 643 ALA A O 1
ATOM 5070 N N . ILE A 1 644 ? 0.058 19.646 39.414 1.00 88.44 644 ILE A N 1
ATOM 5071 C CA . ILE A 1 644 ? -0.760 18.630 38.740 1.00 88.44 644 ILE A CA 1
ATOM 5072 C C . ILE A 1 644 ? -2.227 19.067 38.663 1.00 88.44 644 ILE A C 1
ATOM 5074 O O . ILE A 1 644 ? -2.844 18.887 37.611 1.00 88.44 644 ILE A O 1
ATOM 5078 N N . SER A 1 645 ? -2.775 19.653 39.734 1.00 89.38 645 SER A N 1
ATOM 5079 C CA . SER A 1 645 ? -4.148 20.176 39.744 1.00 89.38 645 SER A CA 1
ATOM 5080 C C . SER A 1 645 ? -4.335 21.275 38.700 1.00 89.38 645 SER A C 1
ATOM 5082 O O . SER A 1 645 ? -5.216 21.155 37.855 1.00 89.38 645 SER A O 1
ATOM 5084 N N . ALA A 1 646 ? -3.449 22.277 38.677 1.00 90.00 646 ALA A N 1
ATOM 5085 C CA . ALA A 1 646 ? -3.516 23.378 37.715 1.00 90.00 646 ALA A CA 1
ATOM 5086 C C . ALA A 1 646 ? -3.491 22.877 36.261 1.00 90.00 646 ALA A C 1
ATOM 5088 O O . ALA A 1 646 ? -4.259 23.340 35.420 1.00 90.00 646 ALA A O 1
ATOM 5089 N N . ILE A 1 647 ? -2.646 21.883 35.962 1.00 92.19 647 ILE A N 1
ATOM 5090 C CA . ILE A 1 647 ? -2.614 21.254 34.636 1.00 92.19 647 ILE A CA 1
ATOM 5091 C C . ILE A 1 647 ? -3.950 20.576 34.308 1.00 92.19 647 ILE A C 1
ATOM 5093 O O . ILE A 1 647 ? -4.453 20.760 33.202 1.00 92.19 647 ILE A O 1
ATOM 5097 N N . ARG A 1 648 ? -4.529 19.798 35.234 1.00 92.44 648 ARG A N 1
ATOM 5098 C CA . ARG A 1 648 ? -5.820 19.124 35.003 1.00 92.44 648 ARG A CA 1
ATOM 5099 C C . ARG A 1 648 ? -6.941 20.126 34.745 1.00 92.44 648 ARG A C 1
ATOM 5101 O O . ARG A 1 648 ? -7.707 19.924 33.808 1.00 92.44 648 ARG A O 1
ATOM 5108 N N . ASP A 1 649 ? -6.991 21.208 35.515 1.00 92.38 649 ASP A N 1
ATOM 5109 C CA . ASP A 1 649 ? -8.016 22.244 35.376 1.00 92.38 649 ASP A CA 1
ATOM 5110 C C . ASP A 1 649 ? -7.926 22.935 34.005 1.00 92.38 649 ASP A C 1
ATOM 5112 O O . ASP A 1 649 ? -8.932 23.099 33.312 1.00 92.38 649 ASP A O 1
ATOM 5116 N N . VAL A 1 650 ? -6.710 23.264 33.552 1.00 93.88 650 VAL A N 1
ATOM 5117 C CA . VAL A 1 650 ? -6.487 23.830 32.210 1.00 93.88 650 VAL A CA 1
ATOM 5118 C C . VAL A 1 650 ? -6.857 22.844 31.106 1.00 93.88 650 VAL A C 1
ATOM 5120 O O . VAL A 1 650 ? -7.497 23.242 30.130 1.00 93.88 650 VAL A O 1
ATOM 5123 N N . MET A 1 651 ? -6.487 21.569 31.247 1.00 93.75 651 MET A N 1
ATOM 5124 C CA . MET A 1 651 ? -6.851 20.523 30.285 1.00 93.75 651 MET A CA 1
ATOM 5125 C C . MET A 1 651 ? -8.371 20.378 30.175 1.00 93.75 651 MET A C 1
ATOM 5127 O O . MET A 1 651 ? -8.901 20.393 29.067 1.00 93.75 651 MET A O 1
ATOM 5131 N N . GLN A 1 652 ? -9.080 20.320 31.306 1.00 92.94 652 GLN A N 1
ATOM 5132 C CA . GLN A 1 652 ? -10.537 20.198 31.324 1.00 92.94 652 GLN A CA 1
ATOM 5133 C C . GLN A 1 652 ? -11.217 21.410 30.673 1.00 92.94 652 GLN A C 1
ATOM 5135 O O . GLN A 1 652 ? -12.096 21.245 29.828 1.00 92.94 652 GLN A O 1
ATOM 5140 N N . ASN A 1 653 ? -10.783 22.628 31.014 1.00 93.00 653 ASN A N 1
ATOM 5141 C CA . ASN A 1 653 ? -11.313 23.854 30.411 1.00 93.00 653 ASN A CA 1
ATOM 5142 C C . ASN A 1 653 ? -11.097 23.877 28.892 1.00 93.00 653 ASN A C 1
ATOM 5144 O O . ASN A 1 653 ? -12.000 24.239 28.139 1.00 93.00 653 ASN A O 1
ATOM 5148 N N . SER A 1 654 ? -9.913 23.454 28.444 1.00 93.81 654 SER A N 1
ATOM 5149 C CA . SER A 1 654 ? -9.558 23.415 27.025 1.00 93.81 654 SER A CA 1
ATOM 5150 C C . SER A 1 654 ? -10.377 22.372 26.259 1.00 93.81 654 SER A C 1
ATOM 5152 O O . SER A 1 654 ? -10.826 22.647 25.151 1.00 93.81 654 SER A O 1
ATOM 5154 N N . GLN A 1 655 ? -10.618 21.194 26.839 1.00 91.12 655 GLN A N 1
ATOM 5155 C CA . GLN A 1 655 ? -11.440 20.141 26.230 1.00 91.12 655 GLN A CA 1
ATOM 5156 C C . GLN A 1 655 ? -12.910 20.556 26.095 1.00 91.12 655 GLN A C 1
ATOM 5158 O O . GLN A 1 655 ? -13.493 20.396 25.022 1.00 91.12 655 GLN A O 1
ATOM 5163 N N . ASN A 1 656 ? -13.478 21.169 27.139 1.00 93.12 656 ASN A N 1
ATOM 5164 C CA . ASN A 1 656 ? -14.838 21.715 27.097 1.00 93.12 656 ASN A CA 1
ATOM 5165 C C . ASN A 1 656 ? -14.983 22.769 25.982 1.00 93.12 656 ASN A C 1
ATOM 5167 O O . ASN A 1 656 ? -16.015 22.848 25.316 1.00 93.12 656 ASN A O 1
ATOM 5171 N N . GLU A 1 657 ? -13.935 23.564 25.748 1.00 94.00 657 GLU A N 1
ATOM 5172 C CA . GLU A 1 657 ? -13.912 24.544 24.661 1.00 94.00 657 GLU A CA 1
ATOM 5173 C C . GLU A 1 657 ? -13.898 23.880 23.274 1.00 94.00 657 GLU A C 1
ATOM 5175 O O . GLU A 1 657 ? -14.610 24.336 22.377 1.00 94.00 657 GLU A O 1
ATOM 5180 N N . VAL A 1 658 ? -13.168 22.770 23.090 1.00 92.69 658 VAL A N 1
ATOM 5181 C CA . VAL A 1 658 ? -13.211 21.993 21.834 1.00 92.69 658 VAL A CA 1
ATOM 5182 C C . VAL A 1 658 ? -14.630 21.501 21.545 1.00 92.69 658 VAL A C 1
ATOM 5184 O O . VAL A 1 658 ? -15.111 21.623 20.415 1.00 92.69 658 VAL A O 1
ATOM 5187 N N . GLU A 1 659 ? -15.317 20.973 22.557 1.00 92.38 659 GLU A N 1
ATOM 5188 C CA . GLU A 1 659 ? -16.694 20.495 22.423 1.00 92.38 659 GLU A CA 1
ATOM 5189 C C . GLU A 1 659 ? -17.672 21.640 22.111 1.00 92.38 659 GLU A C 1
ATOM 5191 O O . GLU A 1 659 ? -18.518 21.518 21.218 1.00 92.38 659 GLU A O 1
ATOM 5196 N N . ARG A 1 660 ? -17.520 22.795 22.773 1.00 94.44 660 ARG A N 1
ATOM 5197 C CA . ARG A 1 660 ? -18.303 24.004 22.477 1.00 94.44 660 ARG A CA 1
ATOM 5198 C C . ARG A 1 660 ? -18.139 24.428 21.018 1.00 94.44 660 ARG A C 1
ATOM 5200 O O . ARG A 1 660 ? -19.137 24.669 20.338 1.00 94.44 660 ARG A O 1
ATOM 5207 N N . LEU A 1 661 ? -16.897 24.503 20.539 1.00 93.62 661 LEU A N 1
ATOM 5208 C CA . LEU A 1 661 ? -16.564 24.915 19.174 1.00 93.62 661 LEU A CA 1
ATOM 5209 C C . LEU A 1 661 ? -17.106 23.941 18.128 1.00 93.62 661 LEU A C 1
ATOM 5211 O O . LEU A 1 661 ? -17.601 24.378 17.088 1.00 93.62 661 LEU A O 1
ATOM 5215 N N . TYR A 1 662 ? -17.056 22.636 18.401 1.00 92.56 662 TYR A N 1
ATOM 5216 C CA . TYR A 1 662 ? -17.678 21.628 17.545 1.00 92.56 662 TYR A CA 1
ATOM 5217 C C . TYR A 1 662 ? -19.184 21.867 17.409 1.00 92.56 662 TYR A C 1
ATOM 5219 O O . TYR A 1 662 ? -19.696 21.993 16.295 1.00 92.56 662 TYR A O 1
ATOM 5227 N N . ASN A 1 663 ? -19.882 21.990 18.540 1.00 91.69 663 ASN A N 1
ATOM 5228 C CA . ASN A 1 663 ? -21.332 22.171 18.572 1.00 91.69 663 ASN A CA 1
ATOM 5229 C C . ASN A 1 663 ? -21.768 23.488 17.913 1.00 91.69 663 ASN A C 1
ATOM 5231 O O . ASN A 1 663 ? -22.760 23.518 17.185 1.00 91.69 663 ASN A O 1
ATOM 5235 N N . GLU A 1 664 ? -21.014 24.570 18.121 1.00 91.94 664 GLU A N 1
ATOM 5236 C CA . GLU A 1 664 ? -21.245 25.859 17.462 1.00 91.94 664 GLU A CA 1
ATOM 5237 C C . GLU A 1 664 ? -21.045 25.754 15.945 1.00 91.94 664 GLU A C 1
ATOM 5239 O O . GLU A 1 664 ? -21.936 26.135 15.189 1.00 91.94 664 GLU A O 1
ATOM 5244 N N . THR A 1 665 ? -19.932 25.162 15.496 1.00 90.38 665 THR A N 1
ATOM 5245 C CA . THR A 1 665 ? -19.633 24.987 14.063 1.00 90.38 665 THR A CA 1
ATOM 5246 C C . THR A 1 665 ? -20.701 24.141 13.371 1.00 90.38 665 THR A C 1
ATOM 5248 O O . THR A 1 665 ? -21.182 24.499 12.295 1.00 90.38 665 THR A O 1
ATOM 5251 N N . LYS A 1 666 ? -21.112 23.039 14.008 1.00 89.94 666 LYS A N 1
ATOM 5252 C CA . LYS A 1 666 ? -22.173 22.161 13.513 1.00 89.94 666 LYS A CA 1
ATOM 5253 C C . LYS A 1 666 ? -23.495 22.917 13.381 1.00 89.94 666 LYS A C 1
ATOM 5255 O O . LYS A 1 666 ? -24.106 22.895 12.318 1.00 89.94 666 LYS A O 1
ATOM 5260 N N . LYS A 1 667 ? -23.900 23.646 14.422 1.00 90.69 667 LYS A N 1
ATOM 5261 C CA . LYS A 1 667 ? -25.146 24.423 14.427 1.00 90.69 667 LYS A CA 1
ATOM 5262 C C . LYS A 1 667 ? -25.144 25.535 13.375 1.00 90.69 667 LYS A C 1
ATOM 5264 O O . LYS A 1 667 ? -26.153 25.748 12.709 1.00 90.69 667 LYS A O 1
ATOM 5269 N N . GLU A 1 668 ? -24.034 26.256 13.218 1.00 89.56 668 GLU A N 1
ATOM 5270 C CA . GLU A 1 668 ? -23.880 27.279 12.175 1.00 89.56 668 GLU A CA 1
ATOM 5271 C C . GLU A 1 668 ? -24.049 26.680 10.779 1.00 89.56 668 GLU A C 1
ATOM 5273 O O . GLU A 1 668 ? -24.800 27.219 9.967 1.00 89.56 668 GLU A O 1
ATOM 5278 N N . TRP A 1 669 ? -23.403 25.544 10.515 1.00 88.38 669 TRP A N 1
ATOM 5279 C CA . TRP A 1 669 ? -23.546 24.842 9.246 1.00 88.38 669 TRP A CA 1
ATOM 5280 C C . TRP A 1 669 ? -24.983 24.394 8.998 1.00 88.38 669 TRP A C 1
ATOM 5282 O O . TRP A 1 669 ? -25.521 24.634 7.919 1.00 88.38 669 TRP A O 1
ATOM 5292 N N . GLU A 1 670 ? -25.619 23.790 10.002 1.00 89.88 670 GLU A N 1
ATOM 5293 C CA . GLU A 1 670 ? -26.997 23.309 9.908 1.00 89.88 670 GLU A CA 1
ATOM 5294 C C . GLU A 1 670 ? -27.989 24.440 9.612 1.00 89.88 670 GLU A C 1
ATOM 5296 O O . GLU A 1 670 ? -28.925 24.254 8.833 1.00 89.88 670 GLU A O 1
ATOM 5301 N N . ASN A 1 671 ? -27.741 25.637 10.151 1.00 90.38 671 ASN A N 1
ATOM 5302 C CA . ASN A 1 671 ? -28.543 26.824 9.861 1.00 90.38 671 ASN A CA 1
ATOM 5303 C C . ASN A 1 671 ? -28.389 27.322 8.413 1.00 90.38 671 ASN A C 1
ATOM 5305 O O . ASN A 1 671 ? -29.329 27.907 7.878 1.00 90.38 671 ASN A O 1
ATOM 5309 N N . VAL A 1 672 ? -27.220 27.138 7.788 1.00 90.81 672 VAL A N 1
ATOM 5310 C CA . VAL A 1 672 ? -26.921 27.663 6.440 1.00 90.81 672 VAL A CA 1
ATOM 5311 C C . VAL A 1 672 ? -27.223 26.640 5.342 1.00 90.81 672 VAL A C 1
ATOM 5313 O O . VAL A 1 672 ? -27.798 26.993 4.314 1.00 90.81 672 VAL A O 1
ATOM 5316 N N . TYR A 1 673 ? -26.844 25.380 5.552 1.00 87.75 673 TYR A N 1
ATOM 5317 C CA . TYR A 1 673 ? -26.842 24.329 4.529 1.00 87.75 673 TYR A CA 1
ATOM 5318 C C . TYR A 1 673 ? -27.795 23.162 4.840 1.00 87.75 673 TYR A C 1
ATOM 5320 O O . TYR A 1 673 ? -27.928 22.254 4.020 1.00 87.75 673 TYR A O 1
ATOM 5328 N N . GLY A 1 674 ? -28.479 23.176 5.990 1.00 85.00 674 GLY A N 1
ATOM 5329 C CA . GLY A 1 674 ? -29.366 22.096 6.429 1.00 85.00 674 GLY A CA 1
ATOM 5330 C C . GLY A 1 674 ? -28.643 20.974 7.197 1.00 85.00 674 GLY A C 1
ATOM 5331 O O . GLY A 1 674 ? -27.457 21.085 7.495 1.00 85.00 674 GLY A O 1
ATOM 5332 N N . PRO A 1 675 ? -29.329 19.862 7.524 1.00 82.00 675 PRO A N 1
ATOM 5333 C CA . PRO A 1 675 ? -28.888 18.872 8.524 1.00 82.00 675 PRO A CA 1
ATOM 5334 C C . PRO A 1 675 ? -27.635 18.055 8.146 1.00 82.00 675 PRO A C 1
ATOM 5336 O O . PRO A 1 675 ? -27.160 17.232 8.923 1.00 82.00 675 PRO A O 1
ATOM 5339 N N . THR A 1 676 ? -27.093 18.240 6.945 1.00 80.06 676 THR A N 1
ATOM 5340 C CA . THR A 1 676 ? -25.937 17.511 6.409 1.00 80.06 676 THR A CA 1
ATOM 5341 C C . THR A 1 676 ? -24.616 18.186 6.781 1.00 80.06 676 THR A C 1
ATOM 5343 O O . THR A 1 676 ? -23.909 18.712 5.919 1.00 80.06 676 THR A O 1
ATOM 5346 N N . PHE A 1 677 ? -24.270 18.185 8.070 1.00 82.31 677 PHE A N 1
ATOM 5347 C CA . PHE A 1 677 ? -22.929 18.561 8.526 1.00 82.31 677 PHE A CA 1
ATOM 5348 C C . PHE A 1 677 ? -21.943 17.400 8.335 1.00 82.31 677 PHE A C 1
ATOM 5350 O O . PHE A 1 677 ? -22.178 16.285 8.804 1.00 82.31 677 PHE A O 1
ATOM 5357 N N . VAL A 1 678 ? -20.823 17.649 7.650 1.00 82.50 678 VAL A N 1
ATOM 5358 C CA . VAL A 1 678 ? -19.814 16.619 7.350 1.00 82.50 678 VAL A CA 1
ATOM 5359 C C . VAL A 1 678 ? -18.821 16.504 8.507 1.00 82.50 678 VAL A C 1
ATOM 5361 O O . VAL A 1 678 ? -17.727 17.068 8.476 1.00 82.50 678 VAL A O 1
ATOM 5364 N N . VAL A 1 679 ? -19.210 15.742 9.529 1.00 85.12 679 VAL A N 1
ATOM 5365 C CA . VAL A 1 679 ? -18.446 15.542 10.774 1.00 85.12 679 VAL A CA 1
ATOM 5366 C C . VAL A 1 679 ? -17.015 15.052 10.527 1.00 85.12 679 VAL A C 1
ATOM 5368 O O . VAL A 1 679 ? -16.090 15.531 11.175 1.00 85.12 679 VAL A O 1
ATOM 5371 N N . ASP A 1 680 ? -16.812 14.150 9.562 1.00 80.75 680 ASP A N 1
ATOM 5372 C CA . ASP A 1 680 ? -15.498 13.554 9.260 1.00 80.75 680 ASP A CA 1
ATOM 5373 C C . ASP A 1 680 ? -14.454 14.575 8.766 1.00 80.75 680 ASP A C 1
ATOM 5375 O O . ASP A 1 680 ? -13.250 14.370 8.901 1.00 80.75 680 ASP A O 1
ATOM 5379 N N . SER A 1 681 ? -14.910 15.705 8.216 1.00 82.81 681 SER A N 1
ATOM 5380 C CA . SER A 1 681 ? -14.039 16.772 7.710 1.00 82.81 681 SER A CA 1
ATOM 5381 C C . SER A 1 681 ? -13.671 17.825 8.757 1.00 82.81 681 SER A C 1
ATOM 5383 O O . SER A 1 681 ? -12.789 18.646 8.506 1.00 82.81 681 SER A O 1
ATOM 5385 N N . TRP A 1 682 ? -14.330 17.814 9.920 1.00 90.38 682 TRP A N 1
ATOM 5386 C CA . TRP A 1 682 ? -14.094 18.807 10.959 1.00 90.38 682 TRP A CA 1
ATOM 5387 C C . TRP A 1 682 ? -12.872 18.433 11.798 1.00 90.38 682 TRP A C 1
ATOM 5389 O O . TRP A 1 682 ? -12.869 17.440 12.525 1.00 90.38 682 TRP A O 1
ATOM 5399 N N . GLU A 1 683 ? -11.838 19.264 11.733 1.00 89.25 683 GLU A N 1
ATOM 5400 C CA . GLU A 1 683 ? -10.613 19.128 12.515 1.00 89.25 683 GLU A CA 1
ATOM 5401 C C . GLU A 1 683 ? -10.346 20.410 13.319 1.00 89.25 683 GLU A 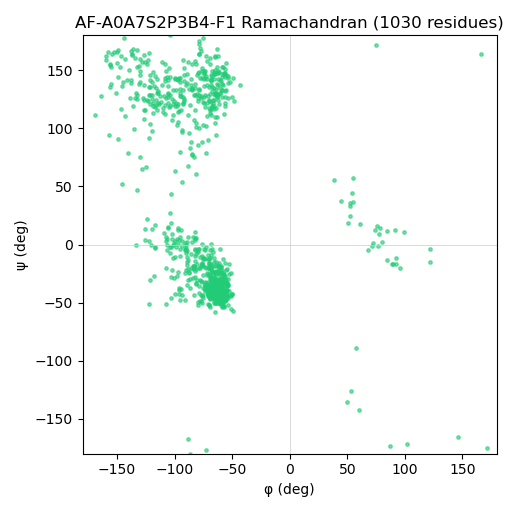C 1
ATOM 5403 O O . GLU A 1 683 ? -10.190 21.478 12.722 1.00 89.25 683 GLU A O 1
ATOM 5408 N N . PRO A 1 684 ? -10.186 20.341 14.654 1.00 90.69 684 PRO A N 1
ATOM 5409 C CA . PRO A 1 684 ? -9.984 21.527 15.493 1.00 90.69 684 PRO A CA 1
ATOM 5410 C C . PRO A 1 684 ? -8.822 22.427 15.057 1.00 90.69 684 PRO A C 1
ATOM 5412 O O . PRO A 1 684 ? -8.890 23.641 15.201 1.00 90.69 684 PRO A O 1
ATOM 5415 N N . ARG A 1 685 ? -7.750 21.839 14.511 1.00 88.75 685 ARG A N 1
ATOM 5416 C CA . ARG A 1 685 ? -6.534 22.566 14.108 1.00 88.75 685 ARG A CA 1
ATOM 5417 C C . ARG A 1 685 ? -6.680 23.376 12.823 1.00 88.75 685 ARG A C 1
ATOM 5419 O O . ARG A 1 685 ? -5.918 24.314 12.631 1.00 88.75 685 ARG A O 1
ATOM 5426 N N . THR A 1 686 ? -7.580 22.977 11.930 1.00 89.19 686 THR A N 1
ATOM 5427 C CA . THR A 1 686 ? -7.676 23.536 10.569 1.00 89.19 686 THR A CA 1
ATOM 5428 C C . THR A 1 686 ? -9.044 24.145 10.290 1.00 89.19 686 THR A C 1
ATOM 5430 O O . THR A 1 686 ? -9.142 25.106 9.537 1.00 89.19 686 THR A O 1
ATOM 5433 N N . SER A 1 687 ? -10.098 23.611 10.909 1.00 86.81 687 SER A N 1
ATOM 5434 C CA . SER A 1 687 ? -11.483 24.044 10.710 1.00 86.81 687 SER A CA 1
ATOM 5435 C C . SER A 1 687 ? -11.879 25.227 11.594 1.00 86.81 687 SER A C 1
ATOM 5437 O O . SER A 1 687 ? -12.854 25.906 11.287 1.00 86.81 687 SER A O 1
ATOM 5439 N N . VAL A 1 688 ? -11.154 25.476 12.690 1.00 89.19 688 VAL A N 1
ATOM 5440 C CA . VAL A 1 688 ? -11.469 26.546 13.645 1.00 89.19 688 VAL A CA 1
ATOM 5441 C C . VAL A 1 688 ? -10.421 27.662 13.549 1.00 89.19 688 VAL A C 1
ATOM 5443 O O . VAL A 1 688 ? -9.265 27.424 13.907 1.00 89.19 688 VAL A O 1
ATOM 5446 N N . PRO A 1 689 ? -10.800 28.878 13.107 1.00 90.00 689 PRO A N 1
ATOM 5447 C CA . PRO A 1 689 ? -9.922 30.046 13.132 1.00 90.00 689 PRO A CA 1
ATOM 5448 C C . PRO A 1 689 ? -9.450 30.382 14.549 1.00 90.00 689 PRO A C 1
ATOM 5450 O O . PRO A 1 689 ? -10.204 30.215 15.513 1.00 90.00 689 PRO A O 1
ATOM 5453 N N . THR A 1 690 ? -8.225 30.893 14.673 1.00 86.62 690 THR A N 1
ATOM 5454 C CA . THR A 1 690 ? -7.593 31.214 15.961 1.00 86.62 690 THR A CA 1
ATOM 5455 C C . THR A 1 690 ? -8.450 32.158 16.813 1.00 86.62 690 THR A C 1
ATOM 5457 O O . THR A 1 690 ? -8.546 31.976 18.020 1.00 86.62 690 THR A O 1
ATOM 5460 N N . GLU A 1 691 ? -9.168 33.100 16.198 1.00 89.19 691 GLU A N 1
ATOM 5461 C CA . GLU A 1 691 ? -9.986 34.108 16.886 1.00 89.19 691 GLU A CA 1
ATOM 5462 C C . GLU A 1 691 ? -11.241 33.535 17.562 1.00 89.19 691 GLU A C 1
ATOM 5464 O O . GLU A 1 691 ? -11.875 34.212 18.374 1.00 89.19 691 GLU A O 1
ATOM 5469 N N . ARG A 1 692 ? -11.647 32.307 17.210 1.00 90.81 692 ARG A N 1
ATOM 5470 C CA . ARG A 1 692 ? -12.815 31.654 17.817 1.00 90.81 692 ARG A CA 1
ATOM 5471 C C . ARG A 1 692 ? -12.494 30.970 19.144 1.00 90.81 692 ARG A C 1
ATOM 5473 O O . ARG A 1 692 ? -13.428 30.708 19.903 1.00 90.81 692 ARG A O 1
ATOM 5480 N N . TRP A 1 693 ? -11.222 30.685 19.414 1.00 91.44 693 TRP A N 1
ATOM 5481 C CA . TRP A 1 693 ? -10.780 30.025 20.639 1.00 91.44 693 TRP A CA 1
ATOM 5482 C C . TRP A 1 693 ? -10.906 30.967 21.838 1.00 91.44 693 TRP A C 1
ATOM 5484 O O . TRP A 1 693 ? -10.421 32.096 21.803 1.00 91.44 693 TRP A O 1
ATOM 5494 N N . ARG A 1 694 ? -11.581 30.502 22.895 1.00 89.88 694 ARG A N 1
ATOM 5495 C CA . ARG A 1 694 ? -11.784 31.254 24.147 1.00 89.88 694 ARG A CA 1
ATOM 5496 C C . ARG A 1 694 ? -11.185 30.554 25.366 1.00 89.88 694 ARG A C 1
ATOM 5498 O O . ARG A 1 694 ? -11.510 30.907 26.499 1.00 89.88 694 ARG A O 1
ATOM 5505 N N . ASP A 1 695 ? -10.351 29.538 25.153 1.00 89.69 695 ASP A N 1
ATOM 5506 C CA . ASP A 1 695 ? -9.613 28.901 26.235 1.00 89.69 695 ASP A CA 1
ATOM 5507 C C . ASP A 1 695 ? -8.460 29.795 26.699 1.00 89.69 695 ASP A C 1
ATOM 5509 O O . ASP A 1 695 ? -7.814 30.500 25.924 1.00 89.69 695 ASP A O 1
ATOM 5513 N N . LYS A 1 696 ? -8.163 29.732 27.996 1.00 86.25 696 LYS A N 1
ATOM 5514 C CA . LYS A 1 696 ? -7.147 30.583 28.624 1.00 86.25 696 LYS A CA 1
ATOM 5515 C C . LYS A 1 696 ? -5.729 30.386 28.092 1.00 86.25 696 LYS A C 1
ATOM 5517 O O . LYS A 1 696 ? -4.885 31.257 28.253 1.00 86.25 696 LYS A O 1
ATOM 5522 N N . VAL A 1 697 ? -5.468 29.266 27.424 1.00 90.62 697 VAL A N 1
ATOM 5523 C CA . VAL A 1 697 ? -4.170 28.983 26.801 1.00 90.62 697 VAL A CA 1
ATOM 5524 C C . VAL A 1 697 ? -4.004 29.715 25.459 1.00 90.62 697 VAL A C 1
ATOM 5526 O O . VAL A 1 697 ? -2.876 29.887 25.001 1.00 90.62 697 VAL A O 1
ATOM 5529 N N . GLU A 1 698 ? -5.088 30.160 24.807 1.00 91.62 698 GLU A N 1
ATOM 5530 C CA . GLU A 1 698 ? -4.998 30.995 23.598 1.00 91.62 698 GLU A CA 1
ATOM 5531 C C . GLU A 1 698 ? -4.557 32.426 23.909 1.00 91.62 698 GLU A C 1
ATOM 5533 O O . GLU A 1 698 ? -3.784 32.992 23.146 1.00 91.62 698 GLU A O 1
ATOM 5538 N N . GLU A 1 699 ? -4.989 32.975 25.047 1.00 88.50 699 GLU A N 1
ATOM 5539 C CA . GLU A 1 699 ? -4.676 34.345 25.483 1.00 88.50 699 GLU A CA 1
ATOM 5540 C C . GLU A 1 699 ? -3.178 34.552 25.798 1.00 88.50 699 GLU A C 1
ATOM 5542 O O . GLU A 1 699 ? -2.713 35.688 25.898 1.00 88.50 699 GLU A O 1
ATOM 5547 N N . LEU A 1 700 ? -2.410 33.466 25.946 1.00 90.44 700 LEU A N 1
ATOM 5548 C CA . LEU A 1 700 ? -0.992 33.508 26.289 1.00 90.44 700 LEU A CA 1
ATOM 5549 C C . LEU A 1 700 ? -0.099 33.794 25.076 1.00 90.44 700 LEU A C 1
ATOM 5551 O O . LEU A 1 700 ? -0.115 33.073 24.076 1.00 90.44 700 LEU A O 1
ATOM 5555 N N . ASP A 1 701 ? 0.797 34.770 25.230 1.00 91.38 701 ASP A N 1
ATOM 5556 C CA . ASP A 1 701 ? 1.864 35.048 24.268 1.00 91.38 701 ASP A CA 1
ATOM 5557 C C . ASP A 1 701 ? 3.043 34.071 24.446 1.00 91.38 701 ASP A C 1
ATOM 5559 O O . ASP A 1 701 ? 4.029 34.319 25.154 1.00 91.38 701 ASP A O 1
ATOM 5563 N N . LEU A 1 702 ? 2.923 32.913 23.791 1.00 92.44 702 LEU A N 1
ATOM 5564 C CA . LEU A 1 702 ? 3.959 31.880 23.791 1.00 92.44 702 LEU A CA 1
ATOM 5565 C C . LEU A 1 702 ? 5.209 32.275 22.991 1.00 92.44 702 LEU A C 1
ATOM 5567 O O . LEU A 1 702 ? 6.263 31.677 23.217 1.00 92.44 702 LEU A O 1
ATOM 5571 N N . GLU A 1 703 ? 5.123 33.248 22.079 1.00 94.12 703 GLU A N 1
ATOM 5572 C CA . GLU A 1 703 ? 6.275 33.735 21.311 1.00 94.12 703 GLU A CA 1
ATOM 5573 C C . GLU A 1 703 ? 7.215 34.508 22.225 1.00 94.12 703 GLU A C 1
ATOM 5575 O O . GLU A 1 703 ? 8.381 34.128 22.360 1.00 94.12 703 GLU A O 1
ATOM 5580 N N . THR A 1 704 ? 6.684 35.483 22.964 1.00 94.56 704 THR A N 1
ATOM 5581 C CA . THR A 1 704 ? 7.451 36.227 23.967 1.00 94.56 704 THR A CA 1
ATOM 5582 C C . THR A 1 704 ? 8.026 35.283 25.027 1.00 94.56 704 THR A C 1
ATOM 5584 O O . THR A 1 704 ? 9.206 35.376 25.380 1.00 94.56 704 THR A O 1
ATOM 5587 N N . PHE A 1 705 ? 7.246 34.304 25.503 1.00 93.31 705 PHE A N 1
ATOM 5588 C CA . PHE A 1 705 ? 7.756 33.322 26.464 1.00 93.31 705 PHE A CA 1
ATOM 5589 C C . PHE A 1 705 ? 8.891 32.458 25.878 1.00 93.31 705 PHE A C 1
ATOM 5591 O O . PHE A 1 705 ? 9.901 32.216 26.548 1.00 93.31 705 PHE A O 1
ATOM 5598 N N . ALA A 1 706 ? 8.782 32.034 24.614 1.00 94.19 706 ALA A N 1
ATOM 5599 C CA . ALA A 1 706 ? 9.841 31.301 23.921 1.00 94.19 706 ALA A CA 1
ATOM 5600 C C . ALA A 1 706 ? 11.108 32.147 23.727 1.00 94.19 706 ALA A C 1
ATOM 5602 O O . ALA A 1 706 ? 12.218 31.633 23.891 1.00 94.19 706 ALA A O 1
ATOM 5603 N N . GLU A 1 707 ? 10.957 33.431 23.401 1.00 95.25 707 GLU A N 1
ATOM 5604 C CA . GLU A 1 707 ? 12.068 34.372 23.268 1.00 95.25 707 GLU A CA 1
ATOM 5605 C C . GLU A 1 707 ? 12.806 34.556 24.594 1.00 95.25 707 GLU A C 1
ATOM 5607 O O . GLU A 1 707 ? 14.037 34.513 24.613 1.00 95.25 707 GLU A O 1
ATOM 5612 N N . MET A 1 708 ? 12.088 34.661 25.716 1.00 92.69 708 MET A N 1
ATOM 5613 C CA . MET A 1 708 ? 12.699 34.710 27.050 1.00 92.69 708 MET A CA 1
ATOM 5614 C C . MET A 1 708 ? 13.522 33.447 27.349 1.00 92.69 708 MET A C 1
ATOM 5616 O O . MET A 1 708 ? 14.654 33.537 27.835 1.00 92.69 708 MET A O 1
ATOM 5620 N N . ILE A 1 709 ? 12.998 32.260 27.015 1.00 92.62 709 ILE A N 1
ATOM 5621 C CA . ILE A 1 709 ? 13.736 30.993 27.161 1.00 92.62 709 ILE A CA 1
ATOM 5622 C C . ILE A 1 709 ? 14.992 31.002 26.278 1.00 92.62 709 ILE A C 1
ATOM 5624 O O . ILE A 1 709 ? 16.074 30.613 26.731 1.00 92.62 709 ILE A O 1
ATOM 5628 N N . GLN A 1 710 ? 14.888 31.491 25.043 1.00 94.00 710 GLN A N 1
ATOM 5629 C CA . GLN A 1 710 ? 16.026 31.584 24.132 1.00 94.00 710 GLN A CA 1
ATOM 5630 C C . GLN A 1 710 ? 17.096 32.552 24.654 1.00 94.00 710 GLN A C 1
ATOM 5632 O O . GLN A 1 710 ? 18.282 32.217 24.625 1.00 94.00 710 GLN A O 1
ATOM 5637 N N . GLN A 1 711 ? 16.694 33.712 25.178 1.00 94.69 711 GLN A N 1
ATOM 5638 C CA . GLN A 1 711 ? 17.595 34.701 25.779 1.00 94.69 711 GLN A CA 1
ATOM 5639 C C . GLN A 1 711 ? 18.304 34.160 27.028 1.00 94.69 711 GLN A C 1
ATOM 5641 O O . GLN A 1 711 ? 19.459 34.502 27.271 1.00 94.69 711 GLN A O 1
ATOM 5646 N N . SER A 1 712 ? 17.667 33.253 27.778 1.00 92.31 712 SER A N 1
ATOM 5647 C CA . SER A 1 712 ? 18.290 32.558 28.916 1.00 92.31 712 SER A CA 1
ATOM 5648 C C . SER A 1 712 ? 19.328 31.488 28.521 1.00 92.31 712 SER A C 1
ATOM 5650 O O . SER A 1 712 ? 19.949 30.879 29.390 1.00 92.31 712 SER A O 1
ATOM 5652 N N . GLY A 1 713 ? 19.540 31.251 27.220 1.00 92.19 713 GLY A N 1
ATOM 5653 C CA . GLY A 1 713 ? 20.528 30.296 26.706 1.00 92.19 713 GLY A CA 1
ATOM 5654 C C . GLY A 1 713 ? 20.040 28.846 26.627 1.00 92.19 713 GLY A C 1
ATOM 5655 O O . GLY A 1 713 ? 20.845 27.947 26.393 1.00 92.19 713 GLY A O 1
ATOM 5656 N N . LEU A 1 714 ? 18.736 28.597 26.795 1.00 88.12 714 LEU A N 1
ATOM 5657 C CA . LEU A 1 714 ? 18.159 27.246 26.804 1.00 88.12 714 LEU A CA 1
ATOM 5658 C C . LEU A 1 714 ? 17.725 26.741 25.415 1.00 88.12 714 LEU A C 1
ATOM 5660 O O . LEU A 1 714 ? 17.353 25.577 25.290 1.00 88.12 714 LEU A O 1
ATOM 5664 N N . GLY A 1 715 ? 17.806 27.568 24.367 1.00 90.62 715 GLY A N 1
ATOM 5665 C CA . GLY A 1 715 ? 17.499 27.196 22.977 1.00 90.62 715 GLY A CA 1
ATOM 5666 C C . GLY A 1 715 ? 16.125 27.666 22.485 1.00 90.62 715 GLY A C 1
ATOM 5667 O O . GLY A 1 715 ? 15.450 28.445 23.151 1.00 90.62 715 GLY A O 1
ATOM 5668 N N . LYS A 1 716 ? 15.719 27.217 21.288 1.00 93.38 716 LYS A N 1
ATOM 5669 C CA . LYS A 1 716 ? 14.449 27.602 20.644 1.00 93.38 716 LYS A CA 1
ATOM 5670 C C . LYS A 1 716 ? 13.351 26.582 20.954 1.00 93.38 716 LYS A C 1
ATOM 5672 O O . LYS A 1 716 ? 13.442 25.445 20.498 1.00 93.38 716 LYS A O 1
ATOM 5677 N N . TRP A 1 717 ? 12.306 27.000 21.670 1.00 92.50 717 TRP A N 1
ATOM 5678 C CA . TRP A 1 717 ? 11.266 26.090 22.179 1.00 92.50 717 TRP A CA 1
ATOM 5679 C C . TRP A 1 717 ? 9.837 26.403 21.726 1.00 92.50 717 TRP A C 1
ATOM 5681 O O . TRP A 1 717 ? 8.927 25.669 22.100 1.00 92.50 717 TRP A O 1
ATOM 5691 N N . LEU A 1 718 ? 9.623 27.413 20.876 1.00 93.56 718 LEU A N 1
ATOM 5692 C CA . LEU A 1 718 ? 8.283 27.835 20.439 1.00 93.56 718 LEU A CA 1
ATOM 5693 C C . LEU A 1 718 ? 7.416 26.673 19.919 1.00 93.56 718 LEU A C 1
ATOM 5695 O O . LEU A 1 718 ? 6.267 26.525 20.324 1.00 93.56 718 LEU A O 1
ATOM 5699 N N . SER A 1 719 ? 7.976 25.786 19.088 1.00 92.94 719 SER A N 1
ATOM 5700 C CA . SER A 1 719 ? 7.253 24.610 18.579 1.00 92.94 719 SER A CA 1
ATOM 5701 C C . SER A 1 719 ? 6.792 23.655 19.687 1.00 92.94 719 SER A C 1
ATOM 5703 O O . SER A 1 719 ? 5.701 23.096 19.601 1.00 92.94 719 SER A O 1
ATOM 5705 N N . HIS A 1 720 ? 7.589 23.490 20.744 1.00 92.31 720 HIS A N 1
ATOM 5706 C CA . HIS A 1 720 ? 7.263 22.621 21.873 1.00 92.31 720 HIS A CA 1
ATOM 5707 C C . HIS A 1 720 ? 6.209 23.255 22.779 1.00 92.31 720 HIS A C 1
ATOM 5709 O O . HIS A 1 720 ? 5.335 22.547 23.265 1.00 92.31 720 HIS A O 1
ATOM 5715 N N . LEU A 1 721 ? 6.253 24.575 22.984 1.00 93.19 721 LEU A N 1
ATOM 5716 C CA . LEU A 1 721 ? 5.230 25.291 23.752 1.00 93.19 721 LEU A CA 1
ATOM 5717 C C . LEU A 1 721 ? 3.880 25.271 23.019 1.00 93.19 721 LEU A C 1
ATOM 5719 O O . LEU A 1 721 ? 2.853 24.981 23.626 1.00 93.19 721 LEU A O 1
ATOM 5723 N N . ASN A 1 722 ? 3.891 25.450 21.695 1.00 92.81 722 ASN A N 1
ATOM 5724 C CA . ASN A 1 722 ? 2.701 25.258 20.863 1.00 92.81 722 ASN A CA 1
ATOM 5725 C C . ASN A 1 722 ? 2.180 23.815 20.924 1.00 92.81 722 ASN A C 1
ATOM 5727 O O . ASN A 1 722 ? 0.971 23.592 20.942 1.00 92.81 722 ASN A O 1
ATOM 5731 N N . MET A 1 723 ? 3.072 22.823 21.001 1.00 92.50 723 MET A N 1
ATOM 5732 C CA . MET A 1 723 ? 2.670 21.435 21.227 1.00 92.50 723 MET A CA 1
ATOM 5733 C C . MET A 1 723 ? 2.006 21.256 22.599 1.00 92.50 723 MET A C 1
ATOM 5735 O O . MET A 1 723 ? 0.966 20.614 22.655 1.00 92.50 723 MET A O 1
ATOM 5739 N N . VAL A 1 724 ? 2.534 21.856 23.675 1.00 94.38 724 VAL A N 1
ATOM 5740 C CA . VAL A 1 724 ? 1.904 21.823 25.013 1.00 94.38 724 VAL A CA 1
ATOM 5741 C C . VAL A 1 724 ? 0.479 22.368 24.959 1.00 94.38 724 VAL A C 1
ATOM 5743 O O . VAL A 1 724 ? -0.436 21.708 25.441 1.00 94.38 724 VAL A O 1
ATOM 5746 N N . LYS A 1 725 ? 0.273 23.520 24.311 1.00 93.31 725 LYS A N 1
ATOM 5747 C CA . LYS A 1 725 ? -1.058 24.117 24.120 1.00 93.31 725 LYS A CA 1
ATOM 5748 C C . LYS A 1 725 ? -2.035 23.147 23.450 1.00 93.31 725 LYS A C 1
ATOM 5750 O O . LYS A 1 725 ? -3.153 22.961 23.923 1.00 93.31 725 LYS A O 1
ATOM 5755 N N . TRP A 1 726 ? -1.607 22.468 22.387 1.00 93.00 726 TRP A N 1
ATOM 5756 C CA . TRP A 1 726 ? -2.448 21.471 21.719 1.00 93.00 726 TRP A CA 1
ATOM 5757 C C . TRP A 1 726 ? -2.655 20.191 22.526 1.00 93.00 726 TRP A C 1
ATOM 5759 O O . TRP A 1 726 ? -3.730 19.607 22.446 1.00 93.00 726 TRP A O 1
ATOM 5769 N N . GLU A 1 727 ? -1.662 19.755 23.293 1.00 94.50 727 GLU A N 1
ATOM 5770 C CA . GLU A 1 727 ? -1.780 18.590 24.170 1.00 94.50 727 GLU A CA 1
ATOM 5771 C C . GLU A 1 727 ? -2.639 18.885 25.413 1.00 94.50 727 GLU A C 1
ATOM 5773 O O . GLU A 1 727 ? -3.175 17.949 25.995 1.00 94.50 727 GLU A O 1
ATOM 5778 N N . TYR A 1 728 ? -2.850 20.154 25.787 1.00 94.56 728 TYR A N 1
ATOM 5779 C CA . TYR A 1 728 ? -3.893 20.523 26.752 1.00 94.56 728 TYR A CA 1
ATOM 5780 C C . TYR A 1 728 ? -5.301 20.384 26.179 1.00 94.56 728 TYR A C 1
ATOM 5782 O O . TYR A 1 728 ? -6.183 19.858 26.852 1.00 94.56 728 TYR A O 1
ATOM 5790 N N . ARG A 1 729 ? -5.499 20.810 24.928 1.00 93.19 729 ARG A N 1
ATOM 5791 C CA . ARG A 1 729 ? -6.789 20.710 24.227 1.00 93.19 729 ARG A CA 1
ATOM 5792 C C . ARG A 1 729 ? -7.161 19.267 23.898 1.00 93.19 729 ARG A C 1
ATOM 5794 O O . ARG A 1 729 ? -8.300 18.866 24.091 1.00 93.19 729 ARG A O 1
ATOM 5801 N N . LEU A 1 730 ? -6.208 18.505 23.367 1.00 91.75 730 LEU A N 1
ATOM 5802 C CA . LEU A 1 730 ? -6.408 17.155 22.837 1.00 91.75 730 LEU A CA 1
ATOM 5803 C C . LEU A 1 730 ? -5.216 16.255 23.210 1.00 91.75 730 LEU A C 1
ATOM 5805 O O . LEU A 1 730 ? -4.331 16.022 22.374 1.00 91.75 730 LEU A O 1
ATOM 5809 N N . PRO A 1 731 ? -5.170 15.756 24.459 1.00 91.19 731 PRO A N 1
ATOM 5810 C CA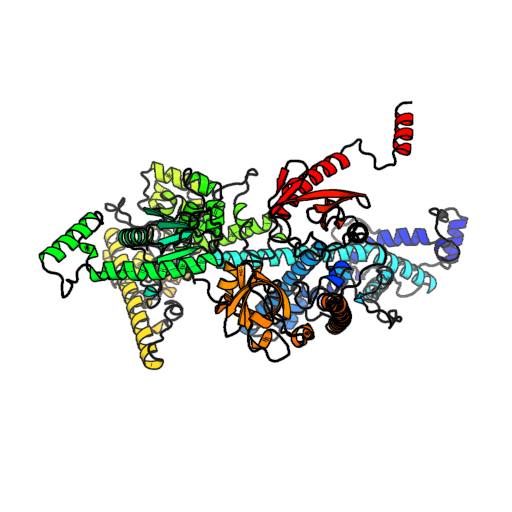 . PRO A 1 731 ? -4.044 14.979 24.968 1.00 91.19 731 PRO A CA 1
ATOM 5811 C C . PRO A 1 731 ? -3.860 13.692 24.169 1.00 91.19 731 PRO A C 1
ATOM 5813 O O . PRO A 1 731 ? -4.787 12.897 24.027 1.00 91.19 731 PRO A O 1
ATOM 5816 N N . PHE A 1 732 ? -2.663 13.496 23.618 1.00 90.44 732 PHE A N 1
ATOM 5817 C CA . PHE A 1 732 ? -2.269 12.305 22.863 1.00 90.44 732 PHE A CA 1
ATOM 5818 C C . PHE A 1 732 ? -3.310 11.813 21.838 1.00 90.44 732 PHE A C 1
ATOM 5820 O O . PHE A 1 732 ? -3.493 10.610 21.630 1.00 90.44 732 PHE A O 1
ATOM 5827 N N . GLN A 1 733 ? -3.991 12.746 21.171 1.00 89.69 733 GLN A N 1
ATOM 5828 C CA . GLN A 1 733 ? -5.022 12.423 20.186 1.00 89.69 733 GLN A CA 1
ATOM 5829 C C . GLN A 1 733 ? -4.468 11.575 19.038 1.00 89.69 733 GLN A C 1
ATOM 5831 O O . GLN A 1 733 ? -3.393 11.884 18.520 1.00 89.69 733 GLN A O 1
ATOM 5836 N N . ASP A 1 734 ? -5.205 10.555 18.595 1.00 91.62 734 ASP A N 1
ATOM 5837 C CA . ASP A 1 734 ? -4.814 9.735 17.443 1.00 91.62 734 ASP A CA 1
ATOM 5838 C C . ASP A 1 734 ? -4.862 10.563 16.136 1.00 91.62 734 ASP A C 1
ATOM 5840 O O . ASP A 1 734 ? -5.935 11.057 15.761 1.00 91.62 734 ASP A O 1
ATOM 5844 N N . PRO A 1 735 ? -3.728 10.743 15.428 1.00 91.94 735 PRO A N 1
ATOM 5845 C CA . PRO A 1 735 ? -3.679 11.536 14.202 1.00 91.94 735 PRO A CA 1
ATOM 5846 C C . PRO A 1 735 ? -4.272 10.805 12.989 1.00 91.94 735 PRO A C 1
ATOM 5848 O O . PRO A 1 735 ? -4.550 11.440 11.975 1.00 91.94 735 PRO A O 1
ATOM 5851 N N . ARG A 1 736 ? -4.464 9.484 13.061 1.00 93.50 736 ARG A N 1
ATOM 5852 C CA . ARG A 1 736 ? -4.939 8.648 11.949 1.00 93.50 736 ARG A CA 1
ATOM 5853 C C . ARG A 1 736 ? -6.423 8.845 11.708 1.00 93.50 736 ARG A C 1
ATOM 5855 O O . ARG A 1 736 ? -7.163 8.949 12.680 1.00 93.50 736 ARG A O 1
ATOM 5862 N N . LYS A 1 737 ? -6.878 8.841 10.453 1.00 91.19 737 LYS A N 1
ATOM 5863 C CA . LYS A 1 737 ? -8.316 8.860 10.124 1.00 91.19 737 LYS A CA 1
ATOM 5864 C C . LYS A 1 737 ? -8.951 7.491 10.397 1.00 91.19 737 LYS A C 1
ATOM 5866 O O . LYS A 1 737 ? -8.247 6.497 10.239 1.00 91.19 737 LYS A O 1
ATOM 5871 N N . PRO A 1 738 ? -10.231 7.410 10.801 1.00 91.50 738 PRO A N 1
ATOM 5872 C CA . PRO A 1 738 ? -10.881 6.125 11.047 1.00 91.50 738 PRO A CA 1
ATOM 5873 C C . PRO A 1 738 ? -10.863 5.214 9.814 1.00 91.50 738 PRO A C 1
ATOM 5875 O O . PRO A 1 738 ? -10.830 5.696 8.681 1.00 91.50 738 PRO A O 1
ATOM 5878 N N . MET A 1 739 ? -10.903 3.899 10.032 1.00 92.81 739 MET A N 1
ATOM 5879 C CA . MET A 1 739 ? -11.018 2.935 8.937 1.00 92.81 739 MET A CA 1
ATOM 5880 C C . MET A 1 739 ? -12.315 3.164 8.155 1.00 92.81 739 MET A C 1
ATOM 5882 O O . MET A 1 739 ? -13.397 3.207 8.739 1.00 92.81 739 MET A O 1
ATOM 5886 N N . VAL A 1 740 ? -12.195 3.248 6.831 1.00 89.69 740 VAL A N 1
ATOM 5887 C CA . VAL A 1 740 ? -13.333 3.327 5.912 1.00 89.69 740 VAL A CA 1
ATOM 5888 C C . VAL A 1 740 ? -13.586 1.934 5.332 1.00 89.69 740 VAL A C 1
ATOM 5890 O O . VAL A 1 740 ? -12.690 1.392 4.679 1.00 89.69 740 VAL A O 1
ATOM 5893 N N . PRO A 1 741 ? -14.771 1.336 5.543 1.00 91.69 741 PRO A N 1
ATOM 5894 C CA . PRO A 1 741 ? -15.119 0.067 4.918 1.00 91.69 741 PRO A CA 1
ATOM 5895 C C . PRO A 1 741 ? -15.048 0.142 3.387 1.00 91.69 741 PRO A C 1
ATOM 5897 O O . PRO A 1 741 ? -15.521 1.122 2.802 1.00 91.69 741 PRO A O 1
ATOM 5900 N N . PRO A 1 742 ? -14.487 -0.874 2.708 1.00 92.44 742 PRO A N 1
ATOM 5901 C CA . PRO A 1 742 ? -14.495 -0.941 1.254 1.00 92.44 742 PRO A CA 1
ATOM 5902 C C . PRO A 1 742 ? -15.928 -0.932 0.706 1.00 92.44 742 PRO A C 1
ATOM 5904 O O . PRO A 1 742 ? -16.788 -1.702 1.133 1.00 92.44 742 PRO A O 1
ATOM 5907 N N . THR A 1 743 ? -16.170 -0.091 -0.299 1.00 91.00 743 THR A N 1
ATOM 5908 C CA . THR A 1 743 ? -17.446 0.018 -1.025 1.00 91.00 743 THR A CA 1
ATOM 5909 C C . THR A 1 743 ? -17.203 0.041 -2.540 1.00 91.00 743 THR A C 1
ATOM 5911 O O . THR A 1 743 ? -16.058 0.154 -2.985 1.00 91.00 743 THR A O 1
ATOM 5914 N N . GLY A 1 744 ? -18.266 -0.124 -3.338 1.00 88.38 744 GLY A N 1
ATOM 5915 C CA . GLY A 1 744 ? -18.227 0.000 -4.802 1.00 88.38 744 GLY A CA 1
ATOM 5916 C C . GLY A 1 744 ? -17.151 -0.858 -5.482 1.00 88.38 744 GLY A C 1
ATOM 5917 O O . GLY A 1 744 ? -17.082 -2.070 -5.277 1.00 88.38 744 GLY A O 1
ATOM 5918 N N . GLU A 1 745 ? -16.309 -0.210 -6.287 1.00 88.25 745 GLU A N 1
ATOM 5919 C CA . GLU A 1 745 ? -15.182 -0.810 -7.020 1.00 88.25 745 GLU A CA 1
ATOM 5920 C C . GLU A 1 745 ? -14.167 -1.505 -6.103 1.00 88.25 745 GLU A C 1
ATOM 5922 O O . GLU A 1 745 ? -13.764 -2.636 -6.375 1.00 88.25 745 GLU A O 1
ATOM 5927 N N . THR A 1 746 ? -13.788 -0.871 -4.989 1.00 89.75 746 THR A N 1
ATOM 5928 C CA . THR A 1 746 ? -12.807 -1.431 -4.048 1.00 89.75 746 THR A CA 1
ATOM 5929 C C . THR A 1 746 ? -13.315 -2.735 -3.444 1.00 89.75 746 THR A C 1
ATOM 5931 O O . THR A 1 746 ? -12.580 -3.719 -3.403 1.00 89.75 746 THR A O 1
ATOM 5934 N N . LEU A 1 747 ? -14.586 -2.772 -3.027 1.00 91.44 747 LEU A N 1
ATOM 5935 C CA . LEU A 1 747 ? -15.201 -3.993 -2.506 1.00 91.44 747 LEU A CA 1
ATOM 5936 C C . LEU A 1 747 ? -15.314 -5.070 -3.589 1.00 91.44 747 LEU A C 1
ATOM 5938 O O . LEU A 1 747 ? -15.037 -6.236 -3.319 1.00 91.44 747 LEU A O 1
ATOM 5942 N N . PHE A 1 748 ? -15.688 -4.689 -4.814 1.00 90.31 748 PHE A N 1
ATOM 5943 C CA . PHE A 1 748 ? -15.781 -5.622 -5.934 1.00 90.31 748 PHE A CA 1
ATOM 5944 C C . PHE A 1 748 ? -14.456 -6.335 -6.187 1.00 90.31 748 PHE A C 1
ATOM 5946 O O . PHE A 1 748 ? -14.413 -7.567 -6.180 1.00 90.31 748 PHE A O 1
ATOM 5953 N N . ARG A 1 749 ? -13.366 -5.576 -6.336 1.00 87.69 749 ARG A N 1
ATOM 5954 C CA . ARG A 1 749 ? -12.029 -6.140 -6.557 1.00 87.69 749 ARG A CA 1
ATOM 5955 C C . ARG A 1 749 ? -11.550 -6.966 -5.369 1.00 87.69 749 ARG A C 1
ATOM 5957 O O . ARG A 1 749 ? -10.965 -8.023 -5.566 1.00 87.69 749 ARG A O 1
ATOM 5964 N N . LEU A 1 750 ? -11.836 -6.521 -4.147 1.00 89.31 750 LEU A N 1
ATOM 5965 C CA . LEU A 1 750 ? -11.436 -7.225 -2.932 1.00 89.31 750 LEU A CA 1
ATOM 5966 C C . LEU A 1 750 ? -12.106 -8.605 -2.807 1.00 89.31 750 LEU A C 1
ATOM 5968 O O . LEU A 1 750 ? -11.447 -9.569 -2.435 1.00 89.31 750 LEU A O 1
ATOM 5972 N N . LEU A 1 751 ? -13.400 -8.715 -3.127 1.00 89.25 751 LEU A N 1
ATOM 5973 C CA . LEU A 1 751 ? -14.142 -9.974 -2.983 1.00 89.25 751 LEU A CA 1
ATOM 5974 C C . LEU A 1 751 ? -13.983 -10.931 -4.169 1.00 89.25 751 LEU A C 1
ATOM 5976 O O . LEU A 1 751 ? -14.145 -12.138 -3.995 1.00 89.25 751 LEU A O 1
ATOM 5980 N N . THR A 1 752 ? -13.749 -10.407 -5.371 1.00 87.69 752 THR A N 1
ATOM 5981 C CA . THR A 1 752 ? -13.646 -11.226 -6.591 1.00 87.69 752 THR A CA 1
ATOM 5982 C C . THR A 1 752 ? -12.199 -11.535 -6.966 1.00 87.69 752 THR A C 1
ATOM 5984 O O . THR A 1 752 ? -11.938 -12.554 -7.590 1.00 87.69 752 THR A O 1
ATOM 5987 N N . GLY A 1 753 ? -11.246 -10.680 -6.581 1.00 84.31 753 GLY A N 1
ATOM 5988 C CA . GLY A 1 753 ? -9.860 -10.744 -7.054 1.00 84.31 753 GLY A CA 1
ATOM 5989 C C . GLY A 1 753 ? -9.684 -10.300 -8.510 1.00 84.31 753 GLY A C 1
ATOM 5990 O O . GLY A 1 753 ? -8.566 -10.315 -9.023 1.00 84.31 753 GLY A O 1
ATOM 5991 N N . GLU A 1 754 ? -10.767 -9.887 -9.170 1.00 85.56 754 GLU A N 1
ATOM 5992 C CA . GLU A 1 754 ? -10.773 -9.529 -10.581 1.00 85.56 754 GLU A CA 1
ATOM 5993 C C . GLU A 1 754 ? -10.232 -8.109 -10.795 1.00 85.56 754 GLU A C 1
ATOM 5995 O O . GLU A 1 754 ? -10.384 -7.195 -9.982 1.00 85.56 754 GLU A O 1
ATOM 6000 N N . THR A 1 755 ? -9.586 -7.927 -11.936 1.00 80.94 755 THR A N 1
ATOM 6001 C CA . THR A 1 755 ? -8.958 -6.684 -12.403 1.00 80.94 755 THR A CA 1
ATOM 6002 C C . THR A 1 755 ? -9.562 -6.274 -13.739 1.00 80.94 755 THR A C 1
ATOM 6004 O O . THR A 1 755 ? -10.143 -7.104 -14.433 1.00 80.94 755 THR A O 1
ATOM 6007 N N . ASP A 1 756 ? -9.360 -5.040 -14.192 1.00 77.56 756 ASP A N 1
ATOM 6008 C CA . ASP A 1 756 ? -9.922 -4.641 -15.491 1.00 77.56 756 ASP A CA 1
ATOM 6009 C C . ASP A 1 756 ? -9.254 -5.375 -16.675 1.00 77.56 756 ASP A C 1
ATOM 6011 O O . ASP A 1 756 ? -9.826 -5.466 -17.757 1.00 77.56 756 ASP A O 1
ATOM 6015 N N . ALA A 1 757 ? -8.067 -5.959 -16.470 1.00 71.69 757 ALA A N 1
ATOM 6016 C CA . ALA A 1 757 ? -7.443 -6.860 -17.440 1.00 71.69 757 ALA A CA 1
ATOM 6017 C C . ALA A 1 757 ? -8.185 -8.202 -17.551 1.00 71.69 757 ALA A C 1
ATOM 6019 O O . ALA A 1 757 ? -8.089 -8.882 -18.571 1.00 71.69 757 ALA A O 1
ATOM 6020 N N . THR A 1 758 ? -8.916 -8.608 -16.509 1.00 78.06 758 THR A N 1
ATOM 6021 C CA . THR A 1 758 ? -9.660 -9.878 -16.434 1.00 78.06 758 THR A CA 1
ATOM 6022 C C . THR A 1 758 ? -11.146 -9.685 -16.734 1.00 78.06 758 THR A C 1
ATOM 6024 O O . THR A 1 758 ? -11.662 -10.434 -17.564 1.00 78.06 758 THR A O 1
ATOM 6027 N N . LEU A 1 759 ? -11.769 -8.626 -16.205 1.00 84.81 759 LEU A N 1
ATOM 6028 C CA . LEU A 1 759 ? -13.160 -8.230 -16.437 1.00 84.81 759 LEU A CA 1
ATOM 6029 C C . LEU A 1 759 ? -13.273 -6.770 -16.905 1.00 84.81 759 LEU A C 1
ATOM 6031 O O . LEU A 1 759 ? -13.154 -5.839 -16.112 1.00 84.81 759 LEU A O 1
ATOM 6035 N N . CYS A 1 760 ? -13.600 -6.562 -18.181 1.00 84.38 760 CYS A N 1
ATOM 6036 C CA . CYS A 1 760 ? -13.916 -5.246 -18.738 1.00 84.38 760 CYS A CA 1
ATOM 6037 C C . CYS A 1 760 ? -14.921 -5.350 -19.899 1.00 84.38 760 CYS A C 1
ATOM 6039 O O . CYS A 1 760 ? -15.030 -6.413 -20.518 1.00 84.38 760 CYS A O 1
ATOM 6041 N N . PRO A 1 761 ? -15.674 -4.276 -20.205 1.00 86.75 761 PRO A N 1
ATOM 6042 C CA . PRO A 1 761 ? -16.528 -4.223 -21.392 1.00 86.75 761 PRO A CA 1
ATOM 6043 C C . PRO A 1 761 ? -15.755 -4.536 -22.682 1.00 86.75 761 PRO A C 1
ATOM 6045 O O . PRO A 1 761 ? -14.627 -4.087 -22.850 1.00 86.75 761 PRO A O 1
ATOM 6048 N N . GLY A 1 762 ? -16.356 -5.307 -23.589 1.00 82.38 762 GLY A N 1
ATOM 6049 C CA . GLY A 1 762 ? -15.726 -5.759 -24.835 1.00 82.38 762 GLY A CA 1
ATOM 6050 C C . GLY A 1 762 ? -15.031 -7.116 -24.739 1.00 82.38 762 GLY A C 1
ATOM 6051 O O . GLY A 1 762 ? -14.789 -7.760 -25.763 1.00 82.38 762 GLY A O 1
ATOM 6052 N N . LYS A 1 763 ? -14.746 -7.594 -23.525 1.00 81.56 763 LYS A N 1
ATOM 6053 C CA . LYS A 1 763 ? -14.013 -8.842 -23.328 1.00 81.56 763 LYS A CA 1
ATOM 6054 C C . LYS A 1 763 ? -14.909 -10.075 -23.441 1.00 81.56 763 LYS A C 1
ATOM 6056 O O . LYS A 1 763 ? -16.023 -10.103 -22.919 1.00 81.56 763 LYS A O 1
ATOM 6061 N N . GLU A 1 764 ? -14.405 -11.112 -24.109 1.00 83.88 764 GLU A N 1
ATOM 6062 C CA . GLU A 1 764 ? -15.059 -12.422 -24.180 1.00 83.88 764 GLU A CA 1
ATOM 6063 C C . GLU A 1 764 ? -14.812 -13.208 -22.888 1.00 83.88 764 GLU A C 1
ATOM 6065 O O . GLU A 1 764 ? -13.669 -13.377 -22.460 1.00 83.88 764 GLU A O 1
ATOM 6070 N N . VAL A 1 765 ? -15.883 -13.723 -22.290 1.00 85.75 765 VAL A N 1
ATOM 6071 C CA . VAL A 1 765 ? -15.840 -14.571 -21.097 1.00 85.75 765 VAL A CA 1
ATOM 6072 C C . VAL A 1 765 ? -16.717 -15.800 -21.272 1.00 85.75 765 VAL A C 1
ATOM 6074 O O . VAL A 1 765 ? -17.701 -15.803 -22.014 1.00 85.75 765 VAL A O 1
ATOM 6077 N N . THR A 1 766 ? -16.363 -16.868 -20.572 1.00 86.50 766 THR A N 1
ATOM 6078 C CA . THR A 1 766 ? -17.162 -18.089 -20.510 1.00 86.50 766 THR A CA 1
ATOM 6079 C C . THR A 1 766 ? -17.859 -18.199 -19.169 1.00 86.50 766 THR A C 1
ATOM 6081 O O . THR A 1 766 ? -17.287 -17.876 -18.130 1.00 86.50 766 THR A O 1
ATOM 6084 N N . GLY A 1 767 ? -19.100 -18.675 -19.180 1.00 85.44 767 GLY A N 1
ATOM 6085 C CA . GLY A 1 767 ? -19.862 -18.860 -17.954 1.00 85.44 767 GLY A CA 1
ATOM 6086 C C . GLY A 1 767 ? -20.956 -19.904 -18.093 1.00 85.44 767 GLY A C 1
ATOM 6087 O O . GLY A 1 767 ? -21.444 -20.178 -19.189 1.00 85.44 767 GLY A O 1
ATOM 6088 N N . LYS A 1 768 ? -21.340 -20.499 -16.965 1.00 87.06 768 LYS A N 1
ATOM 6089 C CA . LYS A 1 768 ? -22.391 -21.517 -16.892 1.00 87.06 768 LYS A CA 1
ATOM 6090 C C . LYS A 1 768 ? -23.737 -20.871 -16.592 1.00 87.06 768 LYS A C 1
ATOM 6092 O O . LYS A 1 768 ? -23.869 -20.156 -15.603 1.00 87.06 768 LYS A O 1
ATOM 6097 N N . VAL A 1 769 ? -24.753 -21.150 -17.399 1.00 89.94 769 VAL A N 1
ATOM 6098 C CA . VAL A 1 769 ? -26.122 -20.685 -17.156 1.00 89.94 769 VAL A CA 1
ATOM 6099 C C . VAL A 1 769 ? -26.673 -21.388 -15.916 1.00 89.94 769 VAL A C 1
ATOM 6101 O O . VAL A 1 769 ? -26.773 -22.612 -15.874 1.00 89.94 769 VAL A O 1
ATOM 6104 N N . MET A 1 770 ? -27.019 -20.616 -14.891 1.00 91.00 770 MET A N 1
ATOM 6105 C CA . MET A 1 770 ? -27.511 -21.127 -13.609 1.00 91.00 770 MET A CA 1
ATOM 6106 C C . MET A 1 770 ? -29.033 -21.135 -13.539 1.00 91.00 770 MET A C 1
ATOM 6108 O O . MET A 1 770 ? -29.618 -22.051 -12.966 1.00 91.00 770 MET A O 1
ATOM 6112 N N . LYS A 1 771 ? -29.673 -20.099 -14.086 1.00 93.06 771 LYS A N 1
ATOM 6113 C CA . LYS A 1 771 ? -31.123 -19.927 -14.024 1.00 93.06 771 LYS A CA 1
ATOM 6114 C C . LYS A 1 771 ? -31.602 -19.044 -15.167 1.00 93.06 771 LYS A C 1
ATOM 6116 O O . LYS A 1 771 ? -31.045 -17.971 -15.375 1.00 93.06 771 LYS A O 1
ATOM 6121 N N . ASN A 1 772 ? -32.688 -19.449 -15.811 1.00 92.00 772 ASN A N 1
ATOM 6122 C CA . ASN A 1 772 ? -33.428 -18.600 -16.735 1.00 92.00 772 ASN A CA 1
ATOM 6123 C C . ASN A 1 772 ? -34.610 -17.960 -16.001 1.00 92.00 772 ASN A C 1
ATOM 6125 O O . ASN A 1 772 ? -35.202 -18.565 -15.104 1.00 92.00 772 ASN A O 1
ATOM 6129 N N . GLY A 1 773 ? -34.919 -16.717 -16.341 1.00 89.88 773 GLY A N 1
ATOM 6130 C CA . GLY A 1 773 ? -36.110 -16.023 -15.872 1.00 89.88 773 GLY A CA 1
ATOM 6131 C C . GLY A 1 773 ? -36.671 -15.115 -16.957 1.00 89.88 773 GLY A C 1
ATOM 6132 O O . GLY A 1 773 ? -36.075 -14.959 -18.021 1.00 89.88 773 GLY A O 1
ATOM 6133 N N . ASP A 1 774 ? -37.792 -14.469 -16.654 1.00 88.12 774 ASP A N 1
ATOM 6134 C CA . ASP A 1 774 ? -38.582 -13.706 -17.633 1.00 88.12 774 ASP A CA 1
ATOM 6135 C C . ASP A 1 774 ? -37.811 -12.544 -18.285 1.00 88.12 774 ASP A C 1
ATOM 6137 O O . ASP A 1 774 ? -38.112 -12.119 -19.395 1.00 88.12 774 ASP A O 1
ATOM 6141 N N . PHE A 1 775 ? -36.787 -12.025 -17.602 1.00 90.31 775 PHE A N 1
ATOM 6142 C CA . PHE A 1 775 ? -36.005 -10.871 -18.055 1.00 90.31 775 PHE A CA 1
ATOM 6143 C C . PHE A 1 775 ? -34.628 -11.236 -18.626 1.00 90.31 775 PHE A C 1
ATOM 6145 O O . PHE A 1 775 ? -33.893 -10.341 -19.056 1.00 90.31 775 PHE A O 1
ATOM 6152 N N . GLY A 1 776 ? -34.254 -12.518 -18.630 1.00 92.00 776 GLY A N 1
ATOM 6153 C CA . GLY A 1 776 ? -32.944 -12.969 -19.095 1.00 92.00 776 GLY A CA 1
ATOM 6154 C C . GLY A 1 776 ? -32.392 -14.176 -18.339 1.00 92.00 776 GLY A C 1
ATOM 6155 O O . GLY A 1 776 ? -33.0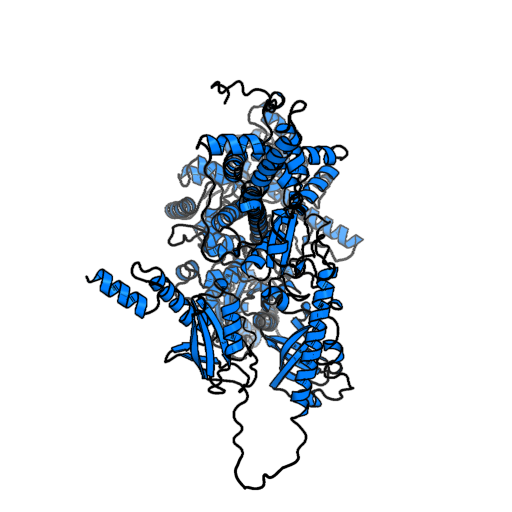97 -14.851 -17.590 1.00 92.00 776 GLY A O 1
ATOM 6156 N N . SER A 1 777 ? -31.100 -14.434 -18.526 1.00 93.25 777 SER A N 1
ATOM 6157 C CA . SER A 1 777 ? -30.406 -15.601 -17.969 1.00 93.25 777 SER A CA 1
ATOM 6158 C C . SER A 1 777 ? -29.337 -15.192 -16.961 1.00 93.25 777 SER A C 1
ATOM 6160 O O . SER A 1 777 ? -28.493 -14.346 -17.248 1.00 93.25 777 SER A O 1
ATOM 6162 N N . GLN A 1 778 ? -29.343 -15.811 -15.782 1.00 93.88 778 GLN A N 1
ATOM 6163 C CA . GLN A 1 778 ? -28.261 -15.710 -14.804 1.00 93.88 778 GLN A CA 1
ATOM 6164 C C . GLN A 1 778 ? -27.152 -16.689 -15.167 1.00 93.88 778 GLN A C 1
ATOM 6166 O O . GLN A 1 778 ? -27.392 -17.884 -15.348 1.00 93.88 778 GLN A O 1
ATOM 6171 N N . VAL A 1 779 ? -25.930 -16.181 -15.224 1.00 91.81 779 VAL A N 1
ATOM 6172 C CA . VAL A 1 779 ? -24.731 -16.916 -15.613 1.00 91.81 779 VAL A CA 1
ATOM 6173 C C . VAL A 1 779 ? -23.729 -16.831 -14.474 1.00 91.81 779 VAL A C 1
ATOM 6175 O O . VAL A 1 779 ? -23.530 -15.774 -13.895 1.00 91.81 779 VAL A O 1
ATOM 6178 N N . LYS A 1 780 ? -23.085 -17.937 -14.128 1.00 89.44 780 LYS A N 1
ATOM 6179 C CA . LYS A 1 780 ? -21.956 -17.951 -13.205 1.00 89.44 780 LYS A CA 1
ATOM 6180 C C . LYS A 1 780 ? -20.670 -17.932 -14.021 1.00 89.44 780 LYS A C 1
ATOM 6182 O O . LYS A 1 780 ? -20.428 -18.871 -14.783 1.00 89.44 780 LYS A O 1
ATOM 6187 N N . LEU A 1 781 ? -19.901 -16.854 -13.901 1.00 88.12 781 LEU A N 1
ATOM 6188 C CA . LEU A 1 781 ? -18.589 -16.730 -14.530 1.00 88.12 781 LEU A CA 1
ATOM 6189 C C . LEU A 1 781 ? -17.538 -17.516 -13.732 1.00 88.12 781 LEU A C 1
ATOM 6191 O O . LEU A 1 781 ? -17.794 -17.975 -12.612 1.00 88.12 781 LEU A O 1
ATOM 6195 N N . GLU A 1 782 ? -16.352 -17.672 -14.316 1.00 75.69 782 GLU A N 1
ATOM 6196 C CA . GLU A 1 782 ? -15.161 -18.075 -13.563 1.00 75.69 782 GLU A CA 1
ATOM 6197 C C . GLU A 1 782 ? -14.911 -17.079 -12.405 1.00 75.69 782 GLU A C 1
ATOM 6199 O O . GLU A 1 782 ? -15.300 -15.915 -12.491 1.00 75.69 782 GLU A O 1
ATOM 6204 N N . GLY A 1 783 ? -14.369 -17.555 -11.276 1.00 69.19 783 GLY A N 1
ATOM 6205 C CA . GLY A 1 783 ? -14.174 -16.724 -10.073 1.00 69.19 783 GLY A CA 1
ATOM 6206 C C . GLY A 1 783 ? -15.435 -16.476 -9.225 1.00 69.19 783 GLY A C 1
ATOM 6207 O O . GLY A 1 783 ? -15.445 -15.591 -8.376 1.00 69.19 783 GLY A O 1
ATOM 6208 N N . ASP A 1 784 ? -16.514 -17.239 -9.444 1.00 74.62 784 ASP A N 1
ATOM 6209 C CA . ASP A 1 784 ? -17.806 -17.102 -8.743 1.00 74.62 784 ASP A CA 1
ATOM 6210 C C . ASP A 1 784 ? -18.498 -15.734 -8.928 1.00 74.62 784 ASP A C 1
ATOM 6212 O O . ASP A 1 784 ? -19.440 -15.396 -8.201 1.00 74.62 784 ASP A O 1
ATOM 6216 N N . VAL A 1 785 ? -18.092 -14.961 -9.939 1.00 85.56 785 VAL A N 1
ATOM 6217 C CA . VAL A 1 785 ? -18.709 -13.672 -10.265 1.00 85.56 785 VAL A CA 1
ATOM 6218 C C . VAL A 1 785 ? -20.071 -13.901 -10.933 1.00 85.56 785 VAL A C 1
ATOM 6220 O O . VAL A 1 785 ? -20.165 -14.637 -11.924 1.00 85.56 785 VAL A O 1
ATOM 6223 N N . PRO A 1 786 ? -21.159 -13.291 -10.432 1.00 88.19 786 PRO A N 1
ATOM 6224 C CA . PRO A 1 786 ? -22.463 -13.434 -11.057 1.00 88.19 786 PRO A CA 1
ATOM 6225 C C . PRO A 1 786 ? -22.547 -12.549 -12.308 1.00 88.19 786 PRO A C 1
ATOM 6227 O O . PRO A 1 786 ? -22.313 -11.340 -12.279 1.00 88.19 786 PRO A O 1
ATOM 6230 N N . GLY A 1 787 ? -22.900 -13.178 -13.419 1.00 93.19 787 GLY A N 1
ATOM 6231 C CA . GLY A 1 787 ? -23.208 -12.561 -14.697 1.00 93.19 787 GLY A CA 1
ATOM 6232 C C . GLY A 1 787 ? -24.703 -12.620 -15.010 1.00 93.19 787 GLY A C 1
ATOM 6233 O O . GLY A 1 787 ? -25.437 -13.491 -14.534 1.00 93.19 787 GLY A O 1
ATOM 6234 N N . PHE A 1 788 ? -25.167 -11.701 -15.842 1.00 95.50 788 PHE A N 1
ATOM 6235 C CA . PHE A 1 788 ? -26.549 -11.639 -16.291 1.00 95.50 788 PHE A CA 1
ATOM 6236 C C . PHE A 1 788 ? -26.604 -11.309 -17.781 1.00 95.50 788 PHE A C 1
ATOM 6238 O O . PHE A 1 788 ? -26.033 -10.316 -18.220 1.00 95.50 788 PHE A O 1
ATOM 6245 N N . ILE A 1 789 ? -27.304 -12.130 -18.563 1.00 94.75 789 ILE A N 1
ATOM 6246 C CA . ILE A 1 789 ? -27.600 -11.852 -19.971 1.00 94.75 789 ILE A CA 1
ATOM 6247 C C . ILE A 1 789 ? -29.055 -11.375 -20.054 1.00 94.75 789 ILE A C 1
ATOM 6249 O O . ILE A 1 789 ? -29.960 -12.201 -19.900 1.00 94.75 789 ILE A O 1
ATOM 6253 N N . PRO A 1 790 ? -29.319 -10.077 -20.295 1.00 93.75 790 PRO A N 1
ATOM 6254 C CA . PRO A 1 790 ? -30.675 -9.587 -20.530 1.00 93.75 790 PRO A CA 1
ATOM 6255 C C . PRO A 1 790 ? -31.336 -10.300 -21.715 1.00 93.75 790 PRO A C 1
ATOM 6257 O O . PRO A 1 790 ? -30.658 -10.597 -22.696 1.00 93.75 790 PRO A O 1
ATOM 6260 N N . LEU A 1 791 ? -32.661 -10.487 -21.685 1.00 91.62 791 LEU A N 1
ATOM 6261 C CA . LEU A 1 791 ? -33.419 -11.157 -22.759 1.00 91.62 791 LEU A CA 1
ATOM 6262 C C . LEU A 1 791 ? -33.101 -10.572 -24.148 1.00 91.62 791 LEU A C 1
ATOM 6264 O O . LEU A 1 791 ? -32.811 -11.296 -25.094 1.00 91.62 791 LEU A O 1
ATOM 6268 N N . ARG A 1 792 ? -33.034 -9.236 -24.232 1.00 90.56 792 ARG A N 1
ATOM 6269 C CA . ARG A 1 792 ? -32.686 -8.496 -25.455 1.00 90.56 792 ARG A CA 1
ATOM 6270 C C . ARG A 1 792 ? -31.284 -8.773 -25.999 1.00 90.56 792 ARG A C 1
ATOM 6272 O O . ARG A 1 792 ? -31.033 -8.389 -27.128 1.00 90.56 792 ARG A O 1
ATOM 6279 N N . ASN A 1 793 ? -30.379 -9.336 -25.200 1.00 91.06 793 ASN A N 1
ATOM 6280 C CA . ASN A 1 793 ? -28.972 -9.572 -25.530 1.00 91.06 793 ASN A CA 1
ATOM 6281 C C . ASN A 1 793 ? -28.672 -11.062 -25.784 1.00 91.06 793 ASN A C 1
ATOM 6283 O O . ASN A 1 793 ? -27.512 -11.419 -25.970 1.00 91.06 793 ASN A O 1
ATOM 6287 N N . LEU A 1 794 ? -29.683 -11.939 -25.780 1.00 87.88 794 LEU A N 1
ATOM 6288 C CA . LEU A 1 794 ? -29.503 -13.373 -26.044 1.00 87.88 794 LEU A CA 1
ATOM 6289 C C . LEU A 1 794 ? -29.308 -13.695 -27.531 1.00 87.88 794 LEU A C 1
ATOM 6291 O O . LEU A 1 794 ? -28.604 -14.644 -27.860 1.00 87.88 794 LEU A O 1
ATOM 6295 N N . ALA A 1 795 ? -29.915 -12.914 -28.422 1.00 86.38 795 ALA A N 1
ATOM 6296 C CA . ALA A 1 795 ? -29.769 -13.042 -29.867 1.00 86.38 795 ALA A CA 1
ATOM 6297 C C . ALA A 1 795 ? -29.930 -11.669 -30.539 1.00 86.38 795 ALA A C 1
ATOM 6299 O O . ALA A 1 795 ? -30.374 -10.708 -29.906 1.00 86.38 795 ALA A O 1
ATOM 6300 N N . ASP A 1 796 ? -29.537 -11.566 -31.811 1.00 81.12 796 ASP A N 1
ATOM 6301 C CA . ASP A 1 796 ? -29.773 -10.352 -32.607 1.00 81.12 796 ASP A CA 1
ATOM 6302 C C . ASP A 1 796 ? -31.260 -10.195 -32.966 1.00 81.12 796 ASP A C 1
ATOM 6304 O O . ASP A 1 796 ? -31.779 -9.080 -32.982 1.00 81.12 796 ASP A O 1
ATOM 6308 N N . ASP A 1 797 ? -31.944 -11.319 -33.196 1.00 83.19 797 ASP A N 1
ATOM 6309 C CA . ASP A 1 797 ? -33.383 -11.378 -33.449 1.00 83.19 797 ASP A CA 1
ATOM 6310 C C . ASP A 1 797 ? -34.193 -11.270 -32.144 1.00 83.19 797 ASP A C 1
ATOM 6312 O O . ASP A 1 797 ? -33.671 -11.449 -31.040 1.00 83.19 797 ASP A O 1
ATOM 6316 N N . HIS A 1 798 ? -35.491 -10.974 -32.257 1.00 82.69 798 HIS A N 1
ATOM 6317 C CA . HIS A 1 798 ? -36.375 -10.883 -31.094 1.00 82.69 798 HIS A CA 1
ATOM 6318 C C . HIS A 1 798 ? -36.506 -12.240 -30.382 1.00 82.69 798 HIS A C 1
ATOM 6320 O O . HIS A 1 798 ? -36.807 -13.249 -31.016 1.00 82.69 798 HIS A O 1
ATOM 6326 N N . VAL A 1 799 ? -36.307 -12.239 -29.061 1.00 83.69 799 VAL A N 1
ATOM 6327 C CA . VAL A 1 799 ? -36.386 -13.423 -28.196 1.00 83.69 799 VAL A CA 1
ATOM 6328 C C . VAL A 1 799 ? -37.568 -13.263 -27.244 1.00 83.69 799 VAL A C 1
ATOM 6330 O O . VAL A 1 799 ? -37.601 -12.301 -26.476 1.00 83.69 799 VAL A O 1
ATOM 6333 N N . GLU A 1 800 ? -38.516 -14.201 -27.283 1.00 82.50 800 GLU A N 1
ATOM 6334 C CA . GLU A 1 800 ? -39.673 -14.228 -26.373 1.00 82.50 800 GLU A CA 1
ATOM 6335 C C . GLU A 1 800 ? -39.326 -14.882 -25.028 1.00 82.50 800 GLU A C 1
ATOM 6337 O O . GLU A 1 800 ? -39.670 -14.344 -23.977 1.00 82.50 800 GLU A O 1
ATOM 6342 N N . SER A 1 801 ? -38.602 -16.007 -25.050 1.00 86.06 801 SER A N 1
ATOM 6343 C CA . SER A 1 801 ? -38.155 -16.724 -23.853 1.00 86.06 801 SER A CA 1
ATOM 6344 C C . SER A 1 801 ? -36.664 -17.037 -23.906 1.00 86.06 801 SER A C 1
ATOM 6346 O O . SER A 1 801 ? -36.115 -17.427 -24.935 1.00 86.06 801 SER A O 1
ATOM 6348 N N . ALA A 1 802 ? -35.988 -16.902 -22.763 1.00 85.25 802 ALA A N 1
ATOM 6349 C CA . ALA A 1 802 ? -34.566 -17.208 -22.658 1.00 85.25 802 ALA A CA 1
ATOM 6350 C C . ALA A 1 802 ? -34.252 -18.703 -22.857 1.00 85.25 802 ALA A C 1
ATOM 6352 O O . ALA A 1 802 ? -33.170 -19.048 -23.335 1.00 85.25 802 ALA A O 1
ATOM 6353 N N . GLU A 1 803 ? -35.204 -19.577 -22.516 1.00 85.25 803 GLU A N 1
ATOM 6354 C CA . GLU A 1 803 ? -35.070 -21.037 -22.617 1.00 85.25 803 GLU A CA 1
ATOM 6355 C C . GLU A 1 803 ? -34.932 -21.532 -24.062 1.00 85.25 803 GLU A C 1
ATOM 6357 O O . GLU A 1 803 ? -34.312 -22.572 -24.287 1.00 85.25 803 GLU A O 1
ATOM 6362 N N . ASP A 1 804 ? -35.436 -20.763 -25.031 1.00 81.25 804 ASP A N 1
ATOM 6363 C CA . ASP A 1 804 ? -35.362 -21.099 -26.456 1.00 81.25 804 ASP A CA 1
ATOM 6364 C C . ASP A 1 804 ? -33.940 -20.951 -27.018 1.00 81.25 804 ASP A C 1
ATOM 6366 O O . ASP A 1 804 ? -33.587 -21.588 -28.011 1.00 81.25 804 ASP A O 1
ATOM 6370 N N . ILE A 1 805 ? -33.112 -20.114 -26.380 1.00 83.38 805 ILE A N 1
ATOM 6371 C CA . ILE A 1 805 ? -31.747 -19.808 -26.829 1.00 83.38 805 ILE A CA 1
ATOM 6372 C C . ILE A 1 805 ? -30.707 -20.544 -25.983 1.00 83.38 805 ILE A C 1
ATOM 6374 O O . ILE A 1 805 ? -29.764 -21.121 -26.526 1.00 83.38 805 ILE A O 1
ATOM 6378 N N . VAL A 1 806 ? -30.854 -20.522 -24.654 1.00 83.25 806 VAL A N 1
ATOM 6379 C CA . VAL A 1 806 ? -29.873 -21.091 -23.719 1.00 83.25 806 VAL A CA 1
ATOM 6380 C C . VAL A 1 806 ? -30.550 -21.963 -22.670 1.00 83.25 806 VAL A C 1
ATOM 6382 O O . VAL A 1 806 ? -31.480 -21.542 -21.989 1.00 83.25 806 VAL A O 1
ATOM 6385 N N . GLN A 1 807 ? -30.057 -23.188 -22.491 1.00 84.12 807 GLN A N 1
ATOM 6386 C CA . GLN A 1 807 ? -30.574 -24.102 -21.469 1.00 84.12 807 GLN A CA 1
ATOM 6387 C C . GLN A 1 807 ? -29.805 -23.960 -20.151 1.00 84.12 807 GLN A C 1
ATOM 6389 O O . GLN A 1 807 ? -28.587 -23.751 -20.138 1.00 84.12 807 GLN A O 1
ATOM 6394 N N . VAL A 1 808 ? -30.502 -24.132 -19.026 1.00 88.88 808 VAL A N 1
ATOM 6395 C CA . VAL A 1 808 ? -29.871 -24.160 -17.700 1.00 88.88 808 VAL A CA 1
ATOM 6396 C C . VAL A 1 808 ? -28.829 -25.281 -17.640 1.00 88.88 808 VAL A C 1
ATOM 6398 O O . VAL A 1 808 ? -29.073 -26.409 -18.058 1.00 88.88 808 VAL A O 1
ATOM 6401 N N . GLY A 1 809 ? -27.647 -24.959 -17.120 1.00 82.19 809 GLY A N 1
ATOM 6402 C CA . GLY A 1 809 ? -26.498 -25.854 -17.026 1.00 82.19 809 GLY A CA 1
ATOM 6403 C C . GLY A 1 809 ? -25.535 -25.789 -18.213 1.00 82.19 809 GLY A C 1
ATOM 6404 O O . GLY A 1 809 ? -24.422 -26.302 -18.088 1.00 82.19 809 GLY A O 1
ATOM 6405 N N . THR A 1 810 ? -25.908 -25.139 -19.321 1.00 79.44 810 THR A N 1
ATOM 6406 C CA . THR A 1 810 ? -25.018 -24.970 -20.481 1.00 79.44 810 THR A CA 1
ATOM 6407 C C . THR A 1 810 ? -23.937 -23.926 -20.218 1.00 79.44 810 THR A C 1
ATOM 6409 O O . THR A 1 810 ? -24.136 -22.980 -19.456 1.00 79.44 810 THR A O 1
ATOM 6412 N N . VAL A 1 811 ? -22.770 -24.109 -20.836 1.00 82.94 811 VAL A N 1
ATOM 6413 C CA . VAL A 1 811 ? -21.692 -23.116 -20.822 1.00 82.94 811 VAL A CA 1
ATOM 6414 C C . VAL A 1 811 ? -21.801 -22.283 -22.088 1.00 82.94 811 VAL A C 1
ATOM 6416 O O . VAL A 1 811 ? -21.844 -22.829 -23.189 1.00 82.94 811 VAL A O 1
ATOM 6419 N N . VAL A 1 812 ? -21.830 -20.968 -21.922 1.00 83.00 812 VAL A N 1
ATOM 6420 C CA . VAL A 1 812 ? -21.921 -19.999 -23.013 1.00 83.00 812 VAL A CA 1
ATOM 6421 C C . VAL A 1 812 ? -20.672 -19.126 -23.037 1.00 83.00 812 VAL A C 1
ATOM 6423 O O . VAL A 1 812 ? -20.110 -18.802 -21.990 1.00 83.00 812 VAL A O 1
ATOM 6426 N N . THR A 1 813 ? -20.231 -18.751 -24.237 1.00 85.94 813 THR A N 1
ATOM 6427 C CA . THR A 1 813 ? -19.218 -17.708 -24.439 1.00 85.94 813 THR A CA 1
ATOM 6428 C C . THR A 1 813 ? -19.952 -16.415 -24.748 1.00 85.94 813 THR A C 1
ATOM 6430 O O . THR A 1 813 ? -20.621 -16.325 -25.775 1.00 85.94 813 THR A O 1
ATOM 6433 N N . ALA A 1 814 ? -19.853 -15.441 -23.853 1.00 86.88 814 ALA A N 1
ATOM 6434 C CA . ALA A 1 814 ? -20.540 -14.165 -23.952 1.00 86.88 814 ALA A CA 1
ATOM 6435 C C . ALA A 1 814 ? -19.541 -13.011 -23.899 1.00 86.88 814 ALA A C 1
ATOM 6437 O O . ALA A 1 814 ? -18.445 -13.139 -23.356 1.00 86.88 814 ALA A O 1
ATOM 6438 N N . LEU A 1 815 ? -19.930 -11.875 -24.459 1.00 89.31 815 LEU A N 1
ATOM 6439 C CA . LEU A 1 815 ? -19.153 -10.649 -24.406 1.00 89.31 815 LEU A CA 1
ATOM 6440 C C . LEU A 1 815 ? -19.645 -9.781 -23.246 1.00 89.31 815 LEU A C 1
ATOM 6442 O O . LEU A 1 815 ? -20.852 -9.607 -23.067 1.00 89.31 815 LEU A O 1
ATOM 6446 N N . ILE A 1 816 ? -18.728 -9.241 -22.448 1.00 90.94 816 ILE A N 1
ATOM 6447 C CA . ILE A 1 816 ? -19.074 -8.318 -21.366 1.00 90.94 816 ILE A CA 1
ATOM 6448 C C . ILE A 1 816 ? -19.540 -7.002 -21.978 1.00 90.94 816 ILE A C 1
ATOM 6450 O O . ILE A 1 816 ? -18.800 -6.359 -22.716 1.00 90.94 816 ILE A O 1
ATOM 6454 N N . THR A 1 817 ? -20.746 -6.560 -21.637 1.00 90.44 817 THR A N 1
ATOM 6455 C CA . THR A 1 817 ? -21.242 -5.242 -22.056 1.00 90.44 817 THR A CA 1
ATOM 6456 C C . THR A 1 817 ? -21.022 -4.185 -20.988 1.00 90.44 817 THR A C 1
ATOM 6458 O O . THR A 1 817 ? -20.737 -3.038 -21.310 1.00 90.44 817 THR A O 1
ATOM 6461 N N . GLN A 1 818 ? -21.171 -4.552 -19.713 1.00 90.00 818 GLN A N 1
ATOM 6462 C CA . GLN A 1 818 ? -21.021 -3.620 -18.598 1.00 90.00 818 GLN A CA 1
ATOM 6463 C C . GLN A 1 818 ? -20.649 -4.368 -17.317 1.00 90.00 818 GLN A C 1
ATOM 6465 O O . GLN A 1 818 ? -21.246 -5.393 -17.000 1.00 90.00 818 GLN A O 1
ATOM 6470 N N . VAL A 1 819 ? -19.717 -3.820 -16.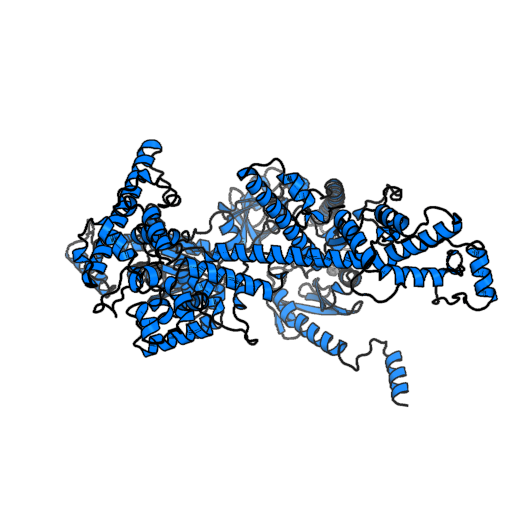538 1.00 89.56 819 VAL A N 1
ATOM 6471 C CA . VAL A 1 819 ? -19.386 -4.318 -15.197 1.00 89.56 819 VAL A CA 1
ATOM 6472 C C . VAL A 1 819 ? -20.058 -3.410 -14.166 1.00 89.56 819 VAL A C 1
ATOM 6474 O O . VAL A 1 819 ? -19.693 -2.246 -14.026 1.00 89.56 819 VAL A O 1
ATOM 6477 N N . LYS A 1 820 ? -21.065 -3.916 -13.447 1.00 89.50 820 LYS A N 1
ATOM 6478 C CA . LYS A 1 820 ? -21.793 -3.170 -12.408 1.00 89.50 820 LYS A CA 1
ATOM 6479 C C . LYS A 1 820 ? -21.196 -3.482 -11.039 1.00 89.50 820 LYS A C 1
ATOM 6481 O O . LYS A 1 820 ? -21.734 -4.295 -10.283 1.00 89.50 820 LYS A O 1
ATOM 6486 N N . MET A 1 821 ? -20.078 -2.828 -10.728 1.00 88.25 821 MET A N 1
ATOM 6487 C CA . MET A 1 821 ? -19.287 -3.098 -9.520 1.00 88.25 821 MET A CA 1
ATOM 6488 C C . MET A 1 821 ? -20.091 -2.894 -8.223 1.00 88.25 821 MET A C 1
ATOM 6490 O O . MET A 1 821 ? -20.055 -3.754 -7.350 1.00 88.25 821 MET A O 1
ATOM 6494 N N . GLU A 1 822 ? -20.916 -1.844 -8.127 1.00 86.25 822 GLU A N 1
ATOM 6495 C CA . GLU A 1 822 ? -21.776 -1.588 -6.952 1.00 86.25 822 GLU A CA 1
ATOM 6496 C C . GLU A 1 822 ? -22.800 -2.707 -6.692 1.00 86.25 822 GLU A C 1
ATOM 6498 O O . GLU A 1 822 ? -23.100 -3.076 -5.551 1.00 86.25 822 GLU A O 1
ATOM 6503 N N . HIS A 1 823 ? -23.328 -3.294 -7.766 1.00 86.38 823 HIS A N 1
ATOM 6504 C CA . HIS A 1 823 ? -24.283 -4.395 -7.684 1.00 86.38 823 HIS A CA 1
ATOM 6505 C C . HIS A 1 823 ? -23.597 -5.762 -7.566 1.00 86.38 823 HIS A C 1
ATOM 6507 O O . HIS A 1 823 ? -24.271 -6.748 -7.264 1.00 86.38 823 HIS A O 1
ATOM 6513 N N . MET A 1 824 ? -22.269 -5.819 -7.713 1.00 87.88 824 MET A N 1
ATOM 6514 C CA . MET A 1 824 ? -21.470 -7.040 -7.834 1.00 87.88 824 MET A CA 1
ATOM 6515 C C . MET A 1 824 ? -21.969 -7.955 -8.953 1.00 87.88 824 MET A C 1
ATOM 6517 O O . MET A 1 824 ? -22.115 -9.147 -8.724 1.00 87.88 824 MET A O 1
ATOM 6521 N N . CYS A 1 825 ? -22.293 -7.410 -10.126 1.00 90.12 825 CYS A N 1
ATOM 6522 C CA . CYS A 1 825 ? -22.836 -8.179 -11.249 1.00 90.12 825 CYS A CA 1
ATOM 6523 C C . CYS A 1 825 ? -22.232 -7.714 -12.579 1.00 90.12 825 CYS A C 1
ATOM 6525 O O . CYS A 1 825 ? -21.887 -6.541 -12.731 1.00 90.12 825 CYS A O 1
ATOM 6527 N N . VAL A 1 826 ? -22.129 -8.618 -13.550 1.00 92.75 826 VAL A N 1
ATOM 6528 C CA . VAL A 1 826 ? -21.628 -8.325 -14.899 1.00 92.75 826 VAL A CA 1
ATOM 6529 C C . VAL A 1 826 ? -22.735 -8.553 -15.925 1.00 92.75 826 VAL A C 1
ATOM 6531 O O . VAL A 1 826 ? -23.286 -9.647 -16.010 1.00 92.75 826 VAL A O 1
ATOM 6534 N N . ASP A 1 827 ? -23.051 -7.543 -16.731 1.00 94.56 827 ASP A N 1
ATOM 6535 C CA . ASP A 1 827 ? -23.972 -7.698 -17.855 1.00 94.56 827 ASP A CA 1
ATOM 6536 C C . ASP A 1 827 ? -23.224 -8.269 -19.068 1.00 94.56 827 ASP A C 1
ATOM 6538 O O . ASP A 1 827 ? -22.132 -7.815 -19.427 1.00 94.56 827 ASP A O 1
ATOM 6542 N N . LEU A 1 828 ? -23.844 -9.254 -19.710 1.00 94.44 828 LEU A N 1
ATOM 6543 C CA . LEU A 1 828 ? -23.282 -10.047 -20.795 1.00 94.44 828 LEU A CA 1
ATOM 6544 C C . LEU A 1 828 ? -24.166 -9.973 -22.054 1.00 94.44 828 LEU A C 1
ATOM 6546 O O . LEU A 1 828 ? -25.370 -9.697 -21.979 1.00 94.44 828 LEU A O 1
ATOM 6550 N N . SER A 1 829 ? -23.580 -10.261 -23.218 1.00 92.75 829 SER A N 1
ATOM 655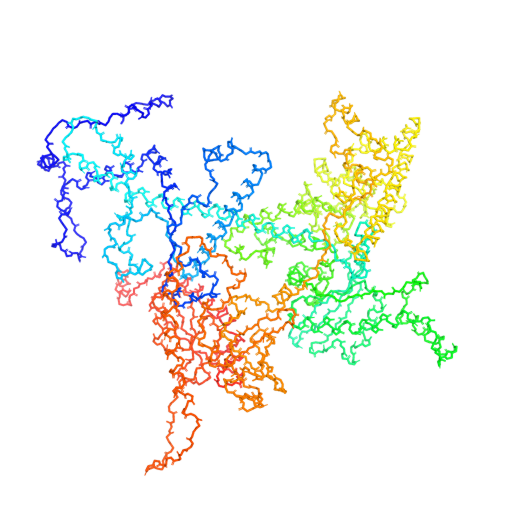1 C CA . SER A 1 829 ? -24.279 -10.347 -24.505 1.00 92.75 829 SER A CA 1
ATOM 6552 C C . SER A 1 829 ? -23.825 -11.537 -25.346 1.00 92.75 829 SER A C 1
ATOM 6554 O O . SER A 1 829 ? -22.644 -11.879 -25.390 1.00 92.75 829 SER A O 1
ATOM 6556 N N . LEU A 1 830 ? -24.790 -12.155 -26.025 1.00 89.19 830 LEU A N 1
ATOM 6557 C CA . LEU A 1 830 ? -24.606 -13.203 -27.030 1.00 89.19 830 LEU A CA 1
ATOM 6558 C C . LEU A 1 830 ? -24.887 -12.697 -28.461 1.00 89.19 830 LEU A C 1
ATOM 6560 O O . LEU A 1 830 ? -24.814 -13.477 -29.412 1.00 89.19 830 LEU A O 1
ATOM 6564 N N . LYS A 1 831 ? -25.195 -11.403 -28.640 1.00 87.00 831 LYS A N 1
ATOM 6565 C CA . LYS A 1 831 ? -25.482 -10.799 -29.952 1.00 87.00 831 LYS A CA 1
ATOM 6566 C C . LYS A 1 831 ? -24.288 -10.837 -30.890 1.00 87.00 831 LYS A C 1
ATOM 6568 O O . LYS A 1 831 ? -23.203 -10.392 -30.520 1.00 87.00 831 LYS A O 1
ATOM 6573 N N . LYS A 1 832 ? -24.497 -11.242 -32.147 1.00 78.94 832 LYS A N 1
ATOM 6574 C CA . LYS A 1 832 ? -23.447 -11.235 -33.177 1.00 78.94 832 LYS A CA 1
ATOM 6575 C C . LYS A 1 832 ? -22.950 -9.821 -33.452 1.00 78.94 832 LYS A C 1
ATOM 6577 O O . LYS A 1 832 ? -21.767 -9.663 -33.733 1.00 78.94 832 LYS A O 1
ATOM 6582 N N . GLU A 1 833 ? -23.825 -8.819 -33.393 1.00 82.62 833 GLU A N 1
ATOM 6583 C CA . GLU A 1 833 ? -23.429 -7.419 -33.589 1.00 82.62 833 GLU A CA 1
ATOM 6584 C C . GLU A 1 833 ? -22.411 -6.956 -32.540 1.00 82.62 833 GLU A C 1
ATOM 6586 O O . GLU A 1 833 ? -21.445 -6.278 -32.882 1.00 82.62 833 GLU A O 1
ATOM 6591 N N . ASP A 1 834 ? -22.562 -7.387 -31.285 1.00 82.81 834 ASP A N 1
ATOM 6592 C CA . ASP A 1 834 ? -21.646 -7.010 -30.205 1.00 82.81 834 ASP A CA 1
ATOM 6593 C C . ASP A 1 834 ? -20.266 -7.673 -30.351 1.00 82.81 834 ASP A C 1
ATOM 6595 O O . ASP A 1 834 ? -19.258 -7.042 -30.045 1.00 82.81 834 ASP A O 1
ATOM 6599 N N . PHE A 1 835 ? -20.192 -8.895 -30.896 1.00 76.81 835 PHE A N 1
ATOM 6600 C CA . PHE A 1 835 ? -18.915 -9.556 -31.221 1.00 76.81 835 PHE A CA 1
ATOM 6601 C C . PHE A 1 835 ? -18.174 -8.923 -32.406 1.00 76.81 835 PHE A C 1
ATOM 6603 O O . PHE A 1 835 ? -16.975 -9.155 -32.561 1.00 76.81 835 PHE A O 1
ATOM 6610 N N . LYS A 1 836 ? -18.874 -8.164 -33.259 1.00 74.69 836 LYS A N 1
ATOM 6611 C CA . LYS A 1 836 ? -18.290 -7.475 -34.420 1.00 74.69 836 LYS A CA 1
ATOM 6612 C C . LYS A 1 836 ? -17.764 -6.077 -34.101 1.00 74.69 836 LYS A C 1
ATOM 6614 O O . LYS A 1 836 ? -17.068 -5.505 -34.938 1.00 74.69 836 LYS A O 1
ATOM 6619 N N . LYS A 1 837 ? -18.106 -5.515 -32.938 1.00 75.81 837 LYS A N 1
ATOM 6620 C CA . LYS A 1 837 ? -17.588 -4.211 -32.509 1.00 75.81 837 LYS A CA 1
ATOM 6621 C C . LYS A 1 837 ? -16.072 -4.270 -32.389 1.00 75.81 837 LYS A C 1
ATOM 6623 O O . LYS A 1 837 ? -15.530 -5.218 -31.816 1.00 75.81 837 LYS A O 1
ATOM 6628 N N . LYS A 1 838 ? -15.399 -3.250 -32.917 1.00 68.31 838 LYS A N 1
ATOM 6629 C CA . LYS A 1 838 ? -13.937 -3.164 -32.856 1.00 68.31 838 LYS A CA 1
ATOM 6630 C C . LYS A 1 838 ? -13.491 -3.003 -31.410 1.00 68.31 838 LYS A C 1
ATOM 6632 O O . LYS A 1 838 ? -14.148 -2.318 -30.628 1.00 68.31 838 LYS A O 1
ATOM 6637 N N . SER A 1 839 ? -12.335 -3.563 -31.063 1.00 64.69 839 SER A N 1
ATOM 6638 C CA . SER A 1 839 ? -11.780 -3.417 -29.708 1.00 64.69 839 SER A CA 1
ATOM 6639 C C . SER A 1 839 ? -11.566 -1.943 -29.324 1.00 64.69 839 SER A C 1
ATOM 6641 O O . SER A 1 839 ? -11.732 -1.580 -28.165 1.00 64.69 839 SER A O 1
ATOM 6643 N N . SER A 1 840 ? -11.285 -1.079 -30.305 1.00 63.66 840 SER A N 1
ATOM 6644 C CA . SER A 1 840 ? -11.096 0.368 -30.138 1.00 63.66 840 SER A CA 1
ATOM 6645 C C . SER A 1 840 ? -12.381 1.180 -29.917 1.00 63.66 840 SER A C 1
ATOM 6647 O O . SER A 1 840 ? -12.291 2.349 -29.549 1.00 63.66 840 SER A O 1
ATOM 6649 N N . GLU A 1 841 ? -13.565 0.596 -30.129 1.00 69.31 841 GLU A N 1
ATOM 6650 C CA . GLU A 1 841 ? -14.858 1.245 -29.852 1.00 69.31 841 GLU A CA 1
ATOM 6651 C C . GLU A 1 841 ? -15.260 1.145 -28.373 1.00 69.31 841 GLU A C 1
ATOM 6653 O O . GLU A 1 841 ? -16.162 1.855 -27.926 1.00 69.31 841 GLU A O 1
ATOM 6658 N N . TRP A 1 842 ? -14.594 0.277 -27.609 1.00 71.69 842 TRP A N 1
ATOM 6659 C CA . TRP A 1 842 ? -14.801 0.139 -26.173 1.00 71.69 842 TRP A CA 1
ATOM 6660 C C . TRP A 1 842 ? -13.939 1.140 -25.403 1.00 71.69 842 TRP A C 1
ATOM 6662 O O . TRP A 1 842 ? -12.789 1.408 -25.754 1.00 71.69 842 TRP A O 1
ATOM 6672 N N . GLU A 1 843 ? -14.490 1.692 -24.321 1.00 71.69 843 GLU A N 1
ATOM 6673 C CA . GLU A 1 843 ? -13.742 2.598 -23.454 1.00 71.69 843 GLU A CA 1
ATOM 6674 C C . GLU A 1 843 ? -12.580 1.863 -22.778 1.00 71.69 843 GLU A C 1
ATOM 6676 O O . GLU A 1 843 ? -12.750 0.799 -22.177 1.00 71.69 843 GLU A O 1
ATOM 6681 N N . ARG A 1 844 ? -11.384 2.458 -22.850 1.00 75.88 844 ARG A N 1
ATOM 6682 C CA . ARG A 1 844 ? -10.209 1.943 -22.147 1.00 75.88 844 ARG A CA 1
ATOM 6683 C C . ARG A 1 844 ? -10.460 2.011 -20.633 1.00 75.88 844 ARG A C 1
ATOM 6685 O O . ARG A 1 844 ? -10.747 3.101 -20.134 1.00 75.88 844 ARG A O 1
ATOM 6692 N N . PRO A 1 845 ? -10.287 0.905 -19.889 1.00 72.75 845 PRO A N 1
ATOM 6693 C CA . PRO A 1 845 ? -10.446 0.924 -18.442 1.00 72.75 845 PRO A CA 1
ATOM 6694 C C . PRO A 1 845 ? -9.484 1.901 -17.757 1.00 72.75 845 PRO A C 1
ATOM 6696 O O . PRO A 1 845 ? -8.308 1.983 -18.122 1.00 72.75 845 PRO A O 1
ATOM 6699 N N . GLN A 1 846 ? -9.968 2.609 -16.733 1.00 69.81 846 GLN A N 1
ATOM 6700 C CA . GLN A 1 846 ? -9.174 3.602 -15.998 1.00 69.81 846 GLN A CA 1
ATOM 6701 C C . GLN A 1 846 ? -8.031 2.983 -15.182 1.00 69.81 846 GLN A C 1
ATOM 6703 O O . GLN A 1 846 ? -7.064 3.681 -14.888 1.00 69.81 846 GLN A O 1
ATOM 6708 N N . SER A 1 847 ? -8.111 1.697 -14.815 1.00 69.44 847 SER A N 1
ATOM 6709 C CA . SER A 1 847 ? -7.025 1.044 -14.069 1.00 69.44 847 SER A CA 1
ATOM 6710 C C . SER A 1 847 ? -5.817 0.675 -14.932 1.00 69.44 847 SER A C 1
ATOM 6712 O O . SER A 1 847 ? -4.740 0.418 -14.388 1.00 69.44 847 SER A O 1
ATOM 6714 N N . LEU A 1 848 ? -5.965 0.641 -16.263 1.00 73.44 848 LEU A N 1
ATOM 6715 C CA . LEU A 1 848 ? -4.827 0.420 -17.146 1.00 73.44 848 LEU A CA 1
ATOM 6716 C C . LEU A 1 848 ? -3.898 1.639 -17.097 1.00 73.44 848 LEU A C 1
ATOM 6718 O O . LEU A 1 848 ? -4.381 2.771 -17.012 1.00 73.44 848 LEU A O 1
ATOM 6722 N N . PRO A 1 849 ? -2.570 1.444 -17.214 1.00 70.81 849 PRO A N 1
ATOM 6723 C CA . PRO A 1 849 ? -1.645 2.563 -17.268 1.00 70.81 849 PRO A CA 1
ATOM 6724 C C . PRO A 1 849 ? -2.065 3.572 -18.348 1.00 70.81 849 PRO A C 1
ATOM 6726 O O . PRO A 1 849 ? -2.488 3.155 -19.443 1.00 70.81 849 PRO A O 1
ATOM 6729 N N . PRO A 1 850 ? -1.954 4.886 -18.070 1.00 77.62 850 PRO A N 1
ATOM 6730 C CA . PRO A 1 850 ? -2.183 5.896 -19.089 1.00 77.62 850 PRO A CA 1
ATOM 6731 C C . PRO A 1 850 ? -1.245 5.642 -20.269 1.00 77.62 850 PRO A C 1
ATOM 6733 O O . PRO A 1 850 ? -0.127 5.145 -20.104 1.00 77.62 850 PRO A O 1
ATOM 6736 N N . LEU A 1 851 ? -1.726 5.951 -21.473 1.00 84.94 851 LEU A N 1
ATOM 6737 C CA . LEU A 1 851 ? -0.894 5.847 -22.665 1.00 84.94 851 LEU A CA 1
ATOM 6738 C C . LEU A 1 851 ? 0.267 6.835 -22.548 1.00 84.94 851 LEU A C 1
ATOM 6740 O O . LEU A 1 851 ? 0.065 7.970 -22.120 1.00 84.94 851 LEU A O 1
ATOM 6744 N N . ASP A 1 852 ? 1.460 6.391 -22.935 1.00 87.31 852 ASP A N 1
ATOM 6745 C CA . ASP A 1 852 ? 2.622 7.270 -23.021 1.00 87.31 852 ASP A CA 1
ATOM 6746 C C . ASP A 1 852 ? 2.388 8.358 -24.076 1.00 87.31 852 ASP A C 1
ATOM 6748 O O . ASP A 1 852 ? 1.755 8.104 -25.106 1.00 87.31 852 ASP A O 1
ATOM 6752 N N . ASP A 1 853 ? 2.951 9.542 -23.859 1.00 88.69 853 ASP A N 1
ATOM 6753 C CA . ASP A 1 853 ? 2.943 10.621 -24.850 1.00 88.69 853 ASP A CA 1
ATOM 6754 C C . ASP A 1 853 ? 3.673 10.210 -26.144 1.00 88.69 853 ASP A C 1
ATOM 6756 O O . ASP A 1 853 ? 3.302 10.635 -27.237 1.00 88.69 853 ASP A O 1
ATOM 6760 N N . HIS A 1 854 ? 4.663 9.321 -26.027 1.00 91.56 854 HIS A N 1
ATOM 6761 C CA . HIS A 1 854 ? 5.469 8.755 -27.112 1.00 91.56 854 HIS A CA 1
ATOM 6762 C C . HIS A 1 854 ? 4.933 7.404 -27.628 1.00 91.56 854 HIS A C 1
ATOM 6764 O O . HIS A 1 854 ? 5.635 6.685 -28.344 1.00 91.56 854 HIS A O 1
ATOM 6770 N N . PHE A 1 855 ? 3.705 7.016 -27.262 1.00 92.25 855 PHE A N 1
ATOM 6771 C CA . PHE A 1 855 ? 3.059 5.803 -27.773 1.00 92.25 855 PHE A CA 1
ATOM 6772 C C . PHE A 1 855 ? 2.566 5.994 -29.216 1.00 92.25 855 PHE A C 1
ATOM 6774 O O . PHE A 1 855 ? 1.728 6.856 -29.499 1.00 92.25 855 PHE A O 1
ATOM 6781 N N . ASP A 1 856 ? 3.029 5.142 -30.134 1.00 91.69 856 ASP A N 1
ATOM 6782 C CA . ASP A 1 856 ? 2.639 5.184 -31.545 1.00 91.69 856 ASP A CA 1
ATOM 6783 C C . ASP A 1 856 ? 1.230 4.599 -31.757 1.00 91.69 856 ASP A C 1
ATOM 6785 O O . ASP A 1 856 ? 1.034 3.413 -32.039 1.00 91.69 856 ASP A O 1
ATOM 6789 N N . ARG A 1 857 ? 0.221 5.469 -31.632 1.00 89.75 857 ARG A N 1
ATOM 6790 C CA . ARG A 1 857 ? -1.195 5.113 -31.825 1.00 89.75 857 ARG A CA 1
ATOM 6791 C C . ARG A 1 857 ? -1.499 4.631 -33.244 1.00 89.75 857 ARG A C 1
ATOM 6793 O O . ARG A 1 857 ? -2.383 3.799 -33.415 1.00 89.75 857 ARG A O 1
ATOM 6800 N N . ALA A 1 858 ? -0.793 5.141 -34.254 1.00 87.62 858 ALA A N 1
ATOM 6801 C CA . ALA A 1 858 ? -1.020 4.747 -35.643 1.00 87.62 858 ALA A CA 1
ATOM 6802 C C . ALA A 1 858 ? -0.536 3.310 -35.891 1.00 87.62 858 ALA A C 1
ATOM 6804 O O . ALA A 1 858 ? -1.237 2.512 -36.520 1.00 87.62 858 ALA A O 1
ATOM 6805 N N . ALA A 1 859 ? 0.629 2.959 -35.339 1.00 87.88 859 ALA A N 1
ATOM 6806 C CA . ALA A 1 859 ? 1.125 1.588 -35.346 1.00 87.88 859 ALA A CA 1
ATOM 6807 C C . ALA A 1 859 ? 0.167 0.631 -34.619 1.00 87.88 859 ALA A C 1
ATOM 6809 O O . ALA A 1 859 ? -0.142 -0.429 -35.160 1.00 87.88 859 ALA A O 1
ATOM 6810 N N . ALA A 1 860 ? -0.342 1.023 -33.446 1.00 87.75 860 ALA A N 1
ATOM 6811 C CA . ALA A 1 860 ? -1.282 0.211 -32.673 1.00 87.75 860 ALA A CA 1
ATOM 6812 C C . ALA A 1 860 ? -2.586 -0.067 -33.440 1.00 87.75 860 ALA A C 1
ATOM 6814 O O . ALA A 1 860 ? -2.971 -1.223 -33.587 1.00 87.75 860 ALA A O 1
ATOM 6815 N N . LEU A 1 861 ? -3.197 0.968 -34.033 1.00 85.50 861 LEU A N 1
ATOM 6816 C CA . LEU A 1 861 ? -4.404 0.821 -34.858 1.00 85.50 861 LEU A CA 1
ATOM 6817 C C . LEU A 1 861 ? -4.195 -0.143 -36.033 1.00 85.50 861 LEU A C 1
ATOM 6819 O O . LEU A 1 861 ? -5.072 -0.942 -36.339 1.00 85.50 861 LEU A O 1
ATOM 6823 N N . THR A 1 862 ? -3.020 -0.100 -36.667 1.00 86.12 862 THR A N 1
ATOM 6824 C CA . THR A 1 862 ? -2.694 -1.009 -37.778 1.00 86.12 862 THR A CA 1
ATOM 6825 C C . THR A 1 862 ? -2.649 -2.471 -37.313 1.00 86.12 862 THR A C 1
ATOM 6827 O O . THR A 1 862 ? -3.135 -3.356 -38.013 1.00 86.12 862 THR A O 1
ATOM 6830 N N . ILE A 1 863 ? -2.081 -2.734 -36.131 1.00 85.38 863 ILE A N 1
ATOM 6831 C CA . ILE A 1 863 ? -2.016 -4.083 -35.547 1.00 85.38 863 ILE A CA 1
ATOM 6832 C C . ILE A 1 863 ? -3.413 -4.571 -35.158 1.00 85.38 863 ILE A C 1
ATOM 6834 O O . ILE A 1 863 ? -3.759 -5.716 -35.446 1.00 85.38 863 ILE A O 1
ATOM 6838 N N . ASP A 1 864 ? -4.224 -3.710 -34.545 1.00 82.31 864 ASP A N 1
ATOM 6839 C CA . ASP A 1 864 ? -5.593 -4.053 -34.155 1.00 82.31 864 ASP A CA 1
ATOM 6840 C C . ASP A 1 864 ? -6.448 -4.407 -35.383 1.00 82.31 864 ASP A C 1
ATOM 6842 O O . ASP A 1 864 ? -7.154 -5.412 -35.374 1.00 82.31 864 ASP A O 1
ATOM 6846 N N . GLU A 1 865 ? -6.317 -3.665 -36.488 1.00 83.38 865 GLU A N 1
ATOM 6847 C CA . GLU A 1 865 ? -7.000 -3.985 -37.748 1.00 83.38 865 GLU A CA 1
ATOM 6848 C C . GLU A 1 865 ? -6.553 -5.321 -38.366 1.00 83.38 865 GLU A C 1
ATOM 6850 O O . GLU A 1 865 ? -7.370 -6.026 -38.967 1.00 83.38 865 GLU A O 1
ATOM 6855 N N . GLU A 1 866 ? -5.267 -5.678 -38.256 1.00 83.25 866 GLU A N 1
ATOM 6856 C CA . GLU A 1 866 ? -4.758 -6.995 -38.672 1.00 83.25 866 GLU A CA 1
ATOM 6857 C C . GLU A 1 866 ? -5.397 -8.113 -37.821 1.00 83.25 866 GLU A C 1
ATOM 6859 O O . GLU A 1 866 ? -5.887 -9.102 -38.376 1.00 83.25 866 GLU A O 1
ATOM 6864 N N . LYS A 1 867 ? -5.469 -7.929 -36.494 1.00 80.12 867 LYS A N 1
ATOM 6865 C CA . LYS A 1 867 ? -6.064 -8.892 -35.549 1.00 80.12 867 LYS A CA 1
ATOM 6866 C C . LYS A 1 867 ? -7.574 -9.043 -35.706 1.00 80.12 867 LYS A C 1
ATOM 6868 O O . LYS A 1 867 ? -8.085 -10.162 -35.645 1.00 80.12 867 LYS A O 1
ATOM 6873 N N . ASP A 1 868 ? -8.296 -7.949 -35.928 1.00 77.12 868 ASP A N 1
ATOM 6874 C CA . ASP A 1 868 ? -9.750 -7.967 -36.101 1.00 77.12 868 ASP A CA 1
ATOM 6875 C C . ASP A 1 868 ? -10.145 -8.783 -37.345 1.00 77.12 868 ASP A C 1
ATOM 6877 O O . ASP A 1 868 ? -11.058 -9.611 -37.283 1.00 77.12 868 ASP A O 1
ATOM 6881 N N . LYS A 1 869 ? -9.399 -8.645 -38.454 1.00 80.62 869 LYS A N 1
ATOM 6882 C CA . LYS A 1 869 ? -9.596 -9.456 -39.673 1.00 80.62 869 LYS A CA 1
ATOM 6883 C C . LYS A 1 869 ? -9.359 -10.947 -39.425 1.00 80.62 869 LYS A C 1
ATOM 6885 O O . LYS A 1 869 ? -10.094 -11.796 -39.941 1.00 80.62 869 LYS A O 1
ATOM 6890 N N . GLU A 1 870 ? -8.340 -11.282 -38.635 1.00 78.00 870 GLU A N 1
ATOM 6891 C CA . GLU A 1 870 ? -8.059 -12.665 -38.238 1.00 78.00 870 GLU A CA 1
ATOM 6892 C C . GLU A 1 870 ? -9.176 -13.228 -37.342 1.00 78.00 870 GLU A C 1
ATOM 6894 O O . GLU A 1 870 ? -9.645 -14.352 -37.551 1.00 78.00 870 GLU A O 1
ATOM 6899 N N . ARG A 1 871 ? -9.668 -12.429 -36.385 1.00 72.44 871 ARG A N 1
ATOM 6900 C CA . ARG A 1 871 ? -10.778 -12.795 -35.494 1.00 72.44 871 ARG A CA 1
ATOM 6901 C C . ARG A 1 871 ? -12.071 -13.044 -36.265 1.00 72.44 871 ARG A C 1
ATOM 6903 O O . ARG A 1 871 ? -12.724 -14.055 -36.002 1.00 72.44 871 ARG A O 1
ATOM 6910 N N . GLU A 1 872 ? -12.429 -12.171 -37.204 1.00 72.44 872 GLU A N 1
ATOM 6911 C CA . GLU A 1 872 ? -13.617 -12.329 -38.052 1.00 72.44 872 GLU A CA 1
ATOM 6912 C C . GLU A 1 872 ? -13.538 -13.632 -38.861 1.00 72.44 872 GLU A C 1
ATOM 6914 O O . GLU A 1 872 ? -14.444 -14.467 -38.795 1.00 72.44 872 GLU A O 1
ATOM 6919 N N . SER A 1 873 ? -12.387 -13.886 -39.491 1.00 74.88 873 SER A N 1
ATOM 6920 C CA . SER A 1 873 ? -12.118 -15.130 -40.224 1.00 74.88 873 SER A CA 1
ATOM 6921 C C . SER A 1 873 ? -12.254 -16.377 -39.333 1.00 74.88 873 SER A C 1
ATOM 6923 O O . SER A 1 873 ? -12.813 -17.397 -39.745 1.00 74.88 873 SER A O 1
ATOM 6925 N N . ARG A 1 874 ? -11.785 -16.304 -38.078 1.00 70.56 874 ARG A N 1
ATOM 6926 C CA . ARG A 1 874 ? -11.898 -17.390 -37.088 1.00 70.56 874 ARG A CA 1
ATOM 6927 C C . ARG A 1 874 ? -13.347 -17.646 -36.664 1.00 70.56 874 ARG A C 1
ATOM 6929 O O . ARG A 1 874 ? -13.742 -18.804 -36.513 1.00 70.56 874 ARG A O 1
ATOM 6936 N N . LEU A 1 875 ? -14.131 -16.590 -36.443 1.00 62.84 875 LEU A N 1
ATOM 6937 C CA . LEU A 1 875 ? -15.544 -16.696 -36.067 1.00 62.84 875 LEU A CA 1
ATOM 6938 C C . LEU A 1 875 ? -16.375 -17.315 -37.197 1.00 62.84 875 LEU A C 1
ATOM 6940 O O . LEU A 1 875 ? -17.203 -18.194 -36.939 1.00 62.84 875 LEU A O 1
ATOM 6944 N N . ASP A 1 876 ? -16.104 -16.940 -38.445 1.00 63.91 876 ASP A N 1
ATOM 6945 C CA . ASP A 1 876 ? -16.754 -17.547 -39.607 1.00 63.91 876 ASP A CA 1
ATOM 6946 C C . ASP A 1 876 ? -16.364 -19.025 -39.793 1.00 63.91 876 ASP A C 1
ATOM 6948 O O . ASP A 1 876 ? -17.221 -19.860 -40.100 1.00 63.91 876 ASP A O 1
ATOM 6952 N N . ALA A 1 877 ? -15.119 -19.407 -39.491 1.00 60.38 877 ALA A N 1
ATOM 6953 C CA . ALA A 1 877 ? -14.696 -20.811 -39.494 1.00 60.38 877 ALA A CA 1
ATOM 6954 C C . ALA A 1 877 ? -15.388 -21.660 -38.401 1.00 60.38 877 ALA A C 1
ATOM 6956 O O . ALA A 1 877 ? -15.758 -22.816 -38.635 1.00 60.38 877 ALA A O 1
ATOM 6957 N N . LEU A 1 878 ? -15.617 -21.097 -37.207 1.00 51.38 878 LEU A N 1
ATOM 6958 C CA . LEU A 1 878 ? -16.350 -21.770 -36.123 1.00 51.38 878 LEU A CA 1
ATOM 6959 C C . LEU A 1 878 ? -17.833 -21.986 -36.474 1.00 51.38 878 LEU A C 1
ATOM 6961 O O . LEU A 1 878 ? -18.406 -23.023 -36.128 1.00 51.38 878 LEU A O 1
ATOM 6965 N N . ARG A 1 879 ? -18.443 -21.065 -37.230 1.00 46.81 879 ARG A N 1
ATOM 6966 C CA . ARG A 1 879 ? -19.836 -21.172 -37.702 1.00 46.81 879 ARG A CA 1
ATOM 6967 C C . ARG A 1 879 ? -20.078 -22.333 -38.660 1.00 46.81 879 ARG A C 1
ATOM 6969 O O . ARG A 1 879 ? -21.088 -23.020 -38.518 1.00 46.81 879 ARG A O 1
ATOM 6976 N N . LEU A 1 880 ? -19.140 -22.610 -39.567 1.00 41.06 880 LEU A N 1
ATOM 6977 C CA . LEU A 1 880 ? -19.191 -23.784 -40.454 1.00 41.06 880 LEU A CA 1
ATOM 6978 C C . LEU A 1 880 ? -19.257 -25.111 -39.674 1.00 41.06 880 LEU A C 1
ATOM 6980 O O . LEU A 1 880 ? -19.788 -26.105 -40.166 1.00 41.06 880 LEU A O 1
ATOM 6984 N N . THR A 1 881 ? -18.770 -25.116 -38.432 1.00 37.09 881 THR A N 1
ATOM 6985 C CA . THR A 1 881 ? -18.720 -26.312 -37.584 1.00 37.09 881 THR A CA 1
ATOM 6986 C C . THR A 1 881 ? -19.999 -26.502 -36.755 1.00 37.09 881 THR A C 1
ATOM 6988 O O . THR A 1 881 ? -20.438 -27.635 -36.573 1.00 37.09 881 THR A O 1
ATOM 6991 N N . ILE A 1 882 ? -20.639 -25.416 -36.301 1.00 35.84 882 ILE A N 1
ATOM 6992 C CA . ILE A 1 882 ? -21.890 -25.457 -35.512 1.00 35.84 882 ILE A CA 1
ATOM 6993 C C . ILE A 1 882 ? -23.124 -25.654 -36.414 1.00 35.84 882 ILE A C 1
ATOM 6995 O O . ILE A 1 882 ? -24.074 -26.327 -36.024 1.00 35.84 882 ILE A O 1
ATOM 6999 N N . GLY A 1 883 ? -23.091 -25.169 -37.662 1.00 33.66 883 GLY A N 1
ATOM 7000 C CA . GLY A 1 883 ? -24.171 -25.379 -38.639 1.00 33.66 883 GLY A CA 1
ATOM 7001 C C . GLY A 1 883 ? -24.358 -26.831 -39.107 1.00 33.66 883 GLY A C 1
ATOM 7002 O O . GLY A 1 883 ? -25.318 -27.121 -39.809 1.00 33.66 883 GLY A O 1
ATOM 7003 N N . SER A 1 884 ? -23.467 -27.750 -38.714 1.00 34.75 884 SER A N 1
ATOM 7004 C CA . SER A 1 884 ? -23.513 -29.164 -39.115 1.00 34.75 884 SER A CA 1
ATOM 7005 C C . SER A 1 884 ? -24.149 -30.091 -38.067 1.00 34.75 884 SER A C 1
ATOM 7007 O O . SER A 1 884 ? -24.235 -31.294 -38.301 1.00 34.75 884 SER A O 1
ATOM 7009 N N . SER A 1 885 ? -24.566 -29.581 -36.898 1.00 37.72 885 SER A N 1
ATOM 7010 C CA . SER A 1 885 ? -25.048 -30.420 -35.787 1.00 37.72 885 SER A CA 1
ATOM 7011 C C . SER A 1 885 ? -26.558 -30.405 -35.557 1.00 37.72 885 SER A C 1
ATOM 7013 O O . SER A 1 885 ? -26.986 -30.878 -34.513 1.00 37.72 885 SER A O 1
ATOM 7015 N N . ASN A 1 886 ? -27.365 -29.917 -36.500 1.00 36.78 886 ASN A N 1
ATOM 7016 C CA . ASN A 1 886 ? -28.811 -30.145 -36.505 1.00 36.78 886 ASN A CA 1
ATOM 7017 C C . ASN A 1 886 ? -29.362 -29.983 -37.920 1.00 36.78 886 ASN A C 1
ATOM 7019 O O . ASN A 1 886 ? -29.661 -28.873 -38.337 1.00 36.78 886 ASN A O 1
ATOM 7023 N N . LEU A 1 887 ? -29.465 -31.102 -38.632 1.00 32.97 887 LEU A N 1
ATOM 7024 C CA . LEU A 1 887 ? -30.504 -31.443 -39.605 1.00 32.97 887 LEU A CA 1
ATOM 7025 C C . LEU A 1 887 ? -30.286 -32.929 -39.904 1.00 32.97 887 LEU A C 1
ATOM 7027 O O . LEU A 1 887 ? -29.234 -33.333 -40.398 1.00 32.97 887 LEU A O 1
ATOM 7031 N N . GLY A 1 888 ? -31.229 -33.754 -39.458 1.00 36.62 888 GLY A N 1
ATOM 7032 C CA . GLY A 1 888 ? -31.207 -35.178 -39.737 1.00 36.62 888 GLY A CA 1
ATOM 7033 C C . GLY A 1 888 ? -31.448 -35.424 -41.218 1.00 36.62 888 GLY A C 1
ATOM 7034 O O . GLY A 1 888 ? -32.337 -34.816 -41.793 1.00 36.62 888 GLY A O 1
ATOM 7035 N N . ASP A 1 889 ? -30.681 -36.346 -41.783 1.00 31.64 889 ASP A N 1
ATOM 7036 C CA . ASP A 1 889 ? -31.221 -37.368 -42.664 1.00 31.64 889 ASP A CA 1
ATOM 7037 C C . ASP A 1 889 ? -30.330 -38.606 -42.556 1.00 31.64 889 ASP A C 1
ATOM 7039 O O . ASP A 1 889 ? -29.099 -38.539 -42.541 1.00 31.64 889 ASP A O 1
ATOM 7043 N N . GLY A 1 890 ? -30.980 -39.747 -42.344 1.00 38.84 890 GLY A N 1
ATOM 7044 C CA . GLY A 1 890 ? -30.318 -41.029 -42.208 1.00 38.84 890 GLY A CA 1
ATOM 7045 C C . GLY A 1 890 ? -29.777 -41.485 -43.553 1.00 38.84 890 GLY A C 1
ATOM 7046 O O . GLY A 1 890 ? -30.543 -41.902 -44.414 1.00 38.84 890 GLY A O 1
ATOM 7047 N N . GLU A 1 891 ? -28.458 -41.493 -43.702 1.00 33.50 891 GLU A N 1
ATOM 7048 C CA . GLU A 1 891 ? -27.806 -42.255 -44.761 1.00 33.50 891 GLU A CA 1
ATOM 7049 C C . GLU A 1 891 ? -27.319 -43.594 -44.203 1.00 33.50 891 GLU A C 1
ATOM 7051 O O . GLU A 1 891 ? -26.345 -43.698 -43.453 1.00 33.50 891 GLU A O 1
ATOM 7056 N N . THR A 1 892 ? -28.039 -44.651 -44.569 1.00 32.41 892 THR A N 1
ATOM 7057 C CA . THR A 1 892 ? -27.584 -46.035 -44.459 1.00 32.41 892 THR A CA 1
ATOM 7058 C C . THR A 1 892 ? -26.484 -46.286 -45.487 1.00 32.41 892 THR A C 1
ATOM 7060 O O . THR A 1 892 ? -26.732 -46.220 -46.690 1.00 32.41 892 THR A O 1
ATOM 7063 N N . GLY A 1 893 ? -25.277 -46.615 -45.024 1.00 37.62 893 GLY A N 1
ATOM 7064 C CA . GLY A 1 893 ? -24.222 -47.154 -45.881 1.00 37.62 893 GLY A CA 1
ATOM 7065 C C . GLY A 1 893 ? -24.594 -48.537 -46.426 1.00 37.62 893 GLY A C 1
ATOM 7066 O O . GLY A 1 893 ? -25.271 -49.318 -45.757 1.00 37.62 893 GLY A O 1
ATOM 7067 N N . ALA A 1 894 ? -24.125 -48.845 -47.633 1.00 45.94 894 ALA A N 1
ATOM 7068 C CA . ALA A 1 894 ? -24.515 -50.028 -48.398 1.00 45.94 894 ALA A CA 1
ATOM 7069 C C . ALA A 1 894 ? -24.056 -51.392 -47.832 1.00 45.94 894 ALA A C 1
ATOM 7071 O O . ALA A 1 894 ? -24.405 -52.398 -48.427 1.00 45.94 894 ALA A O 1
ATOM 7072 N N . ASP A 1 895 ? -23.351 -51.464 -46.695 1.00 42.53 895 ASP A N 1
ATOM 7073 C CA . ASP A 1 895 ? -22.850 -52.734 -46.133 1.00 42.53 895 ASP A CA 1
ATOM 7074 C C . ASP A 1 895 ? -22.847 -52.774 -44.588 1.00 42.53 895 ASP A C 1
ATOM 7076 O O . ASP A 1 895 ? -21.841 -53.082 -43.956 1.00 42.53 895 ASP A O 1
ATOM 7080 N N . GLY A 1 896 ? -23.978 -52.457 -43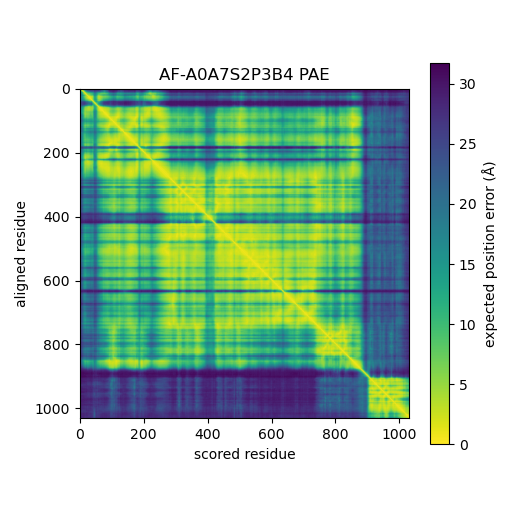.947 1.00 40.41 896 GLY A N 1
ATOM 7081 C CA . GLY A 1 896 ? -24.388 -53.057 -42.659 1.00 40.41 896 GLY A CA 1
ATOM 7082 C C . GLY A 1 896 ? -23.419 -53.097 -41.455 1.00 40.41 896 GLY A C 1
ATOM 7083 O O . GLY A 1 896 ? -23.670 -53.873 -40.534 1.00 40.41 896 GLY A O 1
ATOM 7084 N N . GLN A 1 897 ? -22.351 -52.296 -41.397 1.00 34.41 897 GLN A N 1
ATOM 7085 C CA . GLN A 1 897 ? -21.464 -52.188 -40.229 1.00 34.41 897 GLN A CA 1
ATOM 7086 C C . GLN A 1 897 ? -21.406 -50.755 -39.681 1.00 34.41 897 GLN A C 1
ATOM 7088 O O . GLN A 1 897 ? -21.360 -49.797 -40.455 1.00 34.41 897 GLN A O 1
ATOM 7093 N N . PRO A 1 898 ? -21.367 -50.577 -38.344 1.00 31.42 898 PRO A N 1
ATOM 7094 C CA . PRO A 1 898 ? -21.243 -49.259 -37.739 1.00 31.42 898 PRO A CA 1
ATOM 7095 C C . PRO A 1 898 ? -19.860 -48.664 -38.028 1.00 31.42 898 PRO A C 1
ATOM 7097 O O . PRO A 1 898 ? -18.826 -49.227 -37.660 1.00 31.42 898 PRO A O 1
ATOM 7100 N N . VAL A 1 899 ? -19.848 -47.483 -38.648 1.00 33.16 899 VAL A N 1
ATOM 7101 C CA . VAL A 1 899 ? -18.645 -46.669 -38.838 1.00 33.16 899 VAL A CA 1
ATOM 7102 C C . VAL A 1 899 ? -18.134 -46.230 -37.464 1.00 33.16 899 VAL A C 1
ATOM 7104 O O . VAL A 1 899 ? -18.740 -45.395 -36.791 1.00 33.16 899 VAL A O 1
ATOM 7107 N N . ARG A 1 900 ? -16.993 -46.782 -37.034 1.00 33.78 900 ARG A N 1
ATOM 7108 C CA . ARG A 1 900 ? -16.234 -46.253 -35.894 1.00 33.78 900 ARG A CA 1
ATOM 7109 C C . ARG A 1 900 ? -15.765 -44.840 -36.240 1.00 33.78 900 ARG A C 1
ATOM 7111 O O . ARG A 1 900 ? -14.873 -44.671 -37.067 1.00 33.78 900 ARG A O 1
ATOM 7118 N N . ARG A 1 901 ? -16.339 -43.825 -35.588 1.00 32.56 901 ARG A N 1
ATOM 7119 C CA . ARG A 1 901 ? -15.789 -42.463 -35.586 1.00 32.56 901 ARG A CA 1
ATOM 7120 C C . ARG A 1 901 ? -14.434 -42.495 -34.872 1.00 32.56 901 ARG A C 1
ATOM 7122 O O . ARG A 1 901 ? -14.378 -42.602 -33.652 1.00 32.56 901 ARG A O 1
ATOM 7129 N N . SER A 1 902 ? -13.343 -42.424 -35.629 1.00 31.27 902 SER A N 1
ATOM 7130 C CA . SER A 1 902 ? -12.018 -42.113 -35.091 1.00 31.27 902 SER A CA 1
ATOM 7131 C C . SER A 1 902 ? -12.038 -40.699 -34.497 1.00 31.27 902 SER A C 1
ATOM 7133 O O . SER A 1 902 ? -12.477 -39.759 -35.164 1.00 31.27 902 SER A O 1
ATOM 7135 N N . GLY A 1 903 ? -11.606 -40.571 -33.241 1.00 37.47 903 GLY A N 1
ATOM 7136 C CA . GLY A 1 903 ? -11.733 -39.365 -32.424 1.00 37.47 903 GLY A CA 1
ATOM 7137 C C . GLY A 1 903 ? -11.109 -38.116 -33.047 1.00 37.47 903 GLY A C 1
ATOM 7138 O O . GLY A 1 903 ? -9.909 -38.061 -33.303 1.00 37.47 903 GLY A O 1
ATOM 7139 N N . LYS A 1 904 ? -11.934 -37.084 -33.247 1.00 46.88 904 LYS A N 1
ATOM 7140 C CA . LYS A 1 904 ? -11.459 -35.701 -33.338 1.00 46.88 904 LYS A CA 1
ATOM 7141 C C . LYS A 1 904 ? -11.208 -35.206 -31.914 1.00 46.88 904 LYS A C 1
ATOM 7143 O O . LYS A 1 904 ? -12.051 -35.408 -31.048 1.00 46.88 904 LYS A O 1
ATOM 7148 N N . VAL A 1 905 ? -10.057 -34.574 -31.689 1.00 50.22 905 VAL A N 1
ATOM 7149 C CA . VAL A 1 905 ? -9.705 -33.927 -30.417 1.00 50.22 905 VAL A CA 1
ATOM 7150 C C . VAL A 1 905 ? -10.775 -32.884 -30.083 1.00 50.22 905 VAL A C 1
ATOM 7152 O O . VAL A 1 905 ? -10.930 -31.895 -30.799 1.00 50.22 905 VAL A O 1
ATOM 7155 N N . THR A 1 906 ? -11.545 -33.124 -29.025 1.00 56.81 906 THR A N 1
ATOM 7156 C CA . THR A 1 906 ? -12.572 -32.198 -28.541 1.00 56.81 906 THR A CA 1
ATOM 7157 C C . THR A 1 906 ? -11.890 -31.023 -27.838 1.00 56.81 906 THR A C 1
ATOM 7159 O O . THR A 1 906 ? -11.146 -31.223 -26.877 1.00 56.81 906 THR A O 1
ATOM 7162 N N . ARG A 1 907 ? -12.136 -29.793 -28.307 1.00 64.94 907 ARG A N 1
ATOM 7163 C CA . ARG A 1 907 ? -11.648 -28.553 -27.676 1.00 64.94 907 ARG A CA 1
ATOM 7164 C C . ARG A 1 907 ? -12.092 -28.506 -26.203 1.00 64.94 907 ARG A C 1
ATOM 7166 O O . ARG A 1 907 ? -13.251 -28.787 -25.907 1.00 64.94 907 ARG A O 1
ATOM 7173 N N . ARG A 1 908 ? -11.175 -28.182 -25.288 1.00 74.94 908 ARG A N 1
ATOM 7174 C CA . ARG A 1 908 ? -11.400 -28.120 -23.835 1.00 74.94 908 ARG A CA 1
ATOM 7175 C C . ARG A 1 908 ? -11.677 -26.697 -23.366 1.00 74.94 908 ARG A C 1
ATOM 7177 O O . ARG A 1 908 ? -11.039 -25.758 -23.841 1.00 74.94 908 ARG A O 1
ATOM 7184 N N . ALA A 1 909 ? -12.587 -26.547 -22.413 1.00 66.19 909 ALA A N 1
ATOM 7185 C CA . ALA A 1 909 ? -12.841 -25.286 -21.725 1.00 66.19 909 ALA A CA 1
ATOM 7186 C C . ALA A 1 909 ? -11.862 -25.149 -20.547 1.00 66.19 909 ALA A C 1
ATOM 7188 O O . ALA A 1 909 ? -12.132 -25.626 -19.449 1.00 66.19 909 ALA A O 1
ATOM 7189 N N . CYS A 1 910 ? -10.686 -24.578 -20.811 1.00 74.75 910 CYS A N 1
ATOM 7190 C CA . CYS A 1 910 ? -9.672 -24.304 -19.797 1.00 74.75 910 CYS A CA 1
ATOM 7191 C C . CYS A 1 910 ? -8.909 -23.024 -20.148 1.00 74.75 910 CYS A C 1
ATOM 7193 O O . CYS A 1 910 ? -8.224 -22.971 -21.174 1.00 74.75 910 CYS A O 1
ATOM 7195 N N . ALA A 1 911 ? -9.025 -22.016 -19.287 1.00 67.06 911 ALA A N 1
ATOM 7196 C CA . ALA A 1 911 ? -8.298 -20.755 -19.363 1.00 67.06 911 ALA A CA 1
ATOM 7197 C C . ALA A 1 911 ? -7.098 -20.769 -18.398 1.00 67.06 911 ALA A C 1
ATOM 7199 O O . ALA A 1 911 ? -7.040 -20.011 -17.438 1.00 67.06 911 ALA A O 1
ATOM 7200 N N . HIS A 1 912 ? -6.139 -21.668 -18.634 1.00 77.69 912 HIS A N 1
ATOM 7201 C CA . HIS A 1 912 ? -4.910 -21.749 -17.839 1.00 77.69 912 HIS A CA 1
ATOM 7202 C C . HIS A 1 912 ? -3.694 -21.309 -18.678 1.00 77.69 912 HIS A C 1
ATOM 7204 O O . HIS A 1 912 ? -3.582 -21.755 -19.823 1.00 77.69 912 HIS A O 1
ATOM 7210 N N . PRO A 1 913 ? -2.744 -20.507 -18.146 1.00 77.38 913 PRO A N 1
ATOM 7211 C CA . PRO A 1 913 ? -1.592 -20.006 -18.909 1.00 77.38 913 PRO A CA 1
ATOM 7212 C C . PRO A 1 913 ? -0.748 -21.104 -19.565 1.00 77.38 913 PRO A C 1
ATOM 7214 O O . PRO A 1 913 ? -0.276 -20.938 -20.688 1.00 77.38 913 PRO A O 1
ATOM 7217 N N . ALA A 1 914 ? -0.606 -22.244 -18.887 1.00 85.62 914 ALA A N 1
ATOM 7218 C CA . ALA A 1 914 ? 0.096 -23.417 -19.403 1.00 85.62 914 ALA A CA 1
ATOM 7219 C C . ALA A 1 914 ? -0.745 -24.291 -20.354 1.00 85.62 914 ALA A C 1
ATOM 7221 O O . ALA A 1 914 ? -0.207 -25.222 -20.934 1.00 85.62 914 ALA A O 1
ATOM 7222 N N . PHE A 1 915 ? -2.052 -24.061 -20.520 1.00 90.12 915 PHE A N 1
ATOM 7223 C CA . PHE A 1 915 ? -2.920 -24.941 -21.311 1.00 90.12 915 PHE A CA 1
ATOM 7224 C C . PHE A 1 915 ? -3.087 -24.451 -22.760 1.00 90.12 915 PHE A C 1
ATOM 7226 O O . PHE A 1 915 ? -3.239 -23.257 -23.025 1.00 90.12 915 PHE A O 1
ATOM 7233 N N . ARG A 1 916 ? -3.081 -25.378 -23.723 1.00 86.75 916 ARG A N 1
ATOM 7234 C CA . ARG A 1 916 ? -3.258 -25.124 -25.159 1.00 86.75 916 ARG A CA 1
ATOM 7235 C C . ARG A 1 916 ? -4.240 -26.122 -25.758 1.00 86.75 916 ARG A C 1
ATOM 7237 O O . ARG A 1 916 ? -4.043 -27.333 -25.701 1.00 86.75 916 ARG A O 1
ATOM 7244 N N . ASN A 1 917 ? -5.269 -25.616 -26.432 1.00 81.88 917 ASN A N 1
ATOM 7245 C CA . ASN A 1 917 ? -6.113 -26.427 -27.315 1.00 81.88 917 ASN A CA 1
ATOM 7246 C C . ASN A 1 917 ? -5.441 -26.605 -28.684 1.00 81.88 917 ASN A C 1
ATOM 7248 O O . ASN A 1 917 ? -5.965 -26.156 -29.701 1.00 81.88 917 ASN A O 1
ATOM 7252 N N . ALA A 1 918 ? -4.261 -27.218 -28.684 1.00 83.75 918 ALA A N 1
ATOM 7253 C CA . ALA A 1 918 ? -3.379 -27.316 -29.841 1.00 83.75 918 ALA A CA 1
ATOM 7254 C C . ALA A 1 918 ? -2.987 -28.772 -30.125 1.00 83.75 918 ALA A C 1
ATOM 7256 O O . ALA A 1 918 ? -3.134 -29.659 -29.275 1.00 83.75 918 ALA A O 1
ATOM 7257 N N . LYS A 1 919 ? -2.484 -29.027 -31.335 1.00 82.19 919 LYS A N 1
ATOM 7258 C CA . LYS A 1 919 ? -1.912 -30.330 -31.704 1.00 82.19 919 LYS A CA 1
ATOM 7259 C C . LYS A 1 919 ? -0.513 -30.502 -31.110 1.00 82.19 919 LYS A C 1
ATOM 7261 O O . LYS A 1 919 ? 0.108 -29.549 -30.659 1.00 82.19 919 LYS A O 1
ATOM 7266 N N . HIS A 1 920 ? -0.011 -31.736 -31.140 1.00 86.31 920 HIS A N 1
ATOM 7267 C CA . HIS A 1 920 ? 1.331 -32.081 -30.661 1.00 86.31 920 HIS A CA 1
ATOM 7268 C C . HIS A 1 920 ? 2.419 -31.176 -31.262 1.00 86.31 920 HIS A C 1
ATOM 7270 O O . HIS A 1 920 ? 3.111 -30.491 -30.518 1.00 86.31 920 HIS A O 1
ATOM 7276 N N . ASP A 1 921 ? 2.482 -31.108 -32.592 1.00 85.06 921 ASP A N 1
ATOM 7277 C CA . ASP A 1 921 ? 3.523 -30.371 -33.320 1.00 85.06 921 ASP A CA 1
ATOM 7278 C C . ASP A 1 921 ? 3.463 -28.853 -33.077 1.00 85.06 921 ASP A C 1
ATOM 7280 O O . ASP A 1 921 ? 4.479 -28.168 -33.135 1.00 85.06 921 ASP A O 1
ATOM 7284 N N . GLU A 1 922 ? 2.273 -28.314 -32.794 1.00 85.19 922 GLU A N 1
ATOM 7285 C CA . GLU A 1 922 ? 2.075 -26.887 -32.521 1.00 85.19 922 GLU A CA 1
ATOM 7286 C C . GLU A 1 922 ? 2.666 -26.493 -31.164 1.00 85.19 922 GLU A C 1
ATOM 7288 O O . GLU A 1 922 ? 3.353 -25.478 -31.077 1.00 85.19 922 GLU A O 1
ATOM 7293 N N . VAL A 1 923 ? 2.449 -27.318 -30.133 1.00 88.75 923 VAL A N 1
ATOM 7294 C CA . VAL A 1 923 ? 3.004 -27.095 -28.787 1.00 88.75 923 VAL A CA 1
ATOM 7295 C C . VAL A 1 923 ? 4.519 -27.298 -28.782 1.00 88.75 923 VAL A C 1
ATOM 7297 O O . VAL A 1 923 ? 5.238 -26.514 -28.167 1.00 88.75 923 VAL A O 1
ATOM 7300 N N . ASP A 1 924 ? 5.022 -28.301 -29.506 1.00 88.75 924 ASP A N 1
ATOM 7301 C CA . ASP A 1 924 ? 6.467 -28.523 -29.631 1.00 88.75 924 ASP A CA 1
ATOM 7302 C C . ASP A 1 924 ? 7.163 -27.376 -30.361 1.00 88.75 924 ASP A C 1
ATOM 7304 O O . ASP A 1 924 ? 8.257 -26.962 -29.978 1.00 88.75 924 ASP A O 1
ATOM 7308 N N . ARG A 1 925 ? 6.528 -26.833 -31.402 1.00 86.56 925 ARG A N 1
ATOM 7309 C CA . ARG A 1 925 ? 7.042 -25.659 -32.104 1.00 86.56 925 ARG A CA 1
ATOM 7310 C C . ARG A 1 925 ? 7.027 -24.417 -31.213 1.00 86.56 925 ARG A C 1
ATOM 7312 O O . ARG A 1 925 ? 8.042 -23.735 -31.172 1.00 86.56 925 ARG A O 1
ATOM 7319 N N . GLU A 1 926 ? 5.944 -24.161 -30.472 1.00 86.19 926 GLU A N 1
ATOM 7320 C CA . GLU A 1 926 ? 5.852 -23.037 -29.518 1.00 86.19 926 GLU A CA 1
ATOM 7321 C C . GLU A 1 926 ? 6.982 -23.094 -28.481 1.00 86.19 926 GLU A C 1
ATOM 7323 O O . GLU A 1 926 ? 7.668 -22.102 -28.240 1.00 86.19 926 GLU A O 1
ATOM 7328 N N . LEU A 1 927 ? 7.221 -24.280 -27.919 1.00 83.62 927 LEU A N 1
ATOM 7329 C CA . LEU A 1 927 ? 8.304 -24.510 -26.972 1.00 83.62 927 LEU A CA 1
ATOM 7330 C C . LEU A 1 927 ? 9.680 -24.279 -27.615 1.00 83.62 927 LEU A C 1
ATOM 7332 O O . LEU A 1 927 ? 10.506 -23.569 -27.047 1.00 83.62 927 LEU A O 1
ATOM 7336 N N . ASN A 1 928 ? 9.932 -24.827 -28.806 1.00 82.94 928 ASN A N 1
ATOM 7337 C CA . ASN A 1 928 ? 11.229 -24.704 -29.479 1.00 82.94 928 ASN A CA 1
ATOM 7338 C C . ASN A 1 928 ? 11.533 -23.284 -29.990 1.00 82.94 928 ASN A C 1
ATOM 7340 O O . ASN A 1 928 ? 12.682 -22.852 -29.917 1.00 82.94 928 ASN A O 1
ATOM 7344 N N . GLU A 1 929 ? 10.538 -22.549 -30.489 1.00 82.12 929 GLU A N 1
ATOM 7345 C CA . GLU A 1 929 ? 10.704 -21.168 -30.973 1.00 82.12 929 GLU A CA 1
ATOM 7346 C C . GLU A 1 929 ? 10.999 -20.180 -29.836 1.00 82.12 929 GLU A C 1
ATOM 7348 O O . GLU A 1 929 ? 11.699 -19.189 -30.045 1.00 82.12 929 GLU A O 1
ATOM 7353 N N . ALA A 1 930 ? 10.502 -20.457 -28.628 1.00 73.31 930 ALA A N 1
ATOM 7354 C CA . ALA A 1 930 ? 10.742 -19.633 -27.446 1.00 73.31 930 ALA A CA 1
ATOM 7355 C C . ALA A 1 930 ? 12.157 -19.795 -26.846 1.00 73.31 930 ALA A C 1
ATOM 7357 O O . ALA A 1 930 ? 12.570 -18.975 -26.022 1.00 73.31 930 ALA A O 1
ATOM 7358 N N . GLY A 1 931 ? 12.913 -20.813 -27.274 1.00 77.31 931 GLY A N 1
ATOM 7359 C CA . GLY A 1 931 ? 14.311 -21.024 -26.894 1.00 77.31 931 GLY A CA 1
ATOM 7360 C C . GLY A 1 931 ? 14.526 -21.202 -25.386 1.00 77.31 931 GLY A C 1
ATOM 7361 O O . GLY A 1 931 ? 13.715 -21.815 -24.693 1.00 77.31 931 GLY A O 1
ATOM 7362 N N . ASP A 1 932 ? 15.628 -20.649 -24.872 1.00 74.75 932 ASP A N 1
ATOM 7363 C CA . ASP A 1 932 ? 16.075 -20.831 -23.481 1.00 74.75 932 ASP A CA 1
ATOM 7364 C C . ASP A 1 932 ? 15.054 -20.356 -22.428 1.00 74.75 932 ASP A C 1
ATOM 7366 O O . ASP A 1 932 ? 15.073 -20.832 -21.296 1.00 74.75 932 ASP A O 1
ATOM 7370 N N . ALA A 1 933 ? 14.136 -19.450 -22.789 1.00 73.50 933 ALA A N 1
ATOM 7371 C CA . ALA A 1 933 ? 13.144 -18.888 -21.871 1.00 73.50 933 ALA A CA 1
ATOM 7372 C C . ALA A 1 933 ? 12.061 -19.889 -21.429 1.00 73.50 933 ALA A C 1
ATOM 7374 O O . ALA A 1 933 ? 11.412 -19.656 -20.413 1.00 73.50 933 ALA A O 1
ATOM 7375 N N . MET A 1 934 ? 11.855 -20.979 -22.178 1.00 81.81 934 MET A N 1
ATOM 7376 C CA . MET A 1 934 ? 10.889 -22.034 -21.837 1.00 81.81 934 MET A CA 1
ATOM 7377 C C . MET A 1 934 ? 11.539 -23.256 -21.176 1.00 81.81 934 MET A C 1
ATOM 7379 O O . MET A 1 934 ? 10.849 -24.229 -20.877 1.00 81.81 934 MET A O 1
ATOM 7383 N N . VAL A 1 935 ? 12.852 -23.242 -20.923 1.00 84.56 935 VAL A N 1
ATOM 7384 C CA . VAL A 1 935 ? 13.534 -24.361 -20.259 1.00 84.56 935 VAL A CA 1
ATOM 7385 C C . VAL A 1 935 ? 13.056 -24.475 -18.812 1.00 84.56 935 VAL A C 1
ATOM 7387 O O . VAL A 1 935 ? 13.131 -23.524 -18.041 1.00 84.56 935 VAL A O 1
ATOM 7390 N N . GLY A 1 936 ? 12.563 -25.657 -18.446 1.00 82.31 936 GLY A N 1
ATOM 7391 C CA . GLY A 1 936 ? 11.925 -25.934 -17.160 1.00 82.31 936 GLY A CA 1
ATOM 7392 C C . GLY A 1 936 ? 10.414 -25.679 -17.149 1.00 82.31 936 GLY A C 1
ATOM 7393 O O . GLY A 1 936 ? 9.712 -26.222 -16.296 1.00 82.31 936 GLY A O 1
ATOM 7394 N N . GLU A 1 937 ? 9.879 -24.937 -18.116 1.00 85.94 937 GLU A N 1
ATOM 7395 C CA . GLU A 1 937 ? 8.442 -24.703 -18.239 1.00 85.94 937 GLU A CA 1
ATOM 7396 C C . GLU A 1 937 ? 7.737 -25.878 -18.933 1.00 85.94 937 GLU A C 1
ATOM 7398 O O . GLU A 1 937 ? 8.331 -26.662 -19.687 1.00 85.94 937 GLU A O 1
ATOM 7403 N N . ALA A 1 938 ? 6.439 -26.024 -18.661 1.00 92.00 938 ALA A N 1
ATOM 7404 C CA . ALA A 1 938 ? 5.627 -27.095 -19.221 1.00 92.00 938 ALA A CA 1
ATOM 7405 C C . ALA A 1 938 ? 4.290 -26.580 -19.759 1.00 92.00 938 ALA A C 1
ATOM 7407 O O . ALA A 1 938 ? 3.546 -25.902 -19.055 1.00 92.00 938 ALA A O 1
ATOM 7408 N N . LEU A 1 939 ? 3.961 -26.959 -20.995 1.00 92.19 939 LEU A N 1
ATOM 7409 C CA . LEU A 1 939 ? 2.671 -26.686 -21.626 1.00 92.19 939 LEU A CA 1
ATOM 7410 C C . LEU A 1 939 ? 1.804 -27.945 -21.638 1.00 92.19 939 LEU A C 1
ATOM 7412 O O . LEU A 1 939 ? 2.293 -29.053 -21.814 1.00 92.19 939 LEU A O 1
ATOM 7416 N N . ILE A 1 940 ? 0.498 -27.797 -21.471 1.00 93.25 940 ILE A N 1
ATOM 7417 C CA . ILE A 1 940 ? -0.465 -28.891 -21.356 1.00 93.25 940 ILE A CA 1
ATOM 7418 C C . ILE A 1 940 ? -1.452 -28.803 -22.508 1.00 93.25 940 ILE A C 1
ATOM 7420 O O . ILE A 1 940 ? -1.967 -27.733 -22.813 1.00 93.25 940 ILE A O 1
ATOM 7424 N N . ARG A 1 941 ? -1.770 -29.935 -23.129 1.00 91.62 941 ARG A N 1
ATOM 7425 C CA . ARG A 1 941 ? -2.811 -30.020 -24.158 1.00 91.62 941 ARG A CA 1
ATOM 7426 C C . ARG A 1 941 ? -3.690 -31.257 -23.978 1.00 91.62 941 ARG A C 1
ATOM 7428 O O . ARG A 1 941 ? -3.269 -32.211 -23.317 1.00 91.62 941 ARG A O 1
ATOM 7435 N N . PRO A 1 942 ? -4.874 -31.308 -24.611 1.00 88.88 942 PRO A N 1
ATOM 7436 C CA . PRO A 1 942 ? -5.637 -32.546 -24.727 1.00 88.88 942 PRO A CA 1
ATOM 7437 C C . PRO A 1 942 ? -4.782 -33.638 -25.386 1.00 88.88 942 PRO A C 1
ATOM 7439 O O . PRO A 1 942 ? -4.128 -33.397 -26.408 1.00 88.88 942 PRO A O 1
ATOM 7442 N N . SER A 1 943 ? -4.757 -34.837 -24.803 1.00 85.25 943 SER A N 1
ATOM 7443 C CA . SER A 1 943 ? -4.041 -35.971 -25.391 1.00 85.25 943 SER A CA 1
ATOM 7444 C C . SER A 1 943 ? -4.857 -36.594 -26.524 1.00 85.25 943 SER A C 1
ATOM 7446 O O . SER A 1 943 ? -6.085 -36.636 -26.492 1.00 85.25 943 SER A O 1
ATOM 7448 N N . ASN A 1 944 ? -4.163 -37.132 -27.530 1.00 79.44 944 ASN A N 1
ATOM 7449 C CA . ASN A 1 944 ? -4.805 -37.828 -28.651 1.00 79.44 944 ASN A CA 1
ATOM 7450 C C . ASN A 1 944 ? -5.209 -39.266 -28.281 1.00 79.44 944 ASN A C 1
ATOM 7452 O O . ASN A 1 944 ? -5.814 -39.959 -29.096 1.00 79.44 944 ASN A O 1
ATOM 7456 N N . LYS A 1 945 ? -4.834 -39.740 -27.084 1.00 78.25 945 LYS A N 1
ATOM 7457 C CA . LYS A 1 945 ? -5.058 -41.124 -26.648 1.00 78.25 945 LYS A CA 1
ATOM 7458 C C . LYS A 1 945 ? -6.485 -41.376 -26.178 1.00 78.25 945 LYS A C 1
ATOM 7460 O O . LYS A 1 945 ? -7.043 -42.423 -26.488 1.00 78.25 945 LYS A O 1
ATOM 7465 N N . SER A 1 946 ? -7.065 -40.445 -25.428 1.00 77.25 946 SER A N 1
ATOM 7466 C CA . SER A 1 946 ? -8.431 -40.557 -24.916 1.00 77.25 946 SER A CA 1
ATOM 7467 C C . SER A 1 946 ? -9.001 -39.194 -24.529 1.00 77.25 946 SER A C 1
ATOM 7469 O O . SER A 1 946 ? -8.254 -38.239 -24.303 1.00 77.25 946 SER A O 1
ATOM 7471 N N . CYS A 1 947 ? -10.327 -39.116 -24.398 1.00 72.00 947 CYS A N 1
ATOM 7472 C CA . CYS A 1 947 ? -10.990 -37.948 -23.828 1.00 72.00 947 CYS A CA 1
ATOM 7473 C C . CYS A 1 947 ? -10.626 -37.720 -22.350 1.00 72.00 947 CYS A C 1
ATOM 7475 O O . CYS A 1 947 ? -10.735 -36.591 -21.882 1.00 72.00 947 CYS A O 1
ATOM 7477 N N . ASP A 1 948 ? -10.107 -38.728 -21.652 1.00 84.81 948 ASP A N 1
ATOM 7478 C CA . ASP A 1 948 ? -9.746 -38.680 -20.229 1.00 84.81 948 ASP A CA 1
ATOM 7479 C C . ASP A 1 948 ? -8.240 -38.567 -20.002 1.00 84.81 948 ASP A C 1
ATOM 7481 O O . ASP A 1 948 ? -7.703 -39.005 -18.987 1.00 84.81 948 ASP A O 1
ATOM 7485 N N . SER A 1 949 ? -7.537 -37.988 -20.975 1.00 87.88 949 SER A N 1
ATOM 7486 C CA . SER A 1 949 ? -6.090 -37.826 -20.907 1.00 87.88 949 SER A CA 1
ATOM 7487 C C . SER A 1 949 ? -5.628 -36.458 -21.390 1.00 87.88 949 SER A C 1
ATOM 7489 O O . SER A 1 949 ? -6.074 -35.972 -22.435 1.00 87.88 949 SER A O 1
ATOM 7491 N N . LEU A 1 950 ? -4.661 -35.887 -20.672 1.00 92.19 950 LEU A N 1
ATOM 7492 C CA . LEU A 1 950 ? -3.875 -34.726 -21.086 1.00 92.19 950 LEU A CA 1
ATOM 7493 C C . LEU A 1 950 ? -2.432 -35.138 -21.365 1.00 92.19 950 LEU A C 1
ATOM 7495 O O . LEU A 1 950 ? -1.933 -36.135 -20.846 1.00 92.19 950 LEU A O 1
ATOM 7499 N N . ALA A 1 951 ? -1.756 -34.338 -22.178 1.00 93.50 951 ALA A N 1
ATOM 7500 C CA . ALA A 1 951 ? -0.337 -34.466 -22.445 1.00 93.50 951 ALA A CA 1
ATOM 7501 C C . ALA A 1 951 ? 0.374 -33.186 -22.002 1.00 93.50 951 ALA A C 1
ATOM 7503 O O . ALA A 1 951 ? 0.059 -32.101 -22.490 1.00 93.50 951 ALA A O 1
ATOM 7504 N N . ILE A 1 952 ? 1.336 -33.329 -21.096 1.00 95.12 952 ILE A N 1
ATOM 7505 C CA . ILE A 1 952 ? 2.237 -32.263 -20.664 1.00 95.12 952 ILE A CA 1
ATOM 7506 C C . ILE A 1 952 ? 3.492 -32.337 -21.523 1.00 95.12 952 ILE A C 1
ATOM 7508 O O . ILE A 1 952 ? 4.170 -33.357 -21.530 1.00 95.12 952 ILE A O 1
ATOM 7512 N N . HIS A 1 953 ? 3.800 -31.263 -22.227 1.00 95.19 953 HIS A N 1
ATOM 7513 C CA . HIS A 1 953 ? 5.015 -31.034 -22.984 1.00 95.19 953 HIS A CA 1
ATOM 7514 C C . HIS A 1 953 ? 5.954 -30.189 -22.123 1.00 95.19 953 HIS A C 1
ATOM 7516 O O . HIS A 1 953 ? 5.745 -28.992 -21.958 1.00 95.19 953 HIS A O 1
ATOM 7522 N N . TRP A 1 954 ? 6.956 -30.828 -21.529 1.00 95.00 954 TRP A N 1
ATOM 7523 C CA . TRP A 1 954 ? 7.918 -30.189 -20.634 1.00 95.00 954 TRP A CA 1
ATOM 7524 C C . TRP A 1 954 ? 9.262 -30.025 -21.340 1.00 95.00 954 TRP A C 1
ATOM 7526 O O . TRP A 1 954 ? 9.843 -31.016 -21.792 1.00 95.00 954 TRP A O 1
ATOM 7536 N N . MET A 1 955 ? 9.758 -28.792 -21.457 1.00 90.94 955 MET A N 1
ATOM 7537 C CA . MET A 1 955 ? 11.065 -28.537 -22.060 1.00 90.94 955 MET A CA 1
ATOM 7538 C C . MET A 1 955 ? 12.162 -28.735 -21.013 1.00 90.94 955 MET A C 1
ATOM 7540 O O . MET A 1 955 ? 12.360 -27.915 -20.125 1.00 90.94 955 MET A O 1
ATOM 7544 N N . VAL A 1 956 ? 12.912 -29.828 -21.142 1.00 88.44 956 VAL A N 1
ATOM 7545 C CA . VAL A 1 956 ? 14.000 -30.178 -20.212 1.00 88.44 956 VAL A CA 1
ATOM 7546 C C . VAL A 1 956 ? 15.260 -29.363 -20.510 1.00 88.44 956 VAL A C 1
ATOM 7548 O O . VAL A 1 956 ? 16.012 -29.005 -19.611 1.00 88.44 956 VAL A O 1
ATOM 7551 N N . ARG A 1 957 ? 15.502 -29.102 -21.797 1.00 82.62 957 ARG A N 1
ATOM 7552 C CA . ARG A 1 957 ? 16.588 -28.272 -22.335 1.00 82.62 957 ARG A CA 1
ATOM 7553 C C . ARG A 1 957 ? 16.188 -27.787 -23.737 1.00 82.62 957 ARG A C 1
ATOM 7555 O O . ARG A 1 957 ? 15.269 -28.383 -24.311 1.00 82.62 957 ARG A O 1
ATOM 7562 N N . PRO A 1 958 ? 16.869 -26.788 -24.321 1.00 80.25 958 PRO A N 1
ATOM 7563 C CA . PRO A 1 958 ? 16.544 -26.300 -25.659 1.00 80.25 958 PRO A CA 1
ATOM 7564 C C . PRO A 1 958 ? 16.516 -27.450 -26.677 1.00 80.25 958 PRO A C 1
ATOM 7566 O O . PRO A 1 958 ? 17.446 -28.257 -26.740 1.00 80.25 958 PRO A O 1
ATOM 7569 N N . GLY A 1 959 ? 15.415 -27.588 -27.420 1.00 79.19 959 GLY A N 1
ATOM 7570 C CA . GLY A 1 959 ? 15.228 -28.671 -28.396 1.00 79.19 959 GLY A CA 1
ATOM 7571 C C . GLY A 1 959 ? 14.886 -30.054 -27.818 1.00 79.19 959 GLY A C 1
ATOM 7572 O O . GLY A 1 959 ? 14.693 -30.996 -28.585 1.00 79.19 959 GLY A O 1
ATOM 7573 N N . CYS A 1 960 ? 14.804 -30.221 -26.492 1.00 85.81 960 CYS A N 1
ATOM 7574 C CA . CYS A 1 960 ? 14.507 -31.500 -25.842 1.00 85.81 960 CYS A CA 1
ATOM 7575 C C . CYS A 1 960 ? 13.229 -31.406 -25.006 1.00 85.81 960 CYS A C 1
ATOM 7577 O O . CYS A 1 960 ? 13.238 -30.968 -23.850 1.00 85.81 960 CYS A O 1
ATOM 7579 N N . ILE A 1 961 ? 12.127 -31.857 -25.598 1.00 90.94 961 ILE A N 1
ATOM 7580 C CA . ILE A 1 961 ? 10.802 -31.820 -24.985 1.00 90.94 961 ILE A CA 1
ATOM 7581 C C . ILE A 1 961 ? 10.421 -33.232 -24.544 1.00 90.94 961 ILE A C 1
ATOM 7583 O O . ILE A 1 961 ? 10.458 -34.188 -25.323 1.00 90.94 961 ILE A O 1
ATOM 7587 N N . LYS A 1 962 ? 10.044 -33.379 -23.273 1.00 92.75 962 LYS A N 1
ATOM 7588 C CA . LYS A 1 962 ? 9.511 -34.622 -22.727 1.00 92.75 962 LYS A CA 1
ATOM 7589 C C . LYS A 1 962 ? 7.997 -34.523 -22.624 1.00 92.75 962 LYS A C 1
ATOM 7591 O O . LYS A 1 962 ? 7.474 -33.692 -21.889 1.00 92.75 962 LYS A O 1
ATOM 7596 N N . VAL A 1 963 ? 7.303 -35.432 -23.306 1.00 93.75 963 VAL A N 1
ATOM 7597 C CA . VAL A 1 963 ? 5.845 -35.544 -23.204 1.00 93.75 963 VAL A CA 1
ATOM 7598 C C . VAL A 1 963 ? 5.459 -36.543 -22.113 1.00 93.75 963 VAL A C 1
ATOM 7600 O O . VAL A 1 963 ? 5.885 -37.701 -22.136 1.00 93.75 963 VAL A O 1
ATOM 7603 N N . ILE A 1 964 ? 4.659 -36.092 -21.150 1.00 94.12 964 ILE A N 1
ATOM 7604 C CA . ILE A 1 964 ? 4.147 -36.870 -20.018 1.00 94.12 964 ILE A CA 1
ATOM 7605 C C . ILE A 1 964 ? 2.628 -36.979 -20.157 1.00 94.12 964 ILE A C 1
ATOM 7607 O O . ILE A 1 964 ? 1.943 -35.980 -20.352 1.00 94.12 964 ILE A O 1
ATOM 7611 N N . GLU A 1 965 ? 2.094 -38.194 -20.049 1.00 93.31 965 GLU A N 1
ATOM 7612 C CA . GLU A 1 965 ? 0.644 -38.415 -20.046 1.00 93.31 965 GLU A CA 1
ATOM 7613 C C . GLU A 1 965 ? 0.076 -38.263 -18.638 1.00 93.31 965 GLU A C 1
ATOM 7615 O O . GLU A 1 965 ? 0.624 -38.804 -17.673 1.00 93.31 965 GLU A O 1
ATOM 7620 N N . VAL A 1 966 ? -1.060 -37.583 -18.560 1.00 93.31 966 VAL A N 1
ATOM 7621 C CA . VAL A 1 966 ? -1.844 -37.373 -17.347 1.00 93.31 966 VAL A CA 1
ATOM 7622 C C . VAL A 1 966 ? -3.210 -37.987 -17.573 1.00 93.31 966 VAL A C 1
ATOM 7624 O O . VAL A 1 966 ? -3.858 -37.693 -18.577 1.00 93.31 966 VAL A O 1
ATOM 7627 N N . LEU A 1 967 ? -3.648 -38.832 -16.649 1.00 91.25 967 LEU A N 1
ATOM 7628 C CA . LEU A 1 967 ? -4.995 -39.383 -16.664 1.00 91.25 967 LEU A CA 1
ATOM 7629 C C . LEU A 1 967 ? -5.907 -38.504 -15.813 1.00 91.25 967 LEU A C 1
ATOM 7631 O O . LEU A 1 967 ? -5.557 -38.148 -14.694 1.00 91.25 967 LEU A O 1
ATOM 7635 N N . GLU A 1 968 ? -7.071 -38.158 -16.332 1.00 88.12 968 GLU A N 1
ATOM 7636 C CA . GLU A 1 968 ? -8.018 -37.270 -15.669 1.00 88.12 968 GLU A CA 1
ATOM 7637 C C . GLU A 1 968 ? -9.239 -38.051 -15.181 1.00 88.12 968 GLU A C 1
ATOM 7639 O O . GLU A 1 968 ? -9.742 -38.930 -15.878 1.00 88.12 968 GLU A O 1
ATOM 7644 N N . GLN A 1 969 ? -9.740 -37.715 -13.996 1.00 86.56 969 GLN A N 1
ATOM 7645 C CA . GLN A 1 969 ? -10.946 -38.297 -13.403 1.00 86.56 969 GLN A CA 1
ATOM 7646 C C . GLN A 1 969 ? -11.831 -37.208 -12.788 1.00 86.56 969 GLN A C 1
ATOM 7648 O O . GLN A 1 969 ? -11.404 -36.064 -12.629 1.00 86.56 969 GLN A O 1
ATOM 7653 N N . ASP A 1 970 ? -13.063 -37.586 -12.436 1.00 80.38 970 ASP A N 1
ATOM 7654 C CA . ASP A 1 970 ? -14.083 -36.707 -11.850 1.00 80.38 970 ASP A CA 1
ATOM 7655 C C . ASP A 1 970 ? -14.346 -35.463 -12.710 1.00 80.38 970 ASP A C 1
ATOM 7657 O O . ASP A 1 970 ? -14.180 -34.321 -12.275 1.00 80.38 970 ASP A O 1
ATOM 7661 N N . LYS A 1 971 ? -14.719 -35.717 -13.967 1.00 75.62 971 LYS A N 1
ATOM 7662 C CA . LYS A 1 971 ? -15.095 -34.693 -14.941 1.00 75.62 971 LYS A CA 1
ATOM 7663 C C . LYS A 1 971 ? -16.587 -34.408 -14.875 1.00 75.62 971 LYS A C 1
ATOM 7665 O O . LYS A 1 971 ? -17.389 -35.338 -14.874 1.00 75.62 971 LYS A O 1
ATOM 7670 N N . ASP A 1 972 ? -16.943 -33.129 -14.929 1.00 66.44 972 ASP A N 1
ATOM 7671 C CA . ASP A 1 972 ? -18.341 -32.710 -15.067 1.00 66.44 972 ASP A CA 1
ATOM 7672 C C . ASP A 1 972 ? -18.869 -32.971 -16.486 1.00 66.44 972 ASP A C 1
ATOM 7674 O O . ASP A 1 972 ? -20.025 -33.342 -16.677 1.00 66.44 972 ASP A O 1
ATOM 7678 N N . THR A 1 973 ? -18.016 -32.779 -17.496 1.00 67.69 973 THR A N 1
ATOM 7679 C CA . THR A 1 973 ? -18.302 -33.035 -18.915 1.00 67.69 973 THR A CA 1
ATOM 7680 C C . THR A 1 973 ? -17.050 -33.511 -19.650 1.00 67.69 973 THR A C 1
ATOM 7682 O O . THR A 1 973 ? -15.925 -33.234 -19.228 1.00 67.69 973 THR A O 1
ATOM 7685 N N . ASP A 1 974 ? -17.220 -34.123 -20.825 1.00 62.84 974 ASP A N 1
ATOM 7686 C CA . ASP A 1 974 ? -16.085 -34.484 -21.682 1.00 62.84 974 ASP A CA 1
ATOM 7687 C C . ASP A 1 974 ? -15.232 -33.270 -22.071 1.00 62.84 974 ASP A C 1
ATOM 7689 O O . ASP A 1 974 ? -14.060 -33.452 -22.374 1.00 62.84 974 ASP A O 1
ATOM 7693 N N . ALA A 1 975 ? -15.781 -32.047 -22.091 1.00 66.31 975 ALA A N 1
ATOM 7694 C CA . ALA A 1 975 ? -15.081 -30.816 -22.478 1.00 66.31 975 ALA A CA 1
ATOM 7695 C C . ALA A 1 975 ? -14.362 -30.099 -21.315 1.00 66.31 975 ALA A C 1
ATOM 7697 O O . ALA A 1 975 ? -13.508 -29.248 -21.577 1.00 66.31 975 ALA A O 1
ATOM 7698 N N . SER A 1 976 ? -14.674 -30.438 -20.061 1.00 74.31 976 SER A N 1
ATOM 7699 C CA . SER A 1 976 ? -14.002 -29.908 -18.866 1.00 74.31 976 SER A CA 1
ATOM 7700 C C . SER A 1 976 ? -12.732 -30.692 -18.524 1.00 74.31 976 SER A C 1
ATOM 7702 O O . SER A 1 976 ? -12.603 -31.874 -18.860 1.00 74.31 976 SER A O 1
ATOM 7704 N N . ILE A 1 977 ? -11.806 -30.032 -17.831 1.00 82.19 977 ILE A N 1
ATOM 7705 C CA . ILE A 1 977 ? -10.663 -30.689 -17.186 1.00 82.19 977 ILE A CA 1
ATOM 7706 C C . ILE A 1 977 ? -11.153 -31.450 -15.953 1.00 82.19 977 ILE A C 1
ATOM 7708 O O . ILE A 1 977 ? -12.112 -31.035 -15.303 1.00 82.19 977 ILE A O 1
ATOM 7712 N N . GLY A 1 978 ? -10.536 -32.597 -15.667 1.00 81.12 978 GLY A N 1
ATOM 7713 C CA . GLY A 1 978 ? -10.904 -33.400 -14.501 1.00 81.12 978 GLY A CA 1
ATOM 7714 C C . GLY A 1 978 ? -10.463 -32.757 -13.191 1.00 81.12 978 GLY A C 1
ATOM 7715 O O . GLY A 1 978 ? -9.356 -32.231 -13.099 1.00 81.12 978 GLY A O 1
ATOM 7716 N N . ASN A 1 979 ? -11.293 -32.874 -12.153 1.00 81.06 979 ASN A N 1
ATOM 7717 C CA . ASN A 1 979 ? -10.953 -32.414 -10.801 1.00 81.06 979 ASN A CA 1
ATOM 7718 C C . ASN A 1 979 ? -9.849 -33.263 -10.140 1.00 81.06 979 ASN A C 1
ATOM 7720 O O . ASN A 1 979 ? -9.327 -32.907 -9.085 1.00 81.06 979 ASN A O 1
ATOM 7724 N N . LYS A 1 980 ? -9.506 -34.413 -10.736 1.00 85.88 980 LYS A N 1
ATOM 7725 C CA . LYS A 1 980 ? -8.384 -35.261 -10.329 1.00 85.88 980 LYS A CA 1
ATOM 7726 C C . LYS A 1 980 ? -7.482 -35.541 -11.520 1.00 85.88 980 LYS A C 1
ATOM 7728 O O . LYS A 1 980 ? -7.879 -36.231 -12.456 1.00 85.88 980 LYS A O 1
ATOM 7733 N N . LEU A 1 981 ? -6.251 -35.055 -11.446 1.00 91.94 981 LEU A N 1
ATOM 7734 C CA . LEU A 1 981 ? -5.193 -35.296 -12.419 1.00 91.94 981 LEU A CA 1
ATOM 7735 C C . LEU A 1 981 ? -4.235 -36.339 -11.849 1.00 91.94 981 LEU A C 1
ATOM 7737 O O . LEU A 1 981 ? -3.732 -36.186 -10.740 1.00 91.94 981 LEU A O 1
ATOM 7741 N N . ILE A 1 982 ? -3.991 -37.418 -12.580 1.00 91.00 982 ILE A N 1
ATOM 7742 C CA . ILE A 1 982 ? -3.250 -38.578 -12.091 1.00 91.00 982 ILE A CA 1
ATOM 7743 C C . ILE A 1 982 ? -2.036 -38.808 -12.978 1.00 91.00 982 ILE A C 1
ATOM 7745 O O . ILE A 1 982 ? -2.157 -39.086 -14.173 1.00 91.00 982 ILE A O 1
ATOM 7749 N N . ILE A 1 983 ? -0.855 -38.765 -12.367 1.00 92.62 983 ILE A N 1
ATOM 7750 C CA . ILE A 1 983 ? 0.392 -39.199 -12.998 1.00 92.62 983 ILE A CA 1
ATOM 7751 C C . ILE A 1 983 ? 0.911 -40.397 -12.208 1.00 92.62 983 ILE A C 1
ATOM 7753 O O . ILE A 1 983 ? 1.201 -40.311 -11.015 1.00 92.62 983 ILE A O 1
ATOM 7757 N N . LYS A 1 984 ? 1.046 -41.544 -12.883 1.00 86.56 984 LYS A N 1
ATOM 7758 C CA . LYS A 1 984 ? 1.437 -42.833 -12.282 1.00 86.56 984 LYS A CA 1
ATOM 7759 C C . LYS A 1 984 ? 0.491 -43.277 -11.150 1.00 86.56 984 LYS A C 1
ATOM 7761 O O . LYS A 1 984 ? -0.437 -44.031 -11.413 1.00 86.56 984 LYS A O 1
ATOM 7766 N N . LYS A 1 985 ? 0.756 -42.870 -9.903 1.00 84.69 985 LYS A N 1
ATOM 7767 C CA . LYS A 1 985 ? -0.006 -43.222 -8.684 1.00 84.69 985 LYS A CA 1
ATOM 7768 C C . LYS A 1 985 ? -0.303 -42.014 -7.785 1.00 84.69 985 LYS A C 1
ATOM 7770 O O . LYS A 1 985 ? -0.902 -42.190 -6.730 1.00 84.69 985 LYS A O 1
ATOM 7775 N N . GLU A 1 986 ? 0.137 -40.822 -8.176 1.00 87.25 986 GLU A N 1
ATOM 7776 C CA . GLU A 1 986 ? -0.100 -39.588 -7.430 1.00 87.25 986 GLU A CA 1
ATOM 7777 C C . GLU A 1 986 ? -1.266 -38.822 -8.050 1.00 87.25 986 GLU A C 1
ATOM 7779 O O . GLU A 1 986 ? -1.444 -38.841 -9.270 1.00 87.25 986 GLU A O 1
ATOM 7784 N N . VAL A 1 987 ? -2.064 -38.187 -7.191 1.00 91.25 987 VAL A N 1
ATOM 7785 C CA . VAL A 1 987 ? -3.263 -37.431 -7.562 1.00 91.25 987 VAL A CA 1
ATOM 7786 C C . VAL A 1 987 ? -3.026 -35.958 -7.246 1.00 91.25 987 VAL A C 1
ATOM 7788 O O . VAL A 1 987 ? -2.600 -35.632 -6.138 1.00 91.25 987 VAL A O 1
ATOM 7791 N N . TYR A 1 988 ? -3.340 -35.096 -8.205 1.00 91.94 988 TYR A N 1
ATOM 7792 C CA . TYR A 1 988 ? -3.264 -33.640 -8.121 1.00 91.94 988 TYR A CA 1
ATOM 7793 C C . TYR A 1 988 ? -4.666 -33.059 -8.348 1.00 91.94 988 TYR A C 1
ATOM 7795 O O . TYR A 1 988 ? -5.414 -33.568 -9.187 1.00 91.94 988 TYR A O 1
ATOM 7803 N N . GLY A 1 989 ? -5.043 -32.033 -7.587 1.00 81.56 989 GLY A N 1
ATOM 7804 C CA . GLY A 1 989 ? -6.367 -31.407 -7.639 1.00 81.56 989 GLY A CA 1
ATOM 7805 C C . GLY A 1 989 ? -6.489 -30.266 -8.652 1.00 81.56 989 GLY A C 1
ATOM 7806 O O . GLY A 1 989 ? -7.598 -29.897 -9.022 1.00 81.56 989 GLY A O 1
ATOM 7807 N N . SER A 1 990 ? -5.371 -29.706 -9.119 1.00 86.94 990 SER A N 1
ATOM 7808 C CA . SER A 1 990 ? -5.355 -28.645 -10.131 1.00 86.94 990 SER A CA 1
ATOM 7809 C C . SER A 1 990 ? -4.103 -28.705 -11.007 1.00 86.94 990 SER A C 1
ATOM 7811 O O . SER A 1 990 ? -3.137 -29.408 -10.694 1.00 86.94 990 SER A O 1
ATOM 7813 N N . ILE A 1 991 ? -4.110 -27.949 -12.111 1.00 87.62 991 ILE A N 1
ATOM 7814 C CA . ILE A 1 991 ? -2.934 -27.802 -12.977 1.00 87.62 991 ILE A CA 1
ATOM 7815 C C . ILE A 1 991 ? -1.783 -27.128 -12.221 1.00 87.62 991 ILE A C 1
ATOM 7817 O O . ILE A 1 991 ? -0.663 -27.623 -12.290 1.00 87.62 991 ILE A O 1
ATOM 7821 N N . ASP A 1 992 ? -2.041 -26.056 -11.467 1.00 88.75 992 ASP A N 1
ATOM 7822 C CA . ASP A 1 992 ? -1.002 -25.364 -10.691 1.00 88.75 992 ASP A CA 1
ATOM 7823 C C . ASP A 1 992 ? -0.364 -26.276 -9.641 1.00 88.75 992 ASP A C 1
ATOM 7825 O O . ASP A 1 992 ? 0.858 -26.301 -9.486 1.00 88.75 992 ASP A O 1
ATOM 7829 N N . GLU A 1 993 ? -1.179 -27.078 -8.948 1.00 88.19 993 GLU A N 1
ATOM 7830 C CA . GLU A 1 993 ? -0.672 -28.064 -7.998 1.00 88.19 993 GLU A CA 1
ATOM 7831 C C . GLU A 1 993 ? 0.199 -29.109 -8.706 1.00 88.19 993 GLU A C 1
ATOM 7833 O O . GLU A 1 993 ? 1.264 -29.468 -8.202 1.00 88.19 993 GLU A O 1
ATOM 7838 N N . LEU A 1 994 ? -0.226 -29.578 -9.881 1.00 91.88 994 LEU A N 1
ATOM 7839 C CA . LEU A 1 994 ? 0.529 -30.530 -10.687 1.00 91.88 994 LEU A CA 1
ATOM 7840 C C . LEU A 1 994 ? 1.869 -29.937 -11.141 1.00 91.88 994 LEU A C 1
ATOM 7842 O O . LEU A 1 994 ? 2.907 -30.581 -10.987 1.00 91.88 994 LEU A O 1
ATOM 7846 N N . LEU A 1 995 ? 1.879 -28.714 -11.673 1.00 90.75 995 LEU A N 1
ATOM 7847 C CA . LEU A 1 995 ? 3.104 -28.045 -12.114 1.00 90.75 995 LEU A CA 1
ATOM 7848 C C . LEU A 1 995 ? 4.048 -27.796 -10.927 1.00 90.75 995 LEU A C 1
ATOM 7850 O O . LEU A 1 995 ? 5.235 -28.111 -11.006 1.00 90.75 995 LEU A O 1
ATOM 7854 N N . GLY A 1 996 ? 3.521 -27.331 -9.793 1.00 86.81 996 GLY A N 1
ATOM 7855 C CA . GLY A 1 996 ? 4.310 -27.053 -8.594 1.00 86.81 996 GLY A CA 1
ATOM 7856 C C . GLY A 1 996 ? 4.835 -28.297 -7.870 1.00 86.81 996 GLY A C 1
ATOM 7857 O O . GLY A 1 996 ? 5.936 -28.264 -7.328 1.00 86.81 996 GLY A O 1
ATOM 7858 N N . ARG A 1 997 ? 4.084 -29.408 -7.844 1.00 91.44 997 ARG A N 1
ATOM 7859 C CA . ARG A 1 997 ? 4.474 -30.629 -7.108 1.00 91.44 997 ARG A CA 1
ATOM 7860 C C . ARG A 1 997 ? 5.151 -31.690 -7.966 1.00 91.44 997 ARG A C 1
ATOM 7862 O O . ARG A 1 997 ? 5.866 -32.519 -7.409 1.00 91.44 997 ARG A O 1
ATOM 7869 N N . TYR A 1 998 ? 4.925 -31.692 -9.278 1.00 91.00 998 TYR A N 1
ATOM 7870 C CA . TYR A 1 998 ? 5.522 -32.672 -10.185 1.00 91.00 998 TYR A CA 1
ATOM 7871 C C . TYR A 1 998 ? 6.617 -32.058 -11.061 1.00 91.00 998 TYR A C 1
ATOM 7873 O O . TYR A 1 998 ? 7.723 -32.589 -11.085 1.00 91.00 998 TYR A O 1
ATOM 7881 N N . ILE A 1 999 ? 6.354 -30.936 -11.742 1.00 92.75 999 ILE A N 1
ATOM 7882 C CA . ILE A 1 999 ? 7.320 -30.344 -12.686 1.00 92.75 999 ILE A CA 1
ATOM 7883 C C . ILE A 1 999 ? 8.431 -29.576 -11.962 1.00 92.75 999 ILE A C 1
ATOM 7885 O O . ILE A 1 999 ? 9.603 -29.833 -12.231 1.00 92.75 999 ILE A O 1
ATOM 7889 N N . ALA A 1 1000 ? 8.108 -28.702 -11.003 1.00 87.75 1000 ALA A N 1
ATOM 7890 C CA . ALA A 1 1000 ? 9.127 -27.891 -10.327 1.00 87.75 1000 ALA A CA 1
ATOM 7891 C C . ALA A 1 1000 ? 10.229 -28.732 -9.635 1.00 87.75 1000 ALA A C 1
ATOM 7893 O O . ALA A 1 1000 ? 11.403 -28.479 -9.895 1.00 87.75 1000 ALA A O 1
ATOM 7894 N N . PRO A 1 1001 ? 9.925 -29.811 -8.880 1.00 89.25 1001 PRO A N 1
ATOM 7895 C CA . PRO A 1 1001 ? 10.976 -30.660 -8.311 1.00 89.25 1001 PRO A CA 1
ATOM 7896 C C . PRO A 1 1001 ? 11.780 -31.431 -9.368 1.00 89.25 1001 PRO A C 1
ATOM 7898 O O . PRO A 1 1001 ? 12.924 -31.813 -9.122 1.00 89.25 1001 PRO A O 1
ATOM 7901 N N . MET A 1 1002 ? 11.196 -31.708 -10.540 1.00 91.62 1002 MET A N 1
ATOM 7902 C CA . MET A 1 1002 ? 11.928 -32.312 -11.655 1.00 91.62 1002 MET A CA 1
ATOM 7903 C C . MET A 1 1002 ? 12.915 -31.320 -12.276 1.00 91.62 1002 MET A C 1
ATOM 7905 O O . MET A 1 1002 ? 14.021 -31.738 -12.621 1.00 91.62 1002 MET A O 1
ATOM 7909 N N . ASN A 1 1003 ? 12.556 -30.036 -12.363 1.00 91.00 1003 ASN A N 1
ATOM 7910 C CA . ASN A 1 1003 ? 13.467 -28.978 -12.805 1.00 91.00 1003 ASN A CA 1
ATOM 7911 C C . ASN A 1 1003 ? 14.700 -28.903 -11.905 1.00 91.00 1003 ASN A C 1
ATOM 7913 O O . ASN A 1 1003 ? 15.812 -28.977 -12.422 1.00 91.00 1003 ASN A O 1
ATOM 7917 N N . ASP A 1 1004 ? 14.514 -28.896 -10.581 1.00 86.12 1004 ASP A N 1
ATOM 7918 C CA . ASP A 1 1004 ? 15.623 -28.867 -9.615 1.00 86.12 1004 ASP A CA 1
ATOM 7919 C C . ASP A 1 1004 ? 16.607 -30.034 -9.838 1.00 86.12 1004 ASP A C 1
ATOM 7921 O O . ASP A 1 1004 ? 17.827 -29.876 -9.778 1.00 86.12 1004 ASP A O 1
ATOM 7925 N N . ARG A 1 1005 ? 16.089 -31.235 -10.141 1.00 88.12 1005 ARG A N 1
ATOM 7926 C CA . ARG A 1 1005 ? 16.914 -32.429 -10.414 1.00 88.12 1005 ARG A CA 1
ATOM 7927 C C . ARG A 1 1005 ? 17.631 -32.369 -11.752 1.00 88.12 1005 ARG A C 1
ATOM 7929 O O . ARG A 1 1005 ? 18.766 -32.833 -11.852 1.00 88.12 1005 ARG A O 1
ATOM 7936 N N . VAL A 1 1006 ? 16.976 -31.850 -12.784 1.00 87.69 1006 VAL A N 1
ATOM 7937 C CA . VAL A 1 1006 ? 17.610 -31.634 -14.090 1.00 87.69 1006 VAL A CA 1
ATOM 7938 C C . VAL A 1 1006 ? 18.739 -30.624 -13.943 1.00 87.69 1006 VAL A C 1
ATOM 7940 O O . VAL A 1 1006 ? 19.842 -30.882 -14.417 1.00 87.69 1006 VAL A O 1
ATOM 7943 N N . GLU A 1 1007 ? 18.500 -29.531 -13.223 1.00 85.56 1007 GLU A N 1
ATOM 7944 C CA . GLU A 1 1007 ? 19.506 -28.516 -12.935 1.00 85.56 1007 GLU A CA 1
ATOM 7945 C C . GLU A 1 1007 ? 20.699 -29.107 -12.164 1.00 85.56 1007 GLU A C 1
ATOM 7947 O O . GLU A 1 1007 ? 21.847 -28.865 -12.538 1.00 85.56 1007 GLU A O 1
ATOM 7952 N N . GLU A 1 1008 ? 20.457 -29.962 -11.163 1.00 86.94 1008 GLU A N 1
ATOM 7953 C CA . GLU A 1 1008 ? 21.504 -30.690 -10.427 1.00 86.94 1008 GLU A CA 1
ATOM 7954 C C . GLU A 1 1008 ? 22.367 -31.574 -11.353 1.00 86.94 1008 GLU A C 1
ATOM 7956 O O . GLU A 1 1008 ? 23.595 -31.601 -11.230 1.00 86.94 1008 GLU A O 1
ATOM 7961 N N . VAL A 1 1009 ? 21.746 -32.276 -12.310 1.00 86.56 1009 VAL A N 1
ATOM 7962 C CA . VAL A 1 1009 ? 22.453 -33.125 -13.285 1.00 86.56 1009 VAL A CA 1
ATOM 7963 C C . VAL A 1 1009 ? 23.263 -32.286 -14.268 1.00 86.56 1009 VAL A C 1
ATOM 7965 O O . VAL A 1 1009 ? 24.426 -32.610 -14.509 1.00 86.56 1009 VAL A O 1
ATOM 7968 N N . LEU A 1 1010 ? 22.685 -31.210 -14.808 1.00 81.88 1010 LEU A N 1
ATOM 7969 C CA . LEU A 1 1010 ? 23.355 -30.316 -15.757 1.00 81.88 1010 LEU A CA 1
ATOM 7970 C C . LEU A 1 1010 ? 24.584 -29.640 -15.130 1.00 81.88 1010 LEU A C 1
ATOM 7972 O O . LEU A 1 1010 ? 25.621 -29.519 -15.782 1.00 81.88 1010 LEU A O 1
ATOM 7976 N N . HIS A 1 1011 ? 24.503 -29.261 -13.851 1.00 82.62 1011 HIS A N 1
ATOM 7977 C CA . HIS A 1 1011 ? 25.611 -28.650 -13.110 1.00 82.62 1011 HIS A CA 1
ATOM 7978 C C . HIS A 1 1011 ? 26.615 -29.664 -12.541 1.00 82.62 1011 HIS A C 1
ATOM 7980 O O . HIS A 1 1011 ? 27.647 -29.279 -11.977 1.00 82.62 1011 HIS A O 1
ATOM 7986 N N . HIS A 1 1012 ? 26.367 -30.969 -12.673 1.00 88.75 1012 HIS A N 1
ATOM 7987 C CA . HIS A 1 1012 ? 27.298 -31.971 -12.180 1.00 88.75 1012 HIS A CA 1
ATOM 7988 C C . HIS A 1 1012 ? 28.585 -31.970 -13.020 1.00 88.75 1012 HIS A C 1
ATOM 7990 O O . HIS A 1 1012 ? 28.565 -32.139 -14.232 1.00 88.75 1012 HIS A O 1
ATOM 7996 N N . ARG A 1 1013 ? 29.752 -31.901 -12.368 1.00 87.81 1013 ARG A N 1
ATOM 7997 C CA . ARG A 1 1013 ? 31.089 -31.819 -13.008 1.00 87.81 1013 ARG A CA 1
ATOM 7998 C C . ARG A 1 1013 ? 31.430 -32.891 -14.060 1.00 87.81 1013 ARG A C 1
ATOM 8000 O O . ARG A 1 1013 ? 32.425 -32.754 -14.761 1.00 87.81 1013 ARG A O 1
ATOM 8007 N N . LYS A 1 1014 ? 30.693 -34.008 -14.095 1.00 85.06 1014 LYS A N 1
ATOM 8008 C CA . LYS A 1 1014 ? 30.877 -35.099 -15.075 1.00 85.06 1014 LYS A CA 1
ATOM 8009 C C . LYS A 1 1014 ? 29.835 -35.095 -16.195 1.00 85.06 1014 LYS A C 1
ATOM 8011 O O . LYS A 1 1014 ? 29.894 -35.968 -17.054 1.00 85.06 1014 LYS A O 1
ATOM 8016 N N . PHE A 1 1015 ? 28.873 -34.181 -16.157 1.00 86.06 1015 PHE A N 1
ATOM 8017 C CA . PHE A 1 1015 ? 27.904 -34.025 -17.225 1.00 86.06 1015 PHE A CA 1
ATOM 8018 C C . PHE A 1 1015 ? 28.610 -33.515 -18.486 1.00 86.06 1015 PHE A C 1
ATOM 8020 O O . PHE A 1 1015 ? 29.486 -32.651 -18.420 1.00 86.06 1015 PHE A O 1
ATOM 8027 N N . LEU A 1 1016 ? 28.272 -34.104 -19.631 1.00 82.69 1016 LEU A N 1
ATOM 8028 C CA . LEU A 1 1016 ? 28.816 -33.750 -20.936 1.00 82.69 1016 LEU A CA 1
ATOM 8029 C C . LEU A 1 1016 ? 27.660 -33.711 -21.928 1.00 82.69 1016 LEU A C 1
ATOM 8031 O O . LEU A 1 1016 ? 27.008 -34.729 -22.144 1.00 82.69 1016 LEU A O 1
ATOM 8035 N N . ASP A 1 1017 ? 27.430 -32.548 -22.533 1.00 79.00 1017 ASP A N 1
ATOM 8036 C CA . ASP A 1 1017 ? 26.371 -32.367 -23.524 1.00 79.00 1017 ASP A CA 1
ATOM 8037 C C . ASP A 1 1017 ? 26.852 -32.785 -24.920 1.00 79.00 1017 ASP A C 1
ATOM 8039 O O . ASP A 1 1017 ? 27.298 -31.964 -25.723 1.00 79.00 1017 ASP A O 1
ATOM 8043 N N . LYS A 1 1018 ? 26.878 -34.099 -25.157 1.00 82.69 1018 LYS A N 1
ATOM 8044 C CA . LYS A 1 1018 ? 27.351 -34.728 -26.397 1.00 82.69 1018 LYS A CA 1
ATOM 8045 C C . LYS A 1 1018 ? 26.498 -35.949 -26.740 1.00 82.69 1018 LYS A C 1
ATOM 8047 O O . LYS A 1 1018 ? 25.841 -36.515 -25.869 1.00 82.69 1018 LYS A O 1
ATOM 8052 N N . LEU A 1 1019 ? 26.522 -36.356 -28.009 1.00 81.38 1019 LEU A N 1
ATOM 8053 C CA . LEU A 1 1019 ? 25.926 -37.618 -28.460 1.00 81.38 1019 LEU A CA 1
ATOM 8054 C C . LEU A 1 1019 ? 26.635 -38.820 -27.815 1.00 81.38 1019 LEU A C 1
ATOM 8056 O O . LEU A 1 1019 ? 27.816 -38.737 -27.479 1.00 81.38 1019 LEU A O 1
ATOM 8060 N N . GLU A 1 1020 ? 25.916 -39.934 -27.666 1.00 81.69 1020 GLU A N 1
ATOM 8061 C CA . GLU A 1 1020 ? 26.413 -41.163 -27.024 1.00 81.69 1020 GLU A CA 1
ATOM 8062 C C . GLU A 1 1020 ? 27.732 -41.644 -27.651 1.00 81.69 1020 GLU A C 1
ATOM 8064 O O . GLU A 1 1020 ? 28.712 -41.818 -26.933 1.00 81.69 1020 GLU A O 1
ATOM 8069 N N . ASP A 1 1021 ? 27.817 -41.682 -28.984 1.00 87.00 1021 ASP A N 1
ATOM 8070 C CA . ASP A 1 1021 ? 29.026 -42.090 -29.718 1.00 87.00 1021 ASP A CA 1
ATOM 8071 C C . ASP A 1 1021 ? 30.253 -41.204 -29.413 1.00 87.00 1021 ASP A C 1
ATOM 8073 O O . ASP A 1 1021 ? 31.394 -41.674 -29.323 1.00 87.00 1021 ASP A O 1
ATOM 8077 N N . GLU A 1 1022 ? 30.044 -39.898 -29.223 1.00 86.50 1022 GLU A N 1
ATOM 8078 C CA . GLU A 1 1022 ? 31.116 -38.965 -28.858 1.00 86.50 1022 GLU A CA 1
ATOM 8079 C C . GLU A 1 1022 ? 31.551 -39.133 -27.401 1.00 86.50 1022 GLU A C 1
ATOM 8081 O O . GLU A 1 1022 ? 32.729 -38.949 -27.071 1.00 86.50 1022 GLU A O 1
ATOM 8086 N N . ILE A 1 1023 ? 30.598 -39.450 -26.521 1.00 87.25 1023 ILE A N 1
ATOM 8087 C CA . ILE A 1 1023 ? 30.868 -39.747 -25.117 1.00 87.25 1023 ILE A CA 1
ATOM 8088 C C . ILE A 1 1023 ? 31.660 -41.047 -25.027 1.00 87.25 1023 ILE A C 1
ATOM 8090 O O . ILE A 1 1023 ? 32.690 -41.053 -24.357 1.00 87.25 1023 ILE A O 1
ATOM 8094 N N . ASP A 1 1024 ? 31.264 -42.092 -25.748 1.00 86.56 1024 ASP A N 1
ATOM 8095 C CA . ASP A 1 1024 ? 31.965 -43.374 -25.788 1.00 86.56 1024 ASP A CA 1
ATOM 8096 C C . ASP A 1 1024 ? 33.390 -43.214 -26.310 1.00 86.56 1024 ASP A C 1
ATOM 8098 O O . ASP A 1 1024 ? 34.338 -43.632 -25.646 1.00 86.56 1024 ASP A O 1
ATOM 8102 N N . THR A 1 1025 ? 33.577 -42.482 -27.411 1.00 89.00 1025 THR A N 1
ATOM 8103 C CA . THR A 1 1025 ? 34.916 -42.177 -27.941 1.00 89.00 1025 THR A CA 1
ATOM 8104 C C . THR A 1 1025 ? 35.777 -41.445 -26.904 1.00 89.00 1025 THR A C 1
ATOM 8106 O O . THR A 1 1025 ? 36.960 -41.748 -26.712 1.00 89.00 1025 THR A O 1
ATOM 8109 N N . LYS A 1 1026 ? 35.197 -40.481 -26.179 1.00 82.81 1026 LYS A N 1
ATOM 8110 C CA . LYS A 1 1026 ? 35.900 -39.737 -25.127 1.00 82.81 1026 LYS A CA 1
ATOM 8111 C C . LYS A 1 1026 ? 36.199 -40.608 -23.908 1.00 82.81 1026 LYS A C 1
ATOM 8113 O O . LYS A 1 1026 ? 37.282 -40.486 -23.342 1.00 82.81 1026 LYS A O 1
ATOM 8118 N N . LEU A 1 1027 ? 35.284 -41.488 -23.511 1.00 86.62 1027 LEU A N 1
ATOM 8119 C CA . LEU A 1 1027 ? 35.479 -42.439 -22.419 1.00 86.62 1027 LEU A CA 1
ATOM 8120 C C . LEU A 1 1027 ? 36.557 -43.466 -22.770 1.00 86.62 1027 LEU A C 1
ATOM 8122 O O . LEU A 1 1027 ? 37.402 -43.755 -21.928 1.00 86.62 1027 LEU A O 1
ATOM 8126 N N . GLU A 1 1028 ? 36.597 -43.957 -24.010 1.00 87.06 1028 GLU A N 1
ATOM 8127 C CA . GLU A 1 1028 ? 37.679 -44.805 -24.516 1.00 87.06 1028 GLU A CA 1
ATOM 8128 C C . GLU A 1 1028 ? 39.025 -44.076 -24.500 1.00 87.06 1028 GLU A C 1
ATOM 8130 O O . GLU A 1 1028 ? 40.031 -44.654 -24.088 1.00 87.06 1028 GLU A O 1
ATOM 8135 N N . THR A 1 1029 ? 39.038 -42.793 -24.877 1.00 85.56 1029 THR A N 1
ATOM 8136 C CA . THR A 1 1029 ? 40.241 -41.946 -24.841 1.00 85.56 1029 THR A CA 1
ATOM 8137 C C . THR A 1 1029 ? 40.709 -41.666 -23.412 1.00 85.56 1029 THR A C 1
ATOM 8139 O O . THR A 1 1029 ? 41.904 -41.626 -23.170 1.00 85.56 1029 THR A O 1
ATOM 8142 N N . MET A 1 1030 ? 39.789 -41.486 -22.458 1.00 80.88 1030 MET A N 1
ATOM 8143 C CA . MET A 1 1030 ? 40.105 -41.278 -21.036 1.00 80.88 1030 MET A CA 1
ATOM 8144 C C . MET A 1 1030 ? 40.478 -42.575 -20.301 1.00 80.88 1030 MET A C 1
ATOM 8146 O O . MET A 1 1030 ? 41.051 -42.514 -19.214 1.00 80.88 1030 MET A O 1
ATOM 8150 N N . LYS A 1 1031 ? 40.087 -43.736 -20.842 1.00 84.12 1031 LYS A N 1
ATOM 8151 C CA . LYS A 1 1031 ? 40.381 -45.068 -20.294 1.00 84.12 1031 LYS A CA 1
ATOM 8152 C C . LYS A 1 1031 ? 41.734 -45.611 -20.765 1.00 84.12 1031 LYS A C 1
ATOM 8154 O O . LYS A 1 1031 ? 42.320 -46.423 -20.047 1.00 84.12 1031 LYS A O 1
ATOM 8159 N N . ARG A 1 1032 ? 42.176 -45.227 -21.966 1.00 70.06 1032 ARG A N 1
ATOM 8160 C CA . ARG A 1 1032 ? 43.550 -45.430 -22.452 1.00 70.06 1032 ARG A CA 1
ATOM 8161 C C . ARG A 1 1032 ? 44.504 -44.482 -21.741 1.00 70.06 1032 ARG A C 1
ATOM 8163 O O . ARG A 1 1032 ? 45.647 -44.927 -21.505 1.00 70.06 1032 ARG A O 1
#

Mean predicted aligned error: 14.15 Å

pLDDT: mean 84.11, std 13.95, range [31.06, 98.44]

InterPro domains:
  IPR003029 S1 domain [PF00575] (762-831)
  IPR003029 S1 domain [PS50126] (762-831)
  IPR003029 S1 domain [SM00316] (760-831)
  IPR012337 Ribonuclease H-like superfamily [SSF53098] (298-475)
  IPR012340 Nucleic acid-binding, OB-fold [G3DSA:2.40.50.140] (740-836)
  IPR012340 Nucleic acid-binding, OB-fold [SSF50249] (757-843)
  IPR017072 Transcription elongation factor Spt6 [PTHR10145] (54-1032)
  IPR023323 Tex-like domain superfamily [G3DSA:1.10.3500.10] (13-296)
  IPR032706 Transcription elongation factor Spt6, helix-hairpin-helix motif [PF14635] (490-591)
  IPR035019 Spt6, SH2 domain, N terminus [cd09918] (911-998)
  IPR035420 Spt6, SH2 domain [PF14633] (903-1031)
  IPR036860 SH2 domain superfamily [G3DSA:3.30.505.10] (900-1007)
  IPR037027 YqgF/RNase H-like domain superfamily [G3DSA:3.30.420.140] (300-482)
  IPR042066 Spt6, Death-like domain [G3DSA:1.10.10.2740] (594-672)